Protein AF-0000000076148374 (afdb_homodimer)

Nearest PDB structures (foldseek):
  3es7-assembly1_A  TM=5.591E-01  e=8.588E+00  Oceanobacillus iheyensis
  2oaj-assembly1_A  TM=4.782E-01  e=7.875E+00  Saccharomyces cerevisiae
  6umm-assembly1_G  TM=1.646E-01  e=6.916E+00  Mycolicibacterium smegmatis MC2 155
  3es7-assembly1_A  TM=5.589E-01  e=8.366E+00  Oceanobacillus iheyensis
  6umm-assembly1_G  TM=1.365E-01  e=4.576E+00  Mycolicibacterium smegmatis MC2 155

pLDDT: mean 77.7, std 22.9, range [15.54, 98.31]

Radius of gyration: 41.44 Å; Cα contacts (8 Å, |Δi|>4): 1701; chains: 2; bounding box: 109×128×122 Å

Secondary structure (DSSP, 8-state):
--GGGS-----------------------HHHHHHHHHHHT------THHHHHS-S--GGGTSSSTTTS--TT--HHHHHHHHTSHHHHHHHHHHHHHTT-----TT--SSSHHHHHHHHHHHHHHHHHHHHHHHHHHHHHHHHTT--TTHHHHHHHHHHHTT----SSS-SHHHHHHHHHHHHHHHHHHHHHHHHT-SEEEEEEEEEE-TTS-EEEEEEEEEE-TTS-EEEEEEEEE--S-SSHHHHHHHHHHHHHTTT--TTTTSTTSSSPEEEEEEE-S-HHHH-SSSSHHHHHHHH-SS-EEEE-HHHHHHHHHHHHHTT-TTHHHHHHHHHHHHHHHHH-HHHHHHHHHHHHHHT--PPPP----STTHHHHHHHHHHHHHHHHHHHHHHHHHHHHTT-HHHHHHHHHHTSHHHHHHHHHHHHHHHHHHHHHHHHT-TT--HHHHHHHHHHHHHHHHHHHHS--HHHHHHHHHEEGGGTEETTEEPPS------GGG-GGGHHHHGGG---SGGGGGGG-GGGS-SSHHHHHHTTHHHHHHHHHH-TTTS--HHHHHHHHHHHHHHHHHHHHH--S-HHHHHHHHHHH--GGGHHHHHHHHHHHH--S--HHHHHHHHHHHHHS-GGGTT--HHHHHHHHHHHHHSPPTTT--HHHHHHHHHHSTT---------------------------/--TT-------------------------HHHHHHHHHHHT------THHHHHS-S--GGGTSSSHHHH--TT--HHHHHHHHHSHHHHHHHHHHHHHTT-----TT--SSSHHHHHHHHHHHHHHHHHHHHHHHHHHHHHHHHTT--TTHHHHHHHHHHHTT----SSS-SHHHHHHHHHHHHHHHHHHHHHHHHT-SEEEEEEEEEE-TTS-EEEEEEEEEE-TTS-EEEEEEEEE--S-SSHHHHHHHHHHHHHTTT--TTTTSTTSSSPEEEEEEE-S-HHHH-SSSSHHHHHHHH-SS-EEEE-HHHHHHHHHHHHHTT-TTHHHHHHHHHHHHHHHHH-HHHHHHHHHHHHHHT--PPPP----STTHHHHHHHHHHHHHHHHHHHHHHHHHHHHTT-HHHHHHHHHHTSHHHHHHHHHHHHHHHHHHHHHHHTT-TT--HHHHHHHHHHHHHHHHHHHHS--HHHHHHHHHEETTTTEETTEEPPS------GGG-GGGGGGSGGG---SGGGGGGG-GGGS-SSHHHHHHTTHHHHHHHHHH-TTTS--HHHHHHHHHHHHHHHHHHHHH--S-HHHHHHHHHHH--GGGHHHHHHHHHHHH--S--HHHHHHHHHHHHHS-GGGTT--HHHHHHHHHHHHHSPPTTT--HHHHHHHHHHSTT---------------------------

Structure (mmCIF, N/CA/C/O backbone):
data_AF-0000000076148374-model_v1
#
loop_
_entity.id
_entity.type
_entity.pdbx_description
1 polymer 'HAT C-terminal dimerisation domain-containing protein'
#
loop_
_atom_site.group_PDB
_atom_site.id
_atom_site.type_symbol
_atom_site.label_atom_id
_atom_site.label_alt_id
_atom_site.label_comp_id
_atom_site.label_asym_id
_atom_site.label_entity_id
_atom_site.label_seq_id
_atom_site.pdbx_PDB_ins_code
_atom_site.Cartn_x
_atom_site.Cartn_y
_atom_site.Cartn_z
_atom_site.occupancy
_atom_site.B_iso_or_equiv
_atom_site.auth_seq_id
_atom_site.auth_comp_id
_atom_site.auth_asym_id
_atom_site.auth_atom_id
_atom_site.pdbx_PDB_model_num
ATOM 1 N N . MET A 1 1 ? -14.773 38.406 44.562 1 18.31 1 MET A N 1
ATOM 2 C CA . MET A 1 1 ? -14.57 37.906 45.906 1 18.31 1 MET A CA 1
ATOM 3 C C . MET A 1 1 ? -14.695 36.375 45.938 1 18.31 1 MET A C 1
ATOM 5 O O . MET A 1 1 ? -15.641 35.812 45.375 1 18.31 1 MET A O 1
ATOM 9 N N . SER A 1 2 ? -13.43 35.469 46.156 1 19.53 2 SER A N 1
ATOM 10 C CA . SER A 1 2 ? -12.734 34.219 45.938 1 19.53 2 SER A CA 1
ATOM 11 C C . SER A 1 2 ? -13.18 33.156 46.906 1 19.53 2 SER A C 1
ATOM 13 O O . SER A 1 2 ? -13.172 33.375 48.125 1 19.53 2 SER A O 1
ATOM 15 N N . LEU A 1 3 ? -14.188 32.406 46.938 1 18.11 3 LEU A N 1
ATOM 16 C CA . LEU A 1 3 ? -14.781 31.688 48.031 1 18.11 3 LEU A CA 1
ATOM 17 C C . LEU A 1 3 ? -13.758 30.75 48.688 1 18.11 3 LEU A C 1
ATOM 19 O O . LEU A 1 3 ? -14.102 29.969 49.594 1 18.11 3 LEU A O 1
ATOM 23 N N . HIS A 1 4 ? -12.414 30.438 48.219 1 20.47 4 HIS A N 1
ATOM 24 C CA . HIS A 1 4 ? -11.461 29.734 49.094 1 20.47 4 HIS A CA 1
ATOM 25 C C . HIS A 1 4 ? -11.172 30.531 50.344 1 20.47 4 HIS A C 1
ATOM 27 O O . HIS A 1 4 ? -10.242 30.203 51.094 1 20.47 4 HIS A O 1
ATOM 33 N N . LYS A 1 5 ? -11.664 31.516 50.688 1 21.86 5 LYS A N 1
ATOM 34 C CA . LYS A 1 5 ? -11.281 32.094 51.969 1 21.86 5 LYS A CA 1
ATOM 35 C C . LYS A 1 5 ? -11.492 31.109 53.125 1 21.86 5 LYS A C 1
ATOM 37 O O . LYS A 1 5 ? -10.922 31.281 54.188 1 21.86 5 LYS A O 1
ATOM 42 N N . PHE A 1 6 ? -12.625 30.328 53.125 1 22.28 6 PHE A N 1
ATOM 43 C CA . PHE A 1 6 ? -13.016 29.938 54.469 1 22.28 6 PHE A CA 1
ATOM 44 C C . PHE A 1 6 ? -12.195 28.734 54.938 1 22.28 6 PHE A C 1
ATOM 46 O O . PHE A 1 6 ? -11.664 27.984 54.125 1 22.28 6 PHE A O 1
ATOM 53 N N . GLY A 1 7 ? -11.633 28.25 56.031 1 20.98 7 GLY A N 1
ATOM 54 C CA . GLY A 1 7 ? -10.805 27.547 57 1 20.98 7 GLY A CA 1
ATOM 55 C C . GLY A 1 7 ? -10.719 26.062 56.75 1 20.98 7 GLY A C 1
ATOM 56 O O . GLY A 1 7 ? -10.125 25.328 57.531 1 20.98 7 GLY A O 1
ATOM 57 N N . PHE A 1 8 ? -11.656 25.312 56.031 1 19.25 8 PHE A N 1
ATOM 58 C CA . PHE A 1 8 ? -11.812 23.922 56.469 1 19.25 8 PHE A CA 1
ATOM 59 C C . PHE A 1 8 ? -10.602 23.094 56.062 1 19.25 8 PHE A C 1
ATOM 61 O O . PHE A 1 8 ? -10.18 23.109 54.906 1 19.25 8 PHE A O 1
ATOM 68 N N . THR A 1 9 ? -9.547 22.531 56.906 1 20.7 9 THR A N 1
ATOM 69 C CA . THR A 1 9 ? -8.211 21.969 57.094 1 20.7 9 THR A CA 1
ATOM 70 C C . THR A 1 9 ? -8.203 20.469 56.812 1 20.7 9 THR A C 1
ATOM 72 O O . THR A 1 9 ? -7.141 19.844 56.812 1 20.7 9 THR A O 1
ATOM 75 N N . SER A 1 10 ? -8.898 19.688 56 1 19.55 10 SER A N 1
ATOM 76 C CA . SER A 1 10 ? -8.961 18.266 56.344 1 19.55 10 SER A CA 1
ATOM 77 C C . SER A 1 10 ? -7.586 17.625 56.219 1 19.55 10 SER A C 1
ATOM 79 O O . SER A 1 10 ? -6.812 17.938 55.312 1 19.55 10 SER A O 1
ATOM 81 N N . LYS A 1 11 ? -7.102 16.688 57.188 1 22.02 11 LYS A N 1
ATOM 82 C CA . LYS A 1 11 ? -5.961 15.977 57.75 1 22.02 11 LYS A CA 1
ATOM 83 C C . LYS A 1 11 ? -5.625 14.742 56.906 1 22.02 11 LYS A C 1
ATOM 85 O O . LYS A 1 11 ? -6.48 13.891 56.656 1 22.02 11 LYS A O 1
ATOM 90 N N . ARG A 1 12 ? -4.82 14.656 55.969 1 21.95 12 ARG A N 1
ATOM 91 C CA . ARG A 1 12 ? -4.324 13.547 55.188 1 21.95 12 ARG A CA 1
ATOM 92 C C . ARG A 1 12 ? -3.668 12.484 56.062 1 21.95 12 ARG A C 1
ATOM 94 O O . ARG A 1 12 ? -2.668 12.758 56.719 1 21.95 12 ARG A O 1
ATOM 101 N N . LEU A 1 13 ? -4.453 11.289 56.625 1 20.08 13 LEU A N 1
ATOM 102 C CA . LEU A 1 13 ? -4.082 10.203 57.531 1 20.08 13 LEU A CA 1
ATOM 103 C C . LEU A 1 13 ? -2.984 9.344 56.906 1 20.08 13 LEU A C 1
ATOM 105 O O . LEU A 1 13 ? -3.221 8.625 55.938 1 20.08 13 LEU A O 1
ATOM 109 N N . ASN A 1 14 ? -1.784 9.531 56.781 1 20.45 14 ASN A N 1
ATOM 110 C CA . ASN A 1 14 ? -0.616 8.695 56.5 1 20.45 14 ASN A CA 1
ATOM 111 C C . ASN A 1 14 ? -0.503 7.551 57.5 1 20.45 14 ASN A C 1
ATOM 113 O O . ASN A 1 14 ? 0.309 6.641 57.344 1 20.45 14 ASN A O 1
ATOM 117 N N . ASP A 1 15 ? -0.644 7.625 58.812 1 21.64 15 ASP A N 1
ATOM 118 C CA . ASP A 1 15 ? 0.155 6.902 59.812 1 21.64 15 ASP A CA 1
ATOM 119 C C . ASP A 1 15 ? -0.4 5.5 60.062 1 21.64 15 ASP A C 1
ATOM 121 O O . ASP A 1 15 ? 0.083 4.773 60.906 1 21.64 15 ASP A O 1
ATOM 125 N N . ILE A 1 16 ? -1.74 5.207 60.062 1 22.12 16 ILE A N 1
ATOM 126 C CA . ILE A 1 16 ? -1.985 4.086 60.969 1 22.12 16 ILE A CA 1
ATOM 127 C C . ILE A 1 16 ? -1.298 2.834 60.438 1 22.12 16 ILE A C 1
ATOM 129 O O . ILE A 1 16 ? -1.079 2.707 59.219 1 22.12 16 ILE A O 1
ATOM 133 N N . ASN A 1 17 ? -1.14 1.537 61.312 1 22.91 17 ASN A N 1
ATOM 134 C CA . ASN A 1 17 ? -0.578 0.278 61.781 1 22.91 17 ASN A CA 1
ATOM 135 C C . ASN A 1 17 ? -0.842 -0.861 60.781 1 22.91 17 ASN A C 1
ATOM 137 O O . ASN A 1 17 ? -1.737 -0.767 59.969 1 22.91 17 ASN A O 1
ATOM 141 N N . GLN A 1 18 ? -0.321 -2.156 61.125 1 24.27 18 GLN A N 1
ATOM 142 C CA . GLN A 1 18 ? 0.206 -3.373 60.5 1 24.27 18 GLN A CA 1
ATOM 143 C C . GLN A 1 18 ? -0.908 -4.188 59.844 1 24.27 18 GLN A C 1
ATOM 145 O O . GLN A 1 18 ? -0.655 -5.258 59.281 1 24.27 18 GLN A O 1
ATOM 150 N N . ALA A 1 19 ? -2.17 -4.098 60.344 1 25.92 19 ALA A N 1
ATOM 151 C CA . ALA A 1 19 ? -3.037 -5.273 60.375 1 25.92 19 ALA A CA 1
ATOM 152 C C . ALA A 1 19 ? -3.348 -5.777 58.969 1 25.92 19 ALA A C 1
ATOM 154 O O . ALA A 1 19 ? -3.295 -5.012 58 1 25.92 19 ALA A O 1
ATOM 155 N N . SER A 1 20 ? -3.818 -7.02 58.781 1 28.55 20 SER A N 1
ATOM 156 C CA . SER A 1 20 ? -3.961 -8.102 57.812 1 28.55 20 SER A CA 1
ATOM 157 C C . SER A 1 20 ? -4.941 -7.723 56.719 1 28.55 20 SER A C 1
ATOM 159 O O . SER A 1 20 ? -5.973 -7.102 56.969 1 28.55 20 SER A O 1
ATOM 161 N N . PRO A 1 21 ? -4.621 -7.586 55.5 1 29.28 21 PRO A N 1
ATOM 162 C CA . PRO A 1 21 ? -5.453 -7.082 54.406 1 29.28 21 PRO A CA 1
ATOM 163 C C . PRO A 1 21 ? -6.777 -7.828 54.281 1 29.28 21 PRO A C 1
ATOM 165 O O . PRO A 1 21 ? -6.824 -9.047 54.5 1 29.28 21 PRO A O 1
ATOM 168 N N . PRO A 1 22 ? -7.953 -7.336 54.812 1 32.22 22 PRO A N 1
ATOM 169 C CA . PRO A 1 22 ? -9.07 -8.258 55.031 1 32.22 22 PRO A CA 1
ATOM 170 C C . PRO A 1 22 ? -9.32 -9.18 53.844 1 32.22 22 PRO A C 1
ATOM 172 O O . PRO A 1 22 ? -8.969 -8.852 52.719 1 32.22 22 PRO A O 1
ATOM 175 N N . PRO A 1 23 ? -9.766 -10.391 54 1 28.14 23 PRO A N 1
ATOM 176 C CA . PRO A 1 23 ? -9.789 -11.5 53.031 1 28.14 23 PRO A CA 1
ATOM 177 C C . PRO A 1 23 ? -10.516 -11.141 51.719 1 28.14 23 PRO A C 1
ATOM 179 O O . PRO A 1 23 ? -11.305 -10.188 51.719 1 28.14 23 PRO A O 1
ATOM 182 N N . LYS A 1 24 ? -10.117 -11.758 50.562 1 33.84 24 LYS A N 1
ATOM 183 C CA . LYS A 1 24 ? -10.461 -11.906 49.156 1 33.84 24 LYS A CA 1
ATOM 184 C C . LYS A 1 24 ? -11.969 -12.039 48.969 1 33.84 24 LYS A C 1
ATOM 186 O O . LYS A 1 24 ? -12.586 -12.977 49.5 1 33.84 24 LYS A O 1
ATOM 191 N N . LYS A 1 25 ? -12.859 -11.086 49.125 1 38.38 25 LYS A N 1
ATOM 192 C CA . LYS A 1 25 ? -14.242 -11.562 49.062 1 38.38 25 LYS A CA 1
ATOM 193 C C . LYS A 1 25 ? -14.406 -12.648 48 1 38.38 25 LYS A C 1
ATOM 195 O O . LYS A 1 25 ? -13.812 -12.57 46.938 1 38.38 25 LYS A O 1
ATOM 200 N N . PRO A 1 26 ? -14.758 -13.852 48.125 1 35.78 26 PRO A N 1
ATOM 201 C CA . PRO A 1 26 ? -14.703 -14.875 47.094 1 35.78 26 PRO A CA 1
ATOM 202 C C . PRO A 1 26 ? -15.312 -14.414 45.781 1 35.78 26 PRO A C 1
ATOM 204 O O . PRO A 1 26 ? -16.234 -13.594 45.781 1 35.78 26 PRO A O 1
ATOM 207 N N . LYS A 1 27 ? -14.555 -14.141 44.719 1 38.34 27 LYS A N 1
ATOM 208 C CA . LYS A 1 27 ? -14.875 -13.922 43.312 1 38.34 27 LYS A CA 1
ATOM 209 C C . LYS A 1 27 ? -16.156 -14.641 42.938 1 38.34 27 LYS A C 1
ATOM 211 O O . LYS A 1 27 ? -16.172 -15.867 42.781 1 38.34 27 LYS A O 1
ATOM 216 N N . LEU A 1 28 ? -17.281 -14.062 43.375 1 39.47 28 LEU A N 1
ATOM 217 C CA . LEU A 1 28 ? -18.516 -14.781 43.062 1 39.47 28 LEU A CA 1
ATOM 218 C C . LEU A 1 28 ? -18.594 -15.094 41.562 1 39.47 28 LEU A C 1
ATOM 220 O O . LEU A 1 28 ? -18.125 -14.32 40.719 1 39.47 28 LEU A O 1
ATOM 224 N N . ASP A 1 29 ? -18.578 -16.328 41 1 38.47 29 ASP A N 1
ATOM 225 C CA . ASP A 1 29 ? -18.578 -16.891 39.656 1 38.47 29 ASP A CA 1
ATOM 226 C C . ASP A 1 29 ? -19.609 -16.188 38.75 1 38.47 29 ASP A C 1
ATOM 228 O O . ASP A 1 29 ? -20.547 -15.57 39.281 1 38.47 29 ASP A O 1
ATOM 232 N N . LYS A 1 30 ? -19.453 -16.047 37.531 1 43.59 30 LYS A N 1
ATOM 233 C CA . LYS A 1 30 ? -20.25 -15.406 36.5 1 43.59 30 LYS A CA 1
ATOM 234 C C . LYS A 1 30 ? -21.75 -15.602 36.75 1 43.59 30 LYS A C 1
ATOM 236 O O . LYS A 1 30 ? -22.562 -14.734 36.438 1 43.59 30 LYS A O 1
ATOM 241 N N . LYS A 1 31 ? -21.938 -16.703 37.469 1 45.03 31 LYS A N 1
ATOM 242 C CA . LYS A 1 31 ? -23.297 -17.141 37.781 1 45.03 31 LYS A CA 1
ATOM 243 C C . LYS A 1 31 ? -23.969 -16.203 38.781 1 45.03 31 LYS A C 1
ATOM 245 O O . LYS A 1 31 ? -25.156 -15.898 38.656 1 45.03 31 LYS A O 1
ATOM 250 N N . GLN A 1 32 ? -23.062 -15.797 39.656 1 48.47 32 GLN A N 1
ATOM 251 C CA . GLN A 1 32 ? -23.672 -15.062 40.75 1 48.47 32 GLN A CA 1
ATOM 252 C C . GLN A 1 32 ? -23.969 -13.617 40.375 1 48.47 32 GLN A C 1
ATOM 254 O O . GLN A 1 32 ? -24.984 -13.055 40.781 1 48.47 32 GLN A O 1
ATOM 259 N N . ARG A 1 33 ? -23.047 -13.086 39.469 1 47.88 33 ARG A N 1
ATOM 260 C CA . ARG A 1 33 ? -23.234 -11.695 39.062 1 47.88 33 ARG A CA 1
ATOM 261 C C . ARG A 1 33 ? -24.453 -11.562 38.156 1 47.88 33 ARG A C 1
ATOM 263 O O . ARG A 1 33 ? -25.219 -10.602 38.281 1 47.88 33 ARG A O 1
ATOM 270 N N . ASP A 1 34 ? -24.594 -12.539 37.188 1 43.84 34 ASP A N 1
ATOM 271 C CA . ASP A 1 34 ? -25.781 -12.578 36.312 1 43.84 34 ASP A CA 1
ATOM 272 C C . ASP A 1 34 ? -27.062 -12.688 37.156 1 43.84 34 ASP A C 1
ATOM 274 O O . ASP A 1 34 ? -28.078 -12.07 36.812 1 43.84 34 ASP A O 1
ATOM 278 N N . LYS A 1 35 ? -26.969 -13.227 38.312 1 46.34 35 LYS A N 1
ATOM 279 C CA . LYS A 1 35 ? -28.109 -13.414 39.219 1 46.34 35 LYS A CA 1
ATOM 280 C C . LYS A 1 35 ? -28.531 -12.094 39.875 1 46.34 35 LYS A C 1
ATOM 282 O O . LYS A 1 35 ? -29.719 -11.82 40 1 46.34 35 LYS A O 1
ATOM 287 N N . LEU A 1 36 ? -27.438 -11.328 40.219 1 46.56 36 LEU A N 1
ATOM 288 C CA . LEU A 1 36 ? -27.812 -10.117 40.938 1 46.56 36 LEU A CA 1
ATOM 289 C C . LEU A 1 36 ? -28.438 -9.094 40 1 46.56 36 LEU A C 1
ATOM 291 O O . LEU A 1 36 ? -29.422 -8.438 40.344 1 46.56 36 LEU A O 1
ATOM 295 N N . TYR A 1 37 ? -27.828 -8.82 38.688 1 39.47 37 TYR A N 1
ATOM 296 C CA . TYR A 1 37 ? -28.391 -7.891 37.719 1 39.47 37 TYR A CA 1
ATOM 297 C C . TYR A 1 37 ? -29.828 -8.281 37.375 1 39.47 37 TYR A C 1
ATOM 299 O O . TYR A 1 37 ? -30.703 -7.422 37.281 1 39.47 37 TYR A O 1
ATOM 307 N N . ASP A 1 38 ? -30 -9.578 37.219 1 40.06 38 ASP A N 1
ATOM 308 C CA . ASP A 1 38 ? -31.344 -10.078 36.969 1 40.06 38 ASP A CA 1
ATOM 309 C C . ASP A 1 38 ? -32.312 -9.672 38.062 1 40.06 38 ASP A C 1
ATOM 311 O O . ASP A 1 38 ? -33.5 -9.453 37.781 1 40.06 38 ASP A O 1
ATOM 315 N N . VAL A 1 39 ? -31.844 -9.703 39.281 1 40.34 39 VAL A N 1
ATOM 316 C CA . VAL A 1 39 ? -32.781 -9.453 40.375 1 40.34 39 VAL A CA 1
ATOM 317 C C . VAL A 1 39 ? -33.188 -7.984 40.344 1 40.34 39 VAL A C 1
ATOM 319 O O . VAL A 1 39 ? -34.375 -7.676 40.594 1 40.34 39 VAL A O 1
ATOM 322 N N . GLU A 1 40 ? -32.219 -7.035 40.406 1 37.56 40 GLU A N 1
ATOM 323 C CA . GLU A 1 40 ? -32.656 -5.684 40.75 1 37.56 40 GLU A CA 1
ATOM 324 C C . GLU A 1 40 ? -33.375 -5.027 39.594 1 37.56 40 GLU A C 1
ATOM 326 O O . GLU A 1 40 ? -34.406 -4.355 39.812 1 37.56 40 GLU A O 1
ATOM 331 N N . LYS A 1 41 ? -32.719 -4.656 38.5 1 38.94 41 LYS A N 1
ATOM 332 C CA . LYS A 1 41 ? -33.25 -3.643 37.594 1 38.94 41 LYS A CA 1
ATOM 333 C C . LYS A 1 41 ? -34.188 -4.27 36.562 1 38.94 41 LYS A C 1
ATOM 335 O O . LYS A 1 41 ? -34.938 -3.564 35.906 1 38.94 41 LYS A O 1
ATOM 340 N N . ARG A 1 42 ? -33.812 -5.418 36.094 1 34.22 42 ARG A N 1
ATOM 341 C CA . ARG A 1 42 ? -34.562 -5.691 34.844 1 34.22 42 ARG A CA 1
ATOM 342 C C . ARG A 1 42 ? -36 -6.047 35.125 1 34.22 42 ARG A C 1
ATOM 344 O O . ARG A 1 42 ? -36.312 -7.188 35.5 1 34.22 42 ARG A O 1
ATOM 351 N N . THR A 1 43 ? -36.656 -5.129 35.812 1 33.81 43 THR A N 1
ATOM 352 C CA . THR A 1 43 ? -38.094 -5.383 35.844 1 33.81 43 THR A CA 1
ATOM 353 C C . THR A 1 43 ? -38.688 -5.344 34.438 1 33.81 43 THR A C 1
ATOM 355 O O . THR A 1 43 ? -38.625 -4.312 33.781 1 33.81 43 THR A O 1
ATOM 358 N N . ARG A 1 44 ? -38.375 -6.27 33.625 1 33.19 44 ARG A N 1
ATOM 359 C CA . ARG A 1 44 ? -38.844 -6.418 32.219 1 33.19 44 ARG A CA 1
ATOM 360 C C . ARG A 1 44 ? -40.344 -6.352 32.156 1 33.19 44 ARG A C 1
ATOM 362 O O . ARG A 1 44 ? -41.031 -7.195 32.719 1 33.19 44 ARG A O 1
ATOM 369 N N . GLY A 1 45 ? -41.031 -5.156 32.344 1 35.03 45 GLY A N 1
ATOM 370 C CA . GLY A 1 45 ? -42.469 -5.023 32.344 1 35.03 45 GLY A CA 1
ATOM 371 C C . GLY A 1 45 ? -43.062 -5.117 30.953 1 35.03 45 GLY A C 1
ATOM 372 O O . GLY A 1 45 ? -42.344 -5.074 29.953 1 35.03 45 GLY A O 1
ATOM 373 N N . MET A 1 46 ? -44.219 -5.621 30.75 1 37.25 46 MET A N 1
ATOM 374 C CA . MET A 1 46 ? -45.094 -5.809 29.578 1 37.25 46 MET A CA 1
ATOM 375 C C . MET A 1 46 ? -45.469 -4.465 28.953 1 37.25 46 MET A C 1
ATOM 377 O O . MET A 1 46 ? -45.75 -3.502 29.672 1 37.25 46 MET A O 1
ATOM 381 N N . CYS A 1 47 ? -45 -4.168 27.781 1 33.19 47 CYS A N 1
ATOM 382 C CA . CYS A 1 47 ? -45.5 -2.982 27.094 1 33.19 47 CYS A CA 1
ATOM 383 C C . CYS A 1 47 ? -47 -3.021 26.969 1 33.19 47 CYS A C 1
ATOM 385 O O . CYS A 1 47 ? -47.562 -3.955 26.391 1 33.19 47 CYS A O 1
ATOM 387 N N . LEU A 1 48 ? -47.75 -2.375 27.641 1 40.25 48 LEU A N 1
ATOM 388 C CA . LEU A 1 48 ? -49.188 -2.217 27.781 1 40.25 48 LEU A CA 1
ATOM 389 C C . LEU A 1 48 ? -49.844 -1.975 26.422 1 40.25 48 LEU A C 1
ATOM 391 O O . LEU A 1 48 ? -51 -2.379 26.188 1 40.25 48 LEU A O 1
ATOM 395 N N . SER A 1 49 ? -49.062 -1.397 25.453 1 41.25 49 SER A N 1
ATOM 396 C CA . SER A 1 49 ? -49.75 -1.054 24.203 1 41.25 49 SER A CA 1
ATOM 397 C C . SER A 1 49 ? -50.156 -2.305 23.422 1 41.25 49 SER A C 1
ATOM 399 O O . SER A 1 49 ? -51.031 -2.254 22.562 1 41.25 49 SER A O 1
ATOM 401 N N . TRP A 1 50 ? -49.438 -3.443 23.75 1 38.03 50 TRP A N 1
ATOM 402 C CA . TRP A 1 50 ? -49.781 -4.699 23.094 1 38.03 50 TRP A CA 1
ATOM 403 C C . TRP A 1 50 ? -51.156 -5.164 23.531 1 38.03 50 TRP A C 1
ATOM 405 O O . TRP A 1 50 ? -51.812 -5.949 22.812 1 38.03 50 TRP A O 1
ATOM 415 N N . LYS A 1 51 ? -51.562 -4.746 24.672 1 42.53 51 LYS A N 1
ATOM 416 C CA . LYS A 1 51 ? -52.875 -5.098 25.125 1 42.53 51 LYS A CA 1
ATOM 417 C C . LYS A 1 51 ? -53.969 -4.613 24.156 1 42.53 51 LYS A C 1
ATOM 419 O O . LYS A 1 51 ? -54.938 -5.32 23.891 1 42.53 51 LYS A O 1
ATOM 424 N N . ASP A 1 52 ? -53.625 -3.375 23.859 1 43.91 52 ASP A N 1
ATOM 425 C CA . ASP A 1 52 ? -54.656 -2.775 23.016 1 43.91 52 ASP A CA 1
ATOM 426 C C . ASP A 1 52 ? -54.594 -3.35 21.609 1 43.91 52 ASP A C 1
ATOM 428 O O . ASP A 1 52 ? -55.625 -3.551 20.969 1 43.91 52 ASP A O 1
ATOM 432 N N . GLU A 1 53 ? -53.281 -3.578 21.125 1 38.44 53 GLU A N 1
ATOM 433 C CA . GLU A 1 53 ? -53.156 -4.031 19.75 1 38.44 53 GLU A CA 1
ATOM 434 C C . GLU A 1 53 ? -53.562 -5.492 19.594 1 38.44 53 GLU A C 1
ATOM 436 O O . GLU A 1 53 ? -54.094 -5.891 18.562 1 38.44 53 GLU A O 1
ATOM 441 N N . PHE A 1 54 ? -53.219 -6.406 20.734 1 38.22 54 PHE A N 1
ATOM 442 C CA . PHE A 1 54 ? -53.594 -7.816 20.703 1 38.22 54 PHE A CA 1
ATOM 443 C C . PHE A 1 54 ? -54.875 -8.062 21.484 1 38.22 54 PHE A C 1
ATOM 445 O O . PHE A 1 54 ? -54.969 -7.656 22.641 1 38.22 54 PHE A O 1
ATOM 452 N N . ASN A 1 55 ? -55.969 -7.965 20.891 1 36.75 55 ASN A N 1
ATOM 453 C CA . ASN A 1 55 ? -57.344 -8.078 21.344 1 36.75 55 ASN A CA 1
ATOM 454 C C . ASN A 1 55 ? -57.531 -9.281 22.281 1 36.75 55 ASN A C 1
ATOM 456 O O . ASN A 1 55 ? -57.312 -10.422 21.875 1 36.75 55 ASN A O 1
ATOM 460 N N . GLY A 1 56 ? -57.312 -9.297 23.594 1 36.16 56 GLY A N 1
ATOM 461 C CA . GLY A 1 56 ? -57.656 -9.953 24.844 1 36.16 56 GLY A CA 1
ATOM 462 C C . GLY A 1 56 ? -57.5 -11.461 24.781 1 36.16 56 GLY A C 1
ATOM 463 O O . GLY A 1 56 ? -57.531 -12.141 25.812 1 36.16 56 GLY A O 1
ATOM 464 N N . ASP A 1 57 ? -57.938 -12.242 23.734 1 37.84 57 ASP A N 1
ATOM 465 C CA . ASP A 1 57 ? -58.281 -13.656 23.797 1 37.84 57 ASP A CA 1
ATOM 466 C C . ASP A 1 57 ? -57.031 -14.531 23.859 1 37.84 57 ASP A C 1
ATOM 468 O O . ASP A 1 57 ? -57.125 -15.742 23.672 1 37.84 57 ASP A O 1
ATOM 472 N N . TYR A 1 58 ? -55.812 -14.039 23.703 1 37.91 58 TYR A N 1
ATOM 473 C CA . TYR A 1 58 ? -54.75 -15.039 23.672 1 37.91 58 TYR A CA 1
ATOM 474 C C . TYR A 1 58 ? -54.375 -15.492 25.078 1 37.91 58 TYR A C 1
ATOM 476 O O . TYR A 1 58 ? -54 -14.68 25.938 1 37.91 58 TYR A O 1
ATOM 484 N N . PRO A 1 59 ? -54.906 -16.703 25.594 1 39.28 59 PRO A N 1
ATOM 485 C CA . PRO A 1 59 ? -54.594 -17.25 26.922 1 39.28 59 PRO A CA 1
ATOM 486 C C . PRO A 1 59 ? -53.094 -17.172 27.25 1 39.28 59 PRO A C 1
ATOM 488 O O . PRO A 1 59 ? -52.719 -17.375 28.406 1 39.28 59 PRO A O 1
ATOM 491 N N . PHE A 1 60 ? -52.344 -17.422 26.156 1 39.53 60 PHE A N 1
ATOM 492 C CA . PHE A 1 60 ? -50.906 -17.469 26.5 1 39.53 60 PHE A CA 1
ATOM 493 C C . PHE A 1 60 ? -50.531 -16.234 27.312 1 39.53 60 PHE A C 1
ATOM 495 O O . PHE A 1 60 ? -49.469 -16.219 27.953 1 39.53 60 PHE A O 1
ATOM 502 N N . LEU A 1 61 ? -51.312 -15.133 27.109 1 37.5 61 LEU A N 1
ATOM 503 C CA . LEU A 1 61 ? -51 -13.93 27.875 1 37.5 61 LEU A CA 1
ATOM 504 C C . LEU A 1 61 ? -51.312 -14.125 29.344 1 37.5 61 LEU A C 1
ATOM 506 O O . LEU A 1 61 ? -51.094 -13.219 30.156 1 37.5 61 LEU A O 1
ATOM 510 N N . ALA A 1 62 ? -52.219 -15.117 29.547 1 35.25 62 ALA A N 1
ATOM 511 C CA . ALA A 1 62 ? -52.656 -15.164 30.938 1 35.25 62 ALA A CA 1
ATOM 512 C C . ALA A 1 62 ? -51.5 -15.5 31.875 1 35.25 62 ALA A C 1
ATOM 514 O O . ALA A 1 62 ? -51.438 -15.039 33 1 35.25 62 ALA A O 1
ATOM 515 N N . GLY A 1 63 ? -50.969 -16.812 31.75 1 33.69 63 GLY A N 1
ATOM 516 C CA . GLY A 1 63 ? -50.188 -17.203 32.938 1 33.69 63 GLY A CA 1
ATOM 517 C C . GLY A 1 63 ? -48.906 -16.406 33.094 1 33.69 63 GLY A C 1
ATOM 518 O O . GLY A 1 63 ? -48.531 -15.617 32.219 1 33.69 63 GLY A O 1
ATOM 519 N N . LYS A 1 64 ? -48.156 -16.641 34.281 1 37.28 64 LYS A N 1
ATOM 520 C CA . LYS A 1 64 ? -46.969 -16.047 34.844 1 37.28 64 LYS A CA 1
ATOM 521 C C . LYS A 1 64 ? -45.781 -16.156 33.844 1 37.28 64 LYS A C 1
ATOM 523 O O . LYS A 1 64 ? -44.656 -15.883 34.219 1 37.28 64 LYS A O 1
ATOM 528 N N . ASN A 1 65 ? -45.938 -16.938 32.781 1 35.62 65 ASN A N 1
ATOM 529 C CA . ASN A 1 65 ? -44.719 -17.203 32.062 1 35.62 65 ASN A CA 1
ATOM 530 C C . ASN A 1 65 ? -44.156 -15.938 31.375 1 35.62 65 ASN A C 1
ATOM 532 O O . ASN A 1 65 ? -44.906 -14.992 31.141 1 35.62 65 ASN A O 1
ATOM 536 N N . GLN A 1 66 ? -42.75 -15.781 31.391 1 39.69 66 GLN A N 1
ATOM 537 C CA . GLN A 1 66 ? -41.938 -14.711 30.859 1 39.69 66 GLN A CA 1
ATOM 538 C C . GLN A 1 66 ? -42.438 -14.234 29.5 1 39.69 66 GLN A C 1
ATOM 540 O O . GLN A 1 66 ? -42.156 -13.109 29.094 1 39.69 66 GLN A O 1
ATOM 545 N N . PHE A 1 67 ? -43.094 -15.148 28.766 1 42.97 67 PHE A N 1
ATOM 546 C CA . PHE A 1 67 ? -43.656 -14.758 27.484 1 42.97 67 PHE A CA 1
ATOM 547 C C . PHE A 1 67 ? -44.781 -13.734 27.641 1 42.97 67 PHE A C 1
ATOM 549 O O . PHE A 1 67 ? -44.969 -12.891 26.781 1 42.97 67 PHE A O 1
ATOM 556 N N . VAL A 1 68 ? -45.562 -13.969 28.672 1 39.56 68 VAL A N 1
ATOM 557 C CA . VAL A 1 68 ? -46.625 -13.023 28.984 1 39.56 68 VAL A CA 1
ATOM 558 C C . VAL A 1 68 ? -46.031 -11.742 29.562 1 39.56 68 VAL A C 1
ATOM 560 O O . VAL A 1 68 ? -46.5 -10.641 29.25 1 39.56 68 VAL A O 1
ATOM 563 N N . LYS A 1 69 ? -45.125 -12.023 30.562 1 39.12 69 LYS A N 1
ATOM 564 C CA . LYS A 1 69 ? -44.625 -10.828 31.219 1 39.12 69 LYS A CA 1
ATOM 565 C C . LYS A 1 69 ? -43.719 -10.008 30.281 1 39.12 69 LYS A C 1
ATOM 567 O O . LYS A 1 69 ? -42.688 -10.492 29.828 1 39.12 69 LYS A O 1
ATOM 572 N N . GLY A 1 70 ? -43.781 -9.75 29.094 1 35.59 70 GLY A N 1
ATOM 573 C CA . GLY A 1 70 ? -43 -8.953 28.156 1 35.59 70 GLY A CA 1
ATOM 574 C C . GLY A 1 70 ? -41.531 -8.852 28.547 1 35.59 70 GLY A C 1
ATOM 575 O O . GLY A 1 70 ? -41.188 -8.453 29.656 1 35.59 70 GLY A O 1
ATOM 576 N N . SER A 1 71 ? -40.688 -9.852 28.547 1 36.53 71 SER A N 1
ATOM 577 C CA . SER A 1 71 ? -39.281 -9.594 28.812 1 36.53 71 SER A CA 1
ATOM 578 C C . SER A 1 71 ? -38.594 -9.016 27.578 1 36.53 71 SER A C 1
ATOM 580 O O . SER A 1 71 ? -38.969 -9.312 26.438 1 36.53 71 SER A O 1
ATOM 582 N N . ASP A 1 72 ? -38.094 -7.82 27.766 1 36.75 72 ASP A N 1
ATOM 583 C CA . ASP A 1 72 ? -37.25 -7.215 26.766 1 36.75 72 ASP A CA 1
ATOM 584 C C . ASP A 1 72 ? -36.188 -8.211 26.266 1 36.75 72 ASP A C 1
ATOM 586 O O . ASP A 1 72 ? -35.5 -7.945 25.281 1 36.75 72 ASP A O 1
ATOM 590 N N . SER A 1 73 ? -35.938 -9.172 27.156 1 37.12 73 SER A N 1
ATOM 591 C CA . SER A 1 73 ? -34.875 -10.086 26.797 1 37.12 73 SER A CA 1
ATOM 592 C C . SER A 1 73 ? -35.406 -11.273 26 1 37.12 73 SER A C 1
ATOM 594 O O . SER A 1 73 ? -34.75 -12.32 25.938 1 37.12 73 SER A O 1
ATOM 596 N N . LEU A 1 74 ? -36.656 -11.273 25.75 1 39.91 74 LEU A N 1
ATOM 597 C CA . LEU A 1 74 ? -37.094 -12.43 24.969 1 39.91 74 LEU A CA 1
ATOM 598 C C . LEU A 1 74 ? -36.344 -12.484 23.641 1 39.91 74 LEU A C 1
ATOM 600 O O . LEU A 1 74 ? -36.469 -11.57 22.812 1 39.91 74 LEU A O 1
ATOM 604 N N . HIS A 1 75 ? -35.188 -13.055 23.766 1 40.03 75 HIS A N 1
ATOM 605 C CA . HIS A 1 75 ? -34.469 -13.297 22.531 1 40.03 75 HIS A CA 1
ATOM 606 C C . HIS A 1 75 ? -35.281 -14.133 21.547 1 40.03 75 HIS A C 1
ATOM 608 O O . HIS A 1 75 ? -36.031 -15.008 21.953 1 40.03 75 HIS A O 1
ATOM 614 N N . HIS A 1 76 ? -35.562 -13.57 20.438 1 44.78 76 HIS A N 1
ATOM 615 C CA . HIS A 1 76 ? -36.281 -14.266 19.359 1 44.78 76 HIS A CA 1
ATOM 616 C C . HIS A 1 76 ? -36 -15.766 19.391 1 44.78 76 HIS A C 1
ATOM 618 O O . HIS A 1 76 ? -36.906 -16.578 19.188 1 44.78 76 HIS A O 1
ATOM 624 N N . ASN A 1 77 ? -34.906 -16.016 19.875 1 44.84 77 ASN A N 1
ATOM 625 C CA . ASN A 1 77 ? -34.531 -17.422 19.922 1 44.84 77 ASN A CA 1
ATOM 626 C C . ASN A 1 77 ? -35.281 -18.188 21 1 44.84 77 ASN A C 1
ATOM 628 O O . ASN A 1 77 ? -35.656 -19.344 20.812 1 44.84 77 ASN A O 1
ATOM 632 N N . SER A 1 78 ? -35.594 -17.484 22.094 1 47.75 78 SER A N 1
ATOM 633 C CA . SER A 1 78 ? -36.312 -18.141 23.188 1 47.75 78 SER A CA 1
ATOM 634 C C . SER A 1 78 ? -37.75 -18.438 22.797 1 47.75 78 SER A C 1
ATOM 636 O O . SER A 1 78 ? -38.281 -19.484 23.141 1 47.75 78 SER A O 1
ATOM 638 N N . LEU A 1 79 ? -38.219 -17.469 22.062 1 49.41 79 LEU A N 1
ATOM 639 C CA . LEU A 1 79 ? -39.594 -17.656 21.625 1 49.41 79 LEU A CA 1
ATOM 640 C C . LEU A 1 79 ? -39.688 -18.766 20.578 1 49.41 79 LEU A C 1
ATOM 642 O O . LEU A 1 79 ? -40.625 -19.594 20.625 1 49.41 79 LEU A O 1
ATOM 646 N N . LYS A 1 80 ? -38.719 -18.812 19.734 1 48 80 LYS A N 1
ATOM 647 C CA . LYS A 1 80 ? -38.656 -19.844 18.719 1 48 80 LYS A CA 1
ATOM 648 C C . LYS A 1 80 ? -38.469 -21.234 19.344 1 48 80 LYS A C 1
ATOM 650 O O . LYS A 1 80 ? -39.125 -22.203 18.953 1 48 80 LYS A O 1
ATOM 655 N N . SER A 1 81 ? -37.656 -21.266 20.328 1 53.25 81 SER A N 1
ATOM 656 C CA . SER A 1 81 ? -37.438 -22.516 21.047 1 53.25 81 SER A CA 1
ATOM 657 C C . SER A 1 81 ? -38.688 -22.953 21.781 1 53.25 81 SER A C 1
ATOM 659 O O . SER A 1 81 ? -39 -24.156 21.812 1 53.25 81 SER A O 1
ATOM 661 N N . HIS A 1 82 ? -39.406 -22.031 22.281 1 54.28 82 HIS A N 1
ATOM 662 C CA . HIS A 1 82 ? -40.625 -22.344 23 1 54.28 82 HIS A CA 1
ATOM 663 C C . HIS A 1 82 ? -41.688 -22.906 22.047 1 54.28 82 HIS A C 1
ATOM 665 O O . HIS A 1 82 ? -42.375 -23.875 22.391 1 54.28 82 HIS A O 1
ATOM 671 N N . ASN A 1 83 ? -41.656 -22.297 20.906 1 54.53 83 ASN A N 1
ATOM 672 C CA . ASN A 1 83 ? -42.625 -22.734 19.922 1 54.53 83 ASN A CA 1
ATOM 673 C C . ASN A 1 83 ? -42.375 -24.156 19.453 1 54.53 83 ASN A C 1
ATOM 675 O O . ASN A 1 83 ? -43.312 -24.891 19.125 1 54.53 83 ASN A O 1
ATOM 679 N N . ASP A 1 84 ? -41.094 -24.547 19.609 1 54.06 84 ASP A N 1
ATOM 680 C CA . ASP A 1 84 ? -40.719 -25.844 19.078 1 54.06 84 ASP A CA 1
ATOM 681 C C . ASP A 1 84 ? -40.688 -26.906 20.188 1 54.06 84 ASP A C 1
ATOM 683 O O . ASP A 1 84 ? -40.406 -28.078 19.938 1 54.06 84 ASP A O 1
ATOM 687 N N . THR A 1 85 ? -41 -26.5 21.344 1 54.72 85 THR A N 1
ATOM 688 C CA . THR A 1 85 ? -41.031 -27.469 22.438 1 54.72 85 THR A CA 1
ATOM 689 C C . THR A 1 85 ? -42.281 -28.344 22.328 1 54.72 85 THR A C 1
ATOM 691 O O . THR A 1 85 ? -43.312 -27.891 21.875 1 54.72 85 THR A O 1
ATOM 694 N N . GLU A 1 86 ? -42.062 -29.609 22.547 1 59.59 86 GLU A N 1
ATOM 695 C CA . GLU A 1 86 ? -43.156 -30.578 22.484 1 59.59 86 GLU A CA 1
ATOM 696 C C . GLU A 1 86 ? -44.281 -30.172 23.422 1 59.59 86 GLU A C 1
ATOM 698 O O . GLU A 1 86 ? -45.469 -30.391 23.094 1 59.59 86 GLU A O 1
ATOM 703 N N . ALA A 1 87 ? -43.875 -29.594 24.453 1 55.03 87 ALA A N 1
ATOM 704 C CA . ALA A 1 87 ? -44.906 -29.188 25.406 1 55.03 87 ALA A CA 1
ATOM 705 C C . ALA A 1 87 ? -45.812 -28.125 24.812 1 55.03 87 ALA A C 1
ATOM 707 O O . ALA A 1 87 ? -47.031 -28.172 24.953 1 55.03 87 ALA A O 1
ATOM 708 N N . HIS A 1 88 ? -45.25 -27.188 24.062 1 56.72 88 HIS A N 1
ATOM 709 C CA . HIS A 1 88 ? -46.031 -26.125 23.406 1 56.72 88 HIS A CA 1
ATOM 710 C C . HIS A 1 88 ? -46.906 -26.703 22.312 1 56.72 88 HIS A C 1
ATOM 712 O O . HIS A 1 88 ? -48.094 -26.359 22.219 1 56.72 88 HIS A O 1
ATOM 718 N N . LYS A 1 89 ? -46.281 -27.562 21.594 1 59.25 89 LYS A N 1
ATOM 719 C CA . LYS A 1 89 ? -47.031 -28.219 20.531 1 59.25 89 LYS A CA 1
ATOM 720 C C . LYS A 1 89 ? -48.188 -29.047 21.094 1 59.25 89 LYS A C 1
ATOM 722 O O . LYS A 1 89 ? -49.281 -29.031 20.547 1 59.25 89 LYS A O 1
ATOM 727 N N . SER A 1 90 ? -47.812 -29.766 22.109 1 60.53 90 SER A N 1
ATOM 728 C CA . SER A 1 90 ? -48.812 -30.594 22.766 1 60.53 90 SER A CA 1
ATOM 729 C C . SER A 1 90 ? -49.938 -29.734 23.328 1 60.53 90 SER A C 1
ATOM 731 O O . SER A 1 90 ? -51.125 -30.078 23.203 1 60.53 90 SER A O 1
ATOM 733 N N . CYS A 1 91 ? -49.562 -28.609 23.875 1 56.06 91 CYS A N 1
ATOM 734 C CA . CYS A 1 91 ? -50.562 -27.703 24.422 1 56.06 91 CYS A CA 1
ATOM 735 C C . CYS A 1 91 ? -51.438 -27.125 23.328 1 56.06 91 CYS A C 1
ATOM 737 O O . CYS A 1 91 ? -52.656 -27 23.484 1 56.06 91 CYS A O 1
ATOM 739 N N . ARG A 1 92 ? -50.812 -26.828 22.25 1 57.75 92 ARG A N 1
ATOM 740 C CA . ARG A 1 92 ? -51.5 -26.328 21.078 1 57.75 92 ARG A CA 1
ATOM 741 C C . ARG A 1 92 ? -52.5 -27.375 20.547 1 57.75 92 ARG A C 1
ATOM 743 O O . ARG A 1 92 ? -53.625 -27.047 20.219 1 57.75 92 ARG A O 1
ATOM 750 N N . ARG A 1 93 ? -51.938 -28.562 20.469 1 59.06 93 ARG A N 1
ATOM 751 C CA . ARG A 1 93 ? -52.812 -29.656 20.031 1 59.06 93 ARG A CA 1
ATOM 752 C C . ARG A 1 93 ? -54 -29.828 20.969 1 59.06 93 ARG A C 1
ATOM 754 O O . ARG A 1 93 ? -55.125 -30.016 20.516 1 59.06 93 ARG A O 1
ATOM 761 N N . ARG A 1 94 ? -53.625 -29.906 22.203 1 56.12 94 ARG A N 1
ATOM 762 C CA . ARG A 1 94 ? -54.688 -30.078 23.203 1 56.12 94 ARG A CA 1
ATOM 763 C C . ARG A 1 94 ? -55.688 -28.938 23.125 1 56.12 94 ARG A C 1
ATOM 765 O O . ARG A 1 94 ? -56.906 -29.156 23.266 1 56.12 94 ARG A O 1
ATOM 772 N N . TYR A 1 95 ? -55.156 -27.844 22.938 1 51.62 95 TYR A N 1
ATOM 773 C CA . TYR A 1 95 ? -56.062 -26.672 22.812 1 51.62 95 TYR A CA 1
ATOM 774 C C . TYR A 1 95 ? -57 -26.828 21.641 1 51.62 95 TYR A C 1
ATOM 776 O O . TYR A 1 95 ? -58.219 -26.594 21.781 1 51.62 95 TYR A O 1
ATOM 784 N N . TYR A 1 96 ? -56.469 -27.297 20.578 1 55.88 96 TYR A N 1
ATOM 785 C CA . TYR A 1 96 ? -57.312 -27.5 19.406 1 55.88 96 TYR A CA 1
ATOM 786 C C . TYR A 1 96 ? -58.281 -28.656 19.625 1 55.88 96 TYR A C 1
ATOM 788 O O . TYR A 1 96 ? -59.438 -28.594 19.203 1 55.88 96 TYR A O 1
ATOM 796 N N . THR A 1 97 ? -57.75 -29.656 20.25 1 57.47 97 THR A N 1
ATOM 797 C CA . THR A 1 97 ? -58.625 -30.781 20.547 1 57.47 97 THR A CA 1
ATOM 798 C C . THR A 1 97 ? -59.719 -30.375 21.516 1 57.47 97 THR A C 1
ATOM 800 O O . THR A 1 97 ? -60.875 -30.781 21.359 1 57.47 97 THR A O 1
ATOM 803 N N . ASP A 1 98 ? -59.312 -29.734 22.547 1 53.06 98 ASP A N 1
ATOM 804 C CA . ASP A 1 98 ? -60.25 -29.391 23.594 1 53.06 98 ASP A CA 1
ATOM 805 C C . ASP A 1 98 ? -61.281 -28.359 23.078 1 53.06 98 ASP A C 1
ATOM 807 O O . ASP A 1 98 ? -62.406 -28.328 23.547 1 53.06 98 ASP A O 1
ATOM 811 N N . HIS A 1 99 ? -60.781 -27.484 22.328 1 50.06 99 HIS A N 1
ATOM 812 C CA . HIS A 1 99 ? -61.719 -26.469 21.859 1 50.06 99 HIS A CA 1
ATOM 813 C C . HIS A 1 99 ? -62.281 -26.844 20.484 1 50.06 99 HIS A C 1
ATOM 815 O O . HIS A 1 99 ? -62.969 -26.031 19.859 1 50.06 99 HIS A O 1
ATOM 821 N N . ASP A 1 100 ? -62.375 -28.203 20.156 1 46.97 100 ASP A N 1
ATOM 822 C CA . ASP A 1 100 ? -62.938 -28.781 18.938 1 46.97 100 ASP A CA 1
ATOM 823 C C . ASP A 1 100 ? -62.562 -27.938 17.719 1 46.97 100 ASP A C 1
ATOM 825 O O . ASP A 1 100 ? -63.406 -27.703 16.844 1 46.97 100 ASP A O 1
ATOM 829 N N . LYS A 1 101 ? -61.625 -27.078 17.875 1 48.69 101 LYS A N 1
ATOM 830 C CA . LYS A 1 101 ? -61.219 -26.266 16.734 1 48.69 101 LYS A CA 1
ATOM 831 C C . LYS A 1 101 ? -60.188 -27 15.883 1 48.69 101 LYS A C 1
ATOM 833 O O . LYS A 1 101 ? -59.406 -27.797 16.406 1 48.69 101 LYS A O 1
ATOM 838 N N . GLN A 1 102 ? -60.562 -27.359 14.617 1 43.88 102 GLN A N 1
ATOM 839 C CA . GLN A 1 102 ? -59.688 -28.031 13.648 1 43.88 102 GLN A CA 1
ATOM 840 C C . GLN A 1 102 ? -58.312 -27.344 13.555 1 43.88 102 GLN A C 1
ATOM 842 O O . GLN A 1 102 ? -58.25 -26.109 13.641 1 43.88 102 GLN A O 1
ATOM 847 N N . PRO A 1 103 ? -57.219 -27.969 13.93 1 45.81 103 PRO A N 1
ATOM 848 C CA . PRO A 1 103 ? -55.938 -27.312 13.695 1 45.81 103 PRO A CA 1
ATOM 849 C C . PRO A 1 103 ? -55.906 -26.547 12.375 1 45.81 103 PRO A C 1
ATOM 851 O O . PRO A 1 103 ? -56.469 -26.984 11.383 1 45.81 103 PRO A O 1
ATOM 854 N N . PRO A 1 104 ? -55.906 -25.203 12.359 1 39.59 104 PRO A N 1
ATOM 855 C CA . PRO A 1 104 ? -55.969 -24.531 11.055 1 39.59 104 PRO A CA 1
ATOM 856 C C . PRO A 1 104 ? -55.125 -25.25 10 1 39.59 104 PRO A C 1
ATOM 858 O O . PRO A 1 104 ? -54.031 -25.75 10.305 1 39.59 104 PRO A O 1
ATOM 861 N N . SER A 1 105 ? -55.719 -26 9.117 1 35.72 105 SER A N 1
ATOM 862 C CA . SER A 1 105 ? -55.031 -26.484 7.926 1 35.72 105 SER A CA 1
ATOM 863 C C . SER A 1 105 ? -54 -25.484 7.434 1 35.72 105 SER A C 1
ATOM 865 O O . SER A 1 105 ? -54.125 -24.281 7.676 1 35.72 105 SER A O 1
ATOM 867 N N . THR A 1 106 ? -52.719 -25.891 7.199 1 38.09 106 THR A N 1
ATOM 868 C CA . THR A 1 106 ? -51.625 -25.094 6.656 1 38.09 106 THR A CA 1
ATOM 869 C C . THR A 1 106 ? -52.156 -24 5.738 1 38.09 106 THR A C 1
ATOM 871 O O . THR A 1 106 ? -51.469 -23 5.492 1 38.09 106 THR A O 1
ATOM 874 N N . SER A 1 107 ? -53.125 -24.312 4.812 1 35.44 107 SER A N 1
ATOM 875 C CA . SER A 1 107 ? -53.625 -23.391 3.789 1 35.44 107 SER A CA 1
ATOM 876 C C . SER A 1 107 ? -54.469 -22.281 4.402 1 35.44 107 SER A C 1
ATOM 878 O O . SER A 1 107 ? -54.812 -21.328 3.715 1 35.44 107 SER A O 1
ATOM 880 N N . ASP A 1 108 ? -55.281 -22.547 5.398 1 35.94 108 ASP A N 1
ATOM 881 C CA . ASP A 1 108 ? -56.25 -21.547 5.84 1 35.94 108 ASP A CA 1
ATOM 882 C C . ASP A 1 108 ? -55.562 -20.484 6.695 1 35.94 108 ASP A C 1
ATOM 884 O O . ASP A 1 108 ? -55.531 -20.594 7.922 1 35.94 108 ASP A O 1
ATOM 888 N N . SER A 1 109 ? -54.375 -19.984 6.43 1 38.53 109 SER A N 1
ATOM 889 C CA . SER A 1 109 ? -53.5 -18.922 6.887 1 38.53 109 SER A CA 1
ATOM 890 C C . SER A 1 109 ? -54.312 -17.75 7.449 1 38.53 109 SER A C 1
ATOM 892 O O . SER A 1 109 ? -53.719 -16.828 8.031 1 38.53 109 SER A O 1
ATOM 894 N N . SER A 1 110 ? -55.5 -17.422 6.84 1 38.03 110 SER A N 1
ATOM 895 C CA . SER A 1 110 ? -56.156 -16.125 7.031 1 38.03 110 SER A CA 1
ATOM 896 C C . SER A 1 110 ? -56.812 -16.016 8.406 1 38.03 110 SER A C 1
ATOM 898 O O . SER A 1 110 ? -56.875 -14.938 9 1 38.03 110 SER A O 1
ATOM 900 N N . GLY A 1 111 ? -57.844 -16.922 8.797 1 37.94 111 GLY A N 1
ATOM 901 C CA . GLY A 1 111 ? -58.875 -16.531 9.75 1 37.94 111 GLY A CA 1
ATOM 902 C C . GLY A 1 111 ? -58.438 -16.688 11.195 1 37.94 111 GLY A C 1
ATOM 903 O O . GLY A 1 111 ? -59.062 -16.125 12.102 1 37.94 111 GLY A O 1
ATOM 904 N N . THR A 1 112 ? -57.781 -17.781 11.594 1 39 112 THR A N 1
ATOM 905 C CA . THR A 1 112 ? -57.656 -17.953 13.031 1 39 112 THR A CA 1
ATOM 906 C C . THR A 1 112 ? -56.375 -17.25 13.547 1 39 112 THR A C 1
ATOM 908 O O . THR A 1 112 ? -55.438 -17 12.789 1 39 112 THR A O 1
ATOM 911 N N . CYS A 1 113 ? -56.406 -16.641 14.836 1 38.66 113 CYS A N 1
ATOM 912 C CA . CYS A 1 113 ? -55.375 -15.93 15.562 1 38.66 113 CYS A CA 1
ATOM 913 C C . CYS A 1 113 ? -54.031 -16.656 15.453 1 38.66 113 CYS A C 1
ATOM 915 O O . CYS A 1 113 ? -52.969 -16.016 15.258 1 38.66 113 CYS A O 1
ATOM 917 N N . ILE A 1 114 ? -54.156 -17.938 15.539 1 45.44 114 ILE A N 1
ATOM 918 C CA . ILE A 1 114 ? -52.938 -18.719 15.508 1 45.44 114 ILE A CA 1
ATOM 919 C C . ILE A 1 114 ? -52.312 -18.656 14.109 1 45.44 114 ILE A C 1
ATOM 921 O O . ILE A 1 114 ? -51.094 -18.547 13.969 1 45.44 114 ILE A O 1
ATOM 925 N N . GLY A 1 115 ? -53.125 -18.703 13.164 1 46.22 115 GLY A N 1
ATOM 926 C CA . GLY A 1 115 ? -52.656 -18.609 11.797 1 46.22 115 GLY A CA 1
ATOM 927 C C . GLY A 1 115 ? -51.969 -17.281 11.492 1 46.22 115 GLY A C 1
ATOM 928 O O . GLY A 1 115 ? -50.938 -17.25 10.836 1 46.22 115 GLY A O 1
ATOM 929 N N . LYS A 1 116 ? -52.562 -16.25 12.031 1 50.31 116 LYS A N 1
ATOM 930 C CA . LYS A 1 116 ? -51.969 -14.922 11.852 1 50.31 116 LYS A CA 1
ATOM 931 C C . LYS A 1 116 ? -50.625 -14.805 12.586 1 50.31 116 LYS A C 1
ATOM 933 O O . LYS A 1 116 ? -49.688 -14.18 12.086 1 50.31 116 LYS A O 1
ATOM 938 N N . LEU A 1 117 ? -50.688 -15.422 13.805 1 50.75 117 LEU A N 1
ATOM 939 C CA . LEU A 1 117 ? -49.438 -15.398 14.57 1 50.75 117 LEU A CA 1
ATOM 940 C C . LEU A 1 117 ? -48.344 -16.188 13.852 1 50.75 117 LEU A C 1
ATOM 942 O O . LEU A 1 117 ? -47.188 -15.766 13.812 1 50.75 117 LEU A O 1
ATOM 946 N N . ASP A 1 118 ? -48.688 -17.359 13.367 1 55.19 118 A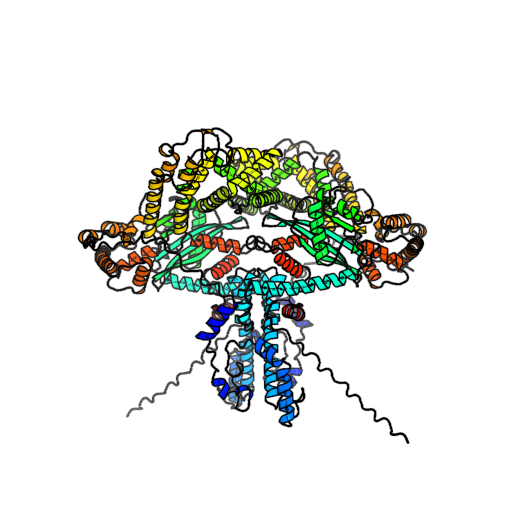SP A N 1
ATOM 947 C CA . ASP A 1 118 ? -47.75 -18.172 12.617 1 55.19 118 ASP A CA 1
ATOM 948 C C . ASP A 1 118 ? -47.25 -17.422 11.375 1 55.19 118 ASP A C 1
ATOM 950 O O . ASP A 1 118 ? -46.062 -17.484 11.047 1 55.19 118 ASP A O 1
ATOM 954 N N . GLN A 1 119 ? -48.125 -16.75 10.742 1 61.31 119 GLN A N 1
ATOM 955 C CA . GLN A 1 119 ? -47.75 -15.984 9.57 1 61.31 119 GLN A CA 1
ATOM 956 C C . GLN A 1 119 ? -46.812 -14.828 9.953 1 61.31 119 GLN A C 1
ATOM 958 O O . GLN A 1 119 ? -45.875 -14.508 9.234 1 61.31 119 GLN A O 1
ATOM 963 N N . ALA A 1 120 ? -47.125 -14.258 11.039 1 56.47 120 ALA A N 1
ATOM 964 C CA . ALA A 1 120 ? -46.281 -13.164 11.523 1 56.47 120 ALA A CA 1
ATOM 965 C C . ALA A 1 120 ? -44.844 -13.664 11.836 1 56.47 120 ALA A C 1
ATOM 967 O O . ALA A 1 120 ? -43.875 -12.992 11.516 1 56.47 120 ALA A O 1
ATOM 968 N N . PHE A 1 121 ? -44.812 -14.82 12.523 1 56.34 121 PHE A N 1
ATOM 969 C CA . PHE A 1 121 ? -43.531 -15.391 12.836 1 56.34 121 PHE A CA 1
ATOM 970 C C . PHE A 1 121 ? -42.75 -15.75 11.562 1 56.34 121 PHE A C 1
ATOM 972 O O . PHE A 1 121 ? -41.531 -15.578 11.492 1 56.34 121 PHE A O 1
ATOM 979 N N . LYS A 1 122 ? -43.5 -16.219 10.648 1 63.62 122 LYS A N 1
ATOM 980 C CA . LYS A 1 122 ? -42.875 -16.547 9.375 1 63.62 122 LYS A CA 1
ATOM 981 C C . LYS A 1 122 ? -42.375 -15.289 8.68 1 63.62 122 LYS A C 1
ATOM 983 O O . LYS A 1 122 ? -41.281 -15.297 8.102 1 63.62 122 LYS A O 1
ATOM 988 N N . ASN A 1 123 ? -43.125 -14.289 8.805 1 65.12 123 ASN A N 1
ATOM 989 C CA . ASN A 1 123 ? -42.719 -13.031 8.188 1 65.12 123 ASN A CA 1
ATOM 990 C C . ASN A 1 123 ? -41.469 -12.461 8.867 1 65.12 123 ASN A C 1
ATOM 992 O O . ASN A 1 123 ? -40.594 -11.922 8.203 1 65.12 123 ASN A O 1
ATOM 996 N N . ILE A 1 124 ? -41.469 -12.578 10.125 1 59.03 124 ILE A N 1
ATOM 997 C CA . ILE A 1 124 ? -40.312 -12.094 10.867 1 59.03 124 ILE A CA 1
ATOM 998 C C . ILE A 1 124 ? -39.094 -12.922 10.508 1 59.03 124 ILE A C 1
ATOM 1000 O O . ILE A 1 124 ? -38 -12.375 10.312 1 59.03 124 ILE A O 1
ATOM 1004 N N . ALA A 1 125 ? -39.375 -14.18 10.445 1 67.81 125 ALA A N 1
ATOM 1005 C CA . ALA A 1 125 ? -38.281 -15.062 10.086 1 67.81 125 ALA A CA 1
ATOM 1006 C C . ALA A 1 125 ? -37.75 -14.758 8.68 1 67.81 125 ALA A C 1
ATOM 1008 O O . ALA A 1 125 ? -36.531 -14.773 8.438 1 67.81 125 ALA A O 1
ATOM 1009 N N . GLU A 1 126 ? -38.688 -14.422 7.883 1 78.5 126 GLU A N 1
ATOM 1010 C CA . GLU A 1 126 ? -38.312 -14.117 6.512 1 78.5 126 GLU A CA 1
ATOM 1011 C C . GLU A 1 126 ? -37.562 -12.781 6.438 1 78.5 126 GLU A C 1
ATOM 1013 O O . GLU A 1 126 ? -36.625 -12.633 5.664 1 78.5 126 GLU A O 1
ATOM 1018 N N . SER A 1 127 ? -38.031 -11.922 7.219 1 79.75 127 SER A N 1
ATOM 1019 C CA . SER A 1 127 ? -37.375 -10.625 7.25 1 79.75 127 SER A CA 1
ATOM 1020 C C . SER A 1 127 ? -35.969 -10.742 7.832 1 79.75 127 SER A C 1
ATOM 1022 O O . SER A 1 127 ? -35.031 -10.086 7.359 1 79.75 127 SER A O 1
ATOM 1024 N N . ASP A 1 128 ? -35.875 -11.531 8.797 1 81.44 128 ASP A N 1
ATOM 1025 C CA . ASP A 1 128 ? -34.562 -11.758 9.391 1 81.44 128 ASP A CA 1
ATOM 1026 C C . ASP A 1 128 ? -33.625 -12.461 8.422 1 81.44 128 ASP A C 1
ATOM 1028 O O . ASP A 1 128 ? -32.438 -12.164 8.367 1 81.44 128 ASP A O 1
ATOM 1032 N N . ARG A 1 129 ? -34.219 -13.359 7.777 1 86.38 129 ARG A N 1
ATOM 1033 C CA . ARG A 1 129 ? -33.438 -14.062 6.785 1 86.38 129 ARG A CA 1
ATOM 1034 C C . ARG A 1 129 ? -32.969 -13.117 5.684 1 86.38 129 ARG A C 1
ATOM 1036 O O . ARG A 1 129 ? -31.828 -13.211 5.219 1 86.38 129 ARG A O 1
ATOM 1043 N N . ARG A 1 130 ? -33.844 -12.281 5.336 1 88.5 130 ARG A N 1
ATOM 1044 C CA . ARG A 1 130 ? -33.469 -11.312 4.309 1 88.5 130 ARG A CA 1
ATOM 1045 C C . ARG A 1 130 ? -32.344 -10.383 4.801 1 88.5 130 ARG A C 1
ATOM 1047 O O . ARG A 1 130 ? -31.453 -10.031 4.043 1 88.5 130 ARG A O 1
ATOM 1054 N N . ARG A 1 131 ? -32.469 -10.023 6.012 1 91 131 ARG A N 1
ATOM 1055 C CA . ARG A 1 131 ? -31.453 -9.172 6.621 1 91 131 ARG A CA 1
ATOM 1056 C C . ARG A 1 131 ? -30.109 -9.883 6.656 1 91 131 ARG A C 1
ATOM 1058 O O . ARG A 1 131 ? -29.078 -9.289 6.328 1 91 131 ARG A O 1
ATOM 1065 N N . MET A 1 132 ? -30.188 -11.094 7.059 1 91.94 132 MET A N 1
ATOM 1066 C CA . MET A 1 132 ? -28.953 -11.859 7.145 1 91.94 132 MET A CA 1
ATOM 1067 C C . MET A 1 132 ? -28.359 -12.086 5.758 1 91.94 132 MET A C 1
ATOM 1069 O O . MET A 1 132 ? -27.141 -12.07 5.594 1 91.94 132 MET A O 1
ATOM 1073 N N . CYS A 1 133 ? -29.203 -12.289 4.793 1 94.38 133 CYS A N 1
ATOM 1074 C CA . CYS A 1 133 ? -28.719 -12.461 3.428 1 94.38 133 CYS A CA 1
ATOM 1075 C C . CYS A 1 133 ? -28.016 -11.203 2.939 1 94.38 133 CYS A C 1
ATOM 1077 O O . CYS A 1 133 ? -26.984 -11.297 2.254 1 94.38 133 CYS A O 1
ATOM 1079 N N . SER A 1 134 ? -28.562 -10.078 3.346 1 95.44 134 SER A N 1
ATOM 1080 C CA . SER A 1 134 ? -27.922 -8.82 2.977 1 95.44 134 SER A CA 1
ATOM 1081 C C . SER A 1 134 ? -26.547 -8.688 3.631 1 95.44 134 SER A C 1
ATOM 1083 O O . SER A 1 134 ? -25.594 -8.234 2.998 1 95.44 134 SER A O 1
ATOM 1085 N N . LEU A 1 135 ? -26.469 -9.109 4.875 1 96.44 135 LEU A N 1
ATOM 1086 C CA . LEU A 1 135 ? -25.203 -9.039 5.598 1 96.44 135 LEU A CA 1
ATOM 1087 C C . LEU A 1 135 ? -24.172 -9.992 4.988 1 96.44 135 LEU A C 1
ATOM 1089 O O . LEU A 1 135 ? -23 -9.641 4.863 1 96.44 135 LEU A O 1
ATOM 1093 N N . PHE A 1 136 ? -24.594 -11.148 4.559 1 97.38 136 PHE A N 1
ATOM 1094 C CA . PHE A 1 136 ? -23.703 -12.117 3.928 1 97.38 136 PHE A CA 1
ATOM 1095 C C . PHE A 1 136 ? -23.203 -11.594 2.588 1 97.38 136 PHE A C 1
ATOM 1097 O O . PHE A 1 136 ? -22.047 -11.805 2.225 1 97.38 136 PHE A O 1
ATOM 1104 N N . ASN A 1 137 ? -24.094 -10.961 1.919 1 97.38 137 ASN A N 1
ATOM 1105 C CA . ASN A 1 137 ? -23.688 -10.383 0.639 1 97.38 137 ASN A CA 1
ATOM 1106 C C . ASN A 1 137 ? -22.641 -9.297 0.819 1 97.38 137 ASN A C 1
ATOM 1108 O O . ASN A 1 137 ? -21.703 -9.195 0.029 1 97.38 137 ASN A O 1
ATOM 1112 N N . ILE A 1 138 ? -22.828 -8.484 1.824 1 97.81 138 ILE A N 1
ATOM 1113 C CA . ILE A 1 138 ? -21.875 -7.414 2.104 1 97.81 138 ILE A CA 1
ATOM 1114 C C . ILE A 1 138 ? -20.531 -8.008 2.516 1 97.81 138 ILE A C 1
ATOM 1116 O O . ILE A 1 138 ? -19.484 -7.598 2.012 1 97.81 138 ILE A O 1
ATOM 1120 N N . ALA A 1 139 ? -20.594 -8.977 3.416 1 97.88 139 ALA A N 1
ATOM 1121 C CA . ALA A 1 139 ? -19.359 -9.625 3.861 1 97.88 139 ALA A CA 1
ATOM 1122 C C . ALA A 1 139 ? -18.656 -10.312 2.699 1 97.88 139 ALA A C 1
ATOM 1124 O O . ALA A 1 139 ? -17.422 -10.242 2.586 1 97.88 139 ALA A O 1
ATOM 1125 N N . TYR A 1 140 ? -19.391 -11 1.851 1 98.25 140 TYR A N 1
ATOM 1126 C CA . TYR A 1 140 ? -18.828 -11.695 0.702 1 98.25 140 TYR A CA 1
ATOM 1127 C C . TYR A 1 140 ? -18.156 -10.711 -0.256 1 98.25 140 TYR A C 1
ATOM 1129 O O . TYR A 1 140 ? -17.094 -10.992 -0.806 1 98.25 140 TYR A O 1
ATOM 1137 N N . TYR A 1 141 ? -18.844 -9.562 -0.443 1 97.62 141 TYR A N 1
ATOM 1138 C CA . TYR A 1 141 ? -18.281 -8.516 -1.29 1 97.62 141 TYR A CA 1
ATOM 1139 C C . TYR A 1 141 ? -16.922 -8.07 -0.762 1 97.62 141 TYR A C 1
ATOM 1141 O O . TYR A 1 141 ? -15.969 -7.91 -1.532 1 97.62 141 TYR A O 1
ATOM 1149 N N . LEU A 1 142 ? -16.828 -7.828 0.524 1 97.56 142 LEU A N 1
ATOM 1150 C CA . LEU A 1 142 ? -15.586 -7.391 1.139 1 97.56 142 LEU A CA 1
ATOM 1151 C C . LEU A 1 142 ? -14.484 -8.43 0.947 1 97.56 142 LEU A C 1
ATOM 1153 O O . LEU A 1 142 ? -13.352 -8.086 0.607 1 97.56 142 LEU A O 1
ATOM 1157 N N . GLY A 1 143 ? -14.789 -9.672 1.143 1 97.12 143 GLY A N 1
ATOM 1158 C CA . GLY A 1 143 ? -13.82 -10.742 0.965 1 97.12 143 GLY A CA 1
ATOM 1159 C C . GLY A 1 143 ? -13.391 -10.922 -0.479 1 97.12 143 GLY A C 1
ATOM 1160 O O . GLY A 1 143 ? -12.195 -11.039 -0.769 1 97.12 143 GLY A O 1
ATOM 1161 N N . LYS A 1 144 ? -14.352 -10.906 -1.389 1 97.44 144 LYS A N 1
ATOM 1162 C CA . LYS A 1 144 ? -14.094 -11.156 -2.805 1 97.44 144 LYS A CA 1
ATOM 1163 C C . LYS A 1 144 ? -13.258 -10.039 -3.416 1 97.44 144 LYS A C 1
ATOM 1165 O O . LYS A 1 144 ? -12.406 -10.289 -4.27 1 97.44 144 LYS A O 1
ATOM 1170 N N . GLU A 1 145 ? -13.492 -8.828 -2.957 1 95.44 145 GLU A N 1
ATOM 1171 C CA . GLU A 1 145 ? -12.789 -7.676 -3.512 1 95.44 145 GLU A CA 1
ATOM 1172 C C . GLU A 1 145 ? -11.555 -7.324 -2.676 1 95.44 145 GLU A C 1
ATOM 1174 O O . GLU A 1 145 ? -10.914 -6.301 -2.91 1 95.44 145 GLU A O 1
ATOM 1179 N N . ARG A 1 146 ? -11.203 -8.109 -1.743 1 94.12 146 ARG A N 1
ATOM 1180 C CA . ARG A 1 146 ? -9.992 -8 -0.933 1 94.12 146 ARG A CA 1
ATOM 1181 C C . ARG A 1 146 ? -9.992 -6.711 -0.118 1 94.12 146 ARG A C 1
ATOM 1183 O O . ARG A 1 146 ? -8.969 -6.035 -0.019 1 94.12 146 ARG A O 1
ATOM 1190 N N . LYS A 1 147 ? -11.18 -6.305 0.338 1 95.06 147 LYS A N 1
ATOM 1191 C CA . LYS A 1 147 ? -11.289 -5.125 1.192 1 95.06 147 LYS A CA 1
ATOM 1192 C C . LYS A 1 147 ? -11.148 -5.5 2.666 1 95.06 147 LYS A C 1
ATOM 1194 O O . LYS A 1 147 ? -11.406 -6.641 3.049 1 95.06 147 LYS A O 1
ATOM 1199 N N . PRO A 1 148 ? -10.633 -4.559 3.51 1 93.94 148 PRO A N 1
ATOM 1200 C CA . PRO A 1 148 ? -10.531 -4.855 4.941 1 93.94 148 PRO A CA 1
ATOM 1201 C C . PRO A 1 148 ? -11.891 -5.168 5.57 1 93.94 148 PRO A C 1
ATOM 1203 O O . PRO A 1 148 ? -12.898 -4.539 5.223 1 93.94 148 PRO A O 1
ATOM 1206 N N . LEU A 1 149 ? -11.883 -6.094 6.496 1 95.75 149 LEU A N 1
ATOM 1207 C CA . LEU A 1 149 ? -13.125 -6.512 7.129 1 95.75 149 LEU A CA 1
ATOM 1208 C C . LEU A 1 149 ? -13.633 -5.441 8.094 1 95.75 149 LEU A C 1
ATOM 1210 O O . LEU A 1 149 ? -14.797 -5.461 8.492 1 95.75 149 LEU A O 1
ATOM 1214 N N . THR A 1 150 ? -12.758 -4.531 8.445 1 93.19 150 THR A N 1
ATOM 1215 C CA . THR A 1 150 ? -13.18 -3.41 9.273 1 93.19 150 THR A CA 1
ATOM 1216 C C . THR A 1 150 ? -14.164 -2.518 8.516 1 93.19 150 THR A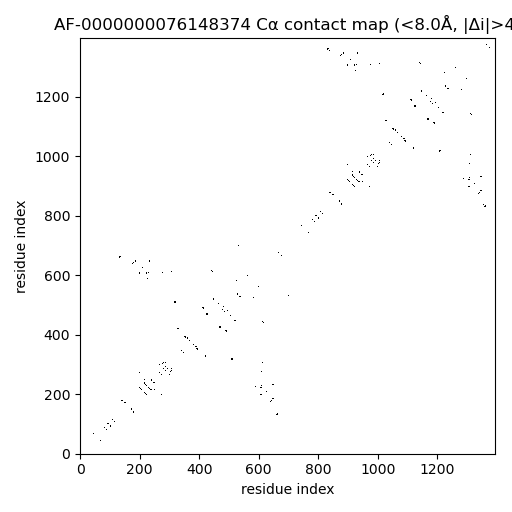 C 1
ATOM 1218 O O . THR A 1 150 ? -14.867 -1.708 9.125 1 93.19 150 THR A O 1
ATOM 1221 N N . ASP A 1 151 ? -14.211 -2.672 7.223 1 95 151 ASP A N 1
ATOM 1222 C CA . ASP A 1 151 ? -15.117 -1.888 6.391 1 95 151 ASP A CA 1
ATOM 1223 C C . ASP A 1 151 ? -16.547 -2.393 6.516 1 95 151 ASP A C 1
ATOM 1225 O O . ASP A 1 151 ? -17.484 -1.769 6 1 95 151 ASP A O 1
ATOM 1229 N N . MET A 1 152 ? -16.75 -3.531 7.199 1 96.94 152 MET A N 1
ATOM 1230 C CA . MET A 1 152 ? -18.094 -4.074 7.363 1 96.94 152 MET A CA 1
ATOM 1231 C C . MET A 1 152 ? -19.047 -3.035 7.965 1 96.94 152 MET A C 1
ATOM 1233 O O . MET A 1 152 ? -20.156 -2.852 7.484 1 96.94 152 MET A O 1
ATOM 1237 N N . LYS A 1 153 ? -18.562 -2.348 8.961 1 95.5 153 LYS A N 1
ATOM 1238 C CA . LYS A 1 153 ? -19.375 -1.324 9.617 1 95.5 153 LYS A CA 1
ATOM 1239 C C . LYS A 1 153 ? -19.719 -0.193 8.648 1 95.5 153 LYS A C 1
ATOM 1241 O O . LYS A 1 153 ? -20.875 0.245 8.578 1 95.5 153 LYS A O 1
ATOM 1246 N N . LYS A 1 154 ? -18.797 0.268 7.906 1 95.12 154 LYS A N 1
ATOM 1247 C CA . LYS A 1 154 ? -18.984 1.365 6.961 1 95.12 154 LYS A CA 1
ATOM 1248 C C . LYS A 1 154 ? -19.906 0.957 5.816 1 95.12 154 LYS A C 1
ATOM 1250 O O . LYS A 1 154 ? -20.719 1.756 5.359 1 95.12 154 LYS A O 1
ATOM 1255 N N . GLN A 1 155 ? -19.688 -0.256 5.355 1 96.19 155 GLN A N 1
ATOM 1256 C CA . GLN A 1 155 ? -20.531 -0.745 4.27 1 96.19 155 GLN A CA 1
ATOM 1257 C C . GLN A 1 155 ? -21.984 -0.888 4.723 1 96.19 155 GLN A C 1
ATOM 1259 O O . GLN A 1 155 ? -22.906 -0.629 3.947 1 96.19 155 GLN A O 1
ATOM 1264 N N . CYS A 1 156 ? -22.172 -1.354 5.922 1 95.88 156 CYS A N 1
ATOM 1265 C CA . CYS A 1 156 ? -23.516 -1.466 6.461 1 95.88 156 CYS A CA 1
ATOM 1266 C C . CYS A 1 156 ? -24.156 -0.091 6.621 1 95.88 156 CYS A C 1
ATOM 1268 O O . CYS A 1 156 ? -25.359 0.078 6.355 1 95.88 156 CYS A O 1
ATOM 1270 N N . MET A 1 157 ? -23.359 0.866 7.066 1 94.88 157 MET A N 1
ATOM 1271 C CA . MET A 1 157 ? -23.859 2.232 7.199 1 94.88 157 MET A CA 1
ATOM 1272 C C . MET A 1 157 ? -24.297 2.783 5.844 1 94.88 157 MET A C 1
ATOM 1274 O O . MET A 1 157 ? -25.328 3.451 5.75 1 94.88 157 MET A O 1
ATOM 1278 N N . LEU A 1 158 ? -23.516 2.543 4.805 1 95.88 158 LEU A N 1
ATOM 1279 C CA . LEU A 1 158 ? -23.875 2.979 3.463 1 95.88 158 LEU A CA 1
ATOM 1280 C C . LEU A 1 158 ? -25.141 2.287 2.994 1 95.88 158 LEU A C 1
ATOM 1282 O O . LEU A 1 158 ? -26.031 2.924 2.408 1 95.88 158 LEU A O 1
ATOM 1286 N N . ALA A 1 159 ? -25.219 0.963 3.244 1 95.94 159 ALA A N 1
ATOM 1287 C CA . ALA A 1 159 ? -26.406 0.211 2.854 1 95.94 159 ALA A CA 1
ATOM 1288 C C . ALA A 1 159 ? -27.656 0.767 3.533 1 95.94 159 ALA A C 1
ATOM 1290 O O . ALA A 1 159 ? -28.703 0.902 2.9 1 95.94 159 ALA A O 1
ATOM 1291 N N . LYS A 1 160 ? -27.5 1.076 4.812 1 93.94 160 LYS A N 1
ATOM 1292 C CA . LYS A 1 160 ? -28.625 1.674 5.543 1 93.94 160 LYS A CA 1
ATOM 1293 C C . LYS A 1 160 ? -29.016 3.016 4.934 1 93.94 160 LYS A C 1
ATOM 1295 O O . LYS A 1 160 ? -30.203 3.316 4.809 1 93.94 160 LYS A O 1
ATOM 1300 N N . LYS A 1 161 ? -28.031 3.762 4.609 1 93.75 161 LYS A N 1
ATOM 1301 C CA . LYS A 1 161 ? -28.281 5.066 4.008 1 93.75 161 LYS A CA 1
ATOM 1302 C C . LYS A 1 161 ? -29 4.926 2.666 1 93.75 161 LYS A C 1
ATOM 1304 O O . LYS A 1 161 ? -29.797 5.785 2.291 1 93.75 161 LYS A O 1
ATOM 1309 N N . LEU A 1 162 ? -28.734 3.844 1.951 1 94.44 162 LEU A N 1
ATOM 1310 C CA . LEU A 1 162 ? -29.344 3.598 0.647 1 94.44 162 LEU A CA 1
ATOM 1311 C C . LEU A 1 162 ? -30.719 2.953 0.8 1 94.44 162 LEU A C 1
ATOM 1313 O O . LEU A 1 162 ? -31.375 2.652 -0.195 1 94.44 162 LEU A O 1
ATOM 1317 N N . GLY A 1 163 ? -31.156 2.639 2 1 91.5 163 GLY A N 1
ATOM 1318 C CA . GLY A 1 163 ? -32.5 2.143 2.25 1 91.5 163 GLY A CA 1
ATOM 1319 C C . GLY A 1 163 ? -32.562 0.64 2.453 1 91.5 163 GLY A C 1
ATOM 1320 O O . GLY A 1 163 ? -33.625 0.048 2.473 1 91.5 163 GLY A O 1
ATOM 1321 N N . VAL A 1 164 ? -31.391 0.018 2.543 1 94.44 164 VAL A N 1
ATOM 1322 C CA . VAL A 1 164 ? -31.344 -1.425 2.758 1 94.44 164 VAL A CA 1
ATOM 1323 C C . VAL A 1 164 ? -31.453 -1.729 4.25 1 94.44 164 VAL A C 1
ATOM 1325 O O . VAL A 1 164 ? -30.859 -1.035 5.078 1 94.44 164 VAL A O 1
ATOM 1328 N N . ASP A 1 165 ? -32.219 -2.666 4.543 1 91.25 165 ASP A N 1
ATOM 1329 C CA . ASP A 1 165 ? -32.375 -3.061 5.941 1 91.25 165 ASP A CA 1
ATOM 1330 C C . ASP A 1 165 ? -31.297 -4.059 6.348 1 91.25 165 ASP A C 1
ATOM 1332 O O . ASP A 1 165 ? -31.391 -5.246 6.031 1 91.25 165 ASP A O 1
ATOM 1336 N N . VAL A 1 166 ? -30.375 -3.631 7.062 1 91.81 166 VAL A N 1
ATOM 1337 C CA . VAL A 1 166 ? -29.281 -4.496 7.504 1 91.81 166 VAL A CA 1
ATOM 1338 C C . VAL A 1 166 ? -29.344 -4.676 9.016 1 91.81 166 VAL A C 1
ATOM 1340 O O . VAL A 1 166 ? -28.516 -5.371 9.602 1 91.81 166 VAL A O 1
ATOM 1343 N N . GLY A 1 167 ? -30.234 -4.176 9.641 1 88.5 167 GLY A N 1
ATOM 1344 C CA . GLY A 1 167 ? -30.375 -4.309 11.086 1 88.5 167 GLY A CA 1
ATOM 1345 C C . GLY A 1 167 ? -29.328 -3.527 11.852 1 88.5 167 GLY A C 1
ATOM 1346 O O . GLY A 1 167 ? -28.703 -2.611 11.312 1 88.5 167 GLY A O 1
ATOM 1347 N N . SER A 1 168 ? -29.156 -3.803 13.094 1 86.5 168 SER A N 1
ATOM 1348 C CA . SER A 1 168 ? -28.203 -3.062 13.922 1 86.5 168 SER A CA 1
ATOM 1349 C C . SER A 1 168 ? -27.125 -3.982 14.477 1 86.5 168 SER A C 1
ATOM 1351 O O . SER A 1 168 ? -26.125 -3.514 15.031 1 86.5 168 SER A O 1
ATOM 1353 N N . ASN A 1 169 ? -27.281 -5.25 14.148 1 87.44 169 ASN A N 1
ATOM 1354 C CA . ASN A 1 169 ? -26.328 -6.203 14.711 1 87.44 169 ASN A CA 1
ATOM 1355 C C . ASN A 1 169 ? -25.391 -6.75 13.641 1 87.44 169 ASN A C 1
ATOM 1357 O O . ASN A 1 169 ? -25.656 -6.605 12.445 1 87.44 169 ASN A O 1
ATOM 1361 N N . TYR A 1 170 ? -24.312 -7.297 14.008 1 91.81 170 TYR A N 1
ATOM 1362 C CA . TYR A 1 170 ? -23.375 -8.016 13.164 1 91.81 170 TYR A CA 1
ATOM 1363 C C . TYR A 1 170 ? -22.719 -7.082 12.156 1 91.81 170 TYR A C 1
ATOM 1365 O O . TYR A 1 170 ? -22.547 -7.438 10.984 1 91.81 170 TYR A O 1
ATOM 1373 N N . HIS A 1 171 ? -22.484 -5.879 12.539 1 93.12 171 HIS A N 1
ATOM 1374 C CA . HIS A 1 171 ? -21.859 -4.902 11.648 1 93.12 171 HIS A CA 1
ATOM 1375 C C . HIS A 1 171 ? -20.359 -4.805 11.883 1 93.12 171 HIS A C 1
ATOM 1377 O O . HIS A 1 171 ? -19.688 -3.949 11.305 1 93.12 171 HIS A O 1
ATOM 1383 N N . ASN A 1 172 ? -19.859 -5.688 12.656 1 92.12 172 ASN A N 1
ATOM 1384 C CA . ASN A 1 172 ? -18.453 -5.566 13.039 1 92.12 172 ASN A CA 1
ATOM 1385 C C . ASN A 1 172 ? -17.578 -6.547 12.258 1 92.12 172 ASN A C 1
ATOM 1387 O O . ASN A 1 172 ? -18.078 -7.359 11.484 1 92.12 172 ASN A O 1
ATOM 1391 N N . ASP A 1 173 ? -16.312 -6.43 12.398 1 92.88 173 ASP A N 1
ATOM 1392 C CA . ASP A 1 173 ? -15.352 -7.238 11.656 1 92.88 173 ASP A CA 1
ATOM 1393 C C . ASP A 1 173 ? -15.406 -8.695 12.094 1 92.88 173 ASP A C 1
ATOM 1395 O O . ASP A 1 173 ? -15.203 -9.602 11.281 1 92.88 173 ASP A O 1
ATOM 1399 N N . LEU A 1 174 ? -15.695 -8.906 13.352 1 92.69 174 LEU A N 1
ATOM 1400 C CA . LEU A 1 174 ? -15.773 -10.273 13.859 1 92.69 174 LEU A CA 1
ATOM 1401 C C . LEU A 1 174 ? -16.922 -11.031 13.195 1 92.69 174 LEU A C 1
ATOM 1403 O O . LEU A 1 174 ? -16.781 -12.211 12.867 1 92.69 174 LEU A O 1
ATOM 1407 N N . SER A 1 175 ? -18.062 -10.367 13.078 1 93.69 175 SER A N 1
ATOM 1408 C CA . SER A 1 175 ? -19.188 -10.992 12.391 1 93.69 175 SER A CA 1
ATOM 1409 C C . SER A 1 175 ? -18.844 -11.305 10.938 1 93.69 175 SER A C 1
ATOM 1411 O O . SER A 1 175 ? -19.188 -12.383 10.438 1 93.69 175 SER A O 1
ATOM 1413 N N . ALA A 1 176 ? -18.25 -10.352 10.289 1 96 176 ALA A N 1
ATOM 1414 C CA . ALA A 1 176 ? -17.844 -10.578 8.906 1 96 176 ALA A CA 1
ATOM 1415 C C . ALA A 1 176 ? -16.938 -11.797 8.789 1 96 176 ALA A C 1
ATOM 1417 O O . ALA A 1 176 ? -17.047 -12.578 7.848 1 96 176 ALA A O 1
ATOM 1418 N N . LYS A 1 177 ? -15.992 -11.93 9.758 1 95.75 177 LYS A N 1
ATOM 1419 C CA . LYS A 1 177 ? -15.086 -13.078 9.781 1 95.75 177 LYS A CA 1
ATOM 1420 C C . LYS A 1 177 ? -15.859 -14.391 9.898 1 95.75 177 LYS A C 1
ATOM 1422 O O . LYS A 1 177 ? -15.523 -15.375 9.242 1 95.75 177 LYS A O 1
ATOM 1427 N N . GLN A 1 178 ? -16.828 -14.375 10.703 1 94.69 178 GLN A N 1
ATOM 1428 C CA . GLN A 1 178 ? -17.641 -15.57 10.898 1 94.69 178 GLN A CA 1
ATOM 1429 C C . GLN A 1 178 ? -18.422 -15.922 9.633 1 94.69 178 GLN A C 1
ATOM 1431 O O . GLN A 1 178 ? -18.547 -17.094 9.273 1 94.69 178 GLN A O 1
ATOM 1436 N N . PHE A 1 179 ? -19 -14.922 9.039 1 96.69 179 PHE A N 1
ATOM 1437 C CA . PHE A 1 179 ? -19.734 -15.148 7.793 1 96.69 179 PHE A CA 1
ATOM 1438 C C . PHE A 1 179 ? -18.812 -15.75 6.73 1 96.69 179 PHE A C 1
ATOM 1440 O O . PHE A 1 179 ? -19.188 -16.703 6.047 1 96.69 179 PHE A O 1
ATOM 1447 N N . LEU A 1 180 ? -17.656 -15.219 6.625 1 97.06 180 LEU A N 1
ATOM 1448 C CA . LEU A 1 180 ? -16.719 -15.664 5.605 1 97.06 180 LEU A CA 1
ATOM 1449 C C . LEU A 1 180 ? -16.172 -17.062 5.934 1 97.06 180 LEU A C 1
ATOM 1451 O O . LEU A 1 180 ? -15.828 -17.828 5.031 1 97.06 180 LEU A O 1
ATOM 1455 N N . ASN A 1 181 ? -16.031 -17.297 7.258 1 95.75 181 ASN A N 1
ATOM 1456 C CA . ASN A 1 181 ? -15.656 -18.656 7.648 1 95.75 181 ASN A CA 1
ATOM 1457 C C . ASN A 1 181 ? -16.656 -19.688 7.129 1 95.75 181 ASN A C 1
ATOM 1459 O O . ASN A 1 181 ? -16.25 -20.781 6.707 1 95.75 181 ASN A O 1
ATOM 1463 N N . ALA A 1 182 ? -17.922 -19.344 7.211 1 96.19 182 ALA A N 1
ATOM 1464 C CA . ALA A 1 182 ? -18.953 -20.234 6.684 1 96.19 182 ALA A CA 1
ATOM 1465 C C . ALA A 1 182 ? -18.797 -20.422 5.18 1 96.19 182 ALA A C 1
ATOM 1467 O O . ALA A 1 182 ? -18.938 -21.547 4.668 1 96.19 182 ALA A O 1
ATOM 1468 N N . THR A 1 183 ? -18.578 -19.344 4.5 1 96.81 183 THR A N 1
ATOM 1469 C CA . THR A 1 183 ? -18.375 -19.406 3.057 1 96.81 183 THR A CA 1
ATOM 1470 C C . THR A 1 183 ? -17.156 -20.266 2.721 1 96.81 183 THR A C 1
ATOM 1472 O O . THR A 1 183 ? -17.203 -21.078 1.8 1 96.81 183 THR A O 1
ATOM 1475 N N . TYR A 1 184 ? -16.094 -20.062 3.453 1 95.94 184 TYR A N 1
ATOM 1476 C CA . TYR A 1 184 ? -14.859 -20.828 3.264 1 95.94 184 TYR A CA 1
ATOM 1477 C C . TYR A 1 184 ? -15.109 -22.328 3.465 1 95.94 184 TYR A C 1
ATOM 1479 O O . TYR A 1 184 ? -14.641 -23.141 2.68 1 95.94 184 TYR A O 1
ATOM 1487 N N . THR A 1 185 ? -15.82 -22.641 4.516 1 94.62 185 THR A N 1
ATOM 1488 C CA . THR A 1 185 ? -16.109 -24.031 4.84 1 94.62 185 THR A CA 1
ATOM 1489 C C . THR A 1 185 ? -16.844 -24.719 3.691 1 94.62 185 THR A C 1
ATOM 1491 O O . THR A 1 185 ? -16.531 -25.859 3.344 1 94.62 185 THR A O 1
ATOM 1494 N N . ASN A 1 186 ? -17.75 -24.016 3.113 1 95.31 186 ASN A N 1
ATOM 1495 C CA . ASN A 1 186 ? -18.484 -24.594 1.996 1 95.31 186 ASN A CA 1
ATOM 1496 C C . ASN A 1 186 ? -17.625 -24.719 0.747 1 95.31 186 ASN A C 1
ATOM 1498 O O . ASN A 1 186 ? -17.75 -25.672 -0.016 1 95.31 186 ASN A O 1
ATOM 1502 N N . LEU A 1 187 ? -16.797 -23.75 0.518 1 94.88 187 LEU A N 1
ATOM 1503 C CA . LEU A 1 187 ? -15.898 -23.797 -0.634 1 94.88 187 LEU A CA 1
ATOM 1504 C C . LEU A 1 187 ? -14.945 -24.984 -0.532 1 94.88 187 LEU A C 1
ATOM 1506 O O . LEU A 1 187 ? -14.688 -25.672 -1.526 1 94.88 187 LEU A O 1
ATOM 1510 N N . ILE A 1 188 ? -14.422 -25.188 0.643 1 94.44 188 ILE A N 1
ATOM 1511 C CA . ILE A 1 188 ? -13.477 -26.281 0.861 1 94.44 188 ILE A CA 1
ATOM 1512 C C . ILE A 1 188 ? -14.195 -27.609 0.685 1 94.44 188 ILE A C 1
ATOM 1514 O O . ILE A 1 188 ? -13.625 -28.562 0.131 1 94.44 188 ILE A O 1
ATOM 1518 N N . LYS A 1 189 ? -15.391 -27.672 1.162 1 93.75 189 LYS A N 1
ATOM 1519 C CA . LYS A 1 189 ? -16.172 -28.891 0.985 1 93.75 189 LYS A CA 1
ATOM 1520 C C . LYS A 1 189 ? -16.391 -29.188 -0.495 1 93.75 189 LYS A C 1
ATOM 1522 O O . LYS A 1 189 ? -16.328 -30.359 -0.913 1 93.75 189 LYS A O 1
ATOM 1527 N N . ASP A 1 190 ? -16.672 -28.188 -1.228 1 92.56 190 ASP A N 1
ATOM 1528 C CA . ASP A 1 190 ? -16.844 -28.359 -2.666 1 92.56 190 ASP A CA 1
ATOM 1529 C C . ASP A 1 190 ? -15.562 -28.891 -3.311 1 92.56 190 ASP A C 1
ATOM 1531 O O . ASP A 1 190 ? -15.617 -29.75 -4.191 1 92.56 190 ASP A O 1
ATOM 1535 N N . VAL A 1 191 ? -14.453 -28.406 -2.922 1 92.38 191 VAL A N 1
ATOM 1536 C CA . VAL A 1 191 ? -13.164 -28.828 -3.455 1 92.38 191 VAL A CA 1
ATOM 1537 C C . VAL A 1 191 ? -12.891 -30.281 -3.062 1 92.38 191 VAL A C 1
ATOM 1539 O O . VAL A 1 191 ? -12.43 -31.078 -3.885 1 92.38 191 VAL A O 1
ATOM 1542 N N . GLN A 1 192 ? -13.188 -30.562 -1.844 1 93.19 192 GLN A N 1
ATOM 1543 C CA . GLN A 1 192 ? -13 -31.938 -1.352 1 93.19 192 GLN A CA 1
ATOM 1544 C C . GLN A 1 192 ? -13.828 -32.938 -2.156 1 93.19 192 GLN A C 1
ATOM 1546 O O . GLN A 1 192 ? -13.328 -34 -2.547 1 93.19 192 GLN A O 1
ATOM 1551 N N . ASP A 1 193 ? -15.023 -32.562 -2.41 1 92.19 193 ASP A N 1
ATOM 1552 C CA . ASP A 1 193 ? -15.922 -33.438 -3.158 1 92.19 193 ASP A CA 1
ATOM 1553 C C . ASP A 1 193 ? -15.438 -33.625 -4.59 1 92.19 193 ASP A C 1
ATOM 1555 O O . ASP A 1 193 ? -15.508 -34.75 -5.133 1 92.19 193 ASP A O 1
ATOM 1559 N N . THR A 1 194 ? -14.945 -32.656 -5.133 1 92.31 194 THR A N 1
ATOM 1560 C CA . THR A 1 194 ? -14.461 -32.75 -6.508 1 92.31 194 THR A CA 1
ATOM 1561 C C . THR A 1 194 ? -13.195 -33.594 -6.594 1 92.31 194 THR A C 1
ATOM 1563 O O . THR A 1 194 ? -13.07 -34.438 -7.473 1 92.31 194 THR A O 1
ATOM 1566 N N . ILE A 1 195 ? -12.305 -33.406 -5.703 1 92.81 195 ILE A N 1
ATOM 1567 C CA . ILE A 1 195 ? -11 -34.062 -5.727 1 92.81 195 ILE A CA 1
ATOM 1568 C C . ILE A 1 195 ? -11.172 -35.562 -5.414 1 92.81 195 ILE A C 1
ATOM 1570 O O . ILE A 1 195 ? -10.477 -36.406 -5.984 1 92.81 195 ILE A O 1
ATOM 1574 N N . SER A 1 196 ? -12.117 -35.875 -4.555 1 89.56 196 SER A N 1
ATOM 1575 C CA . SER A 1 196 ? -12.352 -37.25 -4.168 1 89.56 196 SER A CA 1
ATOM 1576 C C . SER A 1 196 ? -12.797 -38.094 -5.363 1 89.56 196 SER A C 1
ATOM 1578 O O . SER A 1 196 ? -12.57 -39.312 -5.395 1 89.56 196 SER A O 1
ATOM 1580 N N . GLY A 1 197 ? -13.344 -37.469 -6.383 1 87.88 197 GLY A N 1
ATOM 1581 C CA . GLY A 1 197 ? -13.812 -38.188 -7.559 1 87.88 197 GLY A CA 1
ATOM 1582 C C . GLY A 1 197 ? -12.797 -38.219 -8.688 1 87.88 197 GLY A C 1
ATOM 1583 O O . GLY A 1 197 ? -13.031 -38.844 -9.727 1 87.88 197 GLY A O 1
ATOM 1584 N N . CYS A 1 198 ? -11.633 -37.719 -8.445 1 92.31 198 CYS A N 1
ATOM 1585 C CA . CYS A 1 198 ? -10.617 -37.656 -9.492 1 92.31 198 CYS A CA 1
ATOM 1586 C C . CYS A 1 198 ? -9.648 -38.812 -9.391 1 92.31 198 CYS A C 1
ATOM 1588 O O . CYS A 1 198 ? -9.484 -39.406 -8.32 1 92.31 198 CYS A O 1
ATOM 1590 N N . ASN A 1 199 ? -9.023 -39.156 -10.492 1 92.81 199 ASN A N 1
ATOM 1591 C CA . ASN A 1 199 ? -8.086 -40.281 -10.508 1 92.81 199 ASN A CA 1
ATOM 1592 C C . ASN A 1 199 ? -6.676 -39.844 -10.125 1 92.81 199 ASN A C 1
ATOM 1594 O O . ASN A 1 199 ? -5.938 -40.594 -9.492 1 92.81 199 ASN A O 1
ATOM 1598 N N . PHE A 1 200 ? -6.352 -38.719 -10.656 1 96.06 200 PHE A N 1
ATOM 1599 C CA . PHE A 1 200 ? -4.984 -38.281 -10.477 1 96.06 200 PHE A CA 1
ATOM 1600 C C . PHE A 1 200 ? -4.961 -36.844 -9.945 1 96.06 200 PHE A C 1
ATOM 1602 O O . PHE A 1 200 ? -5.883 -36.062 -10.203 1 96.06 200 PHE A O 1
ATOM 1609 N N . ILE A 1 201 ? -3.938 -36.5 -9.156 1 96.44 201 ILE A N 1
ATOM 1610 C CA . ILE A 1 201 ? -3.756 -35.125 -8.68 1 96.44 201 ILE A CA 1
ATOM 1611 C C . ILE A 1 201 ? -2.275 -34.75 -8.719 1 96.44 201 ILE A C 1
ATOM 1613 O O . ILE A 1 201 ? -1.409 -35.625 -8.727 1 96.44 201 ILE A O 1
ATOM 1617 N N . SER A 1 202 ? -2 -33.562 -8.852 1 96.44 202 SER A N 1
ATOM 1618 C CA . SER A 1 202 ? -0.654 -33 -8.766 1 96.44 202 SER A CA 1
ATOM 1619 C C . SER A 1 202 ? -0.585 -31.891 -7.738 1 96.44 202 SER A C 1
ATOM 1621 O O . SER A 1 202 ? -1.57 -31.172 -7.516 1 96.44 202 SER A O 1
ATOM 1623 N N . ILE A 1 203 ? 0.574 -31.781 -7.102 1 96.81 203 ILE A N 1
ATOM 1624 C CA . ILE A 1 203 ? 0.755 -30.781 -6.062 1 96.81 203 ILE A CA 1
ATOM 1625 C C . ILE A 1 203 ? 1.709 -29.688 -6.555 1 96.81 203 ILE A C 1
ATOM 1627 O O . ILE A 1 203 ? 2.742 -29.984 -7.156 1 96.81 203 ILE A O 1
ATOM 1631 N N . LEU A 1 204 ? 1.304 -28.469 -6.398 1 96.75 204 LEU A N 1
ATOM 1632 C CA . LEU A 1 204 ? 2.152 -27.312 -6.648 1 96.75 204 LEU A CA 1
ATOM 1633 C C . LEU A 1 204 ? 2.35 -26.5 -5.371 1 96.75 204 LEU A C 1
ATOM 1635 O O . LEU A 1 204 ? 1.402 -26.297 -4.609 1 96.75 204 LEU A O 1
ATOM 1639 N N . SER A 1 205 ? 3.516 -26.109 -5.078 1 96.25 205 SER A N 1
ATOM 1640 C CA . SER A 1 205 ? 3.777 -25.297 -3.895 1 96.25 205 SER A CA 1
ATOM 1641 C C . SER A 1 205 ? 4.918 -24.312 -4.141 1 96.25 205 SER A C 1
ATOM 1643 O O . SER A 1 205 ? 5.809 -24.578 -4.949 1 96.25 205 SER A O 1
ATOM 1645 N N . ASP A 1 206 ? 4.793 -23.188 -3.59 1 93.69 206 ASP A N 1
ATOM 1646 C CA . ASP A 1 206 ? 5.812 -22.156 -3.648 1 93.69 206 ASP A CA 1
ATOM 1647 C C . ASP A 1 206 ? 5.801 -21.297 -2.379 1 93.69 206 ASP A C 1
ATOM 1649 O O . ASP A 1 206 ? 4.789 -21.234 -1.676 1 93.69 206 ASP A O 1
ATOM 1653 N N . GLY A 1 207 ? 6.992 -20.797 -2.084 1 91.81 207 GLY A N 1
ATOM 1654 C CA . GLY A 1 207 ? 7.113 -20 -0.866 1 91.81 207 GLY A CA 1
ATOM 1655 C C . GLY A 1 207 ? 7.391 -18.531 -1.126 1 91.81 207 GLY A C 1
ATOM 1656 O O . GLY A 1 207 ? 8.016 -18.188 -2.127 1 91.81 207 GLY A O 1
ATOM 1657 N N . SER A 1 208 ? 6.844 -17.688 -0.245 1 90.38 208 SER A N 1
ATOM 1658 C CA . SER A 1 208 ? 7.105 -16.25 -0.28 1 90.38 208 SER A CA 1
ATOM 1659 C C . SER A 1 208 ? 7.016 -15.633 1.114 1 90.38 208 SER A C 1
ATOM 1661 O O . SER A 1 208 ? 6.43 -16.219 2.021 1 90.38 208 SER A O 1
ATOM 1663 N N . THR A 1 209 ? 7.668 -14.531 1.281 1 90.19 209 THR A N 1
ATOM 1664 C CA . THR A 1 209 ? 7.629 -13.82 2.557 1 90.19 209 THR A CA 1
ATOM 1665 C C . THR A 1 209 ? 6.551 -12.742 2.543 1 90.19 209 THR A C 1
ATOM 1667 O O . THR A 1 209 ? 6.457 -11.969 1.593 1 90.19 209 THR A O 1
ATOM 1670 N N . ASP A 1 210 ? 5.785 -12.727 3.51 1 89.31 210 ASP A N 1
ATOM 1671 C CA . ASP A 1 210 ? 4.73 -11.719 3.562 1 89.31 210 ASP A CA 1
ATOM 1672 C C . ASP A 1 210 ? 5.25 -10.414 4.164 1 89.31 210 ASP A C 1
ATOM 1674 O O . ASP A 1 210 ? 6.438 -10.297 4.473 1 89.31 210 ASP A O 1
ATOM 1678 N N . ILE A 1 211 ? 4.402 -9.406 4.305 1 87.75 211 ILE A N 1
ATOM 1679 C CA . ILE A 1 211 ? 4.781 -8.062 4.719 1 87.75 211 ILE A CA 1
ATOM 1680 C C . ILE A 1 211 ? 5.219 -8.078 6.184 1 87.75 211 ILE A C 1
ATOM 1682 O O . ILE A 1 211 ? 5.988 -7.219 6.617 1 87.75 211 ILE A O 1
ATOM 1686 N N . SER A 1 212 ? 4.758 -9.039 6.984 1 85.62 212 SER A N 1
ATOM 1687 C CA . SER A 1 212 ? 5.129 -9.164 8.391 1 85.62 212 SER A CA 1
ATOM 1688 C C . SER A 1 212 ? 6.41 -9.984 8.547 1 85.62 212 SER A C 1
ATOM 1690 O O . SER A 1 212 ? 6.758 -10.391 9.656 1 85.62 212 SER A O 1
ATOM 1692 N N . VAL A 1 213 ? 7.055 -10.328 7.449 1 87.12 213 VAL A N 1
ATOM 1693 C CA . VAL A 1 213 ? 8.328 -11.047 7.418 1 87.12 213 VAL A CA 1
ATOM 1694 C C . VAL A 1 213 ? 8.125 -12.477 7.91 1 87.12 213 VAL A C 1
ATOM 1696 O O . VAL A 1 213 ? 8.883 -12.961 8.75 1 87.12 213 VAL A O 1
ATOM 1699 N N . VAL A 1 214 ? 7.031 -12.992 7.531 1 88.69 214 VAL A N 1
ATOM 1700 C CA . VAL A 1 214 ? 6.723 -14.391 7.805 1 88.69 214 VAL A CA 1
ATOM 1701 C C . VAL A 1 214 ? 6.777 -15.195 6.508 1 88.69 214 VAL A C 1
ATOM 1703 O O . VAL A 1 214 ? 6.219 -14.781 5.492 1 88.69 214 VAL A O 1
ATOM 1706 N N . GLU A 1 215 ? 7.469 -16.281 6.594 1 91.44 215 GLU A N 1
ATOM 1707 C CA . GLU A 1 215 ? 7.5 -17.172 5.438 1 91.44 215 GLU A CA 1
ATOM 1708 C C . GLU A 1 215 ? 6.156 -17.875 5.246 1 91.44 215 GLU A C 1
ATOM 1710 O O . GLU A 1 215 ? 5.602 -18.438 6.195 1 91.44 215 GLU A O 1
ATOM 1715 N N . GLN A 1 216 ? 5.637 -17.719 4.062 1 94.31 216 GLN A N 1
ATOM 1716 C CA . GLN A 1 216 ? 4.363 -18.344 3.717 1 94.31 216 GLN A CA 1
ATOM 1717 C C . GLN A 1 216 ? 4.535 -19.344 2.574 1 94.31 216 GLN A C 1
ATOM 1719 O O . GLN A 1 216 ? 5.293 -19.094 1.635 1 94.31 216 GLN A O 1
ATOM 1724 N N . GLU A 1 217 ? 3.947 -20.484 2.725 1 95.62 217 GLU A N 1
ATOM 1725 C CA . GLU A 1 217 ? 3.93 -21.5 1.677 1 95.62 217 GLU A CA 1
ATOM 1726 C C . GLU A 1 217 ? 2.52 -21.703 1.135 1 95.62 217 GLU A C 1
ATOM 1728 O O . GLU A 1 217 ? 1.606 -22.062 1.885 1 95.62 217 GLU A O 1
ATOM 1733 N N . VAL A 1 218 ? 2.359 -21.438 -0.148 1 96.81 218 VAL A N 1
ATOM 1734 C CA . VAL A 1 218 ? 1.066 -21.688 -0.774 1 96.81 218 VAL A CA 1
ATOM 1735 C C . VAL A 1 218 ? 1.065 -23.078 -1.417 1 96.81 218 VAL A C 1
ATOM 1737 O O . VAL A 1 218 ? 2.035 -23.469 -2.072 1 96.81 218 VAL A O 1
ATOM 1740 N N . VAL A 1 219 ? 0.061 -23.781 -1.212 1 97.38 219 VAL A N 1
ATOM 1741 C CA . VAL A 1 219 ? -0.063 -25.141 -1.75 1 97.38 219 VAL A CA 1
ATOM 1742 C C . VAL A 1 219 ? -1.293 -25.219 -2.652 1 97.38 219 VAL A C 1
ATOM 1744 O O . VAL A 1 219 ? -2.398 -24.859 -2.24 1 97.38 219 VAL A O 1
ATOM 1747 N N . TYR A 1 220 ? -1.113 -25.641 -3.871 1 97.38 220 TYR A N 1
ATOM 1748 C CA . TYR A 1 220 ? -2.172 -25.844 -4.855 1 97.38 220 TYR A CA 1
ATOM 1749 C C . TYR A 1 220 ? -2.275 -27.312 -5.25 1 97.38 220 TYR A C 1
ATOM 1751 O O . TYR A 1 220 ? -1.302 -28.062 -5.141 1 97.38 220 TYR A O 1
ATOM 1759 N N . VAL A 1 221 ? -3.396 -27.703 -5.68 1 96.69 221 VAL A N 1
ATOM 1760 C CA . VAL A 1 221 ? -3.631 -29.031 -6.219 1 96.69 221 VAL A CA 1
ATOM 1761 C C . VAL A 1 221 ? -4.266 -28.922 -7.605 1 96.69 221 VAL A C 1
ATOM 1763 O O . VAL A 1 221 ? -5.176 -28.125 -7.816 1 96.69 221 VAL A O 1
ATOM 1766 N N . ARG A 1 222 ? -3.705 -29.625 -8.516 1 96.25 222 ARG A N 1
ATOM 1767 C CA . ARG A 1 222 ? -4.223 -29.688 -9.875 1 96.25 222 ARG A CA 1
ATOM 1768 C C . ARG A 1 222 ? -4.926 -31.016 -10.133 1 96.25 222 ARG A C 1
ATOM 1770 O O . ARG A 1 222 ? -4.449 -32.062 -9.703 1 96.25 222 ARG A O 1
ATOM 1777 N N . TYR A 1 223 ? -6.113 -30.984 -10.734 1 95.69 223 TYR A N 1
ATOM 1778 C CA . TYR A 1 223 ? -6.906 -32.156 -11.062 1 95.69 223 TYR A CA 1
ATOM 1779 C C . TYR A 1 223 ? -7.723 -31.922 -12.328 1 95.69 223 TYR A C 1
ATOM 1781 O O . TYR A 1 223 ? -7.758 -30.812 -12.859 1 95.69 223 TYR A O 1
ATOM 1789 N N . ILE A 1 224 ? -8.258 -32.969 -12.828 1 95.19 224 ILE A N 1
ATOM 1790 C CA . ILE A 1 224 ? -9.086 -32.875 -14.023 1 95.19 224 ILE A CA 1
ATOM 1791 C C . ILE A 1 224 ? -10.562 -32.938 -13.625 1 95.19 224 ILE A C 1
ATOM 1793 O O . ILE A 1 224 ? -11 -33.875 -12.969 1 95.19 224 ILE A O 1
ATOM 1797 N N . LYS A 1 225 ? -11.297 -31.953 -14.008 1 91.69 225 LYS A N 1
ATOM 1798 C CA . LYS A 1 225 ? -12.719 -31.875 -13.703 1 91.69 225 LYS A CA 1
ATOM 1799 C C . LYS A 1 225 ? -13.516 -32.875 -14.555 1 91.69 225 LYS A C 1
ATOM 1801 O O . LYS A 1 225 ? -12.969 -33.469 -15.484 1 91.69 225 LYS A O 1
ATOM 1806 N N . SER A 1 226 ? -14.773 -32.938 -14.242 1 89.06 226 SER A N 1
ATOM 1807 C CA . SER A 1 226 ? -15.648 -33.875 -14.945 1 89.06 226 SER A CA 1
ATOM 1808 C C . SER A 1 226 ? -15.844 -33.469 -16.406 1 89.06 226 SER A C 1
ATOM 1810 O O . SER A 1 226 ? -16.078 -34.312 -17.266 1 89.06 226 SER A O 1
ATOM 1812 N N . ASN A 1 227 ? -15.609 -32.219 -16.688 1 90.06 227 ASN A N 1
ATOM 1813 C CA . ASN A 1 227 ? -15.758 -31.734 -18.062 1 90.06 227 ASN A CA 1
ATOM 1814 C C . ASN A 1 227 ? -14.469 -31.922 -18.859 1 90.06 227 ASN A C 1
ATOM 1816 O O . ASN A 1 227 ? -14.406 -31.531 -20.031 1 90.06 227 ASN A O 1
ATOM 1820 N N . GLY A 1 228 ? -13.469 -32.469 -18.234 1 91.31 228 GLY A N 1
ATOM 1821 C CA . GLY A 1 228 ? -12.227 -32.781 -18.922 1 91.31 228 GLY A CA 1
ATOM 1822 C C . GLY A 1 228 ? -11.195 -31.656 -18.812 1 91.31 228 GLY A C 1
ATOM 1823 O O . GLY A 1 228 ? -10.055 -31.828 -19.25 1 91.31 228 GLY A O 1
ATOM 1824 N N . ARG A 1 229 ? -11.609 -30.609 -18.234 1 91.75 229 ARG A N 1
ATOM 1825 C CA . ARG A 1 229 ? -10.688 -29.484 -18.109 1 91.75 229 ARG A CA 1
ATOM 1826 C C . ARG A 1 229 ? -9.852 -29.594 -16.844 1 91.75 229 ARG A C 1
ATOM 1828 O O . ARG A 1 229 ? -10.352 -30.016 -15.797 1 91.75 229 ARG A O 1
ATOM 1835 N N . ALA A 1 230 ? -8.641 -29.203 -17 1 93.06 230 ALA A N 1
ATOM 1836 C CA . ALA A 1 230 ? -7.762 -29.188 -15.844 1 93.06 230 ALA A CA 1
ATOM 1837 C C . ALA A 1 230 ? -7.996 -27.938 -15 1 93.06 230 ALA A C 1
ATOM 1839 O O . ALA A 1 230 ? -8.258 -26.859 -15.539 1 93.06 230 ALA A O 1
ATOM 1840 N N . ASP A 1 231 ? -8.016 -28.062 -13.719 1 92.75 231 ASP A N 1
ATOM 1841 C CA . ASP A 1 231 ? -8.172 -26.953 -12.797 1 92.75 231 ASP A CA 1
ATOM 1842 C C . ASP A 1 231 ? -7.137 -27 -11.68 1 92.75 231 ASP A C 1
ATOM 1844 O O . ASP A 1 231 ? -6.699 -28.078 -11.281 1 92.75 231 ASP A O 1
ATOM 1848 N N . THR A 1 232 ? -6.625 -25.938 -11.359 1 95.31 232 THR A N 1
ATOM 1849 C CA . THR A 1 232 ? -5.68 -25.797 -10.258 1 95.31 232 THR A CA 1
ATOM 1850 C C . THR A 1 232 ? -6.254 -24.922 -9.156 1 95.31 232 THR A C 1
ATOM 1852 O O . THR A 1 232 ? -6.543 -23.75 -9.391 1 95.31 232 THR A O 1
ATOM 1855 N N . VAL A 1 233 ? -6.402 -25.469 -7.98 1 95.12 233 VAL A N 1
ATOM 1856 C CA . VAL A 1 233 ? -7.098 -24.734 -6.922 1 95.12 233 VAL A CA 1
ATOM 1857 C C . VAL A 1 233 ? -6.18 -24.578 -5.711 1 95.12 233 VAL A C 1
ATOM 1859 O O . VAL A 1 233 ? -5.352 -25.453 -5.438 1 95.12 233 VAL A O 1
ATOM 1862 N N . LEU A 1 234 ? -6.352 -23.5 -5.055 1 96.69 234 LEU A N 1
ATOM 1863 C CA . LEU A 1 234 ? -5.637 -23.266 -3.807 1 96.69 234 LEU A CA 1
ATOM 1864 C C . LEU A 1 234 ? -6.18 -24.156 -2.693 1 96.69 234 LEU A C 1
ATOM 1866 O O . LEU A 1 234 ? -7.391 -24.219 -2.482 1 96.69 234 LEU A O 1
ATOM 1870 N N . VAL A 1 235 ? -5.293 -24.797 -2.041 1 95.56 235 VAL A N 1
ATOM 1871 C CA . VAL A 1 235 ? -5.691 -25.672 -0.947 1 95.56 235 VAL A CA 1
ATOM 1872 C C . VAL A 1 235 ? -5.512 -24.953 0.387 1 95.56 235 VAL A C 1
ATOM 1874 O O . VAL A 1 235 ? -6.398 -24.984 1.242 1 95.56 235 VAL A O 1
ATOM 1877 N N . ASN A 1 236 ? -4.344 -24.391 0.523 1 95.44 236 ASN A N 1
ATOM 1878 C CA . ASN A 1 236 ? -4.043 -23.719 1.789 1 95.44 236 ASN A CA 1
ATOM 1879 C C . ASN A 1 236 ? -2.809 -22.828 1.676 1 95.44 236 ASN A C 1
ATOM 1881 O O . ASN A 1 236 ? -2.041 -22.953 0.718 1 95.44 236 ASN A O 1
ATOM 1885 N N . ILE A 1 237 ? -2.715 -21.875 2.496 1 96.44 237 ILE A N 1
ATOM 1886 C CA . ILE A 1 237 ? -1.51 -21.094 2.734 1 96.44 237 ILE A CA 1
ATOM 1887 C C . ILE A 1 237 ? -1.027 -21.312 4.168 1 96.44 237 ILE A C 1
ATOM 1889 O O . ILE A 1 237 ? -1.758 -21.031 5.125 1 96.44 237 ILE A O 1
ATOM 1893 N N . VAL A 1 238 ? 0.185 -21.812 4.312 1 95.81 238 VAL A N 1
ATOM 1894 C CA . VAL A 1 238 ? 0.667 -22.234 5.621 1 95.81 238 VAL A CA 1
ATOM 1895 C C . VAL A 1 238 ? 1.989 -21.531 5.938 1 95.81 238 VAL A C 1
ATOM 1897 O O . VAL A 1 238 ? 2.832 -21.359 5.055 1 95.81 238 VAL A O 1
ATOM 1900 N N . ALA A 1 239 ? 2.08 -21.047 7.145 1 92.88 239 ALA A N 1
ATOM 1901 C CA . ALA A 1 239 ? 3.367 -20.578 7.641 1 92.88 239 ALA A CA 1
ATOM 1902 C C . ALA A 1 239 ? 4.199 -21.719 8.203 1 92.88 239 ALA A C 1
ATOM 1904 O O . ALA A 1 239 ? 3.887 -22.266 9.266 1 92.88 239 ALA A O 1
ATOM 1905 N N . PRO A 1 240 ? 5.246 -22.078 7.434 1 92.62 240 PRO A N 1
ATOM 1906 C CA . PRO A 1 240 ? 6.047 -23.203 7.914 1 92.62 240 PRO A CA 1
ATOM 1907 C C . PRO A 1 240 ? 6.742 -22.906 9.242 1 92.62 240 PRO A C 1
ATOM 1909 O O . PRO A 1 240 ? 7.129 -21.766 9.5 1 92.62 240 PRO A O 1
ATOM 1912 N N . GLU A 1 241 ? 6.867 -23.906 10.047 1 86.19 241 GLU A N 1
ATOM 1913 C CA . GLU A 1 241 ? 7.551 -23.766 11.328 1 86.19 241 GLU A CA 1
ATOM 1914 C C . GLU A 1 241 ? 9.047 -23.547 11.133 1 86.19 241 GLU A C 1
ATOM 1916 O O . GLU A 1 241 ? 9.68 -22.812 11.898 1 86.19 241 GLU A O 1
ATOM 1921 N N . HIS A 1 242 ? 9.531 -24.312 10.102 1 85.81 242 HIS A N 1
ATOM 1922 C CA . HIS A 1 242 ? 10.945 -24.203 9.766 1 85.81 242 HIS A CA 1
ATOM 1923 C C . HIS A 1 242 ? 11.148 -24.047 8.258 1 85.81 242 HIS A C 1
ATOM 1925 O O . HIS A 1 242 ? 10.32 -24.516 7.469 1 85.81 242 HIS A O 1
ATOM 1931 N N . GLY A 1 243 ? 12.242 -23.484 7.887 1 85 243 GLY A N 1
ATOM 1932 C CA . GLY A 1 243 ? 12.492 -23.203 6.48 1 85 243 GLY A CA 1
ATOM 1933 C C . GLY A 1 243 ? 13.281 -24.297 5.781 1 85 243 GLY A C 1
ATOM 1934 O O . GLY A 1 243 ? 13.547 -24.203 4.582 1 85 243 GLY A O 1
ATOM 1935 N N . HIS A 1 244 ? 13.609 -25.359 6.531 1 88.88 244 HIS A N 1
ATOM 1936 C CA . HIS A 1 244 ? 14.352 -26.438 5.883 1 88.88 244 HIS A CA 1
ATOM 1937 C C . HIS A 1 244 ? 13.414 -27.438 5.227 1 88.88 244 HIS A C 1
ATOM 1939 O O . HIS A 1 244 ? 12.195 -27.312 5.332 1 88.88 244 HIS A O 1
ATOM 1945 N N . GLY A 1 245 ? 13.922 -28.453 4.5 1 92.69 245 GLY A N 1
ATOM 1946 C CA . GLY A 1 245 ? 13.156 -29.391 3.693 1 92.69 245 GLY A CA 1
ATOM 1947 C C . GLY A 1 245 ? 12.07 -30.094 4.473 1 92.69 245 GLY A C 1
ATOM 1948 O O . GLY A 1 245 ? 10.93 -30.203 4.008 1 92.69 245 GLY A O 1
ATOM 1949 N N . LEU A 1 246 ? 12.375 -30.531 5.648 1 93.25 246 LEU A N 1
ATOM 1950 C CA . LEU A 1 246 ? 11.406 -31.25 6.477 1 93.25 246 LEU A CA 1
ATOM 1951 C C . LEU A 1 246 ? 10.281 -30.328 6.93 1 93.25 246 LEU A C 1
ATOM 1953 O O . LEU A 1 246 ? 9.117 -30.734 6.957 1 93.25 246 LEU A O 1
ATOM 1957 N N . GLY A 1 247 ? 10.641 -29.156 7.34 1 92.81 247 GLY A N 1
ATOM 1958 C CA . GLY A 1 247 ? 9.633 -28.188 7.754 1 92.81 247 GLY A CA 1
ATOM 1959 C C . GLY A 1 247 ? 8.648 -27.844 6.648 1 92.81 247 GLY A C 1
ATOM 1960 O O . GLY A 1 247 ? 7.445 -27.75 6.887 1 92.81 247 GLY A O 1
ATOM 1961 N N . LEU A 1 248 ? 9.195 -27.656 5.5 1 95.31 248 LEU A N 1
ATOM 1962 C CA . LEU A 1 248 ? 8.352 -27.344 4.352 1 95.31 248 LEU A CA 1
ATOM 1963 C C . LEU A 1 248 ? 7.484 -28.547 3.971 1 95.31 248 LEU A C 1
ATOM 1965 O O . LEU A 1 248 ? 6.332 -28.375 3.572 1 95.31 248 LEU A O 1
ATOM 1969 N N . PHE A 1 249 ? 8.062 -29.75 4.035 1 96.69 249 PHE A N 1
ATOM 1970 C CA . PHE A 1 249 ? 7.305 -30.969 3.77 1 96.69 249 PHE A CA 1
ATOM 1971 C C . PHE A 1 249 ? 6.129 -31.109 4.73 1 96.69 249 PHE A C 1
ATOM 1973 O O . PHE A 1 249 ? 5.016 -31.422 4.316 1 96.69 249 PHE A O 1
ATOM 1980 N N . GLU A 1 250 ? 6.344 -30.766 6.004 1 96 250 GLU A N 1
ATOM 1981 C CA . GLU A 1 250 ? 5.281 -30.812 7.004 1 96 250 GLU A CA 1
ATOM 1982 C C . GLU A 1 250 ? 4.211 -29.75 6.73 1 96 250 GLU A C 1
ATOM 1984 O O . GLU A 1 250 ? 3.027 -29.984 6.98 1 96 250 GLU A O 1
ATOM 1989 N N . ALA A 1 251 ? 4.668 -28.641 6.309 1 95.88 251 ALA A N 1
ATOM 1990 C CA . ALA A 1 251 ? 3.721 -27.578 5.961 1 95.88 251 ALA A CA 1
ATOM 1991 C C . ALA A 1 251 ? 2.812 -28.016 4.812 1 95.88 251 ALA A C 1
ATOM 1993 O O . ALA A 1 251 ? 1.605 -27.75 4.84 1 95.88 251 ALA A O 1
ATOM 1994 N N . ILE A 1 252 ? 3.383 -28.656 3.785 1 96.94 252 ILE A N 1
ATOM 1995 C CA . ILE A 1 252 ? 2.619 -29.141 2.643 1 96.94 252 ILE A CA 1
ATOM 1996 C C . ILE A 1 252 ? 1.664 -30.25 3.094 1 96.94 252 ILE A C 1
ATOM 1998 O O . ILE A 1 252 ? 0.505 -30.281 2.674 1 96.94 252 ILE A O 1
ATOM 2002 N N . LYS A 1 253 ? 2.182 -31.062 3.982 1 96.38 253 LYS A N 1
ATOM 2003 C CA . LYS A 1 253 ? 1.354 -32.125 4.527 1 96.38 253 LYS A CA 1
ATOM 2004 C C . LYS A 1 253 ? 0.145 -31.578 5.27 1 96.38 253 LYS A C 1
ATOM 2006 O O . LYS A 1 253 ? -0.976 -32.062 5.102 1 96.38 253 LYS A O 1
ATOM 2011 N N . THR A 1 254 ? 0.392 -30.562 6.031 1 95.19 254 THR A N 1
ATOM 2012 C CA . THR A 1 254 ? -0.675 -29.906 6.785 1 95.19 254 THR A CA 1
ATOM 2013 C C . THR A 1 254 ? -1.705 -29.297 5.844 1 95.19 254 THR A C 1
ATOM 2015 O O . THR A 1 254 ? -2.91 -29.375 6.098 1 95.19 254 THR A O 1
ATOM 2018 N N . ALA A 1 255 ? -1.236 -28.719 4.812 1 96.31 255 ALA A N 1
ATOM 2019 C CA . ALA A 1 255 ? -2.123 -28.109 3.826 1 96.31 255 ALA A CA 1
ATOM 2020 C C . ALA A 1 255 ? -3.01 -29.156 3.162 1 96.31 255 ALA A C 1
ATOM 2022 O O . ALA A 1 255 ? -4.215 -28.953 3.004 1 96.31 255 ALA A O 1
ATOM 2023 N N . LEU A 1 256 ? -2.459 -30.266 2.768 1 96.44 256 LEU A N 1
ATOM 2024 C CA . LEU A 1 256 ? -3.195 -31.312 2.09 1 96.44 256 LEU A CA 1
ATOM 2025 C C . LEU A 1 256 ? -4.203 -31.969 3.035 1 96.44 256 LEU A C 1
ATOM 2027 O O . LEU A 1 256 ? -5.309 -32.312 2.621 1 96.44 256 LEU A O 1
ATOM 2031 N N . LEU A 1 257 ? -3.877 -32.031 4.301 1 94.31 257 LEU A N 1
ATOM 2032 C CA . LEU A 1 257 ? -4.766 -32.625 5.297 1 94.31 257 LEU A CA 1
ATOM 2033 C C . LEU A 1 257 ? -6.027 -31.766 5.461 1 94.31 257 LEU A C 1
ATOM 2035 O O . LEU A 1 257 ? -7.098 -32.312 5.773 1 94.31 257 LEU A O 1
ATOM 2039 N N . SER A 1 258 ? -5.906 -30.531 5.23 1 91.25 258 SER A N 1
ATOM 2040 C CA . SER A 1 258 ? -7.039 -29.625 5.387 1 91.25 258 SER A CA 1
ATOM 2041 C C . SER A 1 258 ? -8.156 -29.969 4.406 1 91.25 258 SER A C 1
ATOM 2043 O O . SER A 1 258 ? -9.32 -29.641 4.652 1 91.25 258 SER A O 1
ATOM 2045 N N . ILE A 1 259 ? -7.859 -30.641 3.295 1 92.38 259 ILE A N 1
ATOM 2046 C CA . ILE A 1 259 ? -8.883 -31 2.326 1 92.38 259 ILE A CA 1
ATOM 2047 C C . ILE A 1 259 ? -9.086 -32.531 2.334 1 92.38 259 ILE A C 1
ATOM 2049 O O . ILE A 1 259 ? -9.633 -33.094 1.383 1 92.38 259 ILE A O 1
ATOM 2053 N N . GLY A 1 260 ? -8.516 -33.156 3.258 1 89.25 260 GLY A N 1
ATOM 2054 C CA . GLY A 1 260 ? -8.727 -34.594 3.43 1 89.25 260 GLY A CA 1
ATOM 2055 C C . GLY A 1 260 ? -7.738 -35.438 2.648 1 89.25 260 GLY A C 1
ATOM 2056 O O . GLY A 1 260 ? -7.98 -36.625 2.414 1 89.25 260 GLY A O 1
ATOM 2057 N N . LEU A 1 261 ? -6.699 -34.844 2.168 1 94.06 261 LEU A N 1
ATOM 2058 C CA . LEU A 1 261 ? -5.68 -35.594 1.438 1 94.06 261 LEU A CA 1
ATOM 2059 C C . LEU A 1 261 ? -4.48 -35.906 2.328 1 94.06 261 LEU A C 1
ATOM 2061 O O . LEU A 1 261 ? -4.07 -35.062 3.125 1 94.06 261 LEU A O 1
ATOM 2065 N N . ASP A 1 262 ? -4.047 -37.062 2.25 1 93.25 262 ASP A N 1
ATOM 2066 C CA . ASP A 1 262 ? -2.854 -37.531 2.953 1 93.25 262 ASP A CA 1
ATOM 2067 C C . ASP A 1 262 ? -1.956 -38.344 2.029 1 93.25 262 ASP A C 1
ATOM 2069 O O . ASP A 1 262 ? -2.43 -38.938 1.055 1 93.25 262 ASP A O 1
ATOM 2073 N N . PHE A 1 263 ? -0.73 -38.438 2.291 1 94 263 PHE A N 1
ATOM 2074 C CA . PHE A 1 263 ? 0.201 -39.125 1.418 1 94 263 PHE A CA 1
ATOM 2075 C C . PHE A 1 263 ? -0.079 -40.625 1.422 1 94 263 PHE A C 1
ATOM 2077 O O . PHE A 1 263 ? 0.176 -41.312 0.43 1 94 263 PHE A O 1
ATOM 2084 N N . GLU A 1 264 ? -0.683 -41.062 2.406 1 91.19 264 GLU A N 1
ATOM 2085 C CA . GLU A 1 264 ? -1.062 -42.469 2.469 1 91.19 264 GLU A CA 1
ATOM 2086 C C . GLU A 1 264 ? -2.242 -42.75 1.547 1 91.19 264 GLU A C 1
ATOM 2088 O O . GLU A 1 264 ? -2.262 -43.781 0.867 1 91.19 264 GLU A O 1
ATOM 2093 N N . ASN A 1 265 ? -3.121 -41.875 1.527 1 91.06 265 ASN A N 1
ATOM 2094 C CA . ASN A 1 265 ? -4.32 -42.062 0.72 1 91.06 265 ASN A CA 1
ATOM 2095 C C . ASN A 1 265 ? -4.086 -41.688 -0.739 1 91.06 265 ASN A C 1
ATOM 2097 O O . ASN A 1 265 ? -4.867 -42.062 -1.615 1 91.06 265 ASN A O 1
ATOM 2101 N N . MET A 1 266 ? -2.996 -41.031 -1.032 1 93.88 266 MET A N 1
ATOM 2102 C CA . MET A 1 266 ? -2.717 -40.594 -2.396 1 93.88 266 MET A CA 1
ATOM 2103 C C . MET A 1 266 ? -1.812 -41.594 -3.113 1 93.88 266 MET A C 1
ATOM 2105 O O . MET A 1 266 ? -1.41 -41.375 -4.258 1 93.88 266 MET A O 1
ATOM 2109 N N . ARG A 1 267 ? -1.56 -42.656 -2.455 1 91.69 267 ARG A N 1
ATOM 2110 C CA . ARG A 1 267 ? -0.758 -43.688 -3.074 1 91.69 267 ARG A CA 1
ATOM 2111 C C . ARG A 1 267 ? -1.513 -44.344 -4.223 1 91.69 267 ARG A C 1
ATOM 2113 O O . ARG A 1 267 ? -2.744 -44.344 -4.258 1 91.69 267 ARG A O 1
ATOM 2120 N N . HIS A 1 268 ? -0.773 -45.062 -5.105 1 89.5 268 HIS A N 1
ATOM 2121 C CA . HIS A 1 268 ? -1.359 -45.594 -6.324 1 89.5 268 HIS A CA 1
ATOM 2122 C C . HIS A 1 268 ? -2.174 -46.844 -6.027 1 89.5 268 HIS A C 1
ATOM 2124 O O . HIS A 1 268 ? -3.059 -47.219 -6.805 1 89.5 268 HIS A O 1
ATOM 2130 N N . ASP A 1 269 ? -1.902 -47.406 -4.902 1 85.94 269 ASP A N 1
ATOM 2131 C CA . ASP A 1 269 ? -2.572 -48.656 -4.543 1 85.94 269 ASP A CA 1
ATOM 2132 C C . ASP A 1 269 ? -3.814 -48.406 -3.697 1 85.94 269 ASP A C 1
ATOM 2134 O O . ASP A 1 269 ? -4.551 -49.312 -3.357 1 85.94 269 ASP A O 1
ATOM 2138 N N . GLN A 1 270 ? -4.09 -47.188 -3.416 1 86.88 270 GLN A N 1
ATOM 2139 C CA . GLN A 1 270 ? -5.227 -46.812 -2.578 1 86.88 270 GLN A CA 1
ATOM 2140 C C . GLN A 1 270 ? -6.379 -46.281 -3.422 1 86.88 270 GLN A C 1
ATOM 2142 O O . GLN A 1 270 ? -6.176 -45.844 -4.559 1 86.88 270 GLN A O 1
ATOM 2147 N N . PRO A 1 271 ? -7.57 -46.312 -2.916 1 86.19 271 PRO A N 1
ATOM 2148 C CA . PRO A 1 271 ? -8.75 -45.906 -3.684 1 86.19 271 PRO A CA 1
ATOM 2149 C C . PRO A 1 271 ? -8.836 -44.406 -3.887 1 86.19 271 PRO A C 1
ATOM 2151 O O . PRO A 1 271 ? -9.562 -43.938 -4.77 1 86.19 271 PRO A O 1
ATOM 2154 N N . GLY A 1 272 ? -8.219 -43.656 -3.232 1 86.81 272 GLY A N 1
ATOM 2155 C CA . GLY A 1 272 ? -8.242 -42.219 -3.432 1 86.81 272 GLY A CA 1
ATOM 2156 C C . GLY A 1 272 ? -7.457 -41.75 -4.648 1 86.81 272 GLY A C 1
ATOM 2157 O O . GLY A 1 272 ? -6.996 -42.594 -5.438 1 86.81 272 GLY A O 1
ATOM 2158 N N . PRO A 1 273 ? -7.469 -40.438 -4.91 1 93.75 273 PRO A N 1
ATOM 2159 C CA . PRO A 1 273 ? -6.707 -39.938 -6.059 1 93.75 273 PRO A CA 1
ATOM 2160 C C . PRO A 1 273 ? -5.207 -40.219 -5.926 1 93.75 273 PRO A C 1
ATOM 2162 O O . PRO A 1 273 ? -4.648 -40.094 -4.832 1 93.75 273 PRO A O 1
ATOM 2165 N N . SER A 1 274 ? -4.582 -40.531 -7.008 1 94.88 274 SER A N 1
ATOM 2166 C CA . SER A 1 274 ? -3.158 -40.844 -7.004 1 94.88 274 SER A CA 1
ATOM 2167 C C . SER A 1 274 ? -2.318 -39.625 -7.32 1 94.88 274 SER A C 1
ATOM 2169 O O . SER A 1 274 ? -2.604 -38.906 -8.281 1 94.88 274 SER A O 1
ATOM 2171 N N . LEU A 1 275 ? -1.37 -39.375 -6.473 1 95.94 275 LEU A N 1
ATOM 2172 C CA . LEU A 1 275 ? -0.44 -38.281 -6.734 1 95.94 275 LEU A CA 1
ATOM 2173 C C . LEU A 1 275 ? 0.528 -38.656 -7.855 1 95.94 275 LEU A C 1
ATOM 2175 O O . LEU A 1 275 ? 1.2 -39.688 -7.785 1 95.94 275 LEU A O 1
ATOM 2179 N N . VAL A 1 276 ? 0.621 -37.844 -8.867 1 94.62 276 VAL A N 1
ATOM 2180 C CA . VAL A 1 276 ? 1.419 -38.219 -10.023 1 94.62 276 VAL A CA 1
ATOM 2181 C C . VAL A 1 276 ? 2.586 -37.25 -10.203 1 94.62 276 VAL A C 1
ATOM 2183 O O . VAL A 1 276 ? 3.6 -37.594 -10.812 1 94.62 276 VAL A O 1
ATOM 2186 N N . CYS A 1 277 ? 2.377 -36.062 -9.68 1 94.75 277 CYS A N 1
ATOM 2187 C CA . CYS A 1 277 ? 3.41 -35.062 -9.945 1 94.75 277 CYS A CA 1
ATOM 2188 C C . CYS A 1 277 ? 3.488 -34.031 -8.812 1 94.75 277 CYS A C 1
ATOM 2190 O O . CYS A 1 277 ? 2.492 -33.781 -8.141 1 94.75 277 CYS A O 1
ATOM 2192 N N . ALA A 1 278 ? 4.695 -33.531 -8.539 1 94.62 278 ALA A N 1
ATOM 2193 C CA . ALA A 1 278 ? 4.965 -32.438 -7.613 1 94.62 278 ALA A CA 1
ATOM 2194 C C . ALA A 1 278 ? 5.824 -31.359 -8.273 1 94.62 278 ALA A C 1
ATOM 2196 O O . ALA A 1 278 ? 6.926 -31.641 -8.75 1 94.62 278 ALA A O 1
ATOM 2197 N N . ASN A 1 279 ? 5.27 -30.188 -8.344 1 93.94 279 ASN A N 1
ATOM 2198 C CA . ASN A 1 279 ? 5.953 -29.078 -9.008 1 93.94 279 ASN A CA 1
ATOM 2199 C C . ASN A 1 279 ? 6.379 -28 -8.016 1 93.94 279 ASN A C 1
ATOM 2201 O O . ASN A 1 279 ? 5.531 -27.375 -7.379 1 93.94 279 ASN A O 1
ATOM 2205 N N . PHE A 1 280 ? 7.695 -27.75 -7.902 1 93.75 280 PHE A N 1
ATOM 2206 C CA . PHE A 1 280 ? 8.258 -26.781 -6.965 1 93.75 280 PHE A CA 1
ATOM 2207 C C . PHE A 1 280 ? 9.312 -25.922 -7.645 1 93.75 280 PHE A C 1
ATOM 2209 O O . PHE A 1 280 ? 9.633 -26.125 -8.812 1 93.75 280 PHE A O 1
ATOM 2216 N N . ASP A 1 281 ? 9.719 -24.922 -6.938 1 87.81 281 ASP A N 1
ATOM 2217 C CA . ASP A 1 281 ? 10.797 -24.094 -7.477 1 87.81 281 ASP A CA 1
ATOM 2218 C C . ASP A 1 281 ? 12.133 -24.844 -7.414 1 87.81 281 ASP A C 1
ATOM 2220 O O . ASP A 1 281 ? 12.195 -25.984 -6.969 1 87.81 281 ASP A O 1
ATOM 2224 N N . GLY A 1 282 ? 13.203 -24.281 -7.871 1 83 282 GLY A N 1
ATOM 2225 C CA . GLY A 1 282 ? 14.477 -24.953 -8.055 1 83 282 GLY A CA 1
ATOM 2226 C C . GLY A 1 282 ? 15.359 -24.906 -6.816 1 83 282 GLY A C 1
ATOM 2227 O O . GLY A 1 282 ? 16.484 -25.422 -6.828 1 83 282 GLY A O 1
ATOM 2228 N N . ALA A 1 283 ? 14.883 -24.344 -5.75 1 85.62 283 ALA A N 1
ATOM 2229 C CA . ALA A 1 283 ? 15.695 -24.266 -4.535 1 85.62 283 ALA A CA 1
ATOM 2230 C C . ALA A 1 283 ? 16.047 -25.656 -4.016 1 85.62 283 ALA A C 1
ATOM 2232 O O . ALA A 1 283 ? 15.25 -26.578 -4.125 1 85.62 283 ALA A O 1
ATOM 2233 N N . SER A 1 284 ? 17.234 -25.812 -3.498 1 86.94 284 SER A N 1
ATOM 2234 C CA . SER A 1 284 ? 17.703 -27.094 -3.004 1 86.94 284 SER A CA 1
ATOM 2235 C C . SER A 1 284 ? 16.812 -27.625 -1.892 1 86.94 284 SER A C 1
ATOM 2237 O O . SER A 1 284 ? 16.641 -28.844 -1.751 1 86.94 284 SER A O 1
ATOM 2239 N N . VAL A 1 285 ? 16.25 -26.719 -1.202 1 90.56 285 VAL A N 1
ATOM 2240 C CA . VAL A 1 285 ? 15.391 -27.125 -0.097 1 90.56 285 VAL A CA 1
ATOM 2241 C C . VAL A 1 285 ? 14.148 -27.828 -0.641 1 90.56 285 VAL A C 1
ATOM 2243 O O . VAL A 1 285 ? 13.578 -28.688 0.022 1 90.56 285 VAL A O 1
ATOM 2246 N N . MET A 1 286 ? 13.75 -27.469 -1.843 1 92.69 286 MET A N 1
ATOM 2247 C CA . MET A 1 286 ? 12.555 -28.047 -2.449 1 92.69 286 MET A CA 1
ATOM 2248 C C . MET A 1 286 ? 12.914 -29.266 -3.295 1 92.69 286 MET A C 1
ATOM 2250 O O . MET A 1 286 ? 12.344 -30.344 -3.113 1 92.69 286 MET A O 1
ATOM 2254 N N . GLN A 1 287 ? 13.992 -29.188 -4.133 1 90.56 287 GLN A N 1
ATOM 2255 C CA . GLN A 1 287 ? 14.289 -30.172 -5.152 1 90.56 287 GLN A CA 1
ATOM 2256 C C . GLN A 1 287 ? 15.281 -31.219 -4.637 1 90.56 287 GLN A C 1
ATOM 2258 O O . GLN A 1 287 ? 15.445 -32.281 -5.238 1 90.56 287 GLN A O 1
ATOM 2263 N N . GLY A 1 288 ? 15.859 -30.984 -3.484 1 88.31 288 GLY A N 1
ATOM 2264 C CA . GLY A 1 288 ? 16.859 -31.922 -2.986 1 88.31 288 GLY A CA 1
ATOM 2265 C C . GLY A 1 288 ? 16.328 -33.312 -2.783 1 88.31 288 GLY A C 1
ATOM 2266 O O . GLY A 1 288 ? 15.25 -33.5 -2.207 1 88.31 288 GLY A O 1
ATOM 2267 N N . ARG A 1 289 ? 17.062 -34.375 -3.211 1 88.06 289 ARG A N 1
ATOM 2268 C CA . ARG A 1 289 ? 16.594 -35.75 -3.18 1 88.06 289 ARG A CA 1
ATOM 2269 C C . ARG A 1 289 ? 16.828 -36.375 -1.809 1 88.06 289 ARG A C 1
ATOM 2271 O O . ARG A 1 289 ? 16.172 -37.344 -1.445 1 88.06 289 ARG A O 1
ATOM 2278 N N . LYS A 1 290 ? 17.656 -35.781 -1.086 1 88.06 290 LYS A N 1
ATOM 2279 C CA . LYS A 1 290 ? 17.969 -36.375 0.214 1 88.06 290 LYS A CA 1
ATOM 2280 C C . LYS A 1 290 ? 17.188 -35.688 1.329 1 88.06 290 LYS A C 1
ATOM 2282 O O . LYS A 1 290 ? 16.375 -36.344 1.995 1 88.06 290 LYS A O 1
ATOM 2287 N N . SER A 1 291 ? 17.391 -34.375 1.402 1 90.19 291 SER A N 1
ATOM 2288 C CA . SER A 1 291 ? 16.781 -33.688 2.533 1 90.19 291 SER A CA 1
ATOM 2289 C C . SER A 1 291 ? 15.781 -32.625 2.064 1 90.19 291 SER A C 1
ATOM 2291 O O . SER A 1 291 ? 15.219 -31.906 2.877 1 90.19 291 SER A O 1
ATOM 2293 N N . GLY A 1 292 ? 15.547 -32.688 0.751 1 92.69 292 GLY A N 1
ATOM 2294 C CA . GLY A 1 292 ? 14.586 -31.719 0.227 1 92.69 292 GLY A CA 1
ATOM 2295 C C . GLY A 1 292 ? 13.148 -32.219 0.291 1 92.69 292 GLY A C 1
ATOM 2296 O O . GLY A 1 292 ? 12.898 -33.344 0.658 1 92.69 292 GLY A O 1
ATOM 2297 N N . VAL A 1 293 ? 12.242 -31.375 0.034 1 95.88 293 VAL A N 1
ATOM 2298 C CA . VAL A 1 293 ? 10.828 -31.703 0.054 1 95.88 293 VAL A CA 1
ATOM 2299 C C . VAL A 1 293 ? 10.555 -32.875 -0.895 1 95.88 293 VAL A C 1
ATOM 2301 O O . VAL A 1 293 ? 9.836 -33.812 -0.546 1 95.88 293 VAL A O 1
ATOM 2304 N N . VAL A 1 294 ? 11.109 -32.844 -2.123 1 95.19 294 VAL A N 1
ATOM 2305 C CA . VAL A 1 294 ? 10.938 -33.906 -3.119 1 95.19 294 VAL A CA 1
ATOM 2306 C C . VAL A 1 294 ? 11.438 -35.219 -2.555 1 95.19 294 VAL A C 1
ATOM 2308 O O . VAL A 1 294 ? 10.805 -36.25 -2.752 1 95.19 294 VAL A O 1
ATOM 2311 N N . GLY A 1 295 ? 12.594 -35.156 -1.893 1 94.88 295 GLY A N 1
ATOM 2312 C CA . GLY A 1 295 ? 13.109 -36.375 -1.271 1 94.88 295 GLY A CA 1
ATOM 2313 C C . GLY A 1 295 ? 12.141 -37 -0.286 1 94.88 295 GLY A C 1
ATOM 2314 O O . GLY A 1 295 ? 11.938 -38.219 -0.292 1 94.88 295 GLY A O 1
ATOM 2315 N N . HIS A 1 296 ? 11.555 -36.188 0.526 1 95.75 296 HIS A N 1
ATOM 2316 C CA . HIS A 1 296 ? 10.594 -36.688 1.516 1 95.75 296 HIS A CA 1
ATOM 2317 C C . HIS A 1 296 ? 9.344 -37.219 0.845 1 95.75 296 HIS A C 1
ATOM 2319 O O . HIS A 1 296 ? 8.773 -38.219 1.307 1 95.75 296 HIS A O 1
ATOM 2325 N N . ILE A 1 297 ? 8.867 -36.625 -0.249 1 95.31 297 ILE A N 1
ATOM 2326 C CA . ILE A 1 297 ? 7.684 -37.062 -0.965 1 95.31 297 ILE A CA 1
ATOM 2327 C C . ILE A 1 297 ? 7.965 -38.438 -1.626 1 95.31 297 ILE A C 1
ATOM 2329 O O . ILE A 1 297 ? 7.129 -39.344 -1.575 1 95.31 297 ILE A O 1
ATOM 2333 N N . LEU A 1 298 ? 9.141 -38.562 -2.234 1 93.88 298 LEU A N 1
ATOM 2334 C CA . LEU A 1 298 ? 9.523 -39.781 -2.926 1 93.88 298 LEU A CA 1
ATOM 2335 C C . LEU A 1 298 ? 9.672 -40.938 -1.942 1 93.88 298 LEU A C 1
ATOM 2337 O O . LEU A 1 298 ? 9.469 -42.094 -2.309 1 93.88 298 LEU A O 1
ATOM 2341 N N . ASN A 1 299 ? 10.016 -40.594 -0.71 1 93.44 299 ASN A N 1
ATOM 2342 C CA . ASN A 1 299 ? 10.062 -41.625 0.32 1 93.44 299 ASN A CA 1
ATOM 2343 C C . ASN A 1 299 ? 8.672 -42.156 0.636 1 93.44 299 ASN A C 1
ATOM 2345 O O . ASN A 1 299 ? 8.516 -43.344 0.986 1 93.44 299 ASN A O 1
ATOM 2349 N N . GLU A 1 300 ? 7.668 -41.312 0.482 1 92.75 300 GLU A N 1
ATOM 2350 C CA . GLU A 1 300 ? 6.285 -41.719 0.734 1 92.75 300 GLU A CA 1
ATOM 2351 C C . GLU A 1 300 ? 5.672 -42.375 -0.497 1 92.75 300 GLU A C 1
ATOM 2353 O O . GLU A 1 300 ? 4.969 -43.375 -0.383 1 92.75 300 GLU A O 1
ATOM 2358 N N . ILE A 1 301 ? 5.867 -41.719 -1.624 1 93.69 301 ILE A N 1
ATOM 2359 C CA . ILE A 1 301 ? 5.355 -42.219 -2.9 1 93.69 301 ILE A CA 1
ATOM 2360 C C . ILE A 1 301 ? 6.473 -42.219 -3.943 1 93.69 301 ILE A C 1
ATOM 2362 O O . ILE A 1 301 ? 6.672 -41.219 -4.637 1 93.69 301 ILE A O 1
ATOM 2366 N N . PRO A 1 302 ? 7.059 -43.25 -4.27 1 89.06 302 PRO A N 1
ATOM 2367 C CA . PRO A 1 302 ? 8.258 -43.281 -5.109 1 89.06 302 PRO A CA 1
ATOM 2368 C C . PRO A 1 302 ? 7.949 -43.031 -6.586 1 89.06 302 PRO A C 1
ATOM 2370 O O . PRO A 1 302 ? 8.812 -42.562 -7.332 1 89.06 302 PRO A O 1
ATOM 2373 N N . ASP A 1 303 ? 6.734 -43.375 -7.043 1 88 303 ASP A N 1
ATOM 2374 C CA . ASP A 1 303 ? 6.426 -43.312 -8.469 1 88 303 ASP A CA 1
ATOM 2375 C C . ASP A 1 303 ? 5.816 -41.969 -8.836 1 88 303 ASP A C 1
ATOM 2377 O O . ASP A 1 303 ? 4.715 -41.906 -9.383 1 88 303 ASP A O 1
ATOM 2381 N N . ILE A 1 304 ? 6.422 -40.844 -8.414 1 90.12 304 ILE A N 1
ATOM 2382 C CA . ILE A 1 304 ? 5.918 -39.531 -8.805 1 90.12 304 ILE A CA 1
ATOM 2383 C C . ILE A 1 304 ? 6.98 -38.812 -9.609 1 90.12 304 ILE A C 1
ATOM 2385 O O . ILE A 1 304 ? 8.164 -39.125 -9.539 1 90.12 304 ILE A O 1
ATOM 2389 N N . ILE A 1 305 ? 6.57 -37.875 -10.406 1 90.31 305 ILE A N 1
ATOM 2390 C CA . ILE A 1 305 ? 7.496 -37.094 -11.203 1 90.31 305 ILE A CA 1
ATOM 2391 C C . ILE A 1 305 ? 7.695 -35.719 -10.547 1 90.31 305 ILE A C 1
ATOM 2393 O O . ILE A 1 305 ? 6.777 -34.906 -10.539 1 90.31 305 ILE A O 1
ATOM 2397 N N . PRO A 1 306 ? 8.82 -35.5 -9.961 1 91 306 PRO A N 1
ATOM 2398 C CA . PRO A 1 306 ? 9.117 -34.156 -9.5 1 91 306 PRO A CA 1
ATOM 2399 C C . PRO A 1 306 ? 9.484 -33.188 -10.641 1 91 306 PRO A C 1
ATOM 2401 O O . PRO A 1 306 ? 10.273 -33.562 -11.523 1 91 306 PRO A O 1
ATOM 2404 N N . ILE A 1 307 ? 8.898 -32.094 -10.68 1 90.69 307 ILE A N 1
ATOM 2405 C CA . ILE A 1 307 ? 9.164 -31.141 -11.75 1 90.69 307 ILE A CA 1
ATOM 2406 C C . ILE A 1 307 ? 9.688 -29.828 -11.156 1 90.69 307 ILE A C 1
ATOM 2408 O O . ILE A 1 307 ? 9.133 -29.328 -10.18 1 90.69 307 ILE A O 1
ATOM 2412 N N . HIS A 1 308 ? 10.773 -29.406 -11.633 1 90 308 HIS A N 1
ATOM 2413 C CA . HIS A 1 308 ? 11.242 -28.047 -11.398 1 90 308 HIS A CA 1
ATOM 2414 C C . HIS A 1 308 ? 10.508 -27.062 -12.289 1 90 308 HIS A C 1
ATOM 2416 O O . HIS A 1 308 ? 10.562 -27.172 -13.523 1 90 308 HIS A O 1
ATOM 2422 N N . CYS A 1 309 ? 9.836 -26.141 -11.672 1 89.69 309 CYS A N 1
ATOM 2423 C CA . CYS A 1 309 ? 9.055 -25.172 -12.43 1 89.69 309 CYS A CA 1
ATOM 2424 C C . CYS A 1 309 ? 9.852 -24.641 -13.617 1 89.69 309 CYS A C 1
ATOM 2426 O O . CYS A 1 309 ? 10.945 -24.094 -13.445 1 89.69 309 CYS A O 1
ATOM 2428 N N . ILE A 1 310 ? 9.312 -24.734 -14.742 1 86.94 310 ILE A N 1
ATOM 2429 C CA . ILE A 1 310 ? 10.023 -24.469 -15.977 1 86.94 310 ILE A CA 1
ATOM 2430 C C . ILE A 1 310 ? 10.312 -22.969 -16.094 1 86.94 310 ILE A C 1
ATOM 2432 O O . ILE A 1 310 ? 11.328 -22.562 -16.656 1 86.94 310 ILE A O 1
ATOM 2436 N N . ALA A 1 311 ? 9.367 -22.172 -15.602 1 85 311 ALA A N 1
ATOM 2437 C CA . ALA A 1 311 ? 9.586 -20.719 -15.633 1 85 311 ALA A CA 1
ATOM 2438 C C . ALA A 1 311 ? 10.82 -20.344 -14.812 1 85 311 ALA A C 1
ATOM 2440 O O . ALA A 1 311 ? 11.633 -19.516 -15.25 1 85 311 ALA A O 1
ATOM 2441 N N . HIS A 1 312 ? 10.984 -20.938 -13.68 1 84.19 312 HIS A N 1
ATOM 2442 C CA . HIS A 1 312 ? 12.148 -20.688 -12.828 1 84.19 312 HIS A CA 1
ATOM 2443 C C . HIS A 1 312 ? 13.414 -21.266 -13.453 1 84.19 312 HIS A C 1
ATOM 2445 O O . HIS A 1 312 ? 14.484 -20.656 -13.352 1 84.19 312 HIS A O 1
ATOM 2451 N N . LYS A 1 313 ? 13.266 -22.375 -14 1 83.88 313 LYS A N 1
ATOM 2452 C CA . LYS A 1 313 ? 14.406 -23.047 -14.609 1 83.88 313 LYS A CA 1
ATOM 2453 C C . LYS A 1 313 ? 14.977 -22.219 -15.758 1 83.88 313 LYS A C 1
ATOM 2455 O O . LYS A 1 313 ? 16.203 -22.125 -15.914 1 83.88 313 LYS A O 1
ATOM 2460 N N . LEU A 1 314 ? 14.07 -21.734 -16.547 1 81.62 314 LEU A N 1
ATOM 2461 C CA . LEU A 1 314 ? 14.492 -20.891 -17.656 1 81.62 314 LEU A CA 1
ATOM 2462 C C . LEU A 1 314 ? 15.258 -19.672 -17.141 1 81.62 314 LEU A C 1
ATOM 2464 O O . LEU A 1 314 ? 16.312 -19.328 -17.688 1 81.62 314 LEU A O 1
ATOM 2468 N N . GLU A 1 315 ? 14.789 -19.062 -16.172 1 81.12 315 GLU A N 1
ATOM 2469 C CA . GLU A 1 315 ? 15.414 -17.859 -15.625 1 81.12 315 GLU A CA 1
ATOM 2470 C C . GLU A 1 315 ? 16.797 -18.172 -15.062 1 81.12 315 GLU A C 1
ATOM 2472 O O . GLU A 1 315 ? 17.75 -17.422 -15.273 1 81.12 315 GLU A O 1
ATOM 2477 N N . LEU A 1 316 ? 16.922 -19.234 -14.344 1 79.19 316 LEU A N 1
ATOM 2478 C CA . LEU A 1 316 ? 18.203 -19.641 -13.773 1 79.19 316 LEU A CA 1
ATOM 2479 C C . LEU A 1 316 ? 19.203 -19.984 -14.867 1 79.19 316 LEU A C 1
ATOM 2481 O O . LEU A 1 316 ? 20.391 -19.688 -14.742 1 79.19 316 LEU A O 1
ATOM 2485 N N . ALA A 1 317 ? 18.672 -20.641 -15.898 1 78.94 317 ALA A N 1
ATOM 2486 C CA . ALA A 1 317 ? 19.547 -21 -17.016 1 78.94 317 ALA A CA 1
ATOM 2487 C C . ALA A 1 317 ? 20.094 -19.766 -17.719 1 78.94 317 ALA A C 1
ATOM 2489 O O . ALA A 1 317 ? 21.266 -19.734 -18.109 1 78.94 317 ALA A O 1
ATOM 2490 N N . VAL A 1 318 ? 19.25 -18.828 -17.859 1 77.56 318 VAL A N 1
ATOM 2491 C CA . VAL A 1 318 ? 19.672 -17.594 -18.5 1 77.56 318 VAL A CA 1
ATOM 2492 C C . VAL A 1 318 ? 20.688 -16.859 -17.625 1 77.56 318 VAL A C 1
ATOM 2494 O O . VAL A 1 318 ? 21.703 -16.375 -18.125 1 77.56 318 VAL A O 1
ATOM 2497 N N . LEU A 1 319 ? 20.438 -16.781 -16.344 1 77.06 319 LEU A N 1
ATOM 2498 C CA . LEU A 1 319 ? 21.359 -16.109 -15.406 1 77.06 319 LEU A CA 1
ATOM 2499 C C . LEU A 1 319 ? 22.719 -16.797 -15.391 1 77.06 319 LEU A C 1
ATOM 2501 O O . LEU A 1 319 ? 23.75 -16.141 -15.305 1 77.06 319 LEU A O 1
ATOM 2505 N N . ASP A 1 320 ? 22.719 -18.094 -15.539 1 75.62 320 ASP A N 1
ATOM 2506 C CA . ASP A 1 320 ? 23.953 -18.859 -15.539 1 75.62 320 ASP A CA 1
ATOM 2507 C C . ASP A 1 320 ? 24.734 -18.625 -16.828 1 75.62 320 ASP A C 1
ATOM 2509 O O . ASP A 1 320 ? 25.969 -18.625 -16.828 1 75.62 320 ASP A O 1
ATOM 2513 N N . SER A 1 321 ? 24.047 -18.438 -17.844 1 72.38 321 SER A N 1
ATOM 2514 C CA . SER A 1 321 ? 24.688 -18.266 -19.156 1 72.38 321 SER A CA 1
ATOM 2515 C C . SER A 1 321 ? 25.344 -16.891 -19.266 1 72.38 321 SER A C 1
ATOM 2517 O O . SER A 1 321 ? 26.328 -16.734 -19.969 1 72.38 321 SER A O 1
ATOM 2519 N N . ILE A 1 322 ? 24.781 -15.945 -18.5 1 70.75 322 ILE A N 1
ATOM 2520 C CA . ILE A 1 322 ? 25.266 -14.586 -18.672 1 70.75 322 ILE A CA 1
ATOM 2521 C C . ILE A 1 322 ? 26.297 -14.258 -17.594 1 70.75 322 ILE A C 1
ATOM 2523 O O . ILE A 1 322 ? 26.984 -13.242 -17.656 1 70.75 322 ILE A O 1
ATOM 2527 N N . LYS A 1 323 ? 26.422 -15.102 -16.594 1 71.12 323 LYS A N 1
ATOM 2528 C CA . LYS A 1 323 ? 27.297 -14.859 -15.453 1 71.12 323 LYS A CA 1
ATOM 2529 C C . LYS A 1 323 ? 28.734 -14.641 -15.891 1 71.12 323 LYS A C 1
ATOM 2531 O O . LYS A 1 323 ? 29.484 -13.883 -15.258 1 71.12 323 LYS A O 1
ATOM 2536 N N . ASN A 1 324 ? 29.062 -15.164 -17.062 1 71.75 324 ASN A N 1
ATOM 2537 C CA . ASN A 1 324 ? 30.469 -15.125 -17.438 1 71.75 324 ASN A CA 1
ATOM 2538 C C . ASN A 1 324 ? 30.734 -14.016 -18.453 1 71.75 324 ASN A C 1
ATOM 2540 O O . ASN A 1 324 ? 31.875 -13.867 -18.938 1 71.75 324 ASN A O 1
ATOM 2544 N N . ILE A 1 325 ? 29.719 -13.305 -18.844 1 72.94 325 ILE A N 1
ATOM 2545 C CA . ILE A 1 325 ? 29.938 -12.195 -19.766 1 72.94 325 ILE A CA 1
ATOM 2546 C C . ILE A 1 325 ? 30.594 -11.031 -19.031 1 72.94 325 ILE A C 1
ATOM 2548 O O . ILE A 1 325 ? 30.031 -10.492 -18.078 1 72.94 325 ILE A O 1
ATOM 2552 N N . PRO A 1 326 ? 31.703 -10.789 -19.672 1 76 326 PRO A N 1
ATOM 2553 C CA . PRO A 1 326 ? 32.406 -9.688 -19.031 1 76 326 PRO A CA 1
ATOM 2554 C C . PRO A 1 326 ? 31.656 -8.367 -19.109 1 76 326 PRO A C 1
ATOM 2556 O O . PRO A 1 326 ? 30.812 -8.188 -19.984 1 76 326 PRO A O 1
ATOM 2559 N N . PHE A 1 327 ? 31.547 -7.477 -18.25 1 82.06 327 PHE A N 1
ATOM 2560 C CA . PHE A 1 327 ? 31.047 -6.105 -18.219 1 82.06 327 PHE A CA 1
ATOM 2561 C C . PHE A 1 327 ? 29.562 -6.078 -17.906 1 82.06 327 PHE A C 1
ATOM 2563 O O . PHE A 1 327 ? 28.984 -5.016 -17.641 1 82.06 327 PHE A O 1
ATOM 2570 N N . LEU A 1 328 ? 28.922 -7.293 -18.109 1 83.38 328 LEU A N 1
ATOM 2571 C CA . LEU A 1 328 ? 27.484 -7.312 -17.875 1 83.38 328 LEU A CA 1
ATOM 2572 C C . LEU A 1 328 ? 27.156 -6.852 -16.453 1 83.38 328 LEU A C 1
ATOM 2574 O O . LEU A 1 328 ? 26.156 -6.184 -16.219 1 83.38 328 LEU A O 1
ATOM 2578 N N . LYS A 1 329 ? 27.969 -7.227 -15.562 1 83.81 329 LYS A N 1
ATOM 2579 C CA . LYS A 1 329 ? 27.766 -6.801 -14.188 1 83.81 329 LYS A CA 1
ATOM 2580 C C . LYS A 1 329 ? 27.859 -5.281 -14.062 1 83.81 329 LYS A C 1
ATOM 2582 O O . LYS A 1 329 ? 27.047 -4.66 -13.375 1 83.81 329 LYS A O 1
ATOM 2587 N N . ARG A 1 330 ? 28.844 -4.789 -14.742 1 88.38 330 ARG A N 1
ATOM 2588 C CA . ARG A 1 330 ? 29 -3.338 -14.727 1 88.38 330 ARG A CA 1
ATOM 2589 C C . ARG A 1 330 ? 27.828 -2.652 -15.414 1 88.38 330 ARG A C 1
ATOM 2591 O O . ARG A 1 330 ? 27.375 -1.587 -14.977 1 88.38 330 ARG A O 1
ATOM 2598 N N . TYR A 1 331 ? 27.406 -3.242 -16.5 1 90.38 331 TYR A N 1
ATOM 2599 C CA . TYR A 1 331 ? 26.25 -2.73 -17.203 1 90.38 331 TYR A CA 1
ATOM 2600 C C . TYR A 1 331 ? 25.031 -2.676 -16.297 1 90.38 331 TYR A C 1
ATOM 2602 O O . TYR A 1 331 ? 24.344 -1.649 -16.203 1 90.38 331 TYR A O 1
ATOM 2610 N N . GLU A 1 332 ? 24.766 -3.748 -15.508 1 87.56 332 GLU A N 1
ATOM 2611 C CA . GLU A 1 332 ? 23.609 -3.848 -14.625 1 87.56 332 GLU A CA 1
ATOM 2612 C C . GLU A 1 332 ? 23.719 -2.881 -13.445 1 87.56 332 GLU A C 1
ATOM 2614 O O . GLU A 1 332 ? 22.734 -2.293 -13.023 1 87.56 332 GLU A O 1
ATOM 2619 N N . ASP A 1 333 ? 24.891 -2.756 -12.984 1 89.31 333 ASP A N 1
ATOM 2620 C CA . ASP A 1 333 ? 25.109 -1.846 -11.859 1 89.31 333 ASP A CA 1
ATOM 2621 C C . ASP A 1 333 ? 24.859 -0.398 -12.273 1 89.31 333 ASP A C 1
ATOM 2623 O O . ASP A 1 333 ? 24.312 0.389 -11.492 1 89.31 333 ASP A O 1
ATOM 2627 N N . THR A 1 334 ? 25.297 -0.087 -13.438 1 92.44 334 THR A N 1
ATOM 2628 C CA . THR A 1 334 ? 25.078 1.264 -13.945 1 92.44 334 THR A CA 1
ATOM 2629 C C . THR A 1 334 ? 23.594 1.532 -14.164 1 92.44 334 THR A C 1
ATOM 2631 O O . THR A 1 334 ? 23.109 2.609 -13.828 1 92.44 334 THR A O 1
ATOM 2634 N N . MET A 1 335 ? 22.953 0.539 -14.688 1 91.19 335 MET A N 1
ATOM 2635 C CA . MET A 1 335 ? 21.516 0.673 -14.906 1 91.19 335 MET A CA 1
ATOM 2636 C C . MET A 1 335 ? 20.781 0.863 -13.586 1 91.19 335 MET A C 1
ATOM 2638 O O . MET A 1 335 ? 19.891 1.707 -13.484 1 91.19 335 MET A O 1
ATOM 2642 N N . LYS A 1 336 ? 21.094 0.07 -12.578 1 89.81 336 LYS A N 1
ATOM 2643 C CA . LYS A 1 336 ? 20.5 0.187 -11.25 1 89.81 336 LYS A CA 1
ATOM 2644 C C . LYS A 1 336 ? 20.797 1.549 -10.633 1 89.81 336 LYS A C 1
ATOM 2646 O O . LYS A 1 336 ? 19.938 2.143 -9.977 1 89.81 336 LYS A O 1
ATOM 2651 N N . GLY A 1 337 ? 22.016 1.96 -10.812 1 91.62 337 GLY A N 1
ATOM 2652 C CA . GLY A 1 337 ? 22.422 3.258 -10.289 1 91.62 337 GLY A CA 1
ATOM 2653 C C . GLY A 1 337 ? 21.625 4.406 -10.883 1 91.62 337 GLY A C 1
ATOM 2654 O O . GLY A 1 337 ? 21.203 5.312 -10.164 1 91.62 337 GLY A O 1
ATOM 2655 N N . ILE A 1 338 ? 21.453 4.316 -12.164 1 90.88 338 ILE A N 1
ATOM 2656 C CA . ILE A 1 338 ? 20.703 5.355 -12.859 1 90.88 338 ILE A CA 1
ATOM 2657 C C . ILE A 1 338 ? 19.25 5.352 -12.375 1 90.88 338 ILE A C 1
ATOM 2659 O O . ILE A 1 338 ? 18.656 6.41 -12.164 1 90.88 338 ILE A O 1
ATOM 2663 N N . PHE A 1 339 ? 18.703 4.234 -12.109 1 90.56 339 PHE A N 1
ATOM 2664 C CA . PHE A 1 339 ? 17.328 4.109 -11.625 1 90.56 339 PHE A CA 1
ATOM 2665 C C . PHE A 1 339 ? 17.188 4.734 -10.242 1 90.56 339 PHE A C 1
ATOM 2667 O O . PHE A 1 339 ? 16.266 5.52 -10.008 1 90.56 339 PHE A O 1
ATOM 2674 N N . ILE A 1 340 ? 18.062 4.402 -9.445 1 89.81 340 ILE A N 1
ATOM 2675 C CA . ILE A 1 340 ? 18.016 4.895 -8.078 1 89.81 340 ILE A CA 1
ATOM 2676 C C . ILE A 1 340 ? 18.188 6.41 -8.062 1 89.81 340 ILE A C 1
ATOM 2678 O O . ILE A 1 340 ? 17.531 7.109 -7.289 1 89.81 340 ILE A O 1
ATOM 2682 N N . MET A 1 341 ? 19.062 6.891 -8.914 1 91.5 341 MET A N 1
ATOM 2683 C CA . MET A 1 341 ? 19.359 8.32 -8.969 1 91.5 341 MET A CA 1
ATOM 2684 C C . MET A 1 341 ? 18.094 9.125 -9.281 1 91.5 341 MET A C 1
ATOM 2686 O O . MET A 1 341 ? 17.812 10.125 -8.617 1 91.5 341 MET A O 1
ATOM 2690 N N . TYR A 1 342 ? 17.312 8.68 -10.18 1 88.81 342 TYR A N 1
ATOM 2691 C CA . TYR A 1 342 ? 16.125 9.438 -10.594 1 88.81 342 TYR A CA 1
ATOM 2692 C C . TYR A 1 342 ? 14.93 9.102 -9.711 1 88.81 342 TYR A C 1
ATOM 2694 O O . TYR A 1 342 ? 14.055 9.945 -9.492 1 88.81 342 TYR A O 1
ATOM 2702 N N . HIS A 1 343 ? 14.922 7.883 -9.148 1 87.56 343 HIS A N 1
ATOM 2703 C CA . HIS A 1 343 ? 13.797 7.465 -8.312 1 87.56 343 HIS A CA 1
ATOM 2704 C C . HIS A 1 343 ? 13.891 8.086 -6.918 1 87.56 343 HIS A C 1
ATOM 2706 O O . HIS A 1 343 ? 12.875 8.234 -6.234 1 87.56 343 HIS A O 1
ATOM 2712 N N . ALA A 1 344 ? 15.039 8.453 -6.523 1 85.38 344 ALA A N 1
ATOM 2713 C CA . ALA A 1 344 ? 15.258 8.961 -5.172 1 85.38 344 ALA A CA 1
ATOM 2714 C C . ALA A 1 344 ? 15.125 10.484 -5.129 1 85.38 344 ALA A C 1
ATOM 2716 O O . ALA A 1 344 ? 14.977 11.07 -4.051 1 85.38 344 ALA A O 1
ATOM 2717 N N . SER A 1 345 ? 15.141 11.102 -6.312 1 86.19 345 SER A N 1
ATOM 2718 C CA . SER A 1 345 ? 15.164 12.555 -6.301 1 86.19 345 SER A CA 1
ATOM 2719 C C . SER A 1 345 ? 14.141 13.133 -7.273 1 86.19 345 SER A C 1
ATOM 2721 O O . SER A 1 345 ? 14.359 13.117 -8.484 1 86.19 345 SER A O 1
ATOM 2723 N N . PRO A 1 346 ? 13.117 13.703 -6.68 1 85.88 346 PRO A N 1
ATOM 2724 C CA . PRO A 1 346 ? 12.148 14.359 -7.562 1 85.88 346 PRO A CA 1
ATOM 2725 C C . PRO A 1 346 ? 12.758 15.508 -8.367 1 85.88 346 PRO A C 1
ATOM 2727 O O . PRO A 1 346 ? 12.336 15.773 -9.492 1 85.88 346 PRO A O 1
ATOM 2730 N N . LYS A 1 347 ? 13.734 16.172 -7.828 1 85.31 347 LYS A N 1
ATOM 2731 C CA . LYS A 1 347 ? 14.414 17.266 -8.516 1 85.31 347 LYS A CA 1
ATOM 2732 C C . LYS A 1 347 ? 15.109 16.766 -9.781 1 85.31 347 LYS A C 1
ATOM 2734 O O . LYS A 1 347 ? 14.977 17.375 -10.844 1 85.31 347 LYS A O 1
ATOM 2739 N N . LYS A 1 348 ? 15.828 15.695 -9.648 1 88.38 348 LYS A N 1
ATOM 2740 C CA . LYS A 1 348 ? 16.547 15.141 -10.797 1 88.38 348 LYS A CA 1
ATOM 2741 C C . LYS A 1 348 ? 15.562 14.641 -11.859 1 88.38 348 LYS A C 1
ATOM 2743 O O . LYS A 1 348 ? 15.82 14.789 -13.055 1 88.38 348 LYS A O 1
ATOM 2748 N N . LEU A 1 349 ? 14.508 14.07 -11.422 1 88.94 349 LEU A N 1
ATOM 2749 C CA . LEU A 1 349 ? 13.508 13.57 -12.359 1 88.94 349 LEU A CA 1
ATOM 2750 C C . LEU A 1 349 ? 12.852 14.727 -13.117 1 88.94 349 LEU A C 1
ATOM 2752 O O . LEU A 1 349 ? 12.578 14.602 -14.312 1 88.94 349 LEU A O 1
ATOM 2756 N N . ARG A 1 350 ? 12.57 15.781 -12.414 1 86.62 350 ARG A N 1
ATOM 2757 C CA . ARG A 1 350 ? 12.023 16.953 -13.07 1 86.62 350 ARG A CA 1
ATOM 2758 C C . ARG A 1 350 ? 12.992 17.5 -14.117 1 86.62 350 ARG A C 1
ATOM 2760 O O . ARG A 1 350 ? 12.578 17.906 -15.203 1 86.62 350 ARG A O 1
ATOM 2767 N N . GLY A 1 351 ? 14.227 17.562 -13.742 1 87.25 351 GLY A N 1
ATOM 2768 C CA . GLY A 1 351 ? 15.234 18 -14.688 1 87.25 351 GLY A CA 1
ATOM 2769 C C . GLY A 1 351 ? 15.297 17.141 -15.938 1 87.25 351 GLY A C 1
ATOM 2770 O O . GLY A 1 351 ? 15.445 17.656 -17.047 1 87.25 351 GLY A O 1
ATOM 2771 N N . LEU A 1 352 ? 15.195 15.906 -15.695 1 91.12 352 LEU A N 1
ATOM 2772 C CA . LEU A 1 352 ? 15.203 14.969 -16.812 1 91.12 352 LEU A CA 1
ATOM 2773 C C . LEU A 1 352 ? 14 15.188 -17.719 1 91.12 352 LEU A C 1
ATOM 2775 O O . LEU A 1 352 ? 14.125 15.188 -18.938 1 91.12 352 LEU A O 1
ATOM 2779 N N . ASN A 1 353 ? 12.852 15.383 -17.156 1 87.56 353 ASN A N 1
ATOM 2780 C CA . ASN A 1 353 ? 11.625 15.586 -17.922 1 87.56 353 ASN A CA 1
ATOM 2781 C C . ASN A 1 353 ? 11.656 16.906 -18.688 1 87.56 353 ASN A C 1
ATOM 2783 O O . ASN A 1 353 ? 11.141 16.984 -19.812 1 87.56 353 ASN A O 1
ATOM 2787 N N . GLU A 1 354 ? 12.141 17.891 -18.031 1 88.19 354 GLU A N 1
ATOM 2788 C CA . GLU A 1 354 ? 12.273 19.172 -18.719 1 88.19 354 GLU A CA 1
ATOM 2789 C C . GLU A 1 354 ? 13.164 19.047 -19.938 1 88.19 354 GLU A C 1
ATOM 2791 O O . GLU A 1 354 ? 12.867 19.625 -20.984 1 88.19 354 GLU A O 1
ATOM 2796 N N . LEU A 1 355 ? 14.266 18.359 -19.781 1 90.62 355 LEU A N 1
ATOM 2797 C CA . LEU A 1 355 ? 15.172 18.156 -20.906 1 90.62 355 LEU A CA 1
ATOM 2798 C C . LEU A 1 355 ? 14.516 17.312 -21.984 1 90.62 355 LEU A C 1
ATOM 2800 O O . LEU A 1 355 ? 14.773 17.516 -23.188 1 90.62 355 LEU A O 1
ATOM 2804 N N . ALA A 1 356 ? 13.742 16.359 -21.594 1 91.25 356 ALA A N 1
ATOM 2805 C CA . ALA A 1 356 ? 13.023 15.523 -22.547 1 91.25 356 ALA A CA 1
ATOM 2806 C C . ALA A 1 356 ? 12.062 16.344 -23.391 1 91.25 356 ALA A C 1
ATOM 2808 O O . ALA A 1 356 ? 11.938 16.125 -24.594 1 91.25 356 ALA A O 1
ATOM 2809 N N . VAL A 1 357 ? 11.406 17.281 -22.766 1 88.69 357 VAL A N 1
ATOM 2810 C CA . VAL A 1 357 ? 10.5 18.172 -23.484 1 88.69 357 VAL A CA 1
ATOM 2811 C C . VAL A 1 357 ? 11.289 19.031 -24.453 1 88.69 357 VAL A C 1
ATOM 2813 O O . VAL A 1 357 ? 10.867 19.25 -25.594 1 88.69 357 VAL A O 1
ATOM 2816 N N . ALA A 1 358 ? 12.43 19.516 -24.031 1 88.81 358 ALA A N 1
ATOM 2817 C CA . ALA A 1 358 ? 13.281 20.359 -24.875 1 88.81 358 ALA A CA 1
ATOM 2818 C C . ALA A 1 358 ? 13.797 19.578 -26.078 1 88.81 358 ALA A C 1
ATOM 2820 O O . ALA A 1 358 ? 13.922 20.141 -27.172 1 88.81 358 ALA A O 1
ATOM 2821 N N . LEU A 1 359 ? 14.094 18.297 -25.891 1 89 359 LEU A N 1
ATOM 2822 C CA . LEU A 1 359 ? 14.648 17.469 -26.953 1 89 359 LEU A CA 1
ATOM 2823 C C . LEU A 1 359 ? 13.531 16.766 -27.719 1 89 359 LEU A C 1
ATOM 2825 O O . LEU A 1 359 ? 13.805 16.016 -28.672 1 89 359 LEU A O 1
ATOM 2829 N N . GLU A 1 360 ? 12.234 16.953 -27.203 1 86.56 360 GLU A N 1
ATOM 2830 C CA . GLU A 1 360 ? 11.047 16.391 -27.844 1 86.56 360 GLU A CA 1
ATOM 2831 C C . GLU A 1 360 ? 11.078 14.859 -27.828 1 86.56 360 GLU A C 1
ATOM 2833 O O . GLU A 1 360 ? 10.875 14.227 -28.875 1 86.56 360 GLU A O 1
ATOM 2838 N N . VAL A 1 361 ? 11.578 14.328 -26.781 1 85.44 361 VAL A N 1
ATOM 2839 C CA . VAL A 1 361 ? 11.586 12.883 -26.578 1 85.44 361 VAL A CA 1
ATOM 2840 C C . VAL A 1 361 ? 10.555 12.508 -25.516 1 85.44 361 VAL A C 1
ATOM 2842 O O . VAL A 1 361 ? 10.469 13.164 -24.469 1 85.44 361 VAL A O 1
ATOM 2845 N N . ASP A 1 362 ? 9.766 11.586 -25.812 1 85.12 362 ASP A N 1
ATOM 2846 C CA . ASP A 1 362 ? 8.852 11.055 -24.812 1 85.12 362 ASP A CA 1
ATOM 2847 C C . ASP A 1 362 ? 9.547 10.039 -23.906 1 85.12 362 ASP A C 1
ATOM 2849 O O . ASP A 1 362 ? 9.852 8.922 -24.344 1 85.12 362 ASP A O 1
ATOM 2853 N N . ILE A 1 363 ? 9.727 10.414 -22.719 1 86.94 363 ILE A N 1
ATOM 2854 C CA . ILE A 1 363 ? 10.5 9.586 -21.797 1 86.94 363 ILE A CA 1
ATOM 2855 C C . ILE A 1 363 ? 9.648 8.414 -21.312 1 86.94 363 ILE A C 1
ATOM 2857 O O . ILE A 1 363 ? 8.453 8.57 -21.047 1 86.94 363 ILE A O 1
ATOM 2861 N N . LEU A 1 364 ? 10.305 7.312 -21.328 1 84.62 364 LEU A N 1
ATOM 2862 C CA . LEU A 1 364 ? 9.695 6.129 -20.734 1 84.62 364 LEU A CA 1
ATOM 2863 C C . LEU A 1 364 ? 10.125 5.969 -19.281 1 84.62 364 LEU A C 1
ATOM 2865 O O . LEU A 1 364 ? 11.258 6.297 -18.922 1 84.62 364 LEU A O 1
ATOM 2869 N N . GLN A 1 365 ? 9.242 5.465 -18.469 1 80.31 365 GLN A N 1
ATOM 2870 C CA . GLN A 1 365 ? 9.531 5.281 -17.047 1 80.31 365 GLN A CA 1
ATOM 2871 C C . GLN A 1 365 ? 10.578 4.195 -16.828 1 80.31 365 GLN A C 1
ATOM 2873 O O . GLN A 1 365 ? 10.547 3.15 -17.484 1 80.31 365 GLN A O 1
ATOM 2878 N N . PHE A 1 366 ? 11.516 4.562 -15.922 1 79.69 366 PHE A N 1
ATOM 2879 C CA . PHE A 1 366 ? 12.547 3.594 -15.578 1 79.69 366 PHE A CA 1
ATOM 2880 C C . PHE A 1 366 ? 11.977 2.484 -14.703 1 79.69 366 PHE A C 1
ATOM 2882 O O . PHE A 1 366 ? 11.109 2.734 -13.859 1 79.69 366 PHE A O 1
ATOM 2889 N N . SER A 1 367 ? 12.305 1.326 -15.008 1 77.88 367 SER A N 1
ATOM 2890 C CA . SER A 1 367 ? 11.875 0.195 -14.188 1 77.88 367 SER A CA 1
ATOM 2891 C C . SER A 1 367 ? 13.039 -0.392 -13.398 1 77.88 367 SER A C 1
ATOM 2893 O O . SER A 1 367 ? 14.188 -0.326 -13.844 1 77.88 367 SER A O 1
ATOM 2895 N N . ASP A 1 368 ? 12.68 -0.796 -12.172 1 75.94 368 ASP A N 1
ATOM 2896 C CA . ASP A 1 368 ? 13.68 -1.443 -11.328 1 75.94 368 ASP A CA 1
ATOM 2897 C C . ASP A 1 368 ? 14.031 -2.832 -11.859 1 75.94 368 ASP A C 1
ATOM 2899 O O . ASP A 1 368 ? 13.258 -3.432 -12.602 1 75.94 368 ASP A O 1
ATOM 2903 N N . LEU A 1 369 ? 15.289 -3.209 -11.688 1 72.06 369 LEU A N 1
ATOM 2904 C CA . LEU A 1 369 ? 15.727 -4.555 -12.039 1 72.06 369 LEU A CA 1
ATOM 2905 C C . LEU A 1 369 ? 15.375 -5.547 -10.938 1 72.06 369 LEU A C 1
ATOM 2907 O O . LEU A 1 369 ? 16.047 -5.598 -9.906 1 72.06 369 LEU A O 1
ATOM 2911 N N . LYS A 1 370 ? 14.273 -6.191 -11.141 1 67.12 370 LYS A N 1
ATOM 2912 C CA . LYS A 1 370 ? 13.82 -7.137 -10.125 1 67.12 370 LYS A CA 1
ATOM 2913 C C . LYS A 1 370 ? 14.617 -8.438 -10.195 1 67.12 370 LYS A C 1
ATOM 2915 O O . LYS A 1 370 ? 15.062 -8.844 -11.266 1 67.12 370 LYS A O 1
ATOM 2920 N N . LYS A 1 371 ? 14.727 -9.039 -9.078 1 62.44 371 LYS A N 1
ATOM 2921 C CA . LYS A 1 371 ? 15.477 -10.289 -8.984 1 62.44 371 LYS A CA 1
ATOM 2922 C C . LYS A 1 371 ? 14.625 -11.469 -9.438 1 62.44 371 LYS A C 1
ATOM 2924 O O . LYS A 1 371 ? 15.117 -12.375 -10.117 1 62.44 371 LYS A O 1
ATOM 2929 N N . THR A 1 372 ? 13.352 -11.562 -9.102 1 59.62 372 THR A N 1
ATOM 2930 C CA . THR A 1 372 ? 12.523 -12.734 -9.375 1 59.62 372 THR A CA 1
ATOM 2931 C C . THR A 1 372 ? 12.07 -12.75 -10.828 1 59.62 372 THR A C 1
ATOM 2933 O O . THR A 1 372 ? 11.875 -13.82 -11.414 1 59.62 372 THR A O 1
ATOM 2936 N N . ARG A 1 373 ? 11.867 -11.664 -11.445 1 65.19 373 ARG A N 1
ATOM 2937 C CA . ARG A 1 373 ? 11.5 -11.578 -12.859 1 65.19 373 ARG A CA 1
ATOM 2938 C C . ARG A 1 373 ? 12.5 -10.727 -13.633 1 65.19 373 ARG A C 1
ATOM 2940 O O . ARG A 1 373 ? 12.117 -9.758 -14.289 1 65.19 373 ARG A O 1
ATOM 2947 N N . TRP A 1 374 ? 13.602 -11.414 -13.578 1 71.81 374 TRP A N 1
ATOM 2948 C CA . TRP A 1 374 ? 14.781 -10.695 -14.062 1 71.81 374 TRP A CA 1
ATOM 2949 C C . TRP A 1 374 ? 14.656 -10.398 -15.555 1 71.81 374 TRP A C 1
ATOM 2951 O O . TRP A 1 374 ? 14.93 -9.281 -16 1 71.81 374 TRP A O 1
ATOM 2961 N N . VAL A 1 375 ? 14.102 -11.383 -16.312 1 77.06 375 VAL A N 1
ATOM 2962 C CA . VAL A 1 375 ? 14.125 -11.258 -17.766 1 77.06 375 VAL A CA 1
ATOM 2963 C C . VAL A 1 375 ? 13.156 -10.156 -18.203 1 77.06 375 VAL A C 1
ATOM 2965 O O . VAL A 1 375 ? 13.523 -9.281 -19 1 77.06 375 VAL A O 1
ATOM 2968 N N . SER A 1 376 ? 11.984 -10.297 -17.703 1 77.44 376 SER A N 1
ATOM 2969 C CA . SER A 1 376 ? 10.984 -9.32 -18.109 1 77.44 376 SER A CA 1
ATOM 2970 C C . SER A 1 376 ? 11.328 -7.93 -17.594 1 77.44 376 SER A C 1
ATOM 2972 O O . SER A 1 376 ? 11.156 -6.938 -18.312 1 77.44 376 SER A O 1
ATOM 2974 N N . SER A 1 377 ? 11.766 -7.891 -16.438 1 83 377 SER A N 1
ATOM 2975 C CA . SER A 1 377 ? 12.125 -6.602 -15.859 1 83 377 SER A CA 1
ATOM 2976 C C . SER A 1 377 ? 13.32 -5.984 -16.578 1 83 377 SER A C 1
ATOM 2978 O O . SER A 1 377 ? 13.352 -4.773 -16.812 1 83 377 SER A O 1
ATOM 2980 N N . LYS A 1 378 ? 14.227 -6.836 -16.906 1 84 378 LYS A N 1
ATOM 2981 C CA . LYS A 1 378 ? 15.414 -6.352 -17.609 1 84 378 LYS A CA 1
ATOM 2982 C C . LYS A 1 378 ? 15.062 -5.867 -19.016 1 84 378 LYS A C 1
ATOM 2984 O O . LYS A 1 378 ? 15.602 -4.859 -19.484 1 84 378 LYS A O 1
ATOM 2989 N N . SER A 1 379 ? 14.203 -6.605 -19.609 1 85.56 379 SER A N 1
ATOM 2990 C CA . SER A 1 379 ? 13.789 -6.219 -20.938 1 85.56 379 SER A CA 1
ATOM 2991 C C . SER A 1 379 ? 13.141 -4.836 -20.938 1 85.56 379 SER A C 1
ATOM 2993 O O . SER A 1 379 ? 13.477 -3.99 -21.781 1 85.56 379 SER A O 1
ATOM 2995 N N . ARG A 1 380 ? 12.32 -4.621 -19.984 1 86.06 380 ARG A N 1
ATOM 2996 C CA . ARG A 1 380 ? 11.656 -3.324 -19.875 1 86.06 380 ARG A CA 1
ATOM 2997 C C . ARG A 1 380 ? 12.656 -2.217 -19.578 1 86.06 380 ARG A C 1
ATOM 2999 O O . ARG A 1 380 ? 12.555 -1.114 -20.125 1 86.06 380 ARG A O 1
ATOM 3006 N N . ALA A 1 381 ? 13.508 -2.527 -18.734 1 88.75 381 ALA A N 1
ATOM 3007 C CA . ALA A 1 381 ? 14.508 -1.541 -18.312 1 88.75 381 ALA A CA 1
ATOM 3008 C C . ALA A 1 381 ? 15.414 -1.156 -19.484 1 88.75 381 ALA A C 1
ATOM 3010 O O . ALA A 1 381 ? 15.734 0.021 -19.672 1 88.75 381 ALA A O 1
ATOM 3011 N N . VAL A 1 382 ? 15.867 -2.105 -20.297 1 90.88 382 VAL A N 1
ATOM 3012 C CA . VAL A 1 382 ? 16.781 -1.857 -21.406 1 90.88 382 VAL A CA 1
ATOM 3013 C C . VAL A 1 382 ? 16.047 -1.082 -22.5 1 90.88 382 VAL A C 1
ATOM 3015 O O . VAL A 1 382 ? 16.625 -0.185 -23.125 1 90.88 382 VAL A O 1
ATOM 3018 N N . ILE A 1 383 ? 14.844 -1.398 -22.734 1 90.44 383 ILE A N 1
ATOM 3019 C CA . ILE A 1 383 ? 14.047 -0.7 -23.734 1 90.44 383 ILE A CA 1
ATOM 3020 C C . ILE A 1 383 ? 13.867 0.759 -23.328 1 90.44 383 ILE A C 1
ATOM 3022 O O . ILE A 1 383 ? 14 1.664 -24.156 1 90.44 383 ILE A O 1
ATOM 3026 N N . ALA A 1 384 ? 13.555 0.886 -22.062 1 90.56 384 ALA A N 1
ATOM 3027 C CA . ALA A 1 384 ? 13.383 2.242 -21.547 1 90.56 384 ALA A CA 1
ATOM 3028 C C . ALA A 1 384 ? 14.672 3.047 -21.672 1 90.56 384 ALA A C 1
ATOM 3030 O O . ALA A 1 384 ? 14.648 4.227 -22.031 1 90.56 384 ALA A O 1
ATOM 3031 N N . LEU A 1 385 ? 15.766 2.447 -21.391 1 91.25 385 LEU A N 1
ATOM 3032 C CA . LEU A 1 385 ? 17.047 3.146 -21.438 1 91.25 385 LEU A CA 1
ATOM 3033 C C . LEU A 1 385 ? 17.406 3.527 -22.875 1 91.25 385 LEU A C 1
ATOM 3035 O O . LEU A 1 385 ? 17.922 4.617 -23.109 1 91.25 385 LEU A O 1
ATOM 3039 N N . LYS A 1 386 ? 17.219 2.609 -23.734 1 91.75 386 LYS A N 1
ATOM 3040 C CA . LYS A 1 386 ? 17.5 2.916 -25.141 1 91.75 386 LYS A CA 1
ATOM 3041 C C . LYS A 1 386 ? 16.688 4.121 -25.609 1 91.75 386 LYS A C 1
ATOM 3043 O O . LYS A 1 386 ? 17.219 5.02 -26.25 1 91.75 386 LYS A O 1
ATOM 3048 N N . ASN A 1 387 ? 15.43 4.113 -25.234 1 90.62 387 ASN A N 1
ATOM 3049 C CA . ASN A 1 387 ? 14.555 5.215 -25.625 1 90.62 387 ASN A CA 1
ATOM 3050 C C . ASN A 1 387 ? 15 6.535 -25 1 90.62 387 ASN A C 1
ATOM 3052 O O . ASN A 1 387 ? 14.883 7.59 -25.625 1 90.62 387 ASN A O 1
ATOM 3056 N N . ASN A 1 388 ? 15.461 6.438 -23.781 1 91.75 388 ASN A N 1
ATOM 3057 C CA . ASN A 1 388 ? 15.812 7.633 -23.016 1 91.75 388 ASN A CA 1
ATOM 3058 C C . ASN A 1 388 ? 17.297 7.961 -23.141 1 91.75 388 ASN A C 1
ATOM 3060 O O . ASN A 1 388 ? 17.797 8.875 -22.484 1 91.75 388 ASN A O 1
ATOM 3064 N N . LEU A 1 389 ? 18.031 7.25 -23.891 1 91.75 389 LEU A N 1
ATOM 3065 C CA . LEU A 1 389 ? 19.5 7.281 -23.891 1 91.75 389 LEU A CA 1
ATOM 3066 C C . LEU A 1 389 ? 20 8.703 -24.125 1 91.75 389 LEU A C 1
ATOM 3068 O O . LEU A 1 389 ? 20.859 9.188 -23.375 1 91.75 389 LEU A O 1
ATOM 3072 N N . SER A 1 390 ? 19.5 9.375 -25.094 1 90.38 390 SER A N 1
ATOM 3073 C CA . SER A 1 390 ? 19.984 10.703 -25.453 1 90.38 390 SER A CA 1
ATOM 3074 C C . SER A 1 390 ? 19.719 11.711 -24.344 1 90.38 390 SER A C 1
ATOM 3076 O O . SER A 1 390 ? 20.578 12.516 -23.984 1 90.38 390 SER A O 1
ATOM 3078 N N . VAL A 1 391 ? 18.516 11.617 -23.766 1 92.38 391 VAL A N 1
ATOM 3079 C CA . VAL A 1 391 ? 18.109 12.547 -22.719 1 92.38 391 VAL A CA 1
ATOM 3080 C C . VAL A 1 391 ? 18.906 12.273 -21.438 1 92.38 391 VAL A C 1
ATOM 3082 O O . VAL A 1 391 ? 19.359 13.203 -20.781 1 92.38 391 VAL A O 1
ATOM 3085 N N . VAL A 1 392 ? 19.062 10.992 -21.109 1 94.19 392 VAL A N 1
ATOM 3086 C CA . VAL A 1 392 ? 19.766 10.594 -19.891 1 94.19 392 VAL A CA 1
ATOM 3087 C C . VAL A 1 392 ? 21.234 10.984 -20.016 1 94.19 392 VAL A C 1
ATOM 3089 O O . VAL A 1 392 ? 21.828 11.5 -19.062 1 94.19 392 VAL A O 1
ATOM 3092 N N . ALA A 1 393 ? 21.844 10.758 -21.141 1 92.94 393 ALA A N 1
ATOM 3093 C CA . ALA A 1 393 ? 23.234 11.109 -21.359 1 92.94 393 ALA A CA 1
ATOM 3094 C C . ALA A 1 393 ? 23.453 12.617 -21.219 1 92.94 393 ALA A C 1
ATOM 3096 O O . ALA A 1 393 ? 24.422 13.062 -20.594 1 92.94 393 ALA A O 1
ATOM 3097 N N . ALA A 1 394 ? 22.547 13.352 -21.797 1 92.5 394 ALA A N 1
ATOM 3098 C CA . ALA A 1 394 ? 22.656 14.812 -21.75 1 92.5 394 ALA A CA 1
ATOM 3099 C C . ALA A 1 394 ? 22.484 15.32 -20.312 1 92.5 394 ALA A C 1
ATOM 3101 O O . ALA A 1 394 ? 23.203 16.219 -19.891 1 92.5 394 ALA A O 1
ATOM 3102 N N . HIS A 1 395 ? 21.5 14.789 -19.656 1 94.38 395 HIS A N 1
ATOM 3103 C CA . HIS A 1 395 ? 21.25 15.227 -18.281 1 94.38 395 HIS A CA 1
ATOM 3104 C C . HIS A 1 395 ? 22.406 14.844 -17.375 1 94.38 395 HIS A C 1
ATOM 3106 O O . HIS A 1 395 ? 22.797 15.625 -16.5 1 94.38 395 HIS A O 1
ATOM 3112 N N . LEU A 1 396 ? 22.906 13.625 -17.531 1 94.81 396 LEU A N 1
ATOM 3113 C CA . LEU A 1 396 ? 24.047 13.18 -16.734 1 94.81 396 LEU A CA 1
ATOM 3114 C C . LEU A 1 396 ? 25.281 14.047 -17 1 94.81 396 LEU A C 1
ATOM 3116 O O . LEU A 1 396 ? 26.047 14.328 -16.094 1 94.81 396 LEU A O 1
ATOM 3120 N N . GLU A 1 397 ? 25.422 14.43 -18.188 1 92.94 397 GLU A N 1
ATOM 3121 C CA . GLU A 1 397 ? 26.531 15.312 -18.547 1 92.94 397 GLU A CA 1
ATOM 3122 C C . GLU A 1 397 ? 26.406 16.672 -17.859 1 92.94 397 GLU A C 1
ATOM 3124 O O . GLU A 1 397 ? 27.391 17.219 -17.359 1 92.94 397 GLU A O 1
ATOM 3129 N N . SER A 1 398 ? 25.188 17.172 -17.891 1 92.5 398 SER A N 1
ATOM 3130 C CA . SER A 1 398 ? 24.922 18.438 -17.234 1 92.5 398 SER A CA 1
ATOM 3131 C C . SER A 1 398 ? 25.188 18.328 -15.727 1 92.5 398 SER A C 1
ATOM 3133 O O . SER A 1 398 ? 25.781 19.234 -15.133 1 92.5 398 SER A O 1
ATOM 3135 N N . MET A 1 399 ? 24.797 17.281 -15.148 1 93.69 399 MET A N 1
ATOM 3136 C CA . MET A 1 399 ? 25.016 17.078 -13.719 1 93.69 399 MET A CA 1
ATOM 3137 C C . MET A 1 399 ? 26.484 16.844 -13.414 1 93.69 399 MET A C 1
ATOM 3139 O O . MET A 1 399 ? 26.969 17.234 -12.352 1 93.69 399 MET A O 1
ATOM 3143 N N . ALA A 1 400 ? 27.094 16.188 -14.32 1 91.56 400 ALA A N 1
ATOM 3144 C CA . ALA A 1 400 ? 28.547 15.984 -14.172 1 91.56 400 ALA A CA 1
ATOM 3145 C C . ALA A 1 400 ? 29.281 17.328 -14.195 1 91.56 400 ALA A C 1
ATOM 3147 O O . ALA A 1 400 ? 30.266 17.516 -13.477 1 91.56 400 ALA A O 1
ATOM 3148 N N . ALA A 1 401 ? 28.797 18.203 -14.984 1 90.06 401 ALA A N 1
ATOM 3149 C CA . ALA A 1 401 ? 29.375 19.547 -15.055 1 90.06 401 ALA A CA 1
ATOM 3150 C C . ALA A 1 401 ? 29.172 20.297 -13.75 1 90.06 401 ALA A C 1
ATOM 3152 O O . ALA A 1 401 ? 30 21.141 -13.375 1 90.06 401 ALA A O 1
ATOM 3153 N N . ASP A 1 402 ? 28.109 19.984 -13.078 1 90 402 ASP A N 1
ATOM 3154 C CA . ASP A 1 402 ? 27.828 20.594 -11.781 1 90 402 ASP A CA 1
ATOM 3155 C C . ASP A 1 402 ? 28.609 19.891 -10.664 1 90 402 ASP A C 1
ATOM 3157 O O . ASP A 1 402 ? 28.281 20.062 -9.484 1 90 402 ASP A O 1
ATOM 3161 N N . ASN A 1 403 ? 29.484 18.922 -11.016 1 89.12 403 ASN A N 1
ATOM 3162 C CA . ASN A 1 403 ? 30.438 18.25 -10.133 1 89.12 403 ASN A CA 1
ATOM 3163 C C . ASN A 1 403 ? 29.734 17.219 -9.25 1 89.12 403 ASN A C 1
ATOM 3165 O O . ASN A 1 403 ? 30.047 17.109 -8.062 1 89.12 403 ASN A O 1
ATOM 3169 N N . ILE A 1 404 ? 28.797 16.562 -9.719 1 90.38 404 ILE A N 1
ATOM 3170 C CA . ILE A 1 404 ? 28.234 15.398 -9.055 1 90.38 404 ILE A CA 1
ATOM 3171 C C . ILE A 1 404 ? 28.984 14.141 -9.484 1 90.38 404 ILE A C 1
ATOM 3173 O O . ILE A 1 404 ? 28.859 13.695 -10.625 1 90.38 404 ILE A O 1
ATOM 3177 N N . PRO A 1 405 ? 29.734 13.57 -8.633 1 91.5 405 PRO A N 1
ATOM 3178 C CA . PRO A 1 405 ? 30.625 12.469 -9.016 1 91.5 405 PRO A CA 1
ATOM 3179 C C . PRO A 1 405 ? 29.875 11.25 -9.539 1 91.5 405 PRO A C 1
ATOM 3181 O O . PRO A 1 405 ? 30.328 10.594 -10.477 1 91.5 405 PRO A O 1
ATOM 3184 N N . GLU A 1 406 ? 28.797 10.922 -8.906 1 92.69 406 GLU A N 1
ATOM 3185 C CA . GLU A 1 406 ? 28.031 9.758 -9.344 1 92.69 406 GLU A CA 1
ATOM 3186 C C . GLU A 1 406 ? 27.531 9.93 -10.773 1 92.69 406 GLU A C 1
ATOM 3188 O O . GLU A 1 406 ? 27.547 8.984 -11.562 1 92.69 406 GLU A O 1
ATOM 3193 N N . ALA A 1 407 ? 27.109 11.086 -11.102 1 94.06 407 ALA A N 1
ATOM 3194 C CA . ALA A 1 407 ? 26.609 11.375 -12.445 1 94.06 407 ALA A CA 1
ATOM 3195 C C . ALA A 1 407 ? 27.734 11.281 -13.477 1 94.06 407 ALA A C 1
ATOM 3197 O O . ALA A 1 407 ? 27.5 10.844 -14.602 1 94.06 407 ALA A O 1
ATOM 3198 N N . LYS A 1 408 ? 28.922 11.711 -13.102 1 94.06 408 LYS A N 1
ATOM 3199 C CA . LYS A 1 408 ? 30.078 11.625 -14 1 94.06 408 LYS A CA 1
ATOM 3200 C C . LYS A 1 408 ? 30.438 10.172 -14.305 1 94.06 408 LYS A C 1
ATOM 3202 O O . LYS A 1 408 ? 30.703 9.82 -15.453 1 94.06 408 LYS A O 1
ATOM 3207 N N . ALA A 1 409 ? 30.438 9.406 -13.242 1 94 409 ALA A N 1
ATOM 3208 C CA . ALA A 1 409 ? 30.75 7.988 -13.414 1 94 409 ALA A CA 1
ATOM 3209 C C . ALA A 1 409 ? 29.734 7.301 -14.32 1 94 409 ALA A C 1
ATOM 3211 O O . ALA A 1 409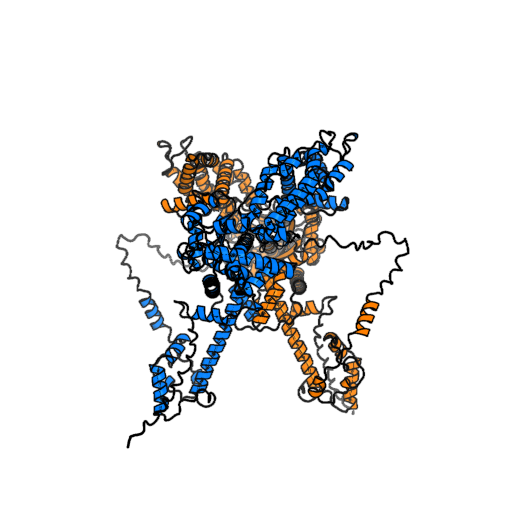 ? 30.094 6.531 -15.211 1 94 409 ALA A O 1
ATOM 3212 N N . TYR A 1 410 ? 28.484 7.52 -14.094 1 95.31 410 TYR A N 1
ATOM 3213 C CA . TYR A 1 410 ? 27.438 6.91 -14.891 1 95.31 410 TYR A CA 1
ATOM 3214 C C . TYR A 1 410 ? 27.484 7.402 -16.328 1 95.31 410 TYR A C 1
ATOM 3216 O O . TYR A 1 410 ? 27.234 6.637 -17.266 1 95.31 410 TYR A O 1
ATOM 3224 N N . HIS A 1 411 ? 27.781 8.688 -16.484 1 94.88 411 HIS A N 1
ATOM 3225 C CA . HIS A 1 411 ? 27.859 9.242 -17.828 1 94.88 411 HIS A CA 1
ATOM 3226 C C . HIS A 1 411 ? 29 8.609 -18.625 1 94.88 411 HIS A C 1
ATOM 3228 O O . HIS A 1 411 ? 28.812 8.219 -19.781 1 94.88 411 HIS A O 1
ATOM 3234 N N . THR A 1 412 ? 30.109 8.445 -17.984 1 93.62 412 THR A N 1
ATOM 3235 C CA . THR A 1 412 ? 31.281 7.875 -18.641 1 93.62 412 THR A CA 1
ATOM 3236 C C . THR A 1 412 ? 31 6.438 -19.078 1 93.62 412 THR A C 1
ATOM 3238 O O . THR A 1 412 ? 31.391 6.023 -20.172 1 93.62 412 THR A O 1
ATOM 3241 N N . THR A 1 413 ? 30.359 5.73 -18.266 1 94.38 413 THR A N 1
ATOM 3242 C CA . THR A 1 413 ? 30.047 4.336 -18.578 1 94.38 413 THR A CA 1
ATOM 3243 C C . THR A 1 413 ? 28.953 4.25 -19.641 1 94.38 413 THR A C 1
ATOM 3245 O O . THR A 1 413 ? 29.016 3.414 -20.547 1 94.38 413 THR A O 1
ATOM 3248 N N . LEU A 1 414 ? 27.984 5.066 -19.562 1 94.56 414 LEU A N 1
ATOM 3249 C CA . LEU A 1 414 ? 26.812 5.047 -20.438 1 94.56 414 LEU A CA 1
ATOM 3250 C C . LEU A 1 414 ? 27.219 5.32 -21.891 1 94.56 414 LEU A C 1
ATOM 3252 O O . LEU A 1 414 ? 26.656 4.723 -22.812 1 94.56 414 LEU A O 1
ATOM 3256 N N . VAL A 1 415 ? 28.188 6.219 -22.047 1 93.62 415 VAL A N 1
ATOM 3257 C CA . VAL A 1 415 ? 28.562 6.621 -23.406 1 93.62 415 VAL A CA 1
ATOM 3258 C C . VAL A 1 415 ? 29.781 5.824 -23.859 1 93.62 415 VAL A C 1
ATOM 3260 O O . VAL A 1 415 ? 30.422 6.172 -24.859 1 93.62 415 VAL A O 1
ATOM 3263 N N . SER A 1 416 ? 30.094 4.762 -23.172 1 93 416 SER A N 1
ATOM 3264 C CA . SER A 1 416 ? 31.188 3.881 -23.594 1 93 416 SER A CA 1
ATOM 3265 C C . SER A 1 416 ? 30.703 2.906 -24.672 1 93 416 SER A C 1
ATOM 3267 O O . SER A 1 416 ? 29.531 2.564 -24.734 1 93 416 SER A O 1
ATOM 3269 N N . VAL A 1 417 ? 31.625 2.473 -25.5 1 91.56 417 VAL A N 1
ATOM 3270 C CA . VAL A 1 417 ? 31.297 1.582 -26.609 1 91.56 417 VAL A CA 1
ATOM 3271 C C . VAL A 1 417 ? 30.828 0.235 -26.062 1 91.56 417 VAL A C 1
ATOM 3273 O O . VAL A 1 417 ? 29.891 -0.373 -26.609 1 91.56 417 VAL A O 1
ATOM 3276 N N . GLN A 1 418 ? 31.438 -0.187 -25.016 1 88.44 418 GLN A N 1
ATOM 3277 C CA . GLN A 1 418 ? 31.078 -1.476 -24.438 1 88.44 418 GLN A CA 1
ATOM 3278 C C . GLN A 1 418 ? 29.641 -1.459 -23.906 1 88.44 418 GLN A C 1
ATOM 3280 O O . GLN A 1 418 ? 28.906 -2.426 -24.094 1 88.44 418 GLN A O 1
ATOM 3285 N N . PHE A 1 419 ? 29.312 -0.395 -23.281 1 92.69 419 PHE A N 1
ATOM 3286 C CA . PHE A 1 419 ? 27.969 -0.272 -22.734 1 92.69 419 PHE A CA 1
ATOM 3287 C C . PHE A 1 419 ? 26.922 -0.239 -23.844 1 92.69 419 PHE A C 1
ATOM 3289 O O . PHE A 1 419 ? 25.906 -0.937 -23.781 1 92.69 419 PHE A O 1
ATOM 3296 N N . LEU A 1 420 ? 27.203 0.482 -24.828 1 92.5 420 LEU A N 1
ATOM 3297 C CA . LEU A 1 420 ? 26.281 0.632 -25.953 1 92.5 420 LEU A CA 1
ATOM 3298 C C . LEU A 1 420 ? 26.156 -0.673 -26.734 1 92.5 420 LEU A C 1
ATOM 3300 O O . LEU A 1 420 ? 25.047 -1.035 -27.172 1 92.5 420 LEU A O 1
ATOM 3304 N N . LYS A 1 421 ? 27.203 -1.312 -26.844 1 88.81 421 LYS A N 1
ATOM 3305 C CA . LYS A 1 421 ? 27.203 -2.598 -27.531 1 88.81 421 LYS A CA 1
ATOM 3306 C C . LYS A 1 421 ? 26.344 -3.615 -26.797 1 88.81 421 LYS A C 1
ATOM 3308 O O . LYS A 1 421 ? 25.5 -4.281 -27.391 1 88.81 421 LYS A O 1
ATOM 3313 N N . ILE A 1 422 ? 26.562 -3.729 -25.516 1 87.44 422 ILE A N 1
ATOM 3314 C CA . ILE A 1 422 ? 25.828 -4.691 -24.703 1 87.44 422 ILE A CA 1
ATOM 3315 C C . ILE A 1 422 ? 24.344 -4.336 -24.688 1 87.44 422 ILE A C 1
ATOM 3317 O O . ILE A 1 422 ? 23.484 -5.219 -24.688 1 87.44 422 ILE A O 1
ATOM 3321 N N . MET A 1 423 ? 24.062 -3.111 -24.609 1 91.19 423 MET A N 1
ATOM 3322 C CA . MET A 1 423 ? 22.672 -2.666 -24.625 1 91.19 423 MET A CA 1
ATOM 3323 C C . MET A 1 423 ? 21.969 -3.15 -25.891 1 91.19 423 MET A C 1
ATOM 3325 O O . MET A 1 423 ? 20.875 -3.713 -25.812 1 91.19 423 MET A O 1
ATOM 3329 N N . HIS A 1 424 ? 22.594 -2.98 -27.047 1 90.5 424 HIS A N 1
ATOM 3330 C CA . HIS A 1 424 ? 21.969 -3.361 -28.312 1 90.5 424 HIS A CA 1
ATOM 3331 C C . HIS A 1 424 ? 21.922 -4.879 -28.469 1 90.5 424 HIS A C 1
ATOM 3333 O O . HIS A 1 424 ? 21 -5.414 -29.078 1 90.5 424 HIS A O 1
ATOM 3339 N N . LEU A 1 425 ? 22.875 -5.477 -27.906 1 86.25 425 LEU A N 1
ATOM 3340 C CA . LEU A 1 425 ? 22.859 -6.938 -27.906 1 86.25 425 LEU A CA 1
ATOM 3341 C C . LEU A 1 425 ? 21.688 -7.457 -27.062 1 86.25 425 LEU A C 1
ATOM 3343 O O . LEU A 1 425 ? 21 -8.398 -27.469 1 86.25 425 LEU A O 1
ATOM 3347 N N . LEU A 1 426 ? 21.547 -6.871 -25.938 1 86.12 426 LEU A N 1
ATOM 3348 C CA . LEU A 1 426 ? 20.469 -7.289 -25.031 1 86.12 426 LEU A CA 1
ATOM 3349 C C . LEU A 1 426 ? 19.109 -6.996 -25.641 1 86.12 426 LEU A C 1
ATOM 3351 O O . LEU A 1 426 ? 18.156 -7.746 -25.438 1 86.12 426 LEU A O 1
ATOM 3355 N N . LEU A 1 427 ? 18.984 -5.992 -26.391 1 91.06 427 LEU A N 1
ATOM 3356 C CA . LEU A 1 427 ? 17.719 -5.625 -27.016 1 91.06 427 LEU A CA 1
ATOM 3357 C C . LEU A 1 427 ? 17.297 -6.676 -28.047 1 91.06 427 LEU A C 1
ATOM 3359 O O . LEU A 1 427 ? 16.109 -6.828 -28.312 1 91.06 427 LEU A O 1
ATOM 3363 N N . ASP A 1 428 ? 18.25 -7.344 -28.547 1 88.06 428 ASP A N 1
ATOM 3364 C CA . ASP A 1 428 ? 17.938 -8.414 -29.484 1 88.06 428 ASP A CA 1
ATOM 3365 C C . ASP A 1 428 ? 17.719 -9.742 -28.766 1 88.06 428 ASP A C 1
ATOM 3367 O O . ASP A 1 428 ? 16.875 -10.539 -29.172 1 88.06 428 ASP A O 1
ATOM 3371 N N . PHE A 1 429 ? 18.406 -9.922 -27.812 1 84.12 429 PHE A N 1
ATOM 3372 C CA . PHE A 1 429 ? 18.438 -11.195 -27.109 1 84.12 429 PHE A CA 1
ATOM 3373 C C . PHE A 1 429 ? 17.234 -11.328 -26.188 1 84.12 429 PHE A C 1
ATOM 3375 O O . PHE A 1 429 ? 16.562 -12.367 -26.188 1 84.12 429 PHE A O 1
ATOM 3382 N N . LEU A 1 430 ? 16.891 -10.312 -25.422 1 85.5 430 LEU A N 1
ATOM 3383 C CA . LEU A 1 430 ? 15.922 -10.383 -24.328 1 85.5 430 LEU A CA 1
ATOM 3384 C C . LEU A 1 430 ? 14.516 -10.633 -24.875 1 85.5 430 LEU A C 1
ATOM 3386 O O . LEU A 1 430 ? 13.742 -11.391 -24.281 1 85.5 430 LEU A O 1
ATOM 3390 N N . PRO A 1 431 ? 14.18 -10.062 -25.953 1 87.06 431 PRO A N 1
ATOM 3391 C CA . PRO A 1 431 ? 12.82 -10.312 -26.438 1 87.06 431 PRO A CA 1
ATOM 3392 C C . PRO A 1 431 ? 12.578 -11.789 -26.766 1 87.06 431 PRO A C 1
ATOM 3394 O O . PRO A 1 431 ? 11.461 -12.281 -26.609 1 87.06 431 PRO A O 1
ATOM 3397 N N . ILE A 1 432 ? 13.586 -12.445 -27.234 1 86.44 432 ILE A N 1
ATOM 3398 C CA . ILE A 1 432 ? 13.469 -13.867 -27.547 1 86.44 432 ILE A CA 1
ATOM 3399 C C . ILE A 1 432 ? 13.188 -14.664 -26.281 1 86.44 432 ILE A C 1
ATOM 3401 O O . ILE A 1 432 ? 12.273 -15.5 -26.266 1 86.44 432 ILE A O 1
ATOM 3405 N N . ILE A 1 433 ? 13.898 -14.406 -25.312 1 84.69 433 ILE A N 1
ATOM 3406 C CA . ILE A 1 433 ? 13.75 -15.141 -24.062 1 84.69 433 ILE A CA 1
ATOM 3407 C C . ILE A 1 433 ? 12.461 -14.719 -23.359 1 84.69 433 ILE A C 1
ATOM 3409 O O . ILE A 1 433 ? 11.789 -15.539 -22.734 1 84.69 433 ILE A O 1
ATOM 3413 N N . THR A 1 434 ? 12.148 -13.438 -23.453 1 87.12 434 THR A N 1
ATOM 3414 C CA . THR A 1 434 ? 10.953 -12.914 -22.797 1 87.12 434 THR A CA 1
ATOM 3415 C C . THR A 1 434 ? 9.695 -13.547 -23.375 1 87.12 434 THR A C 1
ATOM 3417 O O . THR A 1 434 ? 8.727 -13.797 -22.641 1 87.12 434 THR A O 1
ATOM 3420 N N . ARG A 1 435 ? 9.672 -13.766 -24.578 1 88.06 435 ARG A N 1
ATOM 3421 C CA . ARG A 1 435 ? 8.523 -14.398 -25.219 1 88.06 435 ARG A CA 1
ATOM 3422 C C . ARG A 1 435 ? 8.258 -15.773 -24.625 1 88.06 435 ARG A C 1
ATOM 3424 O O . ARG A 1 435 ? 7.121 -16.094 -24.266 1 88.06 435 ARG A O 1
ATOM 3431 N N . VAL A 1 436 ? 9.266 -16.531 -24.484 1 85.5 436 VAL A N 1
ATOM 3432 C CA . VAL A 1 436 ? 9.117 -17.891 -23.953 1 85.5 436 VAL A CA 1
ATOM 3433 C C . VAL A 1 436 ? 8.836 -17.828 -22.453 1 85.5 436 VAL A C 1
ATOM 3435 O O . VAL A 1 436 ? 8.07 -18.641 -21.938 1 85.5 436 VAL A O 1
ATOM 3438 N N . SER A 1 437 ? 9.5 -16.922 -21.812 1 86.44 437 SER A N 1
ATOM 3439 C CA . SER A 1 437 ? 9.25 -16.75 -20.391 1 86.44 437 SER A CA 1
ATOM 3440 C C . SER A 1 437 ? 7.777 -16.469 -20.125 1 86.44 437 SER A C 1
ATOM 3442 O O . SER A 1 437 ? 7.211 -16.984 -19.156 1 86.44 437 SER A O 1
ATOM 3444 N N . LYS A 1 438 ? 7.148 -15.711 -20.953 1 87.62 438 LYS A N 1
ATOM 3445 C CA . LYS A 1 438 ? 5.73 -15.391 -20.797 1 87.62 438 LYS A CA 1
ATOM 3446 C C . LYS A 1 438 ? 4.863 -16.625 -21.047 1 87.62 438 LYS A C 1
ATOM 3448 O O . LYS A 1 438 ? 3.867 -16.828 -20.344 1 87.62 438 LYS A O 1
ATOM 3453 N N . VAL A 1 439 ? 5.266 -17.422 -22 1 88.12 439 VAL A N 1
ATOM 3454 C CA . VAL A 1 439 ? 4.527 -18.641 -22.297 1 88.12 439 VAL A CA 1
ATOM 3455 C C . VAL A 1 439 ? 4.609 -19.594 -21.125 1 88.12 439 VAL A C 1
ATOM 3457 O O . VAL A 1 439 ? 3.619 -20.25 -20.766 1 88.12 439 VAL A O 1
ATOM 3460 N N . PHE A 1 440 ? 5.766 -19.703 -20.547 1 87.88 440 PHE A N 1
ATOM 3461 C CA . PHE A 1 440 ? 5.996 -20.625 -19.438 1 87.88 440 PHE A CA 1
ATOM 3462 C C . PHE A 1 440 ? 5.266 -20.156 -18.188 1 87.88 440 PHE A C 1
ATOM 3464 O O . PHE A 1 440 ? 5.152 -20.922 -17.219 1 87.88 440 PHE A O 1
ATOM 3471 N N . GLN A 1 441 ? 4.734 -19.016 -18.188 1 86.69 441 GLN A N 1
ATOM 3472 C CA . GLN A 1 441 ? 3.988 -18.5 -17.047 1 86.69 441 GLN A CA 1
ATOM 3473 C C . GLN A 1 441 ? 2.484 -18.609 -17.266 1 86.69 441 GLN A C 1
ATOM 3475 O O . GLN A 1 441 ? 1.689 -18.234 -16.406 1 86.69 441 GLN A O 1
ATOM 3480 N N . TYR A 1 442 ? 2.232 -19.141 -18.391 1 86.31 442 TYR A N 1
ATOM 3481 C CA . TYR A 1 442 ? 0.816 -19.359 -18.672 1 86.31 442 TYR A CA 1
ATOM 3482 C C . TYR A 1 442 ? 0.271 -20.531 -17.875 1 86.31 442 TYR A C 1
ATOM 3484 O O . TYR A 1 442 ? 0.897 -21.594 -17.812 1 86.31 442 TYR A O 1
ATOM 3492 N N . LYS A 1 443 ? -0.89 -20.422 -17.281 1 81 443 LYS A N 1
ATOM 3493 C CA . LYS A 1 443 ? -1.428 -21.422 -16.359 1 81 443 LYS A CA 1
ATOM 3494 C C . LYS A 1 443 ? -1.821 -22.688 -17.094 1 81 443 LYS A C 1
ATOM 3496 O O . LYS A 1 443 ? -1.78 -23.781 -16.516 1 81 443 LYS A O 1
ATOM 3501 N N . ASP A 1 444 ? -2.211 -22.547 -18.359 1 82.75 444 ASP A N 1
ATOM 3502 C CA . ASP A 1 444 ? -2.752 -23.719 -19.047 1 82.75 444 ASP A CA 1
ATOM 3503 C C . ASP A 1 444 ? -1.733 -24.297 -20.031 1 82.75 444 ASP A C 1
ATOM 3505 O O . ASP A 1 444 ? -2.104 -24.969 -21 1 82.75 444 ASP A O 1
ATOM 3509 N N . ILE A 1 445 ? -0.541 -24.078 -19.719 1 88.25 445 ILE A N 1
ATOM 3510 C CA . ILE A 1 445 ? 0.481 -24.656 -20.578 1 88.25 445 ILE A CA 1
ATOM 3511 C C . ILE A 1 445 ? 0.549 -26.156 -20.359 1 88.25 445 ILE A C 1
ATOM 3513 O O . ILE A 1 445 ? 0.432 -26.641 -19.219 1 88.25 445 ILE A O 1
ATOM 3517 N N . MET A 1 446 ? 0.586 -26.859 -21.5 1 89.69 446 MET A N 1
ATOM 3518 C CA . MET A 1 446 ? 0.669 -28.312 -21.438 1 89.69 446 MET A CA 1
ATOM 3519 C C . MET A 1 446 ? 2.121 -28.781 -21.5 1 89.69 446 MET A C 1
ATOM 3521 O O . MET A 1 446 ? 2.961 -28.125 -22.109 1 89.69 446 MET A O 1
ATOM 3525 N N . ILE A 1 447 ? 2.395 -29.875 -20.969 1 88.25 447 ILE A N 1
ATOM 3526 C CA . ILE A 1 447 ? 3.756 -30.375 -20.797 1 88.25 447 ILE A CA 1
ATOM 3527 C C . ILE A 1 447 ? 4.375 -30.656 -22.172 1 88.25 447 ILE A C 1
ATOM 3529 O O . ILE A 1 447 ? 5.582 -30.5 -22.359 1 88.25 447 ILE A O 1
ATOM 3533 N N . TYR A 1 448 ? 3.592 -31.094 -23.125 1 87.56 448 TYR A N 1
ATOM 3534 C CA . TYR A 1 448 ? 4.145 -31.469 -24.422 1 87.56 448 TYR A CA 1
ATOM 3535 C C . TYR A 1 448 ? 4.562 -30.219 -25.219 1 87.56 448 TYR A C 1
ATOM 3537 O O . TYR A 1 448 ? 5.316 -30.328 -26.188 1 87.56 448 TYR A O 1
ATOM 3545 N N . GLU A 1 449 ? 4.117 -29.047 -24.797 1 86.12 449 GLU A N 1
ATOM 3546 C CA . GLU A 1 449 ? 4.422 -27.812 -25.5 1 86.12 449 GLU A CA 1
ATOM 3547 C C . GLU A 1 449 ? 5.781 -27.25 -25.078 1 86.12 449 GLU A C 1
ATOM 3549 O O . GLU A 1 449 ? 6.348 -26.406 -25.781 1 86.12 449 GLU A O 1
ATOM 3554 N N . VAL A 1 450 ? 6.289 -27.688 -24 1 85.19 450 VAL A N 1
ATOM 3555 C CA . VAL A 1 450 ? 7.473 -27.094 -23.391 1 85.19 450 VAL A CA 1
ATOM 3556 C C . VAL A 1 450 ? 8.68 -27.281 -24.297 1 85.19 450 VAL A C 1
ATOM 3558 O O . VAL A 1 450 ? 9.43 -26.328 -24.547 1 85.19 450 VAL A O 1
ATOM 3561 N N . GLU A 1 451 ? 8.828 -28.391 -24.828 1 80.62 451 GLU A N 1
ATOM 3562 C CA . GLU A 1 451 ? 9.992 -28.672 -25.656 1 80.62 451 GLU A CA 1
ATOM 3563 C C . GLU A 1 451 ? 9.961 -27.891 -26.953 1 80.62 451 GLU A C 1
ATOM 3565 O O . GLU A 1 451 ? 11 -27.453 -27.453 1 80.62 451 GLU A O 1
ATOM 3570 N N . GLU A 1 452 ? 8.828 -27.844 -27.438 1 81.06 452 GLU A N 1
ATOM 3571 C CA . GLU A 1 452 ? 8.688 -27.078 -28.672 1 81.06 452 GLU A CA 1
ATOM 3572 C C . GLU A 1 452 ? 9.102 -25.625 -28.469 1 81.06 452 GLU A C 1
ATOM 3574 O O . GLU A 1 452 ? 9.766 -25.031 -29.328 1 81.06 452 GLU A O 1
ATOM 3579 N N . GLN A 1 453 ? 8.688 -25.078 -27.422 1 83.44 453 GLN A N 1
ATOM 3580 C CA . GLN A 1 453 ? 9.023 -23.688 -27.125 1 83.44 453 GLN A CA 1
ATOM 3581 C C . GLN A 1 453 ? 10.523 -23.516 -26.922 1 83.44 453 GLN A C 1
ATOM 3583 O O . GLN A 1 453 ? 11.109 -22.531 -27.391 1 83.44 453 GLN A O 1
ATOM 3588 N N . LEU A 1 454 ? 11.125 -24.438 -26.297 1 80.69 454 LEU A N 1
ATOM 3589 C CA . LEU A 1 454 ? 12.562 -24.375 -26.047 1 80.69 454 LEU A CA 1
ATOM 3590 C C . LEU A 1 454 ? 13.344 -24.516 -27.344 1 80.69 454 LEU A C 1
ATOM 3592 O O . LEU A 1 454 ? 14.359 -23.844 -27.531 1 80.69 454 LEU A O 1
ATOM 3596 N N . GLU A 1 455 ? 12.875 -25.344 -28.156 1 79.94 455 GLU A N 1
ATOM 3597 C CA . GLU A 1 455 ? 13.531 -25.516 -29.438 1 79.94 455 GLU A CA 1
ATOM 3598 C C . GLU A 1 455 ? 13.414 -24.25 -30.281 1 79.94 455 GLU A C 1
ATOM 3600 O O . GLU A 1 455 ? 14.336 -23.891 -31.016 1 79.94 455 GLU A O 1
ATOM 3605 N N . GLY A 1 456 ? 12.289 -23.703 -30.219 1 80.56 456 GLY A N 1
ATOM 3606 C CA . GLY A 1 456 ? 12.109 -22.438 -30.922 1 80.56 456 GLY A CA 1
ATOM 3607 C C . GLY A 1 456 ? 13.102 -21.375 -30.484 1 80.56 456 GLY A C 1
ATOM 3608 O O . GLY A 1 456 ? 13.656 -20.656 -31.328 1 80.56 456 GLY A O 1
ATOM 3609 N N . ILE A 1 457 ? 13.367 -21.297 -29.266 1 82.69 457 ILE A N 1
ATOM 3610 C CA . ILE A 1 457 ? 14.32 -20.328 -28.734 1 82.69 457 ILE A CA 1
ATOM 3611 C C . ILE A 1 457 ? 15.719 -20.656 -29.234 1 82.69 457 ILE A C 1
ATOM 3613 O O . ILE A 1 457 ? 16.484 -19.766 -29.594 1 82.69 457 ILE A O 1
ATOM 3617 N N . MET A 1 458 ? 16.016 -21.938 -29.219 1 79.12 458 MET A N 1
ATOM 3618 C CA . MET A 1 458 ? 17.344 -22.359 -29.625 1 79.12 458 MET A CA 1
ATOM 3619 C C . MET A 1 458 ? 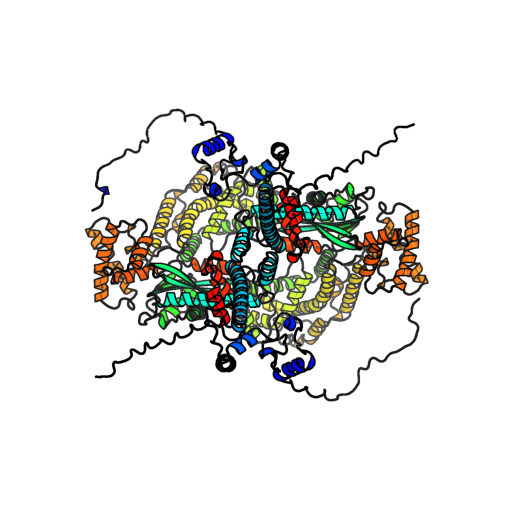17.609 -22 -31.078 1 79.12 458 MET A C 1
ATOM 3621 O O . MET A 1 458 ? 18.703 -21.562 -31.438 1 79.12 458 MET A O 1
ATOM 3625 N N . LEU A 1 459 ? 16.609 -22.141 -31.828 1 82.56 459 LEU A N 1
ATOM 3626 C CA . LEU A 1 459 ? 16.75 -21.812 -33.25 1 82.56 459 LEU A CA 1
ATOM 3627 C C . LEU A 1 459 ? 16.906 -20.312 -33.438 1 82.56 459 LEU A C 1
ATOM 3629 O O . LEU A 1 459 ? 17.703 -19.875 -34.281 1 82.56 459 LEU A O 1
ATOM 3633 N N . ASP A 1 460 ? 16.141 -19.609 -32.688 1 84.38 460 ASP A N 1
ATOM 3634 C CA . ASP A 1 460 ? 16.234 -18.156 -32.781 1 84.38 460 ASP A CA 1
ATOM 3635 C C . ASP A 1 460 ? 17.609 -17.672 -32.344 1 84.38 460 ASP A C 1
ATOM 3637 O O . ASP A 1 460 ? 18.188 -16.766 -32.969 1 84.38 460 ASP A O 1
ATOM 3641 N N . LEU A 1 461 ? 18.125 -18.219 -31.312 1 80.12 461 LEU A N 1
ATOM 3642 C CA . LEU A 1 461 ? 19.422 -17.812 -30.797 1 80.12 461 LEU A CA 1
ATOM 3643 C C . LEU A 1 461 ? 20.547 -18.234 -31.734 1 80.12 461 LEU A C 1
ATOM 3645 O O . LEU A 1 461 ? 21.531 -17.5 -31.906 1 80.12 461 LEU A O 1
ATOM 3649 N N . LEU A 1 462 ? 20.406 -19.406 -32.312 1 79.31 462 LEU A N 1
ATOM 3650 C CA . LEU A 1 462 ? 21.391 -19.859 -33.281 1 79.31 462 LEU A CA 1
ATOM 3651 C C . LEU A 1 462 ? 21.391 -18.953 -34.5 1 79.31 462 LEU A C 1
ATOM 3653 O O . LEU A 1 462 ? 22.469 -18.641 -35.031 1 79.31 462 LEU A O 1
ATOM 3657 N N . ASN A 1 463 ? 20.25 -18.547 -34.875 1 83.06 463 ASN A N 1
ATOM 3658 C CA . ASN A 1 463 ? 20.172 -17.594 -35.969 1 83.06 463 ASN A CA 1
ATOM 3659 C C . ASN A 1 463 ? 20.828 -16.266 -35.625 1 83.06 463 ASN A C 1
ATOM 3661 O O . ASN A 1 463 ? 21.484 -15.656 -36.469 1 83.06 463 ASN A O 1
ATOM 3665 N N . MET A 1 464 ? 20.641 -15.82 -34.469 1 81.88 464 MET A N 1
ATOM 3666 C CA . MET A 1 464 ? 21.203 -14.555 -34.031 1 81.88 464 MET A CA 1
ATOM 3667 C C . MET A 1 464 ? 22.719 -14.625 -33.969 1 81.88 464 MET A C 1
ATOM 3669 O O . MET A 1 464 ? 23.406 -13.617 -34.094 1 81.88 464 MET A O 1
ATOM 3673 N N . SER A 1 465 ? 23.234 -15.781 -33.625 1 77.62 465 SER A N 1
ATOM 3674 C CA . SER A 1 465 ? 24.688 -15.961 -33.531 1 77.62 465 SER A CA 1
ATOM 3675 C C . SER A 1 465 ? 25.344 -15.82 -34.906 1 77.62 465 SER A C 1
ATOM 3677 O O . SER A 1 465 ? 26.5 -15.406 -35.031 1 77.62 465 SER A O 1
ATOM 3679 N N . GLN A 1 466 ? 24.578 -16.156 -35.875 1 79.06 466 GLN A N 1
ATOM 3680 C CA . GLN A 1 466 ? 25.125 -16.078 -37.25 1 79.06 466 GLN A CA 1
ATOM 3681 C C . GLN A 1 466 ? 24.828 -14.734 -37.875 1 79.06 466 GLN A C 1
ATOM 3683 O O . GLN A 1 466 ? 25.656 -14.203 -38.625 1 79.06 466 GLN A O 1
ATOM 3688 N N . ASN A 1 467 ? 23.688 -14.242 -37.531 1 82.94 467 ASN A N 1
ATOM 3689 C CA . ASN A 1 467 ? 23.25 -12.961 -38.062 1 82.94 467 ASN A CA 1
ATOM 3690 C C . ASN A 1 467 ? 22.906 -11.969 -36.969 1 82.94 467 ASN A C 1
ATOM 3692 O O . ASN A 1 467 ? 22.125 -12.281 -36.062 1 82.94 467 ASN A O 1
ATOM 3696 N N . PRO A 1 468 ? 23.594 -10.836 -37.062 1 84 468 PRO A N 1
ATOM 3697 C CA . PRO A 1 468 ? 23.25 -9.852 -36.031 1 84 468 PRO A CA 1
ATOM 3698 C C . PRO A 1 468 ? 21.781 -9.438 -36.062 1 84 468 PRO A C 1
ATOM 3700 O O . PRO A 1 468 ? 21.188 -9.344 -37.156 1 84 468 PRO A O 1
ATOM 3703 N N . GLY A 1 469 ? 21.203 -9.25 -34.938 1 87.69 469 GLY A N 1
ATOM 3704 C CA . GLY A 1 469 ? 19.812 -8.797 -34.844 1 87.69 469 GLY A CA 1
ATOM 3705 C C . GLY A 1 469 ? 19.609 -7.395 -35.375 1 87.69 469 GLY A C 1
ATOM 3706 O O . GLY A 1 469 ? 20.562 -6.75 -35.812 1 87.69 469 GLY A O 1
ATOM 3707 N N . THR A 1 470 ? 18.422 -6.926 -35.281 1 90.81 470 THR A N 1
ATOM 3708 C CA . THR A 1 470 ? 18.062 -5.617 -35.844 1 90.81 470 THR A CA 1
ATOM 3709 C C . THR A 1 470 ? 18.766 -4.508 -35.062 1 90.81 470 THR A C 1
ATOM 3711 O O . THR A 1 470 ? 19.25 -3.541 -35.625 1 90.81 470 THR A O 1
ATOM 3714 N N . ASN A 1 471 ? 18.844 -4.645 -33.75 1 91.38 471 ASN A N 1
ATOM 3715 C CA . ASN A 1 471 ? 19.438 -3.611 -32.906 1 91.38 471 ASN A CA 1
ATOM 3716 C C . ASN A 1 471 ? 20.969 -3.619 -33.031 1 91.38 471 ASN A C 1
ATOM 3718 O O . ASN A 1 471 ? 21.609 -2.564 -33 1 91.38 471 ASN A O 1
ATOM 3722 N N . MET A 1 472 ? 21.531 -4.742 -33.125 1 88.69 472 MET A N 1
ATOM 3723 C CA . MET A 1 472 ? 22.969 -4.824 -33.281 1 88.69 472 MET A CA 1
ATOM 3724 C C . MET A 1 472 ? 23.391 -4.273 -34.656 1 88.69 472 MET A C 1
ATOM 3726 O O . MET A 1 472 ? 24.469 -3.68 -34.781 1 88.69 472 MET A O 1
ATOM 3730 N N . LYS A 1 473 ? 22.594 -4.465 -35.594 1 90.19 473 LYS A N 1
ATOM 3731 C CA . LYS A 1 473 ? 22.844 -3.859 -36.906 1 90.19 473 LYS A CA 1
ATOM 3732 C C . LYS A 1 473 ? 22.828 -2.336 -36.812 1 90.19 473 LYS A C 1
ATOM 3734 O O . LYS A 1 473 ? 23.625 -1.656 -37.469 1 90.19 473 LYS A O 1
ATOM 3739 N N . GLU A 1 474 ? 21.859 -1.977 -36.062 1 92.12 474 GLU A N 1
ATOM 3740 C CA . GLU A 1 474 ? 21.781 -0.537 -35.844 1 92.12 474 GLU A CA 1
ATOM 3741 C C . GLU A 1 474 ? 23.031 -0.02 -35.125 1 92.12 474 GLU A C 1
ATOM 3743 O O . GLU A 1 474 ? 23.547 1.04 -35.5 1 92.12 474 GLU A O 1
ATOM 3748 N N . PHE A 1 475 ? 23.516 -0.748 -34.219 1 92.56 475 PHE A N 1
ATOM 3749 C CA . PHE A 1 475 ? 24.734 -0.373 -33.5 1 92.56 475 PHE A CA 1
ATOM 3750 C C . PHE A 1 475 ? 25.922 -0.293 -34.438 1 92.56 475 PHE A C 1
ATOM 3752 O O . PHE A 1 475 ? 26.688 0.671 -34.406 1 92.56 475 PHE A O 1
ATOM 3759 N N . LEU A 1 476 ? 26.016 -1.238 -35.312 1 88.94 476 LEU A N 1
ATOM 3760 C CA . LEU A 1 476 ? 27.141 -1.299 -36.219 1 88.94 476 LEU A CA 1
ATOM 3761 C C . LEU A 1 476 ? 27.062 -0.169 -37.25 1 88.94 476 LEU A C 1
ATOM 3763 O O . LEU A 1 476 ? 28.094 0.335 -37.688 1 88.94 476 LEU A O 1
ATOM 3767 N N . ARG A 1 477 ? 25.906 0.235 -37.469 1 90.94 477 ARG A N 1
ATOM 3768 C CA . ARG A 1 477 ? 25.719 1.323 -38.438 1 90.94 477 ARG A CA 1
ATOM 3769 C C . ARG A 1 477 ? 26.047 2.67 -37.781 1 90.94 477 ARG A C 1
ATOM 3771 O O . ARG A 1 477 ? 26.641 3.543 -38.438 1 90.94 477 ARG A O 1
ATOM 3778 N N . LEU A 1 478 ? 25.656 2.801 -36.562 1 92 478 LEU A N 1
ATOM 3779 C CA . LEU A 1 478 ? 25.75 4.098 -35.906 1 92 478 LEU A CA 1
ATOM 3780 C C . LEU A 1 478 ? 27.125 4.285 -35.25 1 92 478 LEU A C 1
ATOM 3782 O O . LEU A 1 478 ? 27.547 5.414 -35.031 1 92 478 LEU A O 1
ATOM 3786 N N . TYR A 1 479 ? 27.781 3.199 -34.969 1 92.19 479 TYR A N 1
ATOM 3787 C CA . TYR A 1 479 ? 29.078 3.262 -34.312 1 92.19 479 TYR A CA 1
ATOM 3788 C C . TYR A 1 479 ? 30.172 3.594 -35.312 1 92.19 479 TYR A C 1
ATOM 3790 O O . TYR A 1 479 ? 30.391 2.85 -36.281 1 92.19 479 TYR A O 1
ATOM 3798 N N . LYS A 1 480 ? 30.781 4.746 -35.125 1 91.94 480 LYS A N 1
ATOM 3799 C CA . LYS A 1 480 ? 31.906 5.199 -35.938 1 91.94 480 LYS A CA 1
ATOM 3800 C C . LYS A 1 480 ? 33.188 5.34 -35.094 1 91.94 480 LYS A C 1
ATOM 3802 O O . LYS A 1 480 ? 33.469 6.414 -34.562 1 91.94 480 LYS A O 1
ATOM 3807 N N . PRO A 1 481 ? 33.969 4.289 -35.125 1 89.81 481 PRO A N 1
ATOM 3808 C CA . PRO A 1 481 ? 35.156 4.293 -34.281 1 89.81 481 PRO A CA 1
ATOM 3809 C C . PRO A 1 481 ? 36.125 5.398 -34.625 1 89.81 481 PRO A C 1
ATOM 3811 O O . PRO A 1 481 ? 36.781 5.961 -33.75 1 89.81 481 PRO A O 1
ATOM 3814 N N . ALA A 1 482 ? 36.281 5.762 -35.875 1 87.62 482 ALA A N 1
ATOM 3815 C CA . ALA A 1 482 ? 37.25 6.773 -36.312 1 87.62 482 ALA A CA 1
ATOM 3816 C C . ALA A 1 482 ? 36.906 8.148 -35.75 1 87.62 482 ALA A C 1
ATOM 3818 O O . ALA A 1 482 ? 37.781 8.914 -35.375 1 87.62 482 ALA A O 1
ATOM 3819 N N . ASP A 1 483 ? 35.625 8.406 -35.656 1 89.5 483 ASP A N 1
ATOM 3820 C CA . ASP A 1 483 ? 35.188 9.703 -35.188 1 89.5 483 ASP A CA 1
ATOM 3821 C C . ASP A 1 483 ? 34.906 9.672 -33.688 1 89.5 483 ASP A C 1
ATOM 3823 O O . ASP A 1 483 ? 34.594 10.695 -33.094 1 89.5 483 ASP A O 1
ATOM 3827 N N . LYS A 1 484 ? 35 8.523 -33.062 1 89.5 484 LYS A N 1
ATOM 3828 C CA . LYS A 1 484 ? 34.688 8.328 -31.641 1 89.5 484 LYS A CA 1
ATOM 3829 C C . LYS A 1 484 ? 33.25 8.781 -31.312 1 89.5 484 LYS A C 1
ATOM 3831 O O . LYS A 1 484 ? 33.031 9.516 -30.344 1 89.5 484 LYS A O 1
ATOM 3836 N N . LYS A 1 485 ? 32.438 8.43 -32.219 1 90.56 485 LYS A N 1
ATOM 3837 C CA . LYS A 1 485 ? 31.062 8.859 -32.094 1 90.56 485 LYS A CA 1
ATOM 3838 C C . LYS A 1 485 ? 30.094 7.684 -32.25 1 90.56 485 LYS A C 1
ATOM 3840 O O . LYS A 1 485 ? 30.406 6.723 -32.969 1 90.56 485 LYS A O 1
ATOM 3845 N N . PHE A 1 486 ? 29.078 7.723 -31.516 1 91.19 486 PHE A N 1
ATOM 3846 C CA . PHE A 1 486 ? 27.906 6.883 -31.703 1 91.19 486 PHE A CA 1
ATOM 3847 C C . PHE A 1 486 ? 26.672 7.727 -32 1 91.19 486 PHE A C 1
ATOM 3849 O O . PHE A 1 486 ? 26.125 8.383 -31.125 1 91.19 486 PHE A O 1
ATOM 3856 N N . ALA A 1 487 ? 26.219 7.777 -33.25 1 86.81 487 ALA A N 1
ATOM 3857 C CA . ALA A 1 487 ? 25.172 8.688 -33.688 1 86.81 487 ALA A CA 1
ATOM 3858 C C . ALA A 1 487 ? 25.547 10.141 -33.406 1 86.81 487 ALA A C 1
ATOM 3860 O O . ALA A 1 487 ? 26.578 10.625 -33.875 1 86.81 487 ALA A O 1
ATOM 3861 N N . ASP A 1 488 ? 24.859 10.75 -32.406 1 81.38 488 ASP A N 1
ATOM 3862 C CA . ASP A 1 488 ? 25.156 12.148 -32.094 1 81.38 488 ASP A CA 1
ATOM 3863 C C . ASP A 1 488 ? 25.844 12.266 -30.734 1 81.38 488 ASP A C 1
ATOM 3865 O O . ASP A 1 488 ? 26.156 13.367 -30.281 1 81.38 488 ASP A O 1
ATOM 3869 N N . THR A 1 489 ? 26.219 11.094 -30.234 1 85.12 489 THR A N 1
ATOM 3870 C CA . THR A 1 489 ? 26.812 11.102 -28.906 1 85.12 489 THR A CA 1
ATOM 3871 C C . THR A 1 489 ? 28.312 10.852 -28.984 1 85.12 489 THR A C 1
ATOM 3873 O O . THR A 1 489 ? 28.766 10.008 -29.75 1 85.12 489 THR A O 1
ATOM 3876 N N . VAL A 1 490 ? 29.031 11.641 -28.297 1 87.88 490 VAL A N 1
ATOM 3877 C CA . VAL A 1 490 ? 30.484 11.484 -28.234 1 87.88 490 VAL A CA 1
ATOM 3878 C C . VAL A 1 490 ? 30.844 10.359 -27.266 1 87.88 490 VAL A C 1
ATOM 3880 O O . VAL A 1 490 ? 30.359 10.328 -26.125 1 87.88 490 VAL A O 1
ATOM 3883 N N . ILE A 1 491 ? 31.625 9.43 -27.703 1 91.06 491 ILE A N 1
ATOM 3884 C CA . ILE A 1 491 ? 31.984 8.266 -26.906 1 91.06 491 ILE A CA 1
ATOM 3885 C C . ILE A 1 491 ? 33.156 8.602 -26.016 1 91.06 491 ILE A C 1
ATOM 3887 O O . ILE A 1 491 ? 34.094 9.289 -26.438 1 91.06 491 ILE A O 1
ATOM 3891 N N . LYS A 1 492 ? 33 8.188 -24.812 1 88.88 492 LYS A N 1
ATOM 3892 C CA . LYS A 1 492 ? 34.094 8.328 -23.859 1 88.88 492 LYS A CA 1
ATOM 3893 C C . LYS A 1 492 ? 34.844 6.996 -23.656 1 88.88 492 LYS A C 1
ATOM 3895 O O . LYS A 1 492 ? 34.188 5.957 -23.5 1 88.88 492 LYS A O 1
ATOM 3900 N N . GLY A 1 493 ? 36.156 6.945 -23.75 1 85.06 493 GLY A N 1
ATOM 3901 C CA . GLY A 1 493 ? 36.938 5.73 -23.562 1 85.06 493 GLY A CA 1
ATOM 3902 C C . GLY A 1 493 ? 37.5 5.18 -24.859 1 85.06 493 GLY A C 1
ATOM 3903 O O . GLY A 1 493 ? 37.5 5.875 -25.891 1 85.06 493 GLY A O 1
ATOM 3904 N N . PRO A 1 494 ? 37.906 3.938 -24.844 1 87.31 494 PRO A N 1
ATOM 3905 C CA . PRO A 1 494 ? 38.469 3.311 -26.016 1 87.31 494 PRO A CA 1
ATOM 3906 C C . PRO A 1 494 ? 37.438 2.957 -27.078 1 87.31 494 PRO A C 1
ATOM 3908 O O . PRO A 1 494 ? 36.312 2.551 -26.734 1 87.31 494 PRO A O 1
ATOM 3911 N N . THR A 1 495 ? 37.781 3.16 -28.359 1 89.5 495 THR A N 1
ATOM 3912 C CA . THR A 1 495 ? 36.875 2.898 -29.469 1 89.5 495 THR A CA 1
ATOM 3913 C C . THR A 1 495 ? 37.438 1.827 -30.391 1 89.5 495 THR A C 1
ATOM 3915 O O . THR A 1 495 ? 37.875 2.129 -31.516 1 89.5 495 THR A O 1
ATOM 3918 N N . PRO A 1 496 ? 37.438 0.598 -29.891 1 85.38 496 PRO A N 1
ATOM 3919 C CA . PRO A 1 496 ? 37.938 -0.483 -30.75 1 85.38 496 PRO A CA 1
ATOM 3920 C C . PRO A 1 496 ? 37.031 -0.769 -31.938 1 85.38 496 PRO A C 1
ATOM 3922 O O . PRO A 1 496 ? 35.844 -0.409 -31.906 1 85.38 496 PRO A O 1
ATOM 3925 N N . ASN A 1 497 ? 37.625 -1.335 -32.969 1 84.62 497 ASN A N 1
ATOM 3926 C CA . ASN A 1 497 ? 36.812 -1.826 -34.094 1 84.62 497 ASN A CA 1
ATOM 3927 C C . ASN A 1 497 ? 36.031 -3.09 -33.688 1 84.62 497 ASN A C 1
ATOM 3929 O O . ASN A 1 497 ? 36.594 -3.967 -33.031 1 84.62 497 ASN A O 1
ATOM 3933 N N . ILE A 1 498 ? 34.781 -3.08 -33.844 1 82 498 ILE A N 1
ATOM 3934 C CA . ILE A 1 498 ? 33.938 -4.199 -33.469 1 82 498 ILE A CA 1
ATOM 3935 C C . ILE A 1 498 ? 33.438 -4.934 -34.719 1 82 498 ILE A C 1
ATOM 3937 O O . ILE A 1 498 ? 32.875 -4.32 -35.625 1 82 498 ILE A O 1
ATOM 3941 N N . ASP A 1 499 ? 33.875 -6.258 -34.781 1 74.06 499 ASP A N 1
ATOM 3942 C CA . ASP A 1 499 ? 33.344 -7.133 -35.812 1 74.06 499 ASP A CA 1
ATOM 3943 C C . ASP A 1 499 ? 32.438 -8.203 -35.219 1 74.06 499 ASP A C 1
ATOM 3945 O O . ASP A 1 499 ? 32.812 -8.914 -34.281 1 74.06 499 ASP A O 1
ATOM 3949 N N . TRP A 1 500 ? 31.172 -8.219 -35.594 1 73.5 500 TRP A N 1
ATOM 3950 C CA . TRP A 1 500 ? 30.156 -9.133 -35.094 1 73.5 500 TRP A CA 1
ATOM 3951 C C . TRP A 1 500 ? 30.641 -10.578 -35.156 1 73.5 500 TRP A C 1
ATOM 3953 O O . TRP A 1 500 ? 30.359 -11.375 -34.25 1 73.5 500 TRP A O 1
ATOM 3963 N N . LYS A 1 501 ? 31.25 -10.992 -36.156 1 63.56 501 LYS A N 1
ATOM 3964 C CA . LYS A 1 501 ? 31.641 -12.391 -36.344 1 63.56 501 LYS A CA 1
ATOM 3965 C C . LYS A 1 501 ? 32.625 -12.836 -35.25 1 63.56 501 LYS A C 1
ATOM 3967 O O . LYS A 1 501 ? 32.625 -14 -34.875 1 63.56 501 LYS A O 1
ATOM 3972 N N . ASP A 1 502 ? 33.344 -12.031 -34.688 1 57.69 502 ASP A N 1
ATOM 3973 C CA . ASP A 1 502 ? 34.375 -12.367 -33.719 1 57.69 502 ASP A CA 1
ATOM 3974 C C . ASP A 1 502 ? 33.812 -12.297 -32.281 1 57.69 502 ASP A C 1
ATOM 3976 O O . ASP A 1 502 ? 34.469 -12.719 -31.344 1 57.69 502 ASP A O 1
ATOM 3980 N N . ASP A 1 503 ? 32.594 -11.914 -32.156 1 57.53 503 ASP A N 1
ATOM 3981 C CA . ASP A 1 503 ? 32.125 -11.625 -30.781 1 57.53 503 ASP A CA 1
ATOM 3982 C C . ASP A 1 503 ? 31.484 -12.852 -30.141 1 57.53 503 ASP A C 1
ATOM 3984 O O . ASP A 1 503 ? 30.391 -13.25 -30.531 1 57.53 503 ASP A O 1
ATOM 3988 N N . ASN A 1 504 ? 32.281 -13.703 -29.25 1 56.56 504 ASN A N 1
ATOM 3989 C CA . ASN A 1 504 ? 32.094 -14.93 -28.484 1 56.56 504 ASN A CA 1
ATOM 3990 C C . ASN A 1 504 ? 30.984 -14.773 -27.438 1 56.56 504 ASN A C 1
ATOM 3992 O O . ASN A 1 504 ? 30.438 -15.766 -26.953 1 56.56 504 ASN A O 1
ATOM 3996 N N . GLN A 1 505 ? 30.516 -13.625 -27.172 1 58.28 505 GLN A N 1
ATOM 3997 C CA . GLN A 1 505 ? 29.641 -13.469 -26.016 1 58.28 505 GLN A CA 1
ATOM 3998 C C . GLN A 1 505 ? 28.266 -14.062 -26.281 1 58.28 505 GLN A C 1
ATOM 4000 O O . GLN A 1 505 ? 27.625 -14.602 -25.375 1 58.28 505 GLN A O 1
ATOM 4005 N N . LEU A 1 506 ? 27.828 -14.188 -27.453 1 56.12 506 LEU A N 1
ATOM 4006 C CA . LEU A 1 506 ? 26.484 -14.656 -27.797 1 56.12 506 LEU A CA 1
ATOM 4007 C C . LEU A 1 506 ? 26.422 -16.172 -27.781 1 56.12 506 LEU A C 1
ATOM 4009 O O . LEU A 1 506 ? 25.391 -16.75 -27.469 1 56.12 506 LEU A O 1
ATOM 4013 N N . ARG A 1 507 ? 27.5 -16.906 -28.078 1 55.09 507 ARG A N 1
ATOM 4014 C CA . ARG A 1 507 ? 27.516 -18.359 -28.125 1 55.09 507 ARG A CA 1
ATOM 4015 C C . ARG A 1 507 ? 27.219 -18.953 -26.75 1 55.09 507 ARG A C 1
ATOM 4017 O O . ARG A 1 507 ? 26.562 -20 -26.656 1 55.09 507 ARG A O 1
ATOM 4024 N N . LEU A 1 508 ? 27.516 -18.297 -25.719 1 53.16 508 LEU A N 1
ATOM 4025 C CA . LEU A 1 508 ? 27.359 -18.797 -24.359 1 53.16 508 LEU A CA 1
ATOM 4026 C C . LEU A 1 508 ? 25.891 -18.812 -23.953 1 53.16 508 LEU A C 1
ATOM 4028 O O . LEU A 1 508 ? 25.453 -19.703 -23.203 1 53.16 508 LEU A O 1
ATOM 4032 N N . LEU A 1 509 ? 24.984 -18.125 -24.531 1 53.03 509 LEU A N 1
ATOM 4033 C CA . LEU A 1 509 ? 23.594 -18.047 -24.078 1 53.03 509 LEU A CA 1
ATOM 4034 C C . LEU A 1 509 ? 22.781 -19.234 -24.594 1 53.03 509 LEU A C 1
ATOM 4036 O O . LEU A 1 509 ? 21.828 -19.656 -23.938 1 53.03 509 LEU A O 1
ATOM 4040 N N . VAL A 1 510 ? 23.078 -20.109 -25.609 1 49.69 510 VAL A N 1
ATOM 4041 C CA . VAL A 1 510 ? 22.297 -21.109 -26.328 1 49.69 510 VAL A CA 1
ATOM 4042 C C . VAL A 1 510 ? 22.359 -22.453 -25.594 1 49.69 510 VAL A C 1
ATOM 4044 O O . VAL A 1 510 ? 21.375 -23.188 -25.562 1 49.69 510 VAL A O 1
ATOM 4047 N N . CYS A 1 511 ? 23.328 -22.969 -24.859 1 45.72 511 CYS A N 1
ATOM 4048 C CA . CYS A 1 511 ? 23.547 -24.359 -24.531 1 45.72 511 CYS A CA 1
ATOM 4049 C C . CYS A 1 511 ? 22.641 -24.812 -23.391 1 45.72 511 CYS A C 1
ATOM 4051 O O . CYS A 1 511 ? 22.547 -26 -23.094 1 45.72 511 CYS A O 1
ATOM 4053 N N . MET A 1 512 ? 21.781 -24.156 -22.734 1 45.84 512 MET A N 1
ATOM 4054 C CA . MET A 1 512 ? 21.438 -24.594 -21.391 1 45.84 512 MET A CA 1
ATOM 4055 C C . MET A 1 512 ? 20.172 -25.438 -21.391 1 45.84 512 MET A C 1
ATOM 4057 O O . MET A 1 512 ? 19.797 -26.016 -20.375 1 45.84 512 MET A O 1
ATOM 4061 N N . LEU A 1 513 ? 19.344 -25.734 -22.391 1 47.81 513 LEU A N 1
ATOM 4062 C CA . LEU A 1 513 ? 18.016 -26.25 -22.031 1 47.81 513 LEU A CA 1
ATOM 4063 C C . LEU A 1 513 ? 17.859 -27.703 -22.469 1 47.81 513 LEU A C 1
ATOM 4065 O O . LEU A 1 513 ? 16.766 -28.141 -22.797 1 47.81 513 LEU A O 1
ATOM 4069 N N . GLN A 1 514 ? 18.938 -28.594 -22.516 1 48.31 514 GLN A N 1
ATOM 4070 C CA . GLN A 1 514 ? 18.734 -29.953 -23.031 1 48.31 514 GLN A CA 1
ATOM 4071 C C . GLN A 1 514 ? 18.516 -30.938 -21.891 1 48.31 514 GLN A C 1
ATOM 4073 O O . GLN A 1 514 ? 19.031 -30.75 -20.797 1 48.31 514 GLN A O 1
ATOM 4078 N N . GLY A 1 515 ? 17.344 -31.859 -21.719 1 53.69 515 GLY A N 1
ATOM 4079 C CA . GLY A 1 515 ? 17.344 -33.188 -21.109 1 53.69 515 GLY A CA 1
ATOM 4080 C C . GLY A 1 515 ? 15.953 -33.656 -20.719 1 53.69 515 GLY A C 1
ATOM 4081 O O . GLY A 1 515 ? 15 -32.875 -20.734 1 53.69 515 GLY A O 1
ATOM 4082 N N . GLY A 1 516 ? 15.648 -35.156 -20.734 1 57.66 516 GLY A N 1
ATOM 4083 C CA . GLY A 1 516 ? 14.516 -35.969 -20.281 1 57.66 516 GLY A CA 1
ATOM 4084 C C . GLY A 1 516 ? 14.188 -35.75 -18.828 1 57.66 516 GLY A C 1
ATOM 4085 O O . GLY A 1 516 ? 14.805 -34.938 -18.156 1 57.66 516 GLY A O 1
ATOM 4086 N N . PRO A 1 517 ? 12.906 -36.469 -18.391 1 64.62 517 PRO A N 1
ATOM 4087 C CA . PRO A 1 517 ? 11.828 -37.375 -18.781 1 64.62 517 PRO A CA 1
ATOM 4088 C C . PRO A 1 517 ? 10.609 -36.656 -19.344 1 64.62 517 PRO A C 1
ATOM 4090 O O . PRO A 1 517 ? 9.781 -37.281 -20.031 1 64.62 517 PRO A O 1
ATOM 4093 N N . LEU A 1 518 ? 10.398 -35.5 -19.125 1 75.5 518 LEU A N 1
ATOM 4094 C CA . LEU A 1 518 ? 9.211 -34.781 -19.531 1 75.5 518 LEU A CA 1
ATOM 4095 C C . LEU A 1 518 ? 9.117 -34.688 -21.047 1 75.5 518 LEU A C 1
ATOM 4097 O O . LEU A 1 518 ? 8.023 -34.531 -21.594 1 75.5 518 LEU A O 1
ATOM 4101 N N . SER A 1 519 ? 10.109 -35.156 -21.578 1 79.44 519 SER A N 1
ATOM 4102 C CA . SER A 1 519 ? 10.156 -35.031 -23.031 1 79.44 519 SER A CA 1
ATOM 4103 C C . SER A 1 519 ? 9.352 -36.156 -23.703 1 79.44 519 SER A C 1
ATOM 4105 O O . SER A 1 519 ? 8.977 -36.031 -24.875 1 79.44 519 SER A O 1
ATOM 4107 N N . TYR A 1 520 ? 9.086 -37.219 -22.953 1 86.12 520 TYR A N 1
ATOM 4108 C CA . TYR A 1 520 ? 8.367 -38.344 -23.531 1 86.12 520 TYR A CA 1
ATOM 4109 C C . TYR A 1 520 ? 6.93 -37.969 -23.875 1 86.12 520 TYR A C 1
ATOM 4111 O O . TYR A 1 520 ? 6.293 -38.594 -24.719 1 86.12 520 TYR A O 1
ATOM 4119 N N . PHE A 1 521 ? 6.473 -37 -23.312 1 89.44 521 PHE A N 1
ATOM 4120 C CA . PHE A 1 521 ? 5.09 -36.594 -23.531 1 89.44 521 PHE A CA 1
ATOM 4121 C C . PHE A 1 521 ? 4.945 -35.906 -24.891 1 89.44 521 PHE A C 1
ATOM 4123 O O . PHE A 1 521 ? 3.828 -35.656 -25.344 1 89.44 521 PHE A O 1
ATOM 4130 N N . ARG A 1 522 ? 5.957 -35.719 -25.578 1 88.31 522 ARG A N 1
ATOM 4131 C CA . ARG A 1 522 ? 5.945 -35.062 -26.891 1 88.31 522 ARG A CA 1
ATOM 4132 C C . ARG A 1 522 ? 5.156 -35.875 -27.906 1 88.31 522 ARG A C 1
ATOM 4134 O O . ARG A 1 522 ? 4.691 -35.344 -28.906 1 88.31 522 ARG A O 1
ATOM 4141 N N . ILE A 1 523 ? 5.035 -37.125 -27.609 1 90.81 523 ILE A N 1
ATOM 4142 C CA . ILE A 1 523 ? 4.359 -38.031 -28.547 1 90.81 523 ILE A CA 1
ATOM 4143 C C . ILE A 1 523 ? 2.885 -37.656 -28.656 1 90.81 523 ILE A C 1
ATOM 4145 O O . ILE A 1 523 ? 2.203 -38.031 -29.609 1 90.81 523 ILE A O 1
ATOM 4149 N N . PHE A 1 524 ? 2.406 -36.906 -27.734 1 91.75 524 PHE A N 1
ATOM 4150 C CA . PHE A 1 524 ? 0.993 -36.562 -27.734 1 91.75 524 PHE A CA 1
ATOM 4151 C C . PHE A 1 524 ? 0.774 -35.219 -28.453 1 91.75 524 PHE A C 1
ATOM 4153 O O . PHE A 1 524 ? -0.364 -34.781 -28.609 1 91.75 524 PHE A O 1
ATOM 4160 N N . ASP A 1 525 ? 1.8 -34.656 -28.875 1 89.31 525 ASP A N 1
ATOM 4161 C CA . ASP A 1 525 ? 1.706 -33.469 -29.703 1 89.31 525 ASP A CA 1
ATOM 4162 C C . ASP A 1 525 ? 1.515 -33.812 -31.172 1 89.31 525 ASP A C 1
ATOM 4164 O O . ASP A 1 525 ? 2.453 -34.25 -31.844 1 89.31 525 ASP A O 1
ATOM 4168 N N . TYR A 1 526 ? 0.382 -33.438 -31.641 1 88 526 TYR A N 1
ATOM 4169 C CA . TYR A 1 526 ? 0.012 -33.75 -33.031 1 88 526 TYR A CA 1
ATOM 4170 C C . TYR A 1 526 ? 0.924 -33.062 -34 1 88 526 TYR A C 1
ATOM 4172 O O . TYR A 1 526 ? 1.225 -33.594 -35.094 1 88 526 TYR A O 1
ATOM 4180 N N . ALA A 1 527 ? 1.418 -31.969 -33.719 1 82.81 527 ALA A N 1
ATOM 4181 C CA . ALA A 1 527 ? 2.24 -31.156 -34.594 1 82.81 527 ALA A CA 1
ATOM 4182 C C . ALA A 1 527 ? 3.57 -31.844 -34.906 1 82.81 527 ALA A C 1
ATOM 4184 O O . ALA A 1 527 ? 4.203 -31.562 -35.906 1 82.81 527 ALA A O 1
ATOM 4185 N N . ARG A 1 528 ? 3.922 -32.844 -34.125 1 85.12 528 ARG A N 1
ATOM 4186 C CA . ARG A 1 528 ? 5.215 -33.5 -34.281 1 85.12 528 ARG A CA 1
ATOM 4187 C C . ARG A 1 528 ? 5.07 -34.812 -35 1 85.12 528 ARG A C 1
ATOM 4189 O O . ARG A 1 528 ? 6.066 -35.469 -35.344 1 85.12 528 ARG A O 1
ATOM 4196 N N . TRP A 1 529 ? 3.895 -35.156 -35.25 1 89.69 529 TRP A N 1
ATOM 4197 C CA . TRP A 1 529 ? 3.668 -36.469 -35.875 1 89.69 529 TRP A CA 1
ATOM 4198 C C . TRP A 1 529 ? 4.102 -36.469 -37.312 1 89.69 529 TRP A C 1
ATOM 4200 O O . TRP A 1 529 ? 3.893 -35.5 -38.031 1 89.69 529 TRP A O 1
ATOM 4210 N N . PRO A 1 530 ? 4.73 -37.531 -37.688 1 91.12 530 PRO A N 1
ATOM 4211 C CA . PRO A 1 530 ? 5.125 -37.625 -39.094 1 91.12 530 PRO A CA 1
ATOM 4212 C C . PRO A 1 530 ? 3.926 -37.719 -40.031 1 91.12 530 PRO A C 1
ATOM 4214 O O . PRO A 1 530 ? 2.891 -38.281 -39.656 1 91.12 530 PRO A O 1
ATOM 4217 N N . ARG A 1 531 ? 4.066 -37.281 -41.281 1 88 531 ARG A N 1
ATOM 4218 C CA . ARG A 1 531 ? 2.994 -37.312 -42.281 1 88 531 ARG A CA 1
ATOM 4219 C C . ARG A 1 531 ? 2.896 -38.656 -42.969 1 88 531 ARG A C 1
ATOM 4221 O O . ARG A 1 531 ? 1.807 -39.094 -43.344 1 88 531 ARG A O 1
ATOM 4228 N N . ASP A 1 532 ? 4.102 -39.375 -42.938 1 90.62 532 ASP A N 1
ATOM 4229 C CA . ASP A 1 532 ? 4.148 -40.688 -43.562 1 90.62 532 ASP A CA 1
ATOM 4230 C C . ASP A 1 532 ? 3.441 -41.719 -42.688 1 90.62 532 ASP A C 1
ATOM 4232 O O . ASP A 1 532 ? 3.67 -41.781 -41.469 1 90.62 532 ASP A O 1
ATOM 4236 N N . ARG A 1 533 ? 2.639 -42.594 -43.312 1 88.5 533 ARG A N 1
ATOM 4237 C CA . ARG A 1 533 ? 1.789 -43.531 -42.594 1 88.5 533 ARG A CA 1
ATOM 4238 C C . ARG A 1 533 ? 2.625 -44.594 -41.906 1 88.5 533 ARG A C 1
ATOM 4240 O O . ARG A 1 533 ? 2.309 -45.031 -40.812 1 88.5 533 ARG A O 1
ATOM 4247 N N . LEU A 1 534 ? 3.58 -45.062 -42.594 1 89.75 534 LEU A N 1
ATOM 4248 C CA . LEU A 1 534 ? 4.426 -46.094 -42.031 1 89.75 534 LEU A CA 1
ATOM 4249 C C . LEU A 1 534 ? 5.23 -45.562 -40.844 1 89.75 534 LEU A C 1
ATOM 4251 O O . LEU A 1 534 ? 5.387 -46.219 -39.812 1 89.75 534 LEU A O 1
ATOM 4255 N N . GLU A 1 535 ? 5.656 -44.375 -41.062 1 90.94 535 GLU A N 1
ATOM 4256 C CA . GLU A 1 535 ? 6.406 -43.75 -40 1 90.94 535 GLU A CA 1
ATOM 4257 C C . GLU A 1 535 ? 5.5 -43.406 -38.812 1 90.94 535 GLU A C 1
ATOM 4259 O O . GLU A 1 535 ? 5.918 -43.5 -37.656 1 90.94 535 GLU A O 1
ATOM 4264 N N . LEU A 1 536 ? 4.309 -43.094 -39.031 1 92.19 536 LEU A N 1
ATOM 4265 C CA . LEU A 1 536 ? 3.344 -42.75 -38 1 92.19 536 LEU A CA 1
ATOM 4266 C C . LEU A 1 536 ? 2.979 -43.969 -37.188 1 92.19 536 LEU A C 1
ATOM 4268 O O . LEU A 1 536 ? 2.764 -43.875 -35.969 1 92.19 536 LEU A O 1
ATOM 4272 N N . ALA A 1 537 ? 2.893 -45.094 -37.812 1 90.62 537 ALA A N 1
ATOM 4273 C CA . ALA A 1 537 ? 2.537 -46.312 -37.125 1 90.62 537 ALA A CA 1
ATOM 4274 C C . ALA A 1 537 ? 3.576 -46.688 -36.062 1 90.62 537 ALA A C 1
ATOM 4276 O O . ALA A 1 537 ? 3.234 -47.219 -35 1 90.62 537 ALA A O 1
ATOM 4277 N N . ARG A 1 538 ? 4.801 -46.281 -36.312 1 90.06 538 ARG A N 1
ATOM 4278 C CA . ARG A 1 538 ? 5.883 -46.625 -35.406 1 90.06 538 ARG A CA 1
ATOM 4279 C C . ARG A 1 538 ? 6.199 -45.469 -34.469 1 90.06 538 ARG A C 1
ATOM 4281 O O . ARG A 1 538 ? 6.828 -45.656 -33.406 1 90.06 538 ARG A O 1
ATOM 4288 N N . PHE A 1 539 ? 5.68 -44.469 -34.812 1 93 539 PHE A N 1
ATOM 4289 C CA . PHE A 1 539 ? 6.039 -43.25 -34.094 1 93 539 PHE A CA 1
ATOM 4290 C C . PHE A 1 539 ? 5.551 -43.281 -32.656 1 93 539 PHE A C 1
ATOM 4292 O O . PHE A 1 539 ? 4.387 -43.594 -32.406 1 93 539 PHE A O 1
ATOM 4299 N N . GLY A 1 540 ? 6.484 -43.094 -31.672 1 92.69 540 GLY A N 1
ATOM 4300 C CA . GLY A 1 540 ? 6.145 -42.781 -30.281 1 92.69 540 GLY A CA 1
ATOM 4301 C C . GLY A 1 540 ? 5.895 -44.031 -29.438 1 92.69 540 GLY A C 1
ATOM 4302 O O . GLY A 1 540 ? 5.699 -43.938 -28.234 1 92.69 540 GLY A O 1
ATOM 4303 N N . THR A 1 541 ? 5.801 -45.188 -30.031 1 92.31 541 THR A N 1
ATOM 4304 C CA . THR A 1 541 ? 5.469 -46.406 -29.297 1 92.31 541 THR A CA 1
ATOM 4305 C C . THR A 1 541 ? 6.508 -46.688 -28.219 1 92.31 541 THR A C 1
ATOM 4307 O O . THR A 1 541 ? 6.16 -47.062 -27.094 1 92.31 541 THR A O 1
ATOM 4310 N N . GLU A 1 542 ? 7.719 -46.438 -28.578 1 91.06 542 GLU A N 1
ATOM 4311 C CA . GLU A 1 542 ? 8.781 -46.656 -27.594 1 91.06 542 GLU A CA 1
ATOM 4312 C C . GLU A 1 542 ? 8.695 -45.656 -26.453 1 91.06 542 GLU A C 1
ATOM 4314 O O . GLU A 1 542 ? 8.859 -46 -25.281 1 91.06 542 GLU A O 1
ATOM 4319 N N . ASP A 1 543 ? 8.484 -44.438 -26.828 1 91.19 543 ASP A N 1
ATOM 4320 C CA . ASP A 1 543 ? 8.344 -43.406 -25.828 1 91.19 543 ASP A CA 1
ATOM 4321 C C . ASP A 1 543 ? 7.133 -43.656 -24.938 1 91.19 543 ASP A C 1
ATOM 4323 O O . ASP A 1 543 ? 7.168 -43.344 -23.734 1 91.19 543 ASP A O 1
ATOM 4327 N N . LEU A 1 544 ? 6.062 -44.156 -25.5 1 93.88 544 LEU A N 1
ATOM 4328 C CA . LEU A 1 544 ? 4.859 -44.469 -24.734 1 93.88 544 LEU A CA 1
ATOM 4329 C C . LEU A 1 544 ? 5.152 -45.531 -23.672 1 93.88 544 LEU A C 1
ATOM 4331 O O . LEU A 1 544 ? 4.746 -45.375 -22.516 1 93.88 544 LEU A O 1
ATOM 4335 N N . LEU A 1 545 ? 5.887 -46.5 -24.047 1 92.12 545 LEU A N 1
ATOM 4336 C CA . LEU A 1 545 ? 6.203 -47.562 -23.109 1 92.12 545 LEU A CA 1
ATOM 4337 C C . LEU A 1 545 ? 7.121 -47.062 -22 1 92.12 545 LEU A C 1
ATOM 4339 O O . LEU A 1 545 ? 6.973 -47.469 -20.844 1 92.12 545 LEU A O 1
ATOM 4343 N N . LYS A 1 546 ? 8.016 -46.25 -22.391 1 90.44 546 LYS A N 1
ATOM 4344 C CA . LYS A 1 546 ? 8.898 -45.656 -21.375 1 90.44 546 LYS A CA 1
ATOM 4345 C C . LYS A 1 546 ? 8.109 -44.812 -20.391 1 90.44 546 LYS A C 1
ATOM 4347 O O . LYS A 1 546 ? 8.422 -44.781 -19.203 1 90.44 546 LYS A O 1
ATOM 4352 N N . LEU A 1 547 ? 7.145 -44.125 -20.938 1 90.62 547 LEU A N 1
ATOM 4353 C CA . LEU A 1 547 ? 6.289 -43.312 -20.094 1 90.62 547 LEU A CA 1
ATOM 4354 C C . LEU A 1 547 ? 5.516 -44.156 -19.094 1 90.62 547 LEU A C 1
ATOM 4356 O O . LEU A 1 547 ? 5.395 -43.781 -17.922 1 90.62 547 LEU A O 1
ATOM 4360 N N . LEU A 1 548 ? 4.996 -45.281 -19.562 1 92.62 548 LEU A N 1
ATOM 4361 C CA . LEU A 1 548 ? 4.234 -46.156 -18.688 1 92.62 548 LEU A CA 1
ATOM 4362 C C . LEU A 1 548 ? 5.137 -46.781 -17.625 1 92.62 548 LEU A C 1
ATOM 4364 O O . LEU A 1 548 ? 4.688 -47.031 -16.5 1 92.62 548 LEU A O 1
ATOM 4368 N N . ASP A 1 549 ? 6.414 -46.844 -17.953 1 89.94 549 ASP A N 1
ATOM 4369 C CA . ASP A 1 549 ? 7.367 -47.469 -17.031 1 89.94 549 ASP A CA 1
ATOM 4370 C C . ASP A 1 549 ? 7.734 -46.5 -15.898 1 89.94 549 ASP A C 1
ATOM 4372 O O . ASP A 1 549 ? 8.25 -46.906 -14.859 1 89.94 549 ASP A O 1
ATOM 4376 N N . ILE A 1 550 ? 7.484 -45.312 -16.109 1 87.88 550 ILE A N 1
ATOM 4377 C CA . ILE A 1 550 ? 7.758 -44.312 -15.086 1 87.88 550 ILE A CA 1
ATOM 4378 C C . ILE A 1 550 ? 6.777 -44.5 -13.922 1 87.88 550 ILE A C 1
ATOM 4380 O O . ILE A 1 550 ? 7.113 -44.188 -12.773 1 87.88 550 ILE A O 1
ATOM 4384 N N . PHE A 1 551 ? 5.551 -45 -14.297 1 90.12 551 PHE A N 1
ATOM 4385 C CA . PHE A 1 551 ? 4.512 -45.156 -13.281 1 90.12 551 PHE A CA 1
ATOM 4386 C C . PHE A 1 551 ? 4.137 -46.594 -13.117 1 90.12 551 PHE A C 1
ATOM 4388 O O . PHE A 1 551 ? 2.982 -47 -13.32 1 90.12 551 PHE A O 1
ATOM 4395 N N . PRO A 1 552 ? 5.004 -47.312 -12.555 1 86.88 552 PRO A N 1
ATOM 4396 C CA . PRO A 1 552 ? 4.703 -48.719 -12.43 1 86.88 552 PRO A CA 1
ATOM 4397 C C . PRO A 1 552 ? 3.551 -49 -11.469 1 86.88 552 PRO A C 1
ATOM 4399 O O . PRO A 1 552 ? 2.859 -50.031 -11.602 1 86.88 552 PRO A O 1
ATOM 4402 N N . GLY A 1 553 ? 3.373 -48.156 -10.523 1 87.25 553 GLY A N 1
ATOM 4403 C CA . GLY A 1 553 ? 2.281 -48.344 -9.578 1 87.25 553 GLY A CA 1
ATOM 4404 C C . GLY A 1 553 ? 0.915 -48.125 -10.195 1 87.25 553 GLY A C 1
ATOM 4405 O O . GLY A 1 553 ? -0.085 -48.656 -9.719 1 87.25 553 GLY A O 1
ATOM 4406 N N . ILE A 1 554 ? 0.831 -47.344 -11.266 1 90.62 554 ILE A N 1
ATOM 4407 C CA . ILE A 1 554 ? -0.425 -47.031 -11.938 1 90.62 554 ILE A CA 1
ATOM 4408 C C . ILE A 1 554 ? -0.672 -48.031 -13.07 1 90.62 554 ILE A C 1
ATOM 4410 O O . ILE A 1 554 ? -1.785 -48.531 -13.227 1 90.62 554 ILE A O 1
ATOM 4414 N N . PHE A 1 555 ? 0.401 -48.25 -13.82 1 91.75 555 PHE A N 1
ATOM 4415 C CA . PHE A 1 555 ? 0.326 -49.156 -14.953 1 91.75 555 PHE A CA 1
ATOM 4416 C C . PHE A 1 555 ? 1.087 -50.469 -14.672 1 91.75 555 PHE A C 1
ATOM 4418 O O . PHE A 1 555 ? 2.152 -50.688 -15.242 1 91.75 555 PHE A O 1
ATOM 4425 N N . ASN A 1 556 ? 0.541 -51.344 -13.883 1 85.88 556 ASN A N 1
ATOM 4426 C CA . ASN A 1 556 ? 1.231 -52.531 -13.438 1 85.88 556 ASN A CA 1
ATOM 4427 C C . ASN A 1 556 ? 0.845 -53.75 -14.273 1 85.88 556 ASN A C 1
ATOM 4429 O O . ASN A 1 556 ? 1.547 -54.75 -14.273 1 85.88 556 ASN A O 1
ATOM 4433 N N . ASP A 1 557 ? -0.185 -53.688 -15.07 1 90.12 557 ASP A N 1
ATOM 4434 C CA . ASP A 1 557 ? -0.709 -54.812 -15.836 1 90.12 557 ASP A CA 1
ATOM 4435 C C . ASP A 1 557 ? -0.184 -54.781 -17.266 1 90.12 557 ASP A C 1
ATOM 4437 O O . ASP A 1 557 ? -0.443 -53.844 -18.016 1 90.12 557 ASP A O 1
ATOM 4441 N N . GLU A 1 558 ? 0.507 -55.844 -17.609 1 91.38 558 GLU A N 1
ATOM 4442 C CA . GLU A 1 558 ? 1.082 -55.938 -18.953 1 91.38 558 GLU A CA 1
ATOM 4443 C C . GLU A 1 558 ? -0.007 -55.969 -20.016 1 91.38 558 GLU A C 1
ATOM 4445 O O . GLU A 1 558 ? 0.183 -55.469 -21.125 1 91.38 558 GLU A O 1
ATOM 4450 N N . GLU A 1 559 ? -1.088 -56.531 -19.688 1 92.94 559 GLU A N 1
ATOM 4451 C CA . GLU A 1 559 ? -2.205 -56.562 -20.625 1 92.94 559 GLU A CA 1
ATOM 4452 C C . GLU A 1 559 ? -2.742 -55.156 -20.875 1 92.94 559 GLU A C 1
ATOM 4454 O O . GLU A 1 559 ? -3.121 -54.812 -22 1 92.94 559 GLU A O 1
ATOM 4459 N N . GLU A 1 560 ? -2.764 -54.5 -19.797 1 93.06 560 GLU A N 1
ATOM 4460 C CA . GLU A 1 560 ? -3.217 -53.094 -19.922 1 93.06 560 GLU A CA 1
ATOM 4461 C C . GLU A 1 560 ? -2.273 -52.281 -20.797 1 93.06 560 GLU A C 1
ATOM 4463 O O . GLU A 1 560 ? -2.719 -51.469 -21.609 1 93.06 560 GLU A O 1
ATOM 4468 N N . LYS A 1 561 ? -1.03 -52.5 -20.672 1 94.12 561 LYS A N 1
ATOM 4469 C CA . LYS A 1 561 ? -0.036 -51.812 -21.484 1 94.12 561 LYS A CA 1
ATOM 4470 C C . LYS A 1 561 ? -0.217 -52.094 -22.969 1 94.12 561 LYS A C 1
ATOM 4472 O O . LYS A 1 561 ? -0.081 -51.219 -23.812 1 94.12 561 LYS A O 1
ATOM 4477 N N . GLU A 1 562 ? -0.49 -53.375 -23.219 1 93.5 562 GLU A N 1
ATOM 4478 C CA . GLU A 1 562 ? -0.708 -53.75 -24.625 1 93.5 562 GLU A CA 1
ATOM 4479 C C . GLU A 1 562 ? -1.973 -53.094 -25.172 1 93.5 562 GLU A C 1
ATOM 4481 O O . GLU A 1 562 ? -2.02 -52.719 -26.359 1 93.5 562 GLU A O 1
ATOM 4486 N N . ARG A 1 563 ? -2.912 -53.062 -24.375 1 94.44 563 ARG A N 1
ATOM 4487 C CA . ARG A 1 563 ? -4.141 -52.406 -24.797 1 94.44 563 ARG A CA 1
ATOM 4488 C C . ARG A 1 563 ? -3.896 -50.906 -25.047 1 94.44 563 ARG A C 1
ATOM 4490 O O . ARG A 1 563 ? -4.426 -50.344 -26.016 1 94.44 563 ARG A O 1
ATOM 4497 N N . ILE A 1 564 ? -3.143 -50.312 -24.172 1 96.25 564 ILE A N 1
ATOM 4498 C CA . ILE A 1 564 ? -2.82 -48.906 -24.312 1 96.25 564 ILE A CA 1
ATOM 4499 C C . ILE A 1 564 ? -2.084 -48.688 -25.641 1 96.25 564 ILE A C 1
ATOM 4501 O O . ILE A 1 564 ? -2.35 -47.688 -26.344 1 96.25 564 ILE A O 1
ATOM 4505 N N . LYS A 1 565 ? -1.221 -49.562 -25.984 1 94.5 565 LYS A N 1
ATOM 4506 C CA . LYS A 1 565 ? -0.471 -49.5 -27.234 1 94.5 565 LYS A CA 1
ATOM 4507 C C . LYS A 1 565 ? -1.403 -49.562 -28.438 1 94.5 565 LYS A C 1
ATOM 4509 O O . LYS A 1 565 ? -1.267 -48.75 -29.375 1 94.5 565 LYS A O 1
ATOM 4514 N N . SER A 1 566 ? -2.266 -50.469 -28.344 1 93.88 566 SER A N 1
ATOM 4515 C CA . SER A 1 566 ? -3.232 -50.625 -29.438 1 93.88 566 SER A CA 1
ATOM 4516 C C . SER A 1 566 ? -4.125 -49.406 -29.547 1 93.88 566 SER A C 1
ATOM 4518 O O . SER A 1 566 ? -4.402 -48.938 -30.656 1 93.88 566 SER A O 1
ATOM 4520 N N . GLN A 1 567 ? -4.457 -48.969 -28.438 1 94.81 567 GLN A N 1
ATOM 4521 C CA . GLN A 1 567 ? -5.34 -47.812 -28.422 1 94.81 567 GLN A CA 1
ATOM 4522 C C . GLN A 1 567 ? -4.598 -46.531 -28.875 1 94.81 567 GLN A C 1
ATOM 4524 O O . GLN A 1 567 ? -5.211 -45.594 -29.375 1 94.81 567 GLN A O 1
ATOM 4529 N N . PHE A 1 568 ? -3.332 -46.531 -28.609 1 95.75 568 PHE A N 1
ATOM 4530 C CA . PHE A 1 568 ? -2.525 -45.406 -29.094 1 95.75 568 PHE A CA 1
ATOM 4531 C C . PHE A 1 568 ? -2.592 -45.312 -30.609 1 95.75 568 PHE A C 1
ATOM 4533 O O . PHE A 1 568 ? -2.66 -44.219 -31.156 1 95.75 568 PHE A O 1
ATOM 4540 N N . SER A 1 569 ? -2.619 -46.375 -31.25 1 93.75 569 SER A N 1
ATOM 4541 C CA . SER A 1 569 ? -2.762 -46.406 -32.719 1 93.75 569 SER A CA 1
ATOM 4542 C C . SER A 1 569 ? -4.125 -45.875 -33.125 1 93.75 569 SER A C 1
ATOM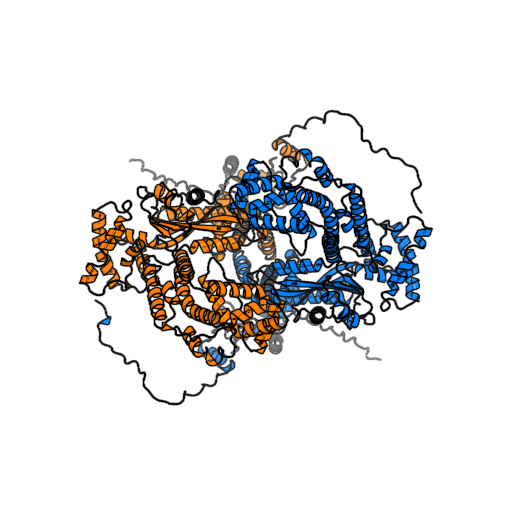 4544 O O . SER A 1 569 ? -4.234 -45.156 -34.125 1 93.75 569 SER A O 1
ATOM 4546 N N . LEU A 1 570 ? -5.051 -46.25 -32.375 1 93.12 570 LEU A N 1
ATOM 4547 C CA . LEU A 1 570 ? -6.398 -45.75 -32.656 1 93.12 570 LEU A CA 1
ATOM 4548 C C . LEU A 1 570 ? -6.473 -44.25 -32.438 1 93.12 570 LEU A C 1
ATOM 4550 O O . LEU A 1 570 ? -7.16 -43.562 -33.188 1 93.12 570 LEU A O 1
ATOM 4554 N N . LEU A 1 571 ? -5.879 -43.844 -31.406 1 94.12 571 LEU A N 1
ATOM 4555 C CA . LEU A 1 571 ? -5.84 -42.406 -31.125 1 94.12 571 LEU A CA 1
ATOM 4556 C C . LEU A 1 571 ? -5.168 -41.625 -32.25 1 94.12 571 LEU A C 1
ATOM 4558 O O . LEU A 1 571 ? -5.621 -40.562 -32.625 1 94.12 571 LEU A O 1
ATOM 4562 N N . LYS A 1 572 ? -4.098 -42.188 -32.75 1 93.31 572 LYS A N 1
ATOM 4563 C CA . LYS A 1 572 ? -3.418 -41.562 -33.906 1 93.31 572 LYS A CA 1
ATOM 4564 C C . LYS A 1 572 ? -4.359 -41.406 -35.094 1 93.31 572 LYS A C 1
ATOM 4566 O O . LYS A 1 572 ? -4.418 -40.344 -35.688 1 93.31 572 LYS A O 1
ATOM 4571 N N . ALA A 1 573 ? -5.031 -42.469 -35.281 1 91 573 ALA A N 1
ATOM 4572 C CA . ALA A 1 573 ? -5.977 -42.438 -36.406 1 91 573 ALA A CA 1
ATOM 4573 C C . ALA A 1 573 ? -7.074 -41.406 -36.156 1 91 573 ALA A C 1
ATOM 4575 O O . ALA A 1 573 ? -7.477 -40.688 -37.094 1 91 573 ALA A O 1
ATOM 4576 N N . PHE A 1 574 ? -7.473 -41.406 -35 1 91.62 574 PHE A N 1
ATOM 4577 C CA . PHE A 1 574 ? -8.531 -40.469 -34.625 1 91.62 574 PHE A CA 1
ATOM 4578 C C . PHE A 1 574 ? -8.07 -39.031 -34.812 1 91.62 574 PHE A C 1
ATOM 4580 O O . PHE A 1 574 ? -8.781 -38.219 -35.375 1 91.62 574 PHE A O 1
ATOM 4587 N N . LEU A 1 575 ? -6.898 -38.656 -34.312 1 91.88 575 LEU A N 1
ATOM 4588 C CA . LEU A 1 575 ? -6.383 -37.312 -34.344 1 91.88 575 LEU A CA 1
ATOM 4589 C C . LEU A 1 575 ? -6.059 -36.875 -35.781 1 91.88 575 LEU A C 1
ATOM 4591 O O . LEU A 1 575 ? -6.238 -35.719 -36.156 1 91.88 575 LEU A O 1
ATOM 4595 N N . VAL A 1 576 ? -5.562 -37.781 -36.531 1 89.44 576 VAL A N 1
ATOM 4596 C CA . VAL A 1 576 ? -5.27 -37.469 -37.938 1 89.44 576 VAL A CA 1
ATOM 4597 C C . VAL A 1 576 ? -6.562 -37.094 -38.656 1 89.44 576 VAL A C 1
ATOM 4599 O O . VAL A 1 576 ? -6.574 -36.188 -39.5 1 89.44 576 VAL A O 1
ATOM 4602 N N . ASN A 1 577 ? -7.547 -37.781 -38.312 1 87.56 577 ASN A N 1
ATOM 4603 C CA . ASN A 1 577 ? -8.836 -37.531 -38.938 1 87.56 577 ASN A CA 1
ATOM 4604 C C . ASN A 1 577 ? -9.43 -36.188 -38.5 1 87.56 577 ASN A C 1
ATOM 4606 O O . ASN A 1 577 ? -10.078 -35.5 -39.281 1 87.56 577 ASN A O 1
ATOM 4610 N N . GLN A 1 578 ? -9.297 -35.906 -37.281 1 86.56 578 GLN A N 1
ATOM 4611 C CA . GLN A 1 578 ? -9.859 -34.688 -36.719 1 86.56 578 GLN A CA 1
ATOM 4612 C C . GLN A 1 578 ? -9.031 -33.469 -37.094 1 86.56 578 GLN A C 1
ATOM 4614 O O . GLN A 1 578 ? -9.562 -32.344 -37.188 1 86.56 578 GLN A O 1
ATOM 4619 N N . ASN A 1 579 ? -7.812 -33.594 -37.344 1 80.88 579 ASN A N 1
ATOM 4620 C CA . ASN A 1 579 ? -6.887 -32.531 -37.688 1 80.88 579 ASN A CA 1
ATOM 4621 C C . ASN A 1 579 ? -7.09 -31.312 -36.781 1 80.88 579 ASN A C 1
ATOM 4623 O O . ASN A 1 579 ? -7.402 -30.219 -37.281 1 80.88 579 ASN A O 1
ATOM 4627 N N . PRO A 1 580 ? -6.855 -31.562 -35.531 1 81.12 580 PRO A N 1
ATOM 4628 C CA . PRO A 1 580 ? -7.172 -30.5 -34.594 1 81.12 580 PRO A CA 1
ATOM 4629 C C . PRO A 1 580 ? -6.207 -29.312 -34.688 1 81.12 580 PRO A C 1
ATOM 4631 O O . PRO A 1 580 ? -5.016 -29.5 -34.906 1 81.12 580 PRO A O 1
ATOM 4634 N N . ASN A 1 581 ? -6.816 -28.094 -34.531 1 80.12 581 ASN A N 1
ATOM 4635 C CA . ASN A 1 581 ? -6.012 -26.875 -34.469 1 80.12 581 ASN A CA 1
ATOM 4636 C C . ASN A 1 581 ? -5.496 -26.625 -33.062 1 80.12 581 ASN A C 1
ATOM 4638 O O . ASN A 1 581 ? -4.418 -26.062 -32.875 1 80.12 581 ASN A O 1
ATOM 4642 N N . ASP A 1 582 ? -6.297 -27.031 -32.125 1 85.38 582 ASP A N 1
ATOM 4643 C CA . ASP A 1 582 ? -5.934 -26.891 -30.703 1 85.38 582 ASP A CA 1
ATOM 4644 C C . ASP A 1 582 ? -5.969 -28.234 -29.984 1 85.38 582 ASP A C 1
ATOM 4646 O O . ASP A 1 582 ? -7.047 -28.781 -29.734 1 85.38 582 ASP A O 1
ATOM 4650 N N . MET A 1 583 ? -4.809 -28.734 -29.688 1 87.94 583 MET A N 1
ATOM 4651 C CA . MET A 1 583 ? -4.688 -30.062 -29.078 1 87.94 583 MET A CA 1
ATOM 4652 C C . MET A 1 583 ? -5.297 -30.078 -27.672 1 87.94 583 MET A C 1
ATOM 4654 O O . MET A 1 583 ? -5.844 -31.078 -27.234 1 87.94 583 MET A O 1
ATOM 4658 N N . LYS A 1 584 ? -5.203 -29.031 -26.984 1 88.38 584 LYS A N 1
ATOM 4659 C CA . LYS A 1 584 ? -5.754 -28.953 -25.641 1 88.38 584 LYS A CA 1
ATOM 4660 C C . LYS A 1 584 ? -7.27 -29.156 -25.656 1 88.38 584 LYS A C 1
ATOM 4662 O O . LYS A 1 584 ? -7.809 -29.891 -24.828 1 88.38 584 LYS A O 1
ATOM 4667 N N . GLU A 1 585 ? -7.855 -28.578 -26.547 1 89.62 585 GLU A N 1
ATOM 4668 C CA . GLU A 1 585 ? -9.305 -28.672 -26.656 1 89.62 585 GLU A CA 1
ATOM 4669 C C . GLU A 1 585 ? -9.734 -30.109 -27 1 89.62 585 GLU A C 1
ATOM 4671 O O . GLU A 1 585 ? -10.742 -30.594 -26.484 1 89.62 585 GLU A O 1
ATOM 4676 N N . ILE A 1 586 ? -9 -30.703 -27.859 1 91.81 586 ILE A N 1
ATOM 4677 C CA . ILE A 1 586 ? -9.352 -32.062 -28.281 1 91.81 586 ILE A CA 1
ATOM 4678 C C . ILE A 1 586 ? -9.195 -33 -27.094 1 91.81 586 ILE A C 1
ATOM 4680 O O . ILE A 1 586 ? -10 -33.906 -26.922 1 91.81 586 ILE A O 1
ATOM 4684 N N . TYR A 1 587 ? -8.133 -32.875 -26.406 1 93.44 587 TYR A N 1
ATOM 4685 C CA . TYR A 1 587 ? -7.934 -33.75 -25.25 1 93.44 587 TYR A CA 1
ATOM 4686 C C . TYR A 1 587 ? -9.008 -33.5 -24.203 1 93.44 587 TYR A C 1
ATOM 4688 O O . TYR A 1 587 ? -9.43 -34.438 -23.516 1 93.44 587 TYR A O 1
ATOM 4696 N N . GLU A 1 588 ? -9.453 -32.281 -24.047 1 92.69 588 GLU A N 1
ATOM 4697 C CA . GLU A 1 588 ? -10.547 -32 -23.125 1 92.69 588 GLU A CA 1
ATOM 4698 C C . GLU A 1 588 ? -11.828 -32.719 -23.547 1 92.69 588 GLU A C 1
ATOM 4700 O O . GLU A 1 588 ? -12.555 -33.25 -22.703 1 92.69 588 GLU A O 1
ATOM 4705 N N . VAL A 1 589 ? -12.031 -32.781 -24.812 1 91.94 589 VAL A N 1
ATOM 4706 C CA . VAL A 1 589 ? -13.211 -33.469 -25.344 1 91.94 589 VAL A CA 1
ATOM 4707 C C . VAL A 1 589 ? -13.102 -34.969 -25.125 1 91.94 589 VAL A C 1
ATOM 4709 O O . VAL A 1 589 ? -14.078 -35.625 -24.75 1 91.94 589 VAL A O 1
ATOM 4712 N N . ILE A 1 590 ? -11.922 -35.469 -25.359 1 93.06 590 ILE A N 1
ATOM 4713 C CA . ILE A 1 590 ? -11.688 -36.875 -25.188 1 93.06 590 ILE A CA 1
ATOM 4714 C C . ILE A 1 590 ? -11.891 -37.281 -23.734 1 93.06 590 ILE A C 1
ATOM 4716 O O . ILE A 1 590 ? -12.508 -38.312 -23.438 1 93.06 590 ILE A O 1
ATOM 4720 N N . LEU A 1 591 ? -11.469 -36.469 -22.859 1 94.12 591 LEU A N 1
ATOM 4721 C CA . LEU A 1 591 ? -11.562 -36.75 -21.438 1 94.12 591 LEU A CA 1
ATOM 4722 C C . LEU A 1 591 ? -13 -36.594 -20.953 1 94.12 591 LEU A C 1
ATOM 4724 O O . LEU A 1 591 ? -13.422 -37.281 -20.016 1 94.12 591 LEU A O 1
ATOM 4728 N N . ALA A 1 592 ? -13.719 -35.688 -21.578 1 93.12 592 ALA A N 1
ATOM 4729 C CA . ALA A 1 592 ? -15.117 -35.469 -21.203 1 93.12 592 ALA A CA 1
ATOM 4730 C C . ALA A 1 592 ? -15.992 -36.625 -21.719 1 93.12 592 ALA A C 1
ATOM 4732 O O . ALA A 1 592 ? -16.922 -37.062 -21.031 1 93.12 592 ALA A O 1
ATOM 4733 N N . ALA A 1 593 ? -15.719 -37.094 -22.875 1 91.38 593 ALA A N 1
ATOM 4734 C CA . ALA A 1 593 ? -16.547 -38.125 -23.531 1 91.38 593 ALA A CA 1
ATOM 4735 C C . ALA A 1 593 ? -16.25 -39.5 -22.969 1 91.38 593 ALA A C 1
ATOM 4737 O O . ALA A 1 593 ? -17.172 -40.312 -22.797 1 91.38 593 ALA A O 1
ATOM 4738 N N . LYS A 1 594 ? -15.102 -39.719 -22.641 1 90.62 594 LYS A N 1
ATOM 4739 C CA . LYS A 1 594 ? -14.656 -41.031 -22.109 1 90.62 594 LYS A CA 1
ATOM 4740 C C . LYS A 1 594 ? -15.188 -42.156 -22.969 1 90.62 594 LYS A C 1
ATOM 4742 O O . LYS A 1 594 ? -15.812 -43.094 -22.453 1 90.62 594 LYS A O 1
ATOM 4747 N N . GLN A 1 595 ? -14.836 -42.156 -24.125 1 88.06 595 GLN A N 1
ATOM 4748 C CA . GLN A 1 595 ? -15.266 -43.188 -25.047 1 88.06 595 GLN A CA 1
ATOM 4749 C C . GLN A 1 595 ? -14.641 -44.531 -24.688 1 88.06 595 GLN A C 1
ATOM 4751 O O . GLN A 1 595 ? -13.477 -44.594 -24.281 1 88.06 595 GLN A O 1
ATOM 4756 N N . GLU A 1 596 ? -15.336 -45.531 -24.891 1 90.94 596 GLU A N 1
ATOM 4757 C CA . GLU A 1 596 ? -14.898 -46.875 -24.516 1 90.94 596 GLU A CA 1
ATOM 4758 C C . GLU A 1 596 ? -13.727 -47.344 -25.359 1 90.94 596 GLU A C 1
ATOM 4760 O O . GLU A 1 596 ? -12.859 -48.094 -24.891 1 90.94 596 GLU A O 1
ATOM 4765 N N . ARG A 1 597 ? -13.68 -46.844 -26.562 1 91.19 597 ARG A N 1
ATOM 4766 C CA . ARG A 1 597 ? -12.609 -47.25 -27.469 1 91.19 597 ARG A CA 1
ATOM 4767 C C . ARG A 1 597 ? -11.258 -46.781 -26.984 1 91.19 597 ARG A C 1
ATOM 4769 O O . ARG A 1 597 ? -10.219 -47.312 -27.359 1 91.19 597 ARG A O 1
ATOM 4776 N N . PHE A 1 598 ? -11.273 -45.75 -26.203 1 92.5 598 PHE A N 1
ATOM 4777 C CA . PHE A 1 598 ? -10.047 -45.188 -25.672 1 92.5 598 PHE A CA 1
ATOM 4778 C C . PHE A 1 598 ? -9.953 -45.406 -24.156 1 92.5 598 PHE A C 1
ATOM 4780 O O . PHE A 1 598 ? -9.289 -44.625 -23.469 1 92.5 598 PHE A O 1
ATOM 4787 N N . ARG A 1 599 ? -10.484 -46.312 -23.609 1 91.75 599 ARG A N 1
ATOM 4788 C CA . ARG A 1 599 ? -10.664 -46.5 -22.172 1 91.75 599 ARG A CA 1
ATOM 4789 C C . ARG A 1 599 ? -9.32 -46.5 -21.453 1 91.75 599 ARG A C 1
ATOM 4791 O O . ARG A 1 599 ? -9.164 -45.812 -20.438 1 91.75 599 ARG A O 1
ATOM 4798 N N . ASP A 1 600 ? -8.344 -47.156 -21.969 1 94 600 ASP A N 1
ATOM 4799 C CA . ASP A 1 600 ? -7.07 -47.312 -21.281 1 94 600 ASP A CA 1
ATOM 4800 C C . ASP A 1 600 ? -6.137 -46.156 -21.594 1 94 600 ASP A C 1
ATOM 4802 O O . ASP A 1 600 ? -5.402 -45.688 -20.719 1 94 600 ASP A O 1
ATOM 4806 N N . ILE A 1 601 ? -6.191 -45.656 -22.766 1 95 601 ILE A N 1
ATOM 4807 C CA . ILE A 1 601 ? -5.273 -44.594 -23.141 1 95 601 ILE A CA 1
ATOM 4808 C C . ILE A 1 601 ? -5.719 -43.281 -22.5 1 95 601 ILE A C 1
ATOM 4810 O O . ILE A 1 601 ? -4.914 -42.344 -22.344 1 95 601 ILE A O 1
ATOM 4814 N N . ILE A 1 602 ? -6.969 -43.156 -22.156 1 94.75 602 ILE A N 1
ATOM 4815 C CA . ILE A 1 602 ? -7.508 -41.969 -21.5 1 94.75 602 ILE A CA 1
ATOM 4816 C C . ILE A 1 602 ? -6.801 -41.781 -20.156 1 94.75 602 ILE A C 1
ATOM 4818 O O . ILE A 1 602 ? -6.559 -40.625 -19.75 1 94.75 602 ILE A O 1
ATOM 4822 N N . LYS A 1 603 ? -6.434 -42.844 -19.547 1 93.5 603 LYS A N 1
ATOM 4823 C CA . LYS A 1 603 ? -5.711 -42.719 -18.281 1 93.5 603 LYS A CA 1
ATOM 4824 C C . LYS A 1 603 ? -4.375 -42.031 -18.469 1 93.5 603 LYS A C 1
ATOM 4826 O O . LYS A 1 603 ? -3.963 -41.219 -17.625 1 93.5 603 LYS A O 1
ATOM 4831 N N . VAL A 1 604 ? -3.75 -42.312 -19.562 1 94.69 604 VAL A N 1
ATOM 4832 C CA . VAL A 1 604 ? -2.459 -41.688 -19.859 1 94.69 604 VAL A CA 1
ATOM 4833 C C . VAL A 1 604 ? -2.654 -40.219 -20.188 1 94.69 604 VAL A C 1
ATOM 4835 O O . VAL A 1 604 ? -1.869 -39.375 -19.766 1 94.69 604 VAL A O 1
ATOM 4838 N N . ILE A 1 605 ? -3.693 -40 -20.922 1 94.31 605 ILE A N 1
ATOM 4839 C CA . ILE A 1 605 ? -3.996 -38.625 -21.312 1 94.31 605 ILE A CA 1
ATOM 4840 C C . ILE A 1 605 ? -4.363 -37.812 -20.078 1 94.31 605 ILE A C 1
ATOM 4842 O O . ILE A 1 605 ? -3.949 -36.656 -19.938 1 94.31 605 ILE A O 1
ATOM 4846 N N . GLU A 1 606 ? -5.141 -38.406 -19.234 1 94.94 606 GLU A N 1
ATOM 4847 C CA . GLU A 1 606 ? -5.516 -37.75 -17.984 1 94.94 606 GLU A CA 1
ATOM 4848 C C . GLU A 1 606 ? -4.293 -37.438 -17.141 1 94.94 606 GLU A C 1
ATOM 4850 O O . GLU A 1 606 ? -4.191 -36.344 -16.547 1 94.94 606 GLU A O 1
ATOM 4855 N N . LEU A 1 607 ? -3.451 -38.375 -17.062 1 94.31 607 LEU A N 1
ATOM 4856 C CA . LEU A 1 607 ? -2.203 -38.188 -16.344 1 94.31 607 LEU A CA 1
ATOM 4857 C C . LEU A 1 607 ? -1.389 -37.031 -16.922 1 94.31 607 LEU A C 1
ATOM 4859 O O . LEU A 1 607 ? -0.878 -36.188 -16.172 1 94.31 607 LEU A O 1
ATOM 4863 N N . MET A 1 608 ? -1.276 -37 -18.156 1 93.56 608 MET A N 1
ATOM 4864 C CA . MET A 1 608 ? -0.529 -35.938 -18.828 1 93.56 608 MET A CA 1
ATOM 4865 C C . MET A 1 608 ? -1.135 -34.562 -18.531 1 93.56 608 MET A C 1
ATOM 4867 O O . MET A 1 608 ? -0.411 -33.625 -18.234 1 93.56 608 MET A O 1
ATOM 4871 N N . CYS A 1 609 ? -2.451 -34.5 -18.609 1 93.56 609 CYS A N 1
ATOM 4872 C CA . CYS A 1 609 ? -3.145 -33.219 -18.406 1 93.56 609 CYS A CA 1
ATOM 4873 C C . CYS A 1 609 ? -3.074 -32.781 -16.953 1 93.56 609 CYS A C 1
ATOM 4875 O O . CYS A 1 609 ? -3.211 -31.594 -16.656 1 93.56 609 CYS A O 1
ATOM 4877 N N . CYS A 1 610 ? -2.826 -33.688 -16.094 1 94.06 610 CYS A N 1
ATOM 4878 C CA . CYS A 1 610 ? -2.758 -33.375 -14.664 1 94.06 610 CYS A CA 1
ATOM 4879 C C . CYS A 1 610 ? -1.383 -32.844 -14.289 1 94.06 610 CYS A C 1
ATOM 4881 O O . CYS A 1 610 ? -1.224 -32.219 -13.234 1 94.06 610 CYS A O 1
ATOM 4883 N N . ILE A 1 611 ? -0.444 -33.031 -15.102 1 92.38 611 ILE A N 1
ATOM 4884 C CA . ILE A 1 611 ? 0.915 -32.562 -14.844 1 92.38 611 ILE A CA 1
ATOM 4885 C C . ILE A 1 611 ? 1.038 -31.109 -15.227 1 92.38 611 ILE A C 1
ATOM 4887 O O . ILE A 1 611 ? 0.704 -30.719 -16.344 1 92.38 611 ILE A O 1
ATOM 4891 N N . SER A 1 612 ? 1.426 -30.281 -14.234 1 90 612 SER A N 1
ATOM 4892 C CA . SER A 1 612 ? 1.637 -28.859 -14.5 1 90 612 SER A CA 1
ATOM 4893 C C . SER A 1 612 ? 3.123 -28.531 -14.617 1 90 612 SER A C 1
ATOM 4895 O O . SER A 1 612 ? 3.895 -28.797 -13.695 1 90 612 SER A O 1
ATOM 4897 N N . PRO A 1 613 ? 3.492 -27.938 -15.703 1 88.69 613 PRO A N 1
ATOM 4898 C CA . PRO A 1 613 ? 4.914 -27.625 -15.867 1 88.69 613 PRO A CA 1
ATOM 4899 C C . PRO A 1 613 ? 5.324 -26.359 -15.125 1 88.69 613 PRO A C 1
ATOM 4901 O O . PRO A 1 613 ? 6.516 -26.109 -14.906 1 88.69 613 PRO A O 1
ATOM 4904 N N . CYS A 1 614 ? 4.352 -25.562 -14.805 1 89.62 614 CYS A N 1
ATOM 4905 C CA . CYS A 1 614 ? 4.742 -24.297 -14.188 1 89.62 614 CYS A CA 1
ATOM 4906 C C . CYS A 1 614 ? 3.941 -24.047 -12.914 1 89.62 614 CYS A C 1
ATOM 4908 O O . CYS A 1 614 ? 2.918 -24.688 -12.68 1 89.62 614 CYS A O 1
ATOM 4910 N N . THR A 1 615 ? 4.496 -23.141 -12.062 1 89.5 615 THR A N 1
ATOM 4911 C CA . THR A 1 615 ? 3.836 -22.766 -10.82 1 89.5 615 THR A CA 1
ATOM 4912 C C . THR A 1 615 ? 3.25 -21.359 -10.922 1 89.5 615 THR A C 1
ATOM 4914 O O . THR A 1 615 ? 3.377 -20.547 -9.992 1 89.5 615 THR A O 1
ATOM 4917 N N . ALA A 1 616 ? 2.693 -21 -12.039 1 87.5 616 ALA A N 1
ATOM 4918 C CA . ALA A 1 616 ? 2.119 -19.672 -12.273 1 87.5 616 ALA A CA 1
ATOM 4919 C C . ALA A 1 616 ? 0.98 -19.391 -11.297 1 87.5 616 ALA A C 1
ATOM 4921 O O . ALA A 1 616 ? 0.797 -18.25 -10.867 1 87.5 616 ALA A O 1
ATOM 4922 N N . GLU A 1 617 ? 0.25 -20.422 -10.953 1 92.25 617 GLU A N 1
ATOM 4923 C CA . GLU A 1 617 ? -0.868 -20.266 -10.031 1 92.25 617 GLU A CA 1
ATOM 4924 C C . GLU A 1 617 ? -0.382 -19.859 -8.641 1 92.25 617 GLU A C 1
ATOM 4926 O O . GLU A 1 617 ? -1.062 -19.125 -7.926 1 92.25 617 GLU A O 1
ATOM 4931 N N . CYS A 1 618 ? 0.748 -20.344 -8.266 1 93.31 618 CYS A N 1
ATOM 4932 C CA . CYS A 1 618 ? 1.318 -19.969 -6.977 1 93.31 618 CYS A CA 1
ATOM 4933 C C . CYS A 1 618 ? 1.687 -18.5 -6.949 1 93.31 618 CYS A C 1
ATOM 4935 O O . CYS A 1 618 ? 1.495 -17.828 -5.938 1 93.31 618 CYS A O 1
ATOM 4937 N N . GLU A 1 619 ? 2.166 -18.016 -8.031 1 88.56 619 GLU A N 1
ATOM 4938 C CA . GLU A 1 619 ? 2.494 -16.594 -8.125 1 88.56 619 GLU A CA 1
ATOM 4939 C C . GLU A 1 619 ? 1.245 -15.727 -7.988 1 88.56 619 GLU A C 1
ATOM 4941 O O . GLU A 1 619 ? 1.293 -14.648 -7.395 1 88.56 619 GLU A O 1
ATOM 4946 N N . ARG A 1 620 ? 0.232 -16.219 -8.578 1 90.19 620 ARG A N 1
ATOM 4947 C CA . ARG A 1 620 ? -1.04 -15.516 -8.438 1 90.19 620 ARG A CA 1
ATOM 4948 C C . ARG A 1 620 ? -1.514 -15.523 -6.984 1 90.19 620 ARG A C 1
ATOM 4950 O O . ARG A 1 620 ? -2.096 -14.547 -6.508 1 90.19 620 ARG A O 1
ATOM 4957 N N . GLY A 1 621 ? -1.32 -16.656 -6.414 1 93.94 621 GLY A N 1
ATOM 4958 C CA . GLY A 1 621 ? -1.636 -16.75 -4.996 1 93.94 621 GLY A CA 1
ATOM 4959 C C . GLY A 1 621 ? -0.882 -15.742 -4.148 1 93.94 621 GLY A C 1
ATOM 4960 O O . GLY A 1 621 ? -1.467 -15.094 -3.277 1 93.94 621 GLY A O 1
ATOM 4961 N N . PHE A 1 622 ? 0.317 -15.523 -4.406 1 92.56 622 PHE A N 1
ATOM 4962 C CA . PHE A 1 622 ? 1.122 -14.57 -3.643 1 92.56 622 PHE A CA 1
ATOM 4963 C C . PHE A 1 622 ? 0.711 -13.141 -3.955 1 92.56 622 PHE A C 1
ATOM 4965 O O . PHE A 1 622 ? 0.763 -12.273 -3.084 1 92.56 622 PHE A O 1
ATOM 4972 N N . SER A 1 623 ? 0.417 -12.992 -5.203 1 91.12 623 SER A N 1
ATOM 4973 C CA . SER A 1 623 ? -0.092 -11.664 -5.543 1 91.12 623 SER A CA 1
ATOM 4974 C C . SER A 1 623 ? -1.343 -11.328 -4.738 1 91.12 623 SER A C 1
ATOM 4976 O O . SER A 1 623 ? -1.499 -10.203 -4.27 1 91.12 623 SER A O 1
ATOM 4978 N N . THR A 1 624 ? -2.195 -12.289 -4.633 1 95.31 624 THR A N 1
ATOM 4979 C CA . THR A 1 624 ? -3.412 -12.117 -3.844 1 95.31 624 THR A CA 1
ATOM 4980 C C . THR A 1 624 ? -3.076 -11.898 -2.373 1 95.31 624 THR A C 1
ATOM 4982 O O . THR A 1 624 ? -3.67 -11.039 -1.717 1 95.31 624 THR A O 1
ATOM 4985 N N . MET A 1 625 ? -2.156 -12.641 -1.883 1 95.62 625 MET A N 1
ATOM 4986 C CA . MET A 1 625 ? -1.731 -12.492 -0.494 1 95.62 625 MET A CA 1
ATOM 4987 C C . MET A 1 625 ? -1.23 -11.078 -0.226 1 95.62 625 MET A C 1
ATOM 4989 O O . MET A 1 625 ? -1.589 -10.469 0.784 1 95.62 625 MET A O 1
ATOM 4993 N N . LYS A 1 626 ? -0.442 -10.586 -1.138 1 92.19 626 LYS A N 1
ATOM 4994 C CA . LYS A 1 626 ? 0.152 -9.258 -0.971 1 92.19 626 LYS A CA 1
ATOM 4995 C C . LYS A 1 626 ? -0.909 -8.164 -1.057 1 92.19 626 LYS A C 1
ATOM 4997 O O . LYS A 1 626 ? -0.781 -7.121 -0.418 1 92.19 626 LYS A O 1
ATOM 5002 N N . SER A 1 627 ? -1.908 -8.445 -1.802 1 92.81 627 SER A N 1
ATOM 5003 C CA . SER A 1 627 ? -3 -7.48 -1.925 1 92.81 627 SER A CA 1
ATOM 5004 C C . SER A 1 627 ? -3.877 -7.48 -0.678 1 92.81 627 SER A C 1
ATOM 5006 O O . SER A 1 627 ? -4.508 -6.469 -0.358 1 92.81 627 SER A O 1
ATOM 5008 N N . ILE A 1 628 ? -3.953 -8.562 -0.063 1 94.88 628 ILE A N 1
ATOM 5009 C CA . ILE A 1 628 ? -4.781 -8.688 1.132 1 94.88 628 ILE A CA 1
ATOM 5010 C C . ILE A 1 628 ? -4.004 -8.203 2.352 1 94.88 628 ILE A C 1
ATOM 5012 O O . ILE A 1 628 ? -4.516 -7.402 3.143 1 94.88 628 ILE A O 1
ATOM 5016 N N . LYS A 1 629 ? -2.83 -8.719 2.48 1 93.19 629 LYS A N 1
ATOM 5017 C CA . LYS A 1 629 ? -1.987 -8.344 3.611 1 93.19 629 LYS A CA 1
ATOM 5018 C C . LYS A 1 629 ? -1.168 -7.094 3.297 1 93.19 629 LYS A C 1
ATOM 5020 O O . LYS A 1 629 ? -0.003 -7.191 2.906 1 93.19 629 LYS A O 1
ATOM 5025 N N . THR A 1 630 ? -1.714 -6 3.588 1 89.31 630 THR A N 1
ATOM 5026 C CA . THR A 1 630 ? -1.078 -4.707 3.367 1 89.31 630 THR A CA 1
ATOM 5027 C C . THR A 1 630 ? -0.401 -4.211 4.641 1 89.31 630 THR A C 1
ATOM 5029 O O . THR A 1 630 ? -0.547 -4.816 5.703 1 89.31 630 THR A O 1
ATOM 5032 N N . PRO A 1 631 ? 0.36 -3.121 4.598 1 84.75 631 PRO A N 1
ATOM 5033 C CA . PRO A 1 631 ? 1 -2.594 5.805 1 84.75 631 PRO A CA 1
ATOM 5034 C C . PRO A 1 631 ? -0.007 -2.23 6.895 1 84.75 631 PRO A C 1
ATOM 5036 O O . PRO A 1 631 ? 0.306 -2.32 8.086 1 84.75 631 PRO A O 1
ATOM 5039 N N . LEU A 1 632 ? -1.198 -1.897 6.488 1 84.94 632 LEU A N 1
ATOM 5040 C CA . LEU A 1 632 ? -2.234 -1.551 7.453 1 84.94 632 LEU A CA 1
ATOM 5041 C C . LEU A 1 632 ? -2.896 -2.805 8.016 1 84.94 632 LEU A C 1
ATOM 5043 O O . LEU A 1 632 ? -3.568 -2.75 9.047 1 84.94 632 LEU A O 1
ATOM 5047 N N . ARG A 1 633 ? -2.697 -3.938 7.285 1 90 633 ARG A N 1
ATOM 5048 C CA . ARG A 1 633 ? -3.283 -5.207 7.703 1 90 633 ARG A CA 1
ATOM 5049 C C . ARG A 1 633 ? -2.205 -6.262 7.918 1 90 633 ARG A C 1
ATOM 5051 O O . ARG A 1 633 ? -2.336 -7.395 7.449 1 90 633 ARG A O 1
ATOM 5058 N N . ASN A 1 634 ? -1.17 -5.926 8.516 1 86.31 634 ASN A N 1
ATOM 5059 C CA . ASN A 1 634 ? -0.024 -6.816 8.648 1 86.31 634 ASN A CA 1
ATOM 5060 C C . ASN A 1 634 ? -0.19 -7.77 9.828 1 86.31 634 ASN A C 1
ATOM 5062 O O . ASN A 1 634 ? 0.592 -8.711 9.992 1 86.31 634 ASN A O 1
ATOM 5066 N N . ARG A 1 635 ? -1.329 -7.641 10.625 1 85 635 ARG A N 1
ATOM 5067 C CA . ARG A 1 635 ? -1.558 -8.5 11.781 1 85 635 ARG A CA 1
ATOM 5068 C C . ARG A 1 635 ? -2.678 -9.5 11.516 1 85 635 ARG A C 1
ATOM 5070 O O . ARG A 1 635 ? -3.207 -10.109 12.438 1 85 635 ARG A O 1
ATOM 5077 N N . LEU A 1 636 ? -2.955 -9.602 10.328 1 90.19 636 LEU A N 1
ATOM 5078 C CA . LEU A 1 636 ? -4.016 -10.516 9.938 1 90.19 636 LEU A CA 1
ATOM 5079 C C . LEU A 1 636 ? -3.674 -11.953 10.344 1 90.19 636 LEU A C 1
ATOM 5081 O O . LEU A 1 636 ? -2.553 -12.406 10.117 1 90.19 636 LEU A O 1
ATOM 5085 N N . GLU A 1 637 ? -4.641 -12.57 10.953 1 91.69 637 GLU A N 1
ATOM 5086 C CA . GLU A 1 637 ? -4.453 -13.961 11.359 1 91.69 637 GLU A CA 1
ATOM 5087 C C . GLU A 1 637 ? -4.395 -14.883 10.141 1 91.69 637 GLU A C 1
ATOM 5089 O O . GLU A 1 637 ? -4.992 -14.594 9.109 1 91.69 637 GLU A O 1
ATOM 5094 N N . GLN A 1 638 ? -3.752 -16.062 10.32 1 92.75 638 GLN A N 1
ATOM 5095 C CA . GLN A 1 638 ? -3.543 -17.016 9.242 1 92.75 638 GLN A CA 1
ATOM 5096 C C . GLN A 1 638 ? -4.871 -17.547 8.719 1 92.75 638 GLN A C 1
ATOM 5098 O O . GLN A 1 638 ? -5.051 -17.703 7.508 1 92.75 638 GLN A O 1
ATOM 5103 N N . ASP A 1 639 ? -5.809 -17.781 9.625 1 93.12 639 ASP A N 1
ATOM 5104 C CA . ASP A 1 639 ? -7.094 -18.344 9.211 1 93.12 639 ASP A CA 1
ATOM 5105 C C . ASP A 1 639 ? -7.871 -17.344 8.352 1 93.12 639 ASP A C 1
ATOM 5107 O O . ASP A 1 639 ? -8.469 -17.719 7.34 1 93.12 639 ASP A O 1
ATOM 5111 N N . THR A 1 640 ? -7.883 -16.156 8.82 1 94.94 640 THR A N 1
ATOM 5112 C CA . THR A 1 640 ? -8.594 -15.133 8.062 1 94.94 640 THR A CA 1
ATOM 5113 C C . THR A 1 640 ? -7.957 -14.945 6.688 1 94.94 640 THR A C 1
ATOM 5115 O O . THR A 1 640 ? -8.664 -14.75 5.695 1 94.94 640 THR A O 1
ATOM 5118 N N . LEU A 1 641 ? -6.625 -14.961 6.695 1 95.62 641 LEU A N 1
ATOM 5119 C CA . LEU A 1 641 ? -5.91 -14.844 5.43 1 95.62 641 LEU A CA 1
ATOM 5120 C C . LEU A 1 641 ? -6.312 -15.969 4.477 1 95.62 641 LEU A C 1
ATOM 5122 O O . LEU A 1 641 ? -6.566 -15.727 3.297 1 95.62 641 LEU A O 1
ATOM 5126 N N . GLN A 1 642 ? -6.402 -17.172 4.973 1 95.19 642 GLN A N 1
ATOM 5127 C CA . GLN A 1 642 ? -6.797 -18.344 4.191 1 95.19 642 GLN A CA 1
ATOM 5128 C C . GLN A 1 642 ? -8.211 -18.188 3.641 1 95.19 642 GLN A C 1
ATOM 5130 O O . GLN A 1 642 ? -8.469 -18.484 2.475 1 95.19 642 GLN A O 1
ATOM 5135 N N . HIS A 1 643 ? -9.125 -17.719 4.488 1 96.44 643 HIS A N 1
ATOM 5136 C CA . HIS A 1 643 ? -10.508 -17.531 4.07 1 96.44 643 HIS A CA 1
ATOM 5137 C C . HIS A 1 643 ? -10.602 -16.516 2.928 1 96.44 643 HIS A C 1
ATOM 5139 O O . HIS A 1 643 ? -11.266 -16.781 1.922 1 96.44 643 HIS A O 1
ATOM 5145 N N . LEU A 1 644 ? -9.945 -15.445 3.129 1 97.31 644 LEU A N 1
ATOM 5146 C CA . LEU A 1 644 ? -10.008 -14.367 2.152 1 97.31 644 LEU A CA 1
ATOM 5147 C C . LEU A 1 644 ? -9.383 -14.789 0.828 1 97.31 644 LEU A C 1
ATOM 5149 O O . LEU A 1 644 ? -9.906 -14.461 -0.241 1 97.31 644 LEU A O 1
ATOM 5153 N N . MET A 1 645 ? -8.297 -15.484 0.843 1 97.38 645 MET A N 1
ATOM 5154 C CA . MET A 1 645 ? -7.633 -15.93 -0.376 1 97.38 645 MET A CA 1
ATOM 5155 C C . MET A 1 645 ? -8.5 -16.922 -1.141 1 97.38 645 MET A C 1
ATOM 5157 O O . MET A 1 645 ? -8.633 -16.828 -2.361 1 97.38 645 MET A O 1
ATOM 5161 N N . HIS A 1 646 ? -9.094 -17.875 -0.392 1 96.88 646 HIS A N 1
ATOM 5162 C CA . HIS A 1 646 ? -9.969 -18.859 -1.034 1 96.88 646 HIS A CA 1
ATOM 5163 C C . HIS A 1 646 ? -11.164 -18.172 -1.693 1 96.88 646 HIS A C 1
ATOM 5165 O O . HIS A 1 646 ? -11.523 -18.5 -2.826 1 96.88 646 HIS A O 1
ATOM 5171 N N . ILE A 1 647 ? -11.766 -17.297 -0.976 1 97.31 647 ILE A N 1
ATOM 5172 C CA . ILE A 1 647 ? -12.945 -16.594 -1.479 1 97.31 647 ILE A CA 1
ATOM 5173 C C . ILE A 1 647 ? -12.578 -15.766 -2.707 1 97.31 647 ILE A C 1
ATOM 5175 O O . ILE A 1 647 ? -13.305 -15.758 -3.699 1 97.31 647 ILE A O 1
ATOM 5179 N N . ASN A 1 648 ? -11.484 -15.07 -2.674 1 97.38 648 ASN A N 1
ATOM 5180 C CA . ASN A 1 648 ? -11.055 -14.234 -3.793 1 97.38 648 ASN A CA 1
ATOM 5181 C C . ASN A 1 648 ? -10.719 -15.078 -5.02 1 97.38 648 ASN A C 1
ATOM 5183 O O . ASN A 1 648 ? -11.086 -14.727 -6.141 1 97.38 648 ASN A O 1
ATOM 5187 N N . LEU A 1 649 ? -10.055 -16.172 -4.871 1 95.75 649 LEU A N 1
ATOM 5188 C CA . LEU A 1 649 ? -9.508 -16.938 -5.988 1 95.75 649 LEU A CA 1
ATOM 5189 C C . LEU A 1 649 ? -10.523 -17.953 -6.508 1 95.75 649 LEU A C 1
ATOM 5191 O O . LEU A 1 649 ? -10.602 -18.188 -7.715 1 95.75 649 LEU A O 1
ATOM 5195 N N . SER A 1 650 ? -11.289 -18.562 -5.629 1 92.62 650 SER A N 1
ATOM 5196 C CA . SER A 1 650 ? -12.117 -19.672 -6.055 1 92.62 650 SER A CA 1
ATOM 5197 C C . SER A 1 650 ? -13.602 -19.359 -5.914 1 92.62 650 SER A C 1
ATOM 5199 O O . SER A 1 650 ? -14.453 -20.078 -6.434 1 92.62 650 SER A O 1
ATOM 5201 N N . GLY A 1 651 ? -13.961 -18.359 -5.191 1 93.94 651 GLY A N 1
ATOM 5202 C CA . GLY A 1 651 ? -15.359 -18.031 -4.988 1 93.94 651 GLY A CA 1
ATOM 5203 C C . GLY A 1 651 ? -16.031 -17.469 -6.23 1 93.94 651 GLY A C 1
ATOM 5204 O O . GLY A 1 651 ? -15.359 -16.922 -7.117 1 93.94 651 GLY A O 1
ATOM 5205 N N . PRO A 1 652 ? -17.328 -17.641 -6.254 1 94.75 652 PRO A N 1
ATOM 5206 C CA . PRO A 1 652 ? -18.078 -17.047 -7.367 1 94.75 652 PRO A CA 1
ATOM 5207 C C . PRO A 1 652 ? -18.047 -15.523 -7.34 1 94.75 652 PRO A C 1
ATOM 5209 O O . PRO A 1 652 ? -17.641 -14.922 -6.344 1 94.75 652 PRO A O 1
ATOM 5212 N N . SER A 1 653 ? -18.422 -14.945 -8.414 1 94.88 653 SER A N 1
ATOM 5213 C CA . SER A 1 653 ? -18.516 -13.484 -8.469 1 94.88 653 SER A CA 1
ATOM 5214 C C . SER A 1 653 ? -19.578 -12.961 -7.512 1 94.88 653 SER A C 1
ATOM 5216 O O . SER A 1 653 ? -20.453 -13.711 -7.082 1 94.88 653 SER A O 1
ATOM 5218 N N . VAL A 1 654 ? -19.516 -11.727 -7.188 1 94.81 654 VAL A N 1
ATOM 5219 C CA . VAL A 1 654 ? -20.453 -11.117 -6.25 1 94.81 654 VAL A CA 1
ATOM 5220 C C . VAL A 1 654 ? -21.875 -11.219 -6.797 1 94.81 654 VAL A C 1
ATOM 5222 O O . VAL A 1 654 ? -22.812 -11.461 -6.043 1 94.81 654 VAL A O 1
ATOM 5225 N N . GLU A 1 655 ? -22.047 -11.109 -8.086 1 92.5 655 GLU A N 1
ATOM 5226 C CA . GLU A 1 655 ? -23.359 -11.188 -8.727 1 92.5 655 GLU A CA 1
ATOM 5227 C C . GLU A 1 655 ? -23.938 -12.602 -8.617 1 92.5 655 GLU A C 1
ATOM 5229 O O . GLU A 1 655 ? -25.141 -12.766 -8.406 1 92.5 655 GLU A O 1
ATOM 5234 N N . ASP A 1 656 ? -23.047 -13.555 -8.672 1 93.94 656 ASP A N 1
ATOM 5235 C CA . ASP A 1 656 ? -23.484 -14.945 -8.727 1 93.94 656 ASP A CA 1
ATOM 5236 C C . ASP A 1 656 ? -23.516 -15.57 -7.332 1 93.94 656 ASP A C 1
ATOM 5238 O O . ASP A 1 656 ? -24 -16.688 -7.156 1 93.94 656 ASP A O 1
ATOM 5242 N N . TYR A 1 657 ? -23.031 -14.906 -6.391 1 96.81 657 TYR A N 1
ATOM 5243 C CA . TYR A 1 657 ? -22.969 -15.438 -5.031 1 96.81 657 TYR A CA 1
ATOM 5244 C C . TYR A 1 657 ? -24.359 -15.602 -4.438 1 96.81 657 TYR A C 1
ATOM 5246 O O . TYR A 1 657 ? -25.172 -14.68 -4.488 1 96.81 657 TYR A O 1
ATOM 5254 N N . ASN A 1 658 ? -24.609 -16.812 -3.98 1 93.88 658 ASN A N 1
ATOM 5255 C CA . ASN A 1 658 ? -25.859 -17.109 -3.273 1 93.88 658 ASN A CA 1
ATOM 5256 C C . ASN A 1 658 ? -25.609 -17.344 -1.784 1 93.88 658 ASN A C 1
ATOM 5258 O O . ASN A 1 658 ? -25.016 -18.344 -1.393 1 93.88 658 ASN A O 1
ATOM 5262 N N . PRO A 1 659 ? -26.109 -16.516 -0.934 1 95.44 659 PRO A N 1
ATOM 5263 C CA . PRO A 1 659 ? -25.797 -16.578 0.495 1 95.44 659 PRO A CA 1
ATOM 5264 C C . PRO A 1 659 ? -26.578 -17.672 1.225 1 95.44 659 PRO A C 1
ATOM 5266 O O . PRO A 1 659 ? -26.266 -17.984 2.377 1 95.44 659 PRO A O 1
ATOM 5269 N N . ASP A 1 660 ? -27.5 -18.312 0.625 1 93.06 660 ASP A N 1
ATOM 5270 C CA . ASP A 1 660 ? -28.422 -19.219 1.319 1 93.06 660 ASP A CA 1
ATOM 5271 C C . ASP A 1 660 ? -27.672 -20.406 1.934 1 93.06 660 ASP A C 1
ATOM 5273 O O . ASP A 1 660 ? -27.859 -20.719 3.105 1 93.06 660 ASP A O 1
ATOM 5277 N N . ARG A 1 661 ? -26.859 -20.969 1.151 1 93.75 661 ARG A N 1
ATOM 5278 C CA . ARG A 1 661 ? -26.109 -22.125 1.628 1 93.75 661 ARG A CA 1
ATOM 5279 C C . ARG A 1 661 ? -25.172 -21.734 2.768 1 93.75 661 ARG A C 1
ATOM 5281 O O . ARG A 1 661 ? -25.062 -22.469 3.758 1 93.75 661 ARG A O 1
ATOM 5288 N N . ASP A 1 662 ? -24.5 -20.656 2.619 1 95.88 662 ASP A N 1
ATOM 5289 C CA . ASP A 1 662 ? -23.547 -20.188 3.621 1 95.88 662 ASP A CA 1
ATOM 5290 C C . ASP A 1 662 ? -24.25 -19.766 4.906 1 95.88 662 ASP A C 1
ATOM 5292 O O . ASP A 1 662 ? -23.75 -20 6.004 1 95.88 662 ASP A O 1
ATOM 5296 N N . LEU A 1 663 ? -25.391 -19.141 4.742 1 93.62 663 LEU A N 1
ATOM 5297 C CA . LEU A 1 663 ? -26.188 -18.766 5.898 1 93.62 663 LEU A CA 1
ATOM 5298 C C . LEU A 1 663 ? -26.609 -19.984 6.699 1 93.62 663 LEU A C 1
ATOM 5300 O O . LEU A 1 663 ? -26.562 -19.984 7.93 1 93.62 663 LEU A O 1
ATOM 5304 N N . ASN A 1 664 ? -26.984 -21.031 5.996 1 90.56 664 ASN A N 1
ATOM 5305 C CA . ASN A 1 664 ? -27.391 -22.266 6.664 1 90.56 664 ASN A CA 1
ATOM 5306 C C . ASN A 1 664 ? -26.234 -22.891 7.434 1 90.56 664 ASN A C 1
ATOM 5308 O O . ASN A 1 664 ? -26.422 -23.391 8.547 1 90.56 664 ASN A O 1
ATOM 5312 N N . THR A 1 665 ? -25.078 -22.859 6.84 1 92.94 665 THR A N 1
ATOM 5313 C CA . THR A 1 665 ? -23.891 -23.391 7.504 1 92.94 665 THR A CA 1
ATOM 5314 C C . THR A 1 665 ? -23.562 -22.578 8.75 1 92.94 665 THR A C 1
ATOM 5316 O O . THR A 1 665 ? -23.203 -23.141 9.789 1 92.94 665 THR A O 1
ATOM 5319 N N . TRP A 1 666 ? -23.703 -21.281 8.625 1 91.81 666 TRP A N 1
ATOM 5320 C CA . TRP A 1 666 ? -23.422 -20.406 9.75 1 91.81 666 TRP A CA 1
ATOM 5321 C C . TRP A 1 666 ? -24.422 -20.625 10.875 1 91.81 666 TRP A C 1
ATOM 5323 O O . TRP A 1 666 ? -24.062 -20.609 12.055 1 91.81 666 TRP A O 1
ATOM 5333 N N . LEU A 1 667 ? -25.641 -20.875 10.523 1 83.69 667 LEU A N 1
ATOM 5334 C CA . LEU A 1 667 ? -26.703 -21.078 11.5 1 83.69 667 LEU A CA 1
ATOM 5335 C C . LEU A 1 667 ? -26.516 -22.391 12.25 1 83.69 667 LEU A C 1
ATOM 5337 O O . LEU A 1 667 ? -26.859 -22.5 13.422 1 83.69 667 LEU A O 1
ATOM 5341 N N . THR A 1 668 ? -25.859 -23.359 11.539 1 80.69 668 THR A N 1
ATOM 5342 C CA . THR A 1 668 ? -25.719 -24.688 12.109 1 80.69 668 THR A CA 1
ATOM 5343 C C . THR A 1 668 ? -24.391 -24.828 12.828 1 80.69 668 THR A C 1
ATOM 5345 O O . THR A 1 668 ? -24.141 -25.828 13.516 1 80.69 668 THR A O 1
ATOM 5348 N N . SER A 1 669 ? -23.469 -24.062 12.539 1 72.44 669 SER A N 1
ATOM 5349 C CA . SER A 1 669 ? -22.141 -24.172 13.148 1 72.44 669 SER A CA 1
ATOM 5350 C C . SER A 1 669 ? -22.234 -24.031 14.672 1 72.44 669 SER A C 1
ATOM 5352 O O . SER A 1 669 ? -23.109 -23.344 15.188 1 72.44 669 SER A O 1
ATOM 5354 N N . LYS A 1 670 ? -21.391 -24.984 15.391 1 57.44 670 LYS A N 1
ATOM 5355 C CA . LYS A 1 670 ? -21.344 -25.172 16.844 1 57.44 670 LYS A CA 1
ATOM 5356 C C . LYS A 1 670 ? -20.969 -23.875 17.547 1 57.44 670 LYS A C 1
ATOM 5358 O O . LYS A 1 670 ? -20.156 -23.094 17.062 1 57.44 670 LYS A O 1
ATOM 5363 N N . GLY A 1 671 ? -21.719 -23.281 18.516 1 49.19 671 GLY A N 1
ATOM 5364 C CA . GLY A 1 671 ? -21.516 -22.266 19.531 1 49.19 671 GLY A CA 1
ATOM 5365 C C . GLY A 1 671 ? -22.547 -21.156 19.469 1 49.19 671 GLY A C 1
ATOM 5366 O O . GLY A 1 671 ? -22.703 -20.391 20.438 1 49.19 671 GLY A O 1
ATOM 5367 N N . THR A 1 672 ? -22.688 -20.625 18.141 1 45.66 672 THR A N 1
ATOM 5368 C CA . THR A 1 672 ? -23.422 -19.359 18.172 1 45.66 672 THR A CA 1
ATOM 5369 C C . THR A 1 672 ? -24.922 -19.594 18.328 1 45.66 672 THR A C 1
ATOM 5371 O O . THR A 1 672 ? -25.469 -20.5 17.688 1 45.66 672 THR A O 1
ATOM 5374 N N . LYS A 1 673 ? -25.359 -19.359 19.344 1 42.34 673 LYS A N 1
ATOM 5375 C CA . LYS A 1 673 ? -26.781 -19.203 19.625 1 42.34 673 LYS A CA 1
ATOM 5376 C C . LYS A 1 673 ? -27.516 -18.594 18.438 1 42.34 673 LYS A C 1
ATOM 5378 O O . LYS A 1 673 ? -28.078 -17.5 18.531 1 42.34 673 LYS A O 1
ATOM 5383 N N . HIS A 1 674 ? -26.875 -18.859 17.062 1 43.62 674 HIS A N 1
ATOM 5384 C CA . HIS A 1 674 ? -27.547 -18.188 15.953 1 43.62 674 HIS A CA 1
ATOM 5385 C C . HIS A 1 674 ? -28.938 -18.766 15.727 1 43.62 674 HIS A C 1
ATOM 5387 O O . HIS A 1 674 ? -29.219 -19.875 16.156 1 43.62 674 HIS A O 1
ATOM 5393 N N . VAL A 1 675 ? -29.875 -18.156 15.117 1 37.88 675 VAL A N 1
ATOM 5394 C CA . VAL A 1 675 ? -31.266 -18.531 14.82 1 37.88 675 VAL A CA 1
ATOM 5395 C C . VAL A 1 675 ? -31.281 -19.797 13.969 1 37.88 675 VAL A C 1
ATOM 5397 O O . VAL A 1 675 ? -30.75 -19.812 12.852 1 37.88 675 VAL A O 1
ATOM 5400 N N . LYS A 1 676 ? -31 -21.016 14.422 1 34.69 676 LYS A N 1
ATOM 5401 C CA . LYS A 1 676 ? -31.219 -22.266 13.672 1 34.69 676 LYS A CA 1
ATOM 5402 C C . LYS A 1 676 ? -32.344 -22.109 12.664 1 34.69 676 LYS A C 1
ATOM 5404 O O . LYS A 1 676 ? -33.438 -21.641 13.016 1 34.69 676 LYS A O 1
ATOM 5409 N N . GLY A 1 677 ? -32.094 -21.844 11.367 1 32.22 677 GLY A N 1
ATOM 5410 C CA . GLY A 1 677 ? -33.094 -22.016 10.328 1 32.22 677 GLY A CA 1
ATOM 5411 C C . GLY A 1 677 ? -33.938 -23.266 10.516 1 32.22 677 GLY A C 1
ATOM 5412 O O . GLY A 1 677 ? -33.406 -24.375 10.484 1 32.22 677 GLY A O 1
ATOM 5413 N N . HIS A 1 678 ? -34.781 -23.391 11.344 1 31.09 678 HIS A N 1
ATOM 5414 C CA . HIS A 1 678 ? -35.75 -24.484 11.477 1 31.09 678 HIS A CA 1
ATOM 5415 C C . HIS A 1 678 ? -36.344 -24.859 10.117 1 31.09 678 HIS A C 1
ATOM 5417 O O . HIS A 1 678 ? -37.094 -24.094 9.523 1 31.09 678 HIS A O 1
ATOM 5423 N N . MET A 1 679 ? -35.469 -25.422 9.18 1 29.83 679 MET A N 1
ATOM 5424 C CA . MET A 1 679 ? -36.188 -26.094 8.094 1 29.83 679 MET A CA 1
ATOM 5425 C C . MET A 1 679 ? -37.375 -26.906 8.625 1 29.83 679 MET A C 1
ATOM 5427 O O . MET A 1 679 ? -37.219 -27.688 9.57 1 29.83 679 MET A O 1
ATOM 5431 N N . ILE A 1 680 ? -38.531 -26.344 8.625 1 28.02 680 ILE A N 1
ATOM 5432 C CA . ILE A 1 680 ? -39.781 -27.094 8.836 1 28.02 680 ILE A CA 1
ATOM 5433 C C . ILE A 1 680 ? -39.656 -28.469 8.172 1 28.02 680 ILE A C 1
ATOM 5435 O O . ILE A 1 680 ? -39.438 -28.562 6.961 1 28.02 680 ILE A O 1
ATOM 5439 N N . SER A 1 681 ? -39.062 -29.438 8.828 1 26.02 681 SER A N 1
ATOM 5440 C CA . SER A 1 681 ? -39.219 -30.797 8.305 1 26.02 681 SER A CA 1
ATOM 5441 C C . SER A 1 681 ? -40.594 -31.016 7.672 1 26.02 681 SER A C 1
ATOM 5443 O O . SER A 1 681 ? -41.594 -30.5 8.172 1 26.02 681 SER A O 1
ATOM 5445 N N . PRO A 1 682 ? -40.625 -31.219 6.32 1 25.95 682 PRO A N 1
ATOM 5446 C CA . PRO A 1 682 ? -41.938 -31.594 5.754 1 25.95 682 PRO A CA 1
ATOM 5447 C C . PRO A 1 682 ? -42.75 -32.469 6.699 1 25.95 682 PRO A C 1
ATOM 5449 O O . PRO A 1 682 ? -42.219 -33.219 7.492 1 25.95 682 PRO A O 1
ATOM 5452 N N . VAL A 1 683 ? -43.812 -32 7.207 1 25.52 683 VAL A N 1
ATOM 5453 C CA . VAL A 1 683 ? -44.812 -32.844 7.879 1 25.52 683 VAL A CA 1
ATOM 5454 C C . VAL A 1 683 ? -44.844 -34.219 7.246 1 25.52 683 VAL A C 1
ATOM 5456 O O . VAL A 1 683 ? -44.969 -34.344 6.023 1 25.52 683 VAL A O 1
ATOM 5459 N N . LEU A 1 684 ? -44.125 -35.25 7.762 1 24.48 684 LEU A N 1
ATOM 5460 C CA . LEU A 1 684 ? -44.312 -36.656 7.445 1 24.48 684 LEU A CA 1
ATOM 5461 C C . LEU A 1 684 ? -45.781 -36.969 7.16 1 24.48 684 LEU A C 1
ATOM 5463 O O . LEU A 1 684 ? -46.625 -36.75 8.016 1 24.48 684 LEU A O 1
ATOM 5467 N N . SER A 1 685 ? -46.281 -36.656 5.914 1 23.83 685 SER A N 1
ATOM 5468 C CA . SER A 1 685 ? -47.5 -37.281 5.477 1 23.83 685 SER A CA 1
ATOM 5469 C C . SER A 1 685 ? -47.562 -38.75 5.934 1 23.83 685 SER A C 1
ATOM 5471 O O . SER A 1 685 ? -46.688 -39.531 5.617 1 23.83 685 SER A O 1
ATOM 5473 N N . MET A 1 686 ? -47.938 -39 7.168 1 24.03 686 MET A N 1
ATOM 5474 C CA . MET A 1 686 ? -48.312 -40.344 7.547 1 24.03 686 MET A CA 1
ATOM 5475 C C . MET A 1 686 ? -49.062 -41.031 6.406 1 24.03 686 MET A C 1
ATOM 5477 O O . MET A 1 686 ? -50.031 -40.531 5.871 1 24.03 686 MET A O 1
ATOM 5481 N N . PRO A 1 687 ? -48.344 -41.844 5.59 1 23.47 687 PRO A N 1
ATOM 5482 C CA . PRO A 1 687 ? -49.125 -42.625 4.637 1 23.47 687 PRO A CA 1
ATOM 5483 C C . PRO A 1 687 ? -50.375 -43.25 5.273 1 23.47 687 PRO A C 1
ATOM 5485 O O . PRO A 1 687 ? -50.344 -43.625 6.441 1 23.47 687 PRO A O 1
ATOM 5488 N N . ARG A 1 688 ? -51.5 -42.812 4.98 1 22.64 688 ARG A N 1
ATOM 5489 C CA . ARG A 1 688 ? -52.688 -43.625 5.281 1 22.64 688 ARG A CA 1
ATOM 5490 C C . ARG A 1 688 ? -52.438 -45.094 4.965 1 22.64 688 ARG A C 1
ATOM 5492 O O . ARG A 1 688 ? -52.125 -45.469 3.822 1 22.64 688 ARG A O 1
ATOM 5499 N N . LYS A 1 689 ? -51.719 -45.812 5.879 1 27.11 689 LYS A N 1
ATOM 5500 C CA . LYS A 1 689 ? -51.906 -47.281 5.727 1 27.11 689 LYS A CA 1
ATOM 5501 C C . LYS A 1 689 ? -53.344 -47.625 5.363 1 27.11 689 LYS A C 1
ATOM 5503 O O . LYS A 1 689 ? -54.281 -47.281 6.094 1 27.11 689 LYS A O 1
ATOM 5508 N N . ASN A 1 690 ? -53.688 -47.656 4.125 1 21.89 690 ASN A N 1
ATOM 5509 C CA . ASN A 1 690 ? -54.844 -48.375 3.66 1 21.89 690 ASN A CA 1
ATOM 5510 C C . ASN A 1 690 ? -54.938 -49.75 4.352 1 21.89 690 ASN A C 1
ATOM 5512 O O . ASN A 1 690 ? -54.031 -50.562 4.25 1 21.89 690 ASN A O 1
ATOM 5516 N N . LYS A 1 691 ? -55.406 -49.812 5.625 1 26.72 691 LYS A N 1
ATOM 5517 C CA . LYS A 1 691 ? -55.969 -51.062 6.094 1 26.72 691 LYS A CA 1
ATOM 5518 C C . LYS A 1 691 ? -56.625 -51.844 4.945 1 26.72 691 LYS A C 1
ATOM 5520 O O . LYS A 1 691 ? -57.719 -51.5 4.512 1 26.72 691 LYS A O 1
ATOM 5525 N N . GLU A 1 692 ? -55.875 -52.094 3.852 1 23.06 692 GLU A N 1
ATOM 5526 C CA . GLU A 1 692 ? -56.406 -53.156 3.012 1 23.06 692 GLU A CA 1
ATOM 5527 C C . GLU A 1 692 ? -56.906 -54.312 3.855 1 23.06 692 GLU A C 1
ATOM 5529 O O . GLU A 1 692 ? -56.156 -54.812 4.711 1 23.06 692 GLU A O 1
ATOM 5534 N N . LEU A 1 693 ? -58.188 -54.5 4.109 1 25.55 693 LEU A N 1
ATOM 5535 C CA . LEU A 1 693 ? -59.219 -55.531 4.387 1 25.55 693 LEU A CA 1
ATOM 5536 C C . LEU A 1 693 ? -58.781 -56.875 3.84 1 25.55 693 LEU A C 1
ATOM 5538 O O . LEU A 1 693 ? -58.688 -57.062 2.623 1 25.55 693 LEU A O 1
ATOM 5542 N N . GLU A 1 694 ? -57.688 -57.562 4.445 1 25.25 694 GLU A N 1
ATOM 5543 C CA . GLU A 1 694 ? -57.656 -59.031 4.273 1 25.25 694 GLU A CA 1
ATOM 5544 C C . GLU A 1 694 ? -59.062 -59.625 4.391 1 25.25 694 GLU A C 1
ATOM 5546 O O . GLU A 1 694 ? -59.844 -59.219 5.246 1 25.25 694 GLU A O 1
ATOM 5551 N N . PRO A 1 695 ? -59.531 -60.312 3.387 1 28.73 695 PRO A N 1
ATOM 5552 C CA . PRO A 1 695 ? -60.75 -61.125 3.287 1 28.73 695 PRO A CA 1
ATOM 5553 C C . PRO A 1 695 ? -60.875 -62.094 4.445 1 28.73 695 PRO A C 1
ATOM 5555 O O . PRO A 1 695 ? -59.906 -62.719 4.875 1 28.73 695 PRO A O 1
ATOM 5558 N N . GLU A 1 696 ? -61.406 -61.656 5.566 1 21.64 696 GLU A N 1
ATOM 5559 C CA . GLU A 1 696 ? -62.031 -62.75 6.328 1 21.64 696 GLU A CA 1
ATOM 5560 C C . GLU A 1 696 ? -62.656 -63.781 5.406 1 21.64 696 GLU A C 1
ATOM 5562 O O . GLU A 1 696 ? -63.531 -63.438 4.59 1 21.64 696 GLU A O 1
ATOM 5567 N N . ASP A 1 697 ? -61.844 -64.812 5 1 20.7 697 ASP A N 1
ATOM 5568 C CA . ASP A 1 697 ? -62.219 -66.188 4.641 1 20.7 697 ASP A CA 1
ATOM 5569 C C . ASP A 1 697 ? -63.406 -66.625 5.457 1 20.7 697 ASP A C 1
ATOM 5571 O O . ASP A 1 697 ? -63.406 -66.562 6.688 1 20.7 697 ASP A O 1
ATOM 5575 N N . LYS A 1 698 ? -64.188 -66.875 4.43 1 16.22 698 LYS A N 1
ATOM 5576 C CA . LYS A 1 698 ? -64.812 -68.125 4.055 1 16.22 698 LYS A CA 1
ATOM 5577 C C . LYS A 1 698 ? -63.781 -69.062 3.342 1 16.22 698 LYS A C 1
ATOM 5579 O O . LYS A 1 698 ? -63.031 -68.562 2.482 1 16.22 698 LYS A O 1
ATOM 5584 N N . MET B 1 1 ? 0.185 -40.281 -44.781 1 18.02 1 MET B N 1
ATOM 5585 C CA . MET B 1 1 ? 0.667 -39.969 -46.125 1 18.02 1 MET B CA 1
ATOM 5586 C C . MET B 1 1 ? 0.789 -38.469 -46.312 1 18.02 1 MET B C 1
ATOM 5588 O O . MET B 1 1 ? 0.031 -37.688 -45.719 1 18.02 1 MET B O 1
ATOM 5592 N N . SER B 1 2 ? 2.062 -37.906 -46.812 1 19.47 2 SER B N 1
ATOM 5593 C CA . SER B 1 2 ? 2.803 -36.656 -47 1 19.47 2 SER B CA 1
ATOM 5594 C C . SER B 1 2 ? 2.129 -35.781 -48.031 1 19.47 2 SER B C 1
ATOM 5596 O O . SER B 1 2 ? 2.227 -36.031 -49.25 1 19.47 2 SER B O 1
ATOM 5598 N N . LEU B 1 3 ? 0.88 -35.312 -47.875 1 17.88 3 LEU B N 1
ATOM 5599 C CA . LEU B 1 3 ? 0.178 -34.594 -48.969 1 17.88 3 LEU B CA 1
ATOM 5600 C C . LEU B 1 3 ? 1.006 -33.438 -49.469 1 17.88 3 LEU B C 1
ATOM 5602 O O . LEU B 1 3 ? 0.964 -32.344 -48.938 1 17.88 3 LEU B O 1
ATOM 5606 N N . HIS B 1 4 ? 2.561 -33.5 -49.594 1 20.77 4 HIS B N 1
ATOM 5607 C CA . HIS B 1 4 ? 3.43 -32.719 -50.469 1 20.77 4 HIS B CA 1
ATOM 5608 C C . HIS B 1 4 ? 2.846 -32.594 -51.875 1 20.77 4 HIS B C 1
ATOM 5610 O O . HIS B 1 4 ? 3.371 -31.844 -52.719 1 20.77 4 HIS B O 1
ATOM 5616 N N . LYS B 1 5 ? 2.266 -33.688 -52.281 1 21.38 5 LYS B N 1
ATOM 5617 C CA . LYS B 1 5 ? 2.496 -34 -53.688 1 21.38 5 LYS B CA 1
ATOM 5618 C C . LYS B 1 5 ? 1.928 -32.938 -54.594 1 21.38 5 LYS B C 1
ATOM 5620 O O . LYS B 1 5 ? 2.479 -32.656 -55.688 1 21.38 5 LYS B O 1
ATOM 5625 N N . PHE B 1 6 ? 0.672 -32.688 -54.562 1 21.56 6 PHE B N 1
ATOM 5626 C CA . PHE B 1 6 ? 0.109 -32.188 -55.812 1 21.56 6 PHE B CA 1
ATOM 5627 C C . PHE B 1 6 ? 0.405 -30.719 -56 1 21.56 6 PHE B C 1
ATOM 5629 O O . PHE B 1 6 ? 0.56 -29.984 -55.031 1 21.56 6 PHE B O 1
ATOM 5636 N N . GLY B 1 7 ? 0.802 -30 -57 1 20.75 7 GLY B N 1
ATOM 5637 C CA . GLY B 1 7 ? 1.399 -28.969 -57.844 1 20.75 7 GLY B CA 1
ATOM 5638 C C . GLY B 1 7 ? 0.936 -27.562 -57.469 1 20.75 7 GLY B C 1
ATOM 5639 O O . GLY B 1 7 ? 1.319 -26.594 -58.125 1 20.75 7 GLY B O 1
ATOM 5640 N N . PHE B 1 8 ? -0.285 -27.297 -56.938 1 18.09 8 PHE B N 1
ATOM 5641 C CA . PHE B 1 8 ? -0.956 -26.078 -57.375 1 18.09 8 PHE B CA 1
ATOM 5642 C C . PHE B 1 8 ? -0.271 -24.859 -56.75 1 18.09 8 PHE B C 1
ATOM 5644 O O . PHE B 1 8 ? -0.013 -24.797 -55.562 1 18.09 8 PHE B O 1
ATOM 5651 N N . THR B 1 9 ? 0.515 -23.781 -57.406 1 19.94 9 THR B N 1
ATOM 5652 C CA . THR B 1 9 ? 1.526 -22.719 -57.406 1 19.94 9 THR B CA 1
ATOM 5653 C C . THR B 1 9 ? 0.908 -21.391 -57.031 1 19.94 9 THR B C 1
ATOM 5655 O O . THR B 1 9 ? 1.612 -20.375 -56.906 1 19.94 9 THR B O 1
ATOM 5658 N N . SER B 1 10 ? -0.102 -21.031 -56.281 1 18.08 10 SER B N 1
ATOM 5659 C CA . SER B 1 10 ? -0.833 -19.797 -56.5 1 18.08 10 SER B CA 1
ATOM 5660 C C . SER B 1 10 ? 0.029 -18.578 -56.188 1 18.08 10 SER B C 1
ATOM 5662 O O . SER B 1 10 ? 0.767 -18.578 -55.188 1 18.08 10 SER B O 1
ATOM 5664 N N . LYS B 1 11 ? 0.149 -17.391 -56.906 1 20.53 11 LYS B N 1
ATOM 5665 C CA . LYS B 1 11 ? 0.87 -16.188 -57.281 1 20.53 11 LYS B CA 1
ATOM 5666 C C . LYS B 1 11 ? 0.64 -15.07 -56.25 1 20.53 11 LYS B C 1
ATOM 5668 O O . LYS B 1 11 ? -0.497 -14.648 -56.031 1 20.53 11 LYS B O 1
ATOM 5673 N N . ARG B 1 12 ? 1.142 -14.773 -55.312 1 22.17 12 ARG B N 1
ATOM 5674 C CA . ARG B 1 12 ? 1.11 -13.727 -54.281 1 22.17 12 ARG B CA 1
ATOM 5675 C C . ARG B 1 12 ? 1.5 -12.375 -54.875 1 22.17 12 ARG B C 1
ATOM 5677 O O . ARG B 1 12 ? 2.652 -12.172 -55.281 1 22.17 12 ARG B O 1
ATOM 5684 N N . LEU B 1 13 ? 0.426 -11.383 -55.531 1 20.47 13 LEU B N 1
ATOM 5685 C CA . LEU B 1 13 ? 0.488 -10.172 -56.344 1 20.47 13 LEU B CA 1
ATOM 5686 C C . LEU B 1 13 ? 1.197 -9.047 -55.594 1 20.47 13 LEU B C 1
ATOM 5688 O O . LEU B 1 13 ? 0.686 -8.547 -54.594 1 20.47 13 LEU B O 1
ATOM 5692 N N . ASN B 1 14 ? 2.408 -8.812 -55.406 1 20.66 14 ASN B N 1
ATOM 5693 C CA . ASN B 1 14 ? 3.275 -7.695 -55.062 1 20.66 14 ASN B CA 1
ATOM 5694 C C . ASN B 1 14 ? 2.998 -6.465 -55.906 1 20.66 14 ASN B C 1
ATOM 5696 O O . ASN B 1 14 ? 3.221 -5.332 -55.469 1 20.66 14 ASN B O 1
ATOM 5700 N N . ASP B 1 15 ? 3.137 -6.418 -57.25 1 21.48 15 ASP B N 1
ATOM 5701 C CA . ASP B 1 15 ? 3.604 -5.355 -58.125 1 21.48 15 ASP B CA 1
ATOM 5702 C C . ASP B 1 15 ? 2.455 -4.434 -58.531 1 21.48 15 ASP B C 1
ATOM 5704 O O . ASP B 1 15 ? 2.549 -3.717 -59.531 1 21.48 15 ASP B O 1
ATOM 5708 N N . ILE B 1 16 ? 1.161 -4.68 -58.469 1 22.83 16 ILE B N 1
ATOM 5709 C CA . ILE B 1 16 ? 0.439 -3.705 -59.281 1 22.83 16 ILE B CA 1
ATOM 5710 C C . ILE B 1 16 ? 0.778 -2.291 -58.812 1 22.83 16 ILE B C 1
ATOM 5712 O O . ILE B 1 16 ? 1.029 -2.066 -57.625 1 22.83 16 ILE B O 1
ATOM 5716 N N . ASN B 1 17 ? 0.688 -1.131 -59.688 1 22.92 17 ASN B N 1
ATOM 5717 C CA . ASN B 1 17 ? 0.984 0.233 -60.125 1 22.92 17 ASN B CA 1
ATOM 5718 C C . ASN B 1 17 ? 0.467 1.259 -59.125 1 22.92 17 ASN B C 1
ATOM 5720 O O . ASN B 1 17 ? -0.416 0.957 -58.312 1 22.92 17 ASN B O 1
ATOM 5724 N N . GLN B 1 18 ? 0.863 2.602 -59.281 1 24.3 18 GLN B N 1
ATOM 5725 C CA . GLN B 1 18 ? 1.021 3.859 -58.562 1 24.3 18 GLN B CA 1
ATOM 5726 C C . GLN B 1 18 ? -0.333 4.422 -58.125 1 24.3 18 GLN B C 1
ATOM 5728 O O . GLN B 1 18 ? -0.412 5.543 -57.625 1 24.3 18 GLN B O 1
ATOM 5733 N N . ALA B 1 19 ? -1.437 4.02 -58.781 1 26.33 19 ALA B N 1
ATOM 5734 C CA . ALA B 1 19 ? -2.52 4.977 -58.969 1 26.33 19 ALA B CA 1
ATOM 5735 C C . ALA B 1 19 ? -3.004 5.551 -57.656 1 26.33 19 ALA B C 1
ATOM 5737 O O . ALA B 1 19 ? -2.885 4.902 -56.594 1 26.33 19 ALA B O 1
ATOM 5738 N N . SER B 1 20 ? -3.568 6.746 -57.656 1 27.98 20 SER B N 1
ATOM 5739 C CA . SER B 1 20 ? -3.908 7.828 -56.75 1 27.98 20 SER B CA 1
ATOM 5740 C C . SER B 1 20 ? -4.914 7.367 -55.688 1 27.98 20 SER B C 1
ATOM 5742 O O . SER B 1 20 ? -5.91 6.719 -56.031 1 27.98 20 SER B O 1
ATOM 5744 N N . PRO B 1 21 ? -4.582 7.055 -54.594 1 29.25 21 PRO B N 1
ATOM 5745 C CA . PRO B 1 21 ? -5.539 6.504 -53.625 1 29.25 21 PRO B CA 1
ATOM 5746 C C . PRO B 1 21 ? -6.836 7.305 -53.562 1 29.25 21 PRO B C 1
ATOM 5748 O O . PRO B 1 21 ? -6.82 8.523 -53.75 1 29.25 21 PRO B O 1
ATOM 5751 N N . PRO B 1 22 ? -7.949 6.816 -54.125 1 33.34 22 PRO B N 1
ATOM 5752 C CA . PRO B 1 22 ? -9.039 7.746 -54.438 1 33.34 22 PRO B CA 1
ATOM 5753 C C . PRO B 1 22 ? -9.273 8.773 -53.344 1 33.34 22 PRO B C 1
ATOM 5755 O O . PRO B 1 22 ? -8.898 8.539 -52.188 1 33.34 22 PRO B O 1
ATOM 5758 N N . PRO B 1 23 ? -9.695 9.961 -53.656 1 28.02 23 PRO B N 1
ATOM 5759 C CA . PRO B 1 23 ? -9.758 11.094 -52.75 1 28.02 23 PRO B CA 1
ATOM 5760 C C . PRO B 1 23 ? -10.414 10.727 -51.406 1 28.02 23 PRO B C 1
ATOM 5762 O O . PRO B 1 23 ? -11.156 9.75 -51.344 1 28.02 23 PRO B O 1
ATOM 5765 N N . LYS B 1 24 ? -9.914 11.359 -50.312 1 31.12 24 LYS B N 1
ATOM 5766 C CA . LYS B 1 24 ? -10.328 11.461 -48.938 1 31.12 24 LYS B CA 1
ATOM 5767 C C . LYS B 1 24 ? -11.844 11.578 -48.812 1 31.12 24 LYS B C 1
ATOM 5769 O O . LYS B 1 24 ? -12.453 12.477 -49.406 1 31.12 24 LYS B O 1
ATOM 5774 N N . LYS B 1 25 ? -12.609 10.531 -48.906 1 36.41 25 LYS B N 1
ATOM 5775 C CA . LYS B 1 25 ? -14.008 10.938 -48.906 1 36.41 25 LYS B CA 1
ATOM 5776 C C . LYS B 1 25 ? -14.219 12.164 -48.031 1 36.41 25 LYS B C 1
ATOM 5778 O O . LYS B 1 25 ? -13.609 12.281 -46.938 1 36.41 25 LYS B O 1
ATOM 5783 N N . PRO B 1 26 ? -14.555 13.297 -48.375 1 32.84 26 PRO B N 1
ATOM 5784 C CA . PRO B 1 26 ? -14.5 14.398 -47.406 1 32.84 26 PRO B CA 1
ATOM 5785 C C . PRO B 1 26 ? -15.023 14 -46.031 1 32.84 26 PRO B C 1
ATOM 5787 O O . PRO B 1 26 ? -15.844 13.078 -45.938 1 32.84 26 PRO B O 1
ATOM 5790 N N . LYS B 1 27 ? -14.195 13.961 -45 1 37.47 27 LYS B N 1
ATOM 5791 C CA . LYS B 1 27 ? -14.523 13.969 -43.562 1 37.47 27 LYS B CA 1
ATOM 5792 C C . LYS B 1 27 ? -15.906 14.562 -43.312 1 37.47 27 LYS B C 1
ATOM 5794 O O . LYS B 1 27 ? -16.078 15.781 -43.375 1 37.47 27 LYS B O 1
ATOM 5799 N N . LEU B 1 28 ? -16.922 13.773 -43.875 1 37.81 28 LEU B N 1
ATOM 5800 C CA . LEU B 1 28 ? -18.219 14.406 -43.625 1 37.81 28 LEU B CA 1
ATOM 5801 C C . LEU B 1 28 ? -18.375 14.742 -42.125 1 37.81 28 LEU B C 1
ATOM 5803 O O . LEU B 1 28 ? -17.859 14.039 -41.281 1 37.81 28 LEU B O 1
ATOM 5807 N N . ASP B 1 29 ? -18.484 15.984 -41.656 1 37.22 29 ASP B N 1
ATOM 5808 C CA . ASP B 1 29 ? -18.578 16.562 -40.312 1 37.22 29 ASP B CA 1
ATOM 5809 C C . ASP B 1 29 ? -19.531 15.742 -39.438 1 37.22 29 ASP B C 1
ATOM 5811 O O . ASP B 1 29 ? -20.375 15 -39.938 1 37.22 29 ASP B O 1
ATOM 5815 N N . LYS B 1 30 ? -19.281 15.562 -38.219 1 42.31 30 LYS B N 1
ATOM 5816 C CA . LYS B 1 30 ? -20.047 14.875 -37.188 1 42.31 30 LYS B CA 1
ATOM 5817 C C . LYS B 1 30 ? -21.547 14.922 -37.5 1 42.31 30 LYS B C 1
ATOM 5819 O O . LYS B 1 30 ? -22.266 13.953 -37.25 1 42.31 30 LYS B O 1
ATOM 5824 N N . LYS B 1 31 ? -21.844 16.016 -38.25 1 45.31 31 LYS B N 1
ATOM 5825 C CA . LYS B 1 31 ? -23.219 16.312 -38.625 1 45.31 31 LYS B CA 1
ATOM 5826 C C . LYS B 1 31 ? -23.734 15.312 -39.656 1 45.31 31 LYS B C 1
ATOM 5828 O O . LYS B 1 31 ? -24.891 14.883 -39.594 1 45.31 31 LYS B O 1
ATOM 5833 N N . GLN B 1 32 ? -22.781 14.969 -40.406 1 47.41 32 GLN B N 1
ATOM 5834 C CA . GLN B 1 32 ? -23.25 14.188 -41.562 1 47.41 32 GLN B CA 1
ATOM 5835 C C . GLN B 1 32 ? -23.391 12.711 -41.188 1 47.41 32 GLN B C 1
ATOM 5837 O O . GLN B 1 32 ? -24.297 12.023 -41.656 1 47.41 32 GLN B O 1
ATOM 5842 N N . ARG B 1 33 ? -22.484 12.297 -40.281 1 46.75 33 ARG B N 1
ATOM 5843 C CA . ARG B 1 33 ? -22.547 10.898 -39.844 1 46.75 33 ARG B CA 1
ATOM 5844 C C . ARG B 1 33 ? -23.781 10.625 -39 1 46.75 33 ARG B C 1
ATOM 5846 O O . ARG B 1 33 ? -24.406 9.57 -39.156 1 46.75 33 ARG B O 1
ATOM 5853 N N . ASP B 1 34 ? -24.078 11.586 -38.031 1 44 34 ASP B N 1
ATOM 5854 C CA . ASP B 1 34 ? -25.312 11.508 -37.25 1 44 34 ASP B CA 1
ATOM 5855 C C . ASP B 1 34 ? -26.531 11.453 -38.156 1 44 34 ASP B C 1
ATOM 5857 O O . ASP B 1 34 ? -27.5 10.75 -37.844 1 44 34 ASP B O 1
ATOM 5861 N N . LYS B 1 35 ? -26.422 11.969 -39.344 1 46.41 35 LYS B N 1
ATOM 5862 C CA . LYS B 1 35 ? -27.516 12.031 -40.312 1 46.41 35 LYS B CA 1
ATOM 5863 C C . LYS B 1 35 ? -27.766 10.664 -40.969 1 46.41 35 LYS B C 1
ATOM 5865 O O . LYS B 1 35 ? -28.922 10.266 -41.156 1 46.41 35 LYS B O 1
ATOM 5870 N N . LEU B 1 36 ? -26.609 9.992 -41.281 1 46.38 36 LEU B N 1
ATOM 5871 C CA . LEU B 1 36 ? -26.812 8.742 -42 1 46.38 36 LEU B CA 1
ATOM 5872 C C . LEU B 1 36 ? -27.375 7.668 -41.062 1 46.38 36 LEU B C 1
ATOM 5874 O O . LEU B 1 36 ? -28.266 6.902 -41.469 1 46.38 36 LEU B O 1
ATOM 5878 N N . TYR B 1 37 ? -26.828 7.434 -39.75 1 39 37 TYR B N 1
ATOM 5879 C CA . TYR B 1 37 ? -27.344 6.457 -38.812 1 39 37 TYR B CA 1
ATOM 5880 C C . TYR B 1 37 ? -28.812 6.707 -38.531 1 39 37 TYR B C 1
ATOM 5882 O O . TYR B 1 37 ? -29.609 5.77 -38.469 1 39 37 TYR B O 1
ATOM 5890 N N . ASP B 1 38 ? -29.156 7.973 -38.406 1 39.72 38 ASP B N 1
ATOM 5891 C CA . ASP B 1 38 ? -30.562 8.336 -38.219 1 39.72 38 ASP B CA 1
ATOM 5892 C C . ASP B 1 38 ? -31.422 7.805 -39.375 1 39.72 38 ASP B C 1
ATOM 5894 O O . ASP B 1 38 ? -32.562 7.422 -39.156 1 39.72 38 ASP B O 1
ATOM 5898 N N . VAL B 1 39 ? -30.891 7.848 -40.594 1 40.31 39 VAL B N 1
ATOM 5899 C CA . VAL B 1 39 ? -31.719 7.484 -41.719 1 40.31 39 VAL B CA 1
ATOM 5900 C C . VAL B 1 39 ? -31.984 5.977 -41.719 1 40.31 39 VAL B C 1
ATOM 5902 O O . VAL B 1 39 ? -33.094 5.531 -42 1 40.31 39 VAL B O 1
ATOM 5905 N N . GLU B 1 40 ? -30.922 5.148 -41.75 1 37.62 40 GLU B N 1
ATOM 5906 C CA . GLU B 1 40 ? -31.172 3.758 -42.094 1 37.62 40 GLU B CA 1
ATOM 5907 C C . GLU B 1 40 ? -31.875 3.012 -40.969 1 37.62 40 GLU B C 1
ATOM 5909 O O . GLU B 1 40 ? -32.781 2.201 -41.219 1 37.62 40 GLU B O 1
ATOM 5914 N N . LYS B 1 41 ? -31.219 2.785 -39.812 1 38.75 41 LYS B N 1
ATOM 5915 C CA . LYS B 1 41 ? -31.672 1.73 -38.906 1 38.75 41 LYS B CA 1
ATOM 5916 C C . LYS B 1 41 ? -32.719 2.248 -37.969 1 38.75 41 LYS B C 1
ATOM 5918 O O . LYS B 1 41 ? -33.469 1.464 -37.344 1 38.75 41 LYS B O 1
ATOM 5923 N N . ARG B 1 42 ? -32.562 3.443 -37.469 1 34.19 42 ARG B N 1
ATOM 5924 C CA . ARG B 1 42 ? -33.375 3.646 -36.281 1 34.19 42 ARG B CA 1
ATOM 5925 C C . ARG B 1 42 ? -34.844 3.834 -36.656 1 34.19 42 ARG B C 1
ATOM 5927 O O . ARG B 1 42 ? -35.25 4.926 -37.062 1 34.19 42 ARG B O 1
ATOM 5934 N N . THR B 1 43 ? -35.344 2.844 -37.375 1 33.59 43 THR B N 1
ATOM 5935 C CA . THR B 1 43 ? -36.812 2.939 -37.469 1 33.59 43 THR B CA 1
ATOM 5936 C C . THR B 1 43 ? -37.469 2.844 -36.094 1 33.59 43 THR B C 1
ATOM 5938 O O . THR B 1 43 ? -37.344 1.82 -35.438 1 33.59 43 THR B O 1
ATOM 5941 N N . ARG B 1 44 ? -37.281 3.777 -35.25 1 33.22 44 ARG B N 1
ATOM 5942 C CA . ARG B 1 44 ? -37.812 3.865 -33.875 1 33.22 44 ARG B CA 1
ATOM 5943 C C . ARG B 1 44 ? -39.312 3.68 -33.875 1 33.22 44 ARG B C 1
ATOM 5945 O O . ARG B 1 44 ? -40.031 4.465 -34.5 1 33.22 44 ARG B O 1
ATOM 5952 N N . GLY B 1 45 ? -39.875 2.432 -34.094 1 34.72 45 GLY B N 1
ATOM 5953 C CA . GLY B 1 45 ? -41.312 2.168 -34.156 1 34.72 45 GLY B CA 1
ATOM 5954 C C . GLY B 1 45 ? -42 2.25 -32.781 1 34.72 45 GLY B C 1
ATOM 5955 O O . GLY B 1 45 ? -41.312 2.283 -31.75 1 34.72 45 GLY B O 1
ATOM 5956 N N . MET B 1 46 ? -43.188 2.666 -32.625 1 36.78 46 MET B N 1
ATOM 5957 C CA . MET B 1 46 ? -44.094 2.811 -31.516 1 36.78 46 MET B CA 1
ATOM 5958 C C . MET B 1 46 ? -44.406 1.458 -30.875 1 36.78 46 MET B C 1
ATOM 5960 O O . MET B 1 46 ? -44.562 0.459 -31.578 1 36.78 46 MET B O 1
ATOM 5964 N N . CYS B 1 47 ? -43.938 1.208 -29.688 1 32.81 47 CYS B N 1
ATOM 5965 C CA . CYS B 1 47 ? -44.406 0.005 -29 1 32.81 47 CYS B CA 1
ATOM 5966 C C . CYS B 1 47 ? -45.906 -0.058 -28.938 1 32.81 47 CYS B C 1
ATOM 5968 O O . CYS B 1 47 ? -46.562 0.851 -28.406 1 32.81 47 CYS B O 1
ATOM 5970 N N . LEU B 1 48 ? -46.594 -0.776 -29.609 1 39.94 48 LEU B N 1
ATOM 5971 C CA . LEU B 1 48 ? -48.031 -1.042 -29.781 1 39.94 48 LEU B CA 1
ATOM 5972 C C . LEU B 1 48 ? -48.688 -1.299 -28.438 1 39.94 48 LEU B C 1
ATOM 5974 O O . LEU B 1 48 ? -49.875 -0.974 -28.266 1 39.94 48 LEU B O 1
ATOM 5978 N N . SER B 1 49 ? -47.938 -1.79 -27.438 1 41 49 SER B N 1
ATOM 5979 C CA . SER B 1 49 ? -48.625 -2.156 -26.203 1 41 49 SER B CA 1
ATOM 5980 C C . SER B 1 49 ? -49.156 -0.922 -25.469 1 41 49 SER B C 1
ATOM 5982 O O . SER B 1 49 ? -50.031 -1.019 -24.625 1 41 49 SER B O 1
ATOM 5984 N N . TRP B 1 50 ? -48.469 0.263 -25.797 1 37.81 50 TRP B N 1
ATOM 5985 C CA . TRP B 1 50 ? -48.938 1.504 -25.188 1 37.81 50 TRP B CA 1
ATOM 5986 C C . TRP B 1 50 ? -50.344 1.855 -25.672 1 37.81 50 TRP B C 1
ATOM 5988 O O . TRP B 1 50 ? -51.031 2.629 -25.016 1 37.81 50 TRP B O 1
ATOM 5998 N N . LYS B 1 51 ? -50.656 1.369 -26.797 1 42.22 51 LYS B N 1
ATOM 5999 C CA . LYS B 1 51 ? -52 1.606 -27.312 1 42.22 51 LYS B CA 1
ATOM 6000 C C . LYS B 1 51 ? -53.062 1.077 -26.344 1 42.22 51 LYS B C 1
ATOM 6002 O O . LYS B 1 51 ? -54.094 1.717 -26.141 1 42.22 51 LYS B O 1
ATOM 6007 N N . ASP B 1 52 ? -52.656 -0.123 -26 1 43.56 52 ASP B N 1
ATOM 6008 C CA . ASP B 1 52 ? -53.688 -0.769 -25.172 1 43.56 52 ASP B CA 1
ATOM 6009 C C . ASP B 1 52 ? -53.719 -0.153 -23.766 1 43.56 52 ASP B C 1
ATOM 6011 O O . ASP B 1 52 ? -54.781 -0 -23.188 1 43.56 52 ASP B O 1
ATOM 6015 N N . GLU B 1 53 ? -52.469 0.182 -23.234 1 38.19 53 GLU B N 1
ATOM 6016 C CA . GLU B 1 53 ? -52.406 0.677 -21.859 1 38.19 53 GLU B CA 1
ATOM 6017 C C . GLU B 1 53 ? -52.906 2.115 -21.766 1 38.19 53 GLU B C 1
ATOM 6019 O O . GLU B 1 53 ? -53.469 2.514 -20.766 1 38.19 53 GLU B O 1
ATOM 6024 N N . PHE B 1 54 ? -52.594 3.021 -22.906 1 38.22 54 PHE B N 1
ATOM 6025 C CA . PHE B 1 54 ? -53.031 4.406 -22.938 1 38.22 54 PHE B CA 1
ATOM 6026 C C . PHE B 1 54 ? -54.281 4.555 -23.781 1 38.22 54 PHE B C 1
ATOM 6028 O O . PHE B 1 54 ? -54.312 4.113 -24.938 1 38.22 54 PHE B O 1
ATOM 6035 N N . ASN B 1 55 ? -55.375 4.43 -23.203 1 36.5 55 ASN B N 1
ATOM 6036 C CA . ASN B 1 55 ? -56.719 4.5 -23.812 1 36.5 55 ASN B CA 1
ATOM 6037 C C . ASN B 1 55 ? -56.844 5.676 -24.781 1 36.5 55 ASN B C 1
ATOM 6039 O O . ASN B 1 55 ? -56.344 6.773 -24.484 1 36.5 55 ASN B O 1
ATOM 6043 N N . GLY B 1 56 ? -56.938 5.621 -26.047 1 35.75 56 GLY B N 1
ATOM 6044 C CA . GLY B 1 56 ? -57.25 6.25 -27.312 1 35.75 56 GLY B CA 1
ATOM 6045 C C . GLY B 1 56 ? -57.156 7.762 -27.281 1 35.75 56 GLY B C 1
ATOM 6046 O O . GLY B 1 56 ? -57.219 8.422 -28.312 1 35.75 56 GLY B O 1
ATOM 6047 N N . ASP B 1 57 ? -57.625 8.523 -26.25 1 37.38 57 ASP B N 1
ATOM 6048 C CA . ASP B 1 57 ? -58 9.922 -26.359 1 37.38 57 ASP B CA 1
ATOM 6049 C C . ASP B 1 57 ? -56.781 10.836 -26.422 1 37.38 57 ASP B C 1
ATOM 6051 O O . ASP B 1 57 ? -56.906 12.047 -26.266 1 37.38 57 ASP B O 1
ATOM 6055 N N . TYR B 1 58 ? -55.562 10.391 -26.219 1 37.84 58 TYR B N 1
ATOM 6056 C CA . TYR B 1 58 ? -54.531 11.438 -26.219 1 37.84 58 TYR B CA 1
ATOM 6057 C C . TYR B 1 58 ? -54.156 11.844 -27.625 1 37.84 58 TYR B C 1
ATOM 6059 O O . TYR B 1 58 ? -53.719 11.016 -28.438 1 37.84 58 TYR B O 1
ATOM 6067 N N . PRO B 1 59 ? -54.75 12.984 -28.203 1 39.06 59 PRO B N 1
ATOM 6068 C CA . PRO B 1 59 ? -54.438 13.5 -29.531 1 39.06 59 PRO B CA 1
ATOM 6069 C C . PRO B 1 59 ? -52.938 13.492 -29.828 1 39.06 59 PRO B C 1
ATOM 6071 O O . PRO B 1 59 ? -52.5 13.664 -30.969 1 39.06 59 PRO B O 1
ATOM 6074 N N . PHE B 1 60 ? -52.219 13.844 -28.719 1 39.41 60 PHE B N 1
ATOM 6075 C CA . PHE B 1 60 ? -50.812 13.977 -29.016 1 39.41 60 PHE B CA 1
ATOM 6076 C C . PHE B 1 60 ? -50.281 12.742 -29.75 1 39.41 60 PHE B C 1
ATOM 6078 O O . PHE B 1 60 ? -49.219 12.766 -30.344 1 39.41 60 PHE B O 1
ATOM 6085 N N . LEU B 1 61 ? -51 11.57 -29.516 1 37.03 61 LEU B N 1
ATOM 6086 C CA . LEU B 1 61 ? -50.594 10.375 -30.234 1 37.03 61 LEU B CA 1
ATOM 6087 C C . LEU B 1 61 ? -50.875 10.5 -31.734 1 37.03 61 LEU B C 1
ATOM 6089 O O . LEU B 1 61 ? -50.594 9.602 -32.5 1 37.03 61 LEU B O 1
ATOM 6093 N N . ALA B 1 62 ? -51.844 11.422 -31.984 1 35.47 62 ALA B N 1
ATOM 6094 C CA . ALA B 1 62 ? -52.219 11.398 -33.406 1 35.47 62 ALA B CA 1
ATOM 6095 C C . ALA B 1 62 ? -51.062 11.828 -34.281 1 35.47 62 ALA B C 1
ATOM 6097 O O . ALA B 1 62 ? -50.969 11.367 -35.438 1 35.47 62 ALA B O 1
ATOM 6098 N N . GLY B 1 63 ? -50.625 13.156 -34.156 1 34 63 GLY B N 1
ATOM 6099 C CA . GLY B 1 63 ? -49.844 13.57 -35.312 1 34 63 GLY B CA 1
ATOM 6100 C C . GLY B 1 63 ? -48.5 12.859 -35.406 1 34 63 GLY B C 1
ATOM 6101 O O . GLY B 1 63 ? -48.125 12.125 -34.469 1 34 63 GLY B O 1
ATOM 6102 N N . LYS B 1 64 ? -47.719 13.094 -36.562 1 37.5 64 LYS B N 1
ATOM 6103 C CA . LYS B 1 64 ? -46.438 12.578 -37.062 1 37.5 64 LYS B CA 1
ATOM 6104 C C . LYS B 1 64 ? -45.312 12.82 -36.062 1 37.5 64 LYS B C 1
ATOM 6106 O O . LYS B 1 64 ? -44.156 12.648 -36.375 1 37.5 64 LYS B O 1
ATOM 6111 N N . ASN B 1 65 ? -45.562 13.625 -35 1 36.25 65 ASN B N 1
ATOM 6112 C CA . ASN B 1 65 ? -44.375 14.008 -34.25 1 36.25 65 ASN B CA 1
ATOM 6113 C C . ASN B 1 65 ? -43.75 12.82 -33.531 1 36.25 65 ASN B C 1
ATOM 6115 O O . ASN B 1 65 ? -44.438 11.828 -33.281 1 36.25 65 ASN B O 1
ATOM 6119 N N . GLN B 1 66 ? -42.344 12.766 -33.5 1 40.09 66 GLN B N 1
ATOM 6120 C CA . GLN B 1 66 ? -41.438 11.773 -32.906 1 40.09 66 GLN B CA 1
ATOM 6121 C C . GLN B 1 66 ? -41.969 11.312 -31.547 1 40.09 66 GLN B C 1
ATOM 6123 O O . GLN B 1 66 ? -41.656 10.227 -31.078 1 40.09 66 GLN B O 1
ATOM 6128 N N . PHE B 1 67 ? -42.719 12.211 -30.859 1 43.12 67 PHE B N 1
ATOM 6129 C CA . PHE B 1 67 ? -43.281 11.828 -29.578 1 43.12 67 PHE B CA 1
ATOM 6130 C C . PHE B 1 67 ? -44.344 10.75 -29.734 1 43.12 67 PHE B C 1
ATOM 6132 O O . PHE B 1 67 ? -44.531 9.906 -28.859 1 43.12 67 PHE B O 1
ATOM 6139 N N . VAL B 1 68 ? -45.125 10.906 -30.781 1 39.53 68 VAL B N 1
ATOM 6140 C CA . VAL B 1 68 ? -46.156 9.906 -31.125 1 39.53 68 VAL B CA 1
ATOM 6141 C C . VAL B 1 68 ? -45.469 8.656 -31.672 1 39.53 68 VAL B C 1
ATOM 6143 O O . VAL B 1 68 ? -45.875 7.531 -31.359 1 39.53 68 VAL B O 1
ATOM 6146 N N . LYS B 1 69 ? -44.562 8.961 -32.656 1 39 69 LYS B N 1
ATOM 6147 C CA . LYS B 1 69 ? -44 7.797 -33.312 1 39 69 LYS B CA 1
ATOM 6148 C C . LYS B 1 69 ? -43.094 7.008 -32.375 1 39 69 LYS B C 1
ATOM 6150 O O . LYS B 1 69 ? -42.938 5.793 -32.5 1 39 69 LYS B O 1
ATOM 6155 N N . GLY B 1 70 ? -43.094 6.836 -31.125 1 35.72 70 GLY B N 1
ATOM 6156 C CA . GLY B 1 70 ? -42.281 6.09 -30.172 1 35.72 70 GLY B CA 1
ATOM 6157 C C . GLY B 1 70 ? -40.812 6.098 -30.5 1 35.72 70 GLY B C 1
ATOM 6158 O O . GLY B 1 70 ? -40.406 5.715 -31.594 1 35.72 70 GLY B O 1
ATOM 6159 N N . SER B 1 71 ? -40.062 7.16 -30.484 1 36.72 71 SER B N 1
ATOM 6160 C CA . SER B 1 71 ? -38.625 7.023 -30.703 1 36.72 71 SER B CA 1
ATOM 6161 C C . SER B 1 71 ? -37.906 6.48 -29.453 1 36.72 71 SER B C 1
ATOM 6163 O O . SER B 1 71 ? -38.375 6.734 -28.328 1 36.72 71 SER B O 1
ATOM 6165 N N . ASP B 1 72 ? -37.344 5.324 -29.641 1 36.84 72 ASP B N 1
ATOM 6166 C CA . ASP B 1 72 ? -36.469 4.758 -28.625 1 36.84 72 ASP B CA 1
ATOM 6167 C C . ASP B 1 72 ? -35.5 5.812 -28.078 1 36.84 72 ASP B C 1
ATOM 6169 O O . ASP B 1 72 ? -34.781 5.566 -27.109 1 36.84 72 ASP B O 1
ATOM 6173 N N . SER B 1 73 ? -35.312 6.801 -28.953 1 37.19 73 SER B N 1
ATOM 6174 C CA . SER B 1 73 ? -34.281 7.766 -28.547 1 37.19 73 SER B CA 1
ATOM 6175 C C . SER B 1 73 ? -34.906 8.93 -27.781 1 37.19 73 SER B C 1
ATOM 6177 O O . SER B 1 73 ? -34.312 10.016 -27.734 1 37.19 73 SER B O 1
ATOM 6179 N N . LEU B 1 74 ? -36.188 8.844 -27.562 1 40.22 74 LEU B N 1
ATOM 6180 C CA . LEU B 1 74 ? -36.688 9.977 -26.781 1 40.22 74 LEU B CA 1
ATOM 6181 C C . LEU B 1 74 ? -35.969 10.07 -25.438 1 40.22 74 LEU B C 1
ATOM 6183 O O . LEU B 1 74 ? -36.062 9.148 -24.625 1 40.22 74 LEU B O 1
ATOM 6187 N N . HIS B 1 75 ? -34.875 10.727 -25.531 1 39.94 75 HIS B N 1
ATOM 6188 C CA . HIS B 1 75 ? -34.156 11.008 -24.281 1 39.94 75 HIS B CA 1
ATOM 6189 C C . HIS B 1 75 ? -35.062 11.789 -23.312 1 39.94 75 HIS B C 1
ATOM 6191 O O . HIS B 1 75 ? -35.844 12.625 -23.75 1 39.94 75 HIS B O 1
ATOM 6197 N N . HIS B 1 76 ? -35.344 11.203 -22.234 1 44.5 76 HIS B N 1
ATOM 6198 C CA . HIS B 1 76 ? -36.125 11.852 -21.172 1 44.5 76 HIS B CA 1
ATOM 6199 C C . HIS B 1 76 ? -35.906 13.359 -21.188 1 44.5 76 HIS B C 1
ATOM 6201 O O . HIS B 1 76 ? -36.875 14.117 -21.016 1 44.5 76 HIS B O 1
ATOM 6207 N N . ASN B 1 77 ? -34.844 13.688 -21.641 1 44.5 77 ASN B N 1
ATOM 6208 C CA . ASN B 1 77 ? -34.531 15.117 -21.656 1 44.5 77 ASN B CA 1
ATOM 6209 C C . ASN B 1 77 ? -35.281 15.836 -22.781 1 44.5 77 ASN B C 1
ATOM 6211 O O . ASN B 1 77 ? -35.719 16.984 -22.609 1 44.5 77 ASN B O 1
ATOM 6215 N N . SER B 1 78 ? -35.5 15.109 -23.875 1 47.5 78 SER B N 1
ATOM 6216 C CA . SER B 1 78 ? -36.188 15.727 -25 1 47.5 78 SER B CA 1
ATOM 6217 C C . SER B 1 78 ? -37.688 15.945 -24.672 1 47.5 78 SER B C 1
ATOM 6219 O O . SER B 1 78 ? -38.25 16.969 -25.047 1 47.5 78 SER B O 1
ATOM 6221 N N . LEU B 1 79 ? -38.125 14.961 -23.969 1 49.03 79 LEU B N 1
ATOM 6222 C CA . LEU B 1 79 ? -39.531 15.086 -23.594 1 49.03 79 LEU B CA 1
ATOM 6223 C C . LEU B 1 79 ? -39.719 16.172 -22.562 1 49.03 79 LEU B C 1
ATOM 6225 O O . LEU B 1 79 ? -40.688 16.953 -22.641 1 49.03 79 LEU B O 1
ATOM 6229 N N . LYS B 1 80 ? -38.781 16.266 -21.672 1 47.38 80 LYS B N 1
ATOM 6230 C CA . LYS B 1 80 ? -38.844 17.312 -20.641 1 47.38 80 LYS B CA 1
ATOM 6231 C C . LYS B 1 80 ? -38.688 18.688 -21.25 1 47.38 80 LYS B C 1
ATOM 6233 O O . LYS B 1 80 ? -39.406 19.625 -20.891 1 47.38 80 LYS B O 1
ATOM 6238 N N . SER B 1 81 ? -37.812 18.75 -22.203 1 52.62 81 SER B N 1
ATOM 6239 C CA . SER B 1 81 ? -37.625 20.016 -22.906 1 52.62 81 SER B CA 1
ATOM 6240 C C . SER B 1 81 ? -38.875 20.406 -23.688 1 52.62 81 SER B C 1
ATOM 6242 O O . SER B 1 81 ? -39.281 21.578 -23.734 1 52.62 81 SER B O 1
ATOM 6244 N N . HIS B 1 82 ? -39.531 19.438 -24.234 1 53.91 82 HIS B N 1
ATOM 6245 C CA . HIS B 1 82 ? -40.75 19.688 -25 1 53.91 82 HIS B CA 1
ATOM 6246 C C . HIS B 1 82 ? -41.875 20.188 -24.094 1 53.91 82 HIS B C 1
ATOM 6248 O O . HIS B 1 82 ? -42.594 21.109 -24.469 1 53.91 82 HIS B O 1
ATOM 6254 N N . ASN B 1 83 ? -41.844 19.578 -22.953 1 54.12 83 ASN B N 1
ATOM 6255 C CA . ASN B 1 83 ? -42.906 19.953 -22.016 1 54.12 83 ASN B CA 1
ATOM 6256 C C . ASN B 1 83 ? -42.719 21.391 -21.531 1 54.12 83 ASN B C 1
ATOM 6258 O O . ASN B 1 83 ? -43.719 22.078 -21.25 1 54.12 83 ASN B O 1
ATOM 6262 N N . ASP B 1 84 ? -41.469 21.859 -21.625 1 53.69 84 ASP B N 1
ATOM 6263 C CA . ASP B 1 84 ? -41.188 23.172 -21.078 1 53.69 84 ASP B CA 1
ATOM 6264 C C . ASP B 1 84 ? -41.188 24.234 -22.188 1 53.69 84 ASP B C 1
ATOM 6266 O O . ASP B 1 84 ? -40.969 25.422 -21.906 1 53.69 84 ASP B O 1
ATOM 6270 N N . THR B 1 85 ? -41.406 23.797 -23.359 1 53.97 85 THR B N 1
ATOM 6271 C CA . THR B 1 85 ? -41.438 24.766 -24.438 1 53.97 85 THR B CA 1
ATOM 6272 C C . THR B 1 85 ? -42.75 25.594 -24.391 1 53.97 85 THR B C 1
ATOM 6274 O O . THR B 1 85 ? -43.781 25.078 -24 1 53.97 85 THR B O 1
ATOM 6277 N N . GLU B 1 86 ? -42.594 26.859 -24.609 1 58.91 86 GLU B N 1
ATOM 6278 C CA . GLU B 1 86 ? -43.719 27.766 -24.609 1 58.91 86 GLU B CA 1
ATOM 6279 C C . GLU B 1 86 ? -44.781 27.312 -25.578 1 58.91 86 GLU B C 1
ATOM 6281 O O . GLU B 1 86 ? -46 27.469 -25.312 1 58.91 86 GLU B O 1
ATOM 6286 N N . ALA B 1 87 ? -44.312 26.75 -26.594 1 54.88 87 ALA B N 1
ATOM 6287 C CA . ALA B 1 87 ? -45.281 26.281 -27.594 1 54.88 87 ALA B CA 1
ATOM 6288 C C . ALA B 1 87 ? -46.156 25.172 -27.031 1 54.88 87 ALA B C 1
ATOM 6290 O O . ALA B 1 87 ? -47.344 25.156 -27.234 1 54.88 87 ALA B O 1
ATOM 6291 N N . HIS B 1 88 ? -45.594 24.266 -26.25 1 56.75 88 HIS B N 1
ATOM 6292 C CA . HIS B 1 88 ? -46.344 23.172 -25.656 1 56.75 88 HIS B CA 1
ATOM 6293 C C . HIS B 1 88 ? -47.281 23.688 -24.578 1 56.75 88 HIS B C 1
ATOM 6295 O O . HIS B 1 88 ? -48.469 23.281 -24.531 1 56.75 88 HIS B O 1
ATOM 6301 N N . LYS B 1 89 ? -46.75 24.562 -23.844 1 59.16 89 LYS B N 1
ATOM 6302 C CA . LYS B 1 89 ? -47.562 25.188 -22.812 1 59.16 89 LYS B CA 1
ATOM 6303 C C . LYS B 1 89 ? -48.75 25.953 -23.422 1 59.16 89 LYS B C 1
ATOM 6305 O O . LYS B 1 89 ? -49.875 25.875 -22.938 1 59.16 89 LYS B O 1
ATOM 6310 N N . SER B 1 90 ? -48.375 26.688 -24.422 1 60.34 90 SER B N 1
ATOM 6311 C CA . SER B 1 90 ? -49.406 27.453 -25.125 1 60.34 90 SER B CA 1
ATOM 6312 C C . SER B 1 90 ? -50.438 26.531 -25.75 1 60.34 90 SER B C 1
ATOM 6314 O O . SER B 1 90 ? -51.656 26.797 -25.672 1 60.34 90 SER B O 1
ATOM 6316 N N . CYS B 1 91 ? -49.969 25.438 -26.281 1 55.59 91 CYS B N 1
ATOM 6317 C CA . CYS B 1 91 ? -50.906 24.484 -26.875 1 55.59 91 CYS B CA 1
ATOM 6318 C C . CYS B 1 91 ? -51.781 23.844 -25.797 1 55.59 91 CYS B C 1
ATOM 6320 O O . CYS B 1 91 ? -53 23.656 -26.016 1 55.59 91 CYS B O 1
ATOM 6322 N N . ARG B 1 92 ? -51.188 23.594 -24.703 1 57.5 92 ARG B N 1
ATOM 6323 C CA . ARG B 1 92 ? -51.938 23.047 -23.562 1 57.5 92 ARG B CA 1
ATOM 6324 C C . ARG B 1 92 ? -52.969 24.031 -23.078 1 57.5 92 ARG B C 1
ATOM 6326 O O . ARG B 1 92 ? -54.125 23.641 -22.797 1 57.5 92 ARG B O 1
ATOM 6333 N N . ARG B 1 93 ? -52.5 25.234 -22.984 1 58.91 93 ARG B N 1
ATOM 6334 C CA . ARG B 1 93 ? -53.438 26.266 -22.578 1 58.91 93 ARG B CA 1
ATOM 6335 C C . ARG B 1 93 ? -54.594 26.391 -23.562 1 58.91 93 ARG B C 1
ATOM 6337 O O . ARG B 1 93 ? -55.75 26.5 -23.172 1 58.91 93 ARG B O 1
ATOM 6344 N N . ARG B 1 94 ? -54.188 26.469 -24.781 1 56.41 94 ARG B N 1
ATOM 6345 C CA . ARG B 1 94 ? -55.219 26.594 -25.812 1 56.41 94 ARG B CA 1
ATOM 6346 C C . ARG B 1 94 ? -56.156 25.391 -25.797 1 56.41 94 ARG B C 1
ATOM 6348 O O . ARG B 1 94 ? -57.375 25.547 -25.969 1 56.41 94 ARG B O 1
ATOM 6355 N N . TYR B 1 95 ? -55.594 24.328 -25.594 1 51.28 95 TYR B N 1
ATOM 6356 C CA . TYR B 1 95 ? -56.406 23.125 -25.516 1 51.28 95 TYR B CA 1
ATOM 6357 C C . TYR B 1 95 ? -57.406 23.219 -24.375 1 51.28 95 TYR B C 1
ATOM 6359 O O . TYR B 1 95 ? -58.594 22.922 -24.562 1 51.28 95 TYR B O 1
ATOM 6367 N N . TYR B 1 96 ? -56.938 23.703 -23.281 1 55.59 96 TYR B N 1
ATOM 6368 C CA . TYR B 1 96 ? -57.844 23.844 -22.141 1 55.59 96 TYR B CA 1
ATOM 6369 C C . TYR B 1 96 ? -58.875 24.953 -22.391 1 55.59 96 TYR B C 1
ATOM 6371 O O . TYR B 1 96 ? -60.031 24.828 -22.016 1 55.59 96 TYR B O 1
ATOM 6379 N N . THR B 1 97 ? -58.375 25.969 -23 1 57.47 97 THR B N 1
ATOM 6380 C CA . THR B 1 97 ? -59.312 27.062 -23.328 1 57.47 97 THR B CA 1
ATOM 6381 C C . THR B 1 97 ? -60.344 26.594 -24.359 1 57.47 97 THR B C 1
ATOM 6383 O O . THR B 1 97 ? -61.531 26.938 -24.25 1 57.47 97 THR B O 1
ATOM 6386 N N . ASP B 1 98 ? -59.875 25.969 -25.344 1 52.75 98 ASP B N 1
ATOM 6387 C CA . ASP B 1 98 ? -60.781 25.578 -26.422 1 52.75 98 ASP B CA 1
ATOM 6388 C C . ASP B 1 98 ? -61.75 24.484 -25.953 1 52.75 98 ASP B C 1
ATOM 6390 O O . ASP B 1 98 ? -62.844 24.375 -26.469 1 52.75 98 ASP B O 1
ATOM 6394 N N . HIS B 1 99 ? -61.281 23.656 -25.188 1 49.75 99 HIS B N 1
ATOM 6395 C CA . HIS B 1 99 ? -62.156 22.578 -24.75 1 49.75 99 HIS B CA 1
ATOM 6396 C C . HIS B 1 99 ? -62.781 22.906 -23.406 1 49.75 99 HIS B C 1
ATOM 6398 O O . HIS B 1 99 ? -63.438 22.047 -22.797 1 49.75 99 HIS B O 1
ATOM 6404 N N . ASP B 1 100 ? -62.969 24.25 -23.078 1 46.5 100 ASP B N 1
ATOM 6405 C CA . ASP B 1 100 ? -63.625 24.797 -21.875 1 46.5 100 ASP B CA 1
ATOM 6406 C C . ASP B 1 100 ? -63.25 23.969 -20.641 1 46.5 100 ASP B C 1
ATOM 6408 O O . ASP B 1 100 ? -64.062 23.688 -19.812 1 46.5 100 ASP B O 1
ATOM 6412 N N . LYS B 1 101 ? -62.25 23.188 -20.766 1 48.59 101 LYS B N 1
ATOM 6413 C CA . LYS B 1 101 ? -61.844 22.406 -19.609 1 48.59 101 LYS B CA 1
ATOM 6414 C C . LYS B 1 101 ? -60.875 23.203 -18.734 1 48.59 101 LYS B C 1
ATOM 6416 O O . LYS B 1 101 ? -60.156 24.062 -19.234 1 48.59 101 LYS B O 1
ATOM 6421 N N . GLN B 1 102 ? -61.312 23.531 -17.469 1 43.56 102 GLN B N 1
ATOM 6422 C CA . GLN B 1 102 ? -60.5 24.25 -16.484 1 43.56 102 GLN B CA 1
ATOM 6423 C C . GLN B 1 102 ? -59.125 23.641 -16.344 1 43.56 102 GLN B C 1
ATOM 6425 O O . GLN B 1 102 ? -58.969 22.422 -16.406 1 43.56 102 GLN B O 1
ATOM 6430 N N . PRO B 1 103 ? -58.062 24.328 -16.688 1 45.72 103 PRO B N 1
ATOM 6431 C CA . PRO B 1 103 ? -56.719 23.75 -16.406 1 45.72 103 PRO B CA 1
ATOM 6432 C C . PRO B 1 103 ? -56.688 23.016 -15.078 1 45.72 103 PRO B C 1
ATOM 6434 O O . PRO B 1 103 ? -57.312 23.422 -14.109 1 45.72 103 PRO B O 1
ATOM 6437 N N . PRO B 1 104 ? -56.625 21.641 -15.047 1 39.41 104 PRO B N 1
ATOM 6438 C CA . PRO B 1 104 ? -56.688 20.984 -13.734 1 39.41 104 PRO B CA 1
ATOM 6439 C C . PRO B 1 104 ? -55.906 21.766 -12.664 1 39.41 104 PRO B C 1
ATOM 6441 O O . PRO B 1 104 ? -54.844 22.312 -12.938 1 39.41 104 PRO B O 1
ATOM 6444 N N . SER B 1 105 ? -56.594 22.484 -11.852 1 35.59 105 SER B N 1
ATOM 6445 C CA . SER B 1 105 ? -56 23.031 -10.633 1 35.59 105 SER B CA 1
ATOM 6446 C C . SER B 1 105 ? -54.938 22.094 -10.078 1 35.59 105 SER B C 1
ATOM 6448 O O . SER B 1 105 ? -55 20.891 -10.289 1 35.59 105 SER B O 1
ATOM 6450 N N . THR B 1 106 ? -53.688 22.578 -9.805 1 37.97 106 THR B N 1
ATOM 6451 C CA . THR B 1 106 ? -52.562 21.875 -9.195 1 37.97 106 THR B CA 1
ATOM 6452 C C . THR B 1 106 ? -53.062 20.766 -8.273 1 37.97 106 THR B C 1
ATOM 6454 O O . THR B 1 106 ? -52.312 19.828 -7.965 1 37.97 106 THR B O 1
ATOM 6457 N N . SER B 1 107 ? -54.094 21.031 -7.383 1 35.12 107 SER B N 1
ATOM 6458 C CA . SER B 1 107 ? -54.562 20.094 -6.359 1 35.12 107 SER B CA 1
ATOM 6459 C C . SER B 1 107 ? -55.312 18.906 -6.98 1 35.12 107 SER B C 1
ATOM 6461 O O . SER B 1 107 ? -55.625 17.953 -6.285 1 35.12 107 SER B O 1
ATOM 6463 N N . ASP B 1 108 ? -56.125 19.094 -8.023 1 35.78 108 ASP B N 1
ATOM 6464 C CA . ASP B 1 108 ? -56.969 18 -8.492 1 35.78 108 ASP B CA 1
ATOM 6465 C C . ASP B 1 108 ? -56.156 17 -9.305 1 35.78 108 ASP B C 1
ATOM 6467 O O . ASP B 1 108 ? -56.094 17.078 -10.531 1 35.78 108 ASP B O 1
ATOM 6471 N N . SER B 1 109 ? -54.969 16.641 -9.023 1 38.41 109 SER B N 1
ATOM 6472 C CA . SER B 1 109 ? -53.969 15.688 -9.461 1 38.41 109 SER B CA 1
ATOM 6473 C C . SER B 1 109 ? -54.594 14.43 -10.031 1 38.41 109 SER B C 1
ATOM 6475 O O . SER B 1 109 ? -53.906 13.57 -10.586 1 38.41 109 SER B O 1
ATOM 6477 N N . SER B 1 110 ? -55.781 13.961 -9.492 1 37.56 110 SER B N 1
ATOM 6478 C CA . SER B 1 110 ? -56.312 12.625 -9.727 1 37.56 110 SER B CA 1
ATOM 6479 C C . SER B 1 110 ? -56.906 12.508 -11.125 1 37.56 110 SER B C 1
ATOM 6481 O O . SER B 1 110 ? -56.906 11.43 -11.727 1 37.56 110 SER B O 1
ATOM 6483 N N . GLY B 1 111 ? -58 13.352 -11.547 1 37.47 111 GLY B N 1
ATOM 6484 C CA . GLY B 1 111 ? -58.969 12.922 -12.539 1 37.47 111 GLY B CA 1
ATOM 6485 C C . GLY B 1 111 ? -58.5 13.109 -13.969 1 37.47 111 GLY B C 1
ATOM 6486 O O . GLY B 1 111 ? -59.031 12.5 -14.891 1 37.47 111 GLY B O 1
ATOM 6487 N N . THR B 1 112 ? -57.906 14.25 -14.352 1 38.56 112 THR B N 1
ATOM 6488 C CA . THR B 1 112 ? -57.719 14.422 -15.797 1 38.56 112 THR B CA 1
ATOM 6489 C C . THR B 1 112 ? -56.406 13.797 -16.266 1 38.56 112 THR B C 1
ATOM 6491 O O . THR B 1 112 ? -55.5 13.617 -15.461 1 38.56 112 THR B O 1
ATOM 6494 N N . CYS B 1 113 ? -56.344 13.211 -17.562 1 38.06 113 CYS B N 1
ATOM 6495 C CA . CYS B 1 113 ? -55.25 12.547 -18.234 1 38.06 113 CYS B CA 1
ATOM 6496 C C . CYS B 1 113 ? -53.938 13.344 -18.078 1 38.06 113 CYS B C 1
ATOM 6498 O O . CYS B 1 113 ? -52.875 12.766 -17.844 1 38.06 113 CYS B O 1
ATOM 6500 N N . ILE B 1 114 ? -54.156 14.633 -18.188 1 44.78 114 ILE B N 1
ATOM 6501 C CA . ILE B 1 114 ? -52.969 15.477 -18.109 1 44.78 114 ILE B CA 1
ATOM 6502 C C . ILE B 1 114 ? -52.406 15.445 -16.688 1 44.78 114 ILE B C 1
ATOM 6504 O O . ILE B 1 114 ? -51.188 15.391 -16.5 1 44.78 114 ILE B O 1
ATOM 6508 N N . GLY B 1 115 ? -53.281 15.469 -15.781 1 45.31 115 GLY B N 1
ATOM 6509 C CA . GLY B 1 115 ? -52.844 15.406 -14.391 1 45.31 115 GLY B CA 1
ATOM 6510 C C . GLY B 1 115 ? -52.094 14.117 -14.055 1 45.31 115 GLY B C 1
ATOM 6511 O O . GLY B 1 115 ? -51.094 14.141 -13.352 1 45.31 115 GLY B O 1
ATOM 6512 N N . LYS B 1 116 ? -52.594 13.062 -14.617 1 49.97 116 LYS B N 1
ATOM 6513 C CA . LYS B 1 116 ? -51.969 11.766 -14.406 1 49.97 116 LYS B CA 1
ATOM 6514 C C . LYS B 1 116 ? -50.594 11.719 -15.078 1 49.97 116 LYS B C 1
ATOM 6516 O O . LYS B 1 116 ? -49.656 11.141 -14.539 1 49.97 116 LYS B O 1
ATOM 6521 N N . LEU B 1 117 ? -50.625 12.336 -16.312 1 50.38 117 LEU B N 1
ATOM 6522 C CA . LEU B 1 117 ? -49.344 12.375 -17.031 1 50.38 117 LEU B CA 1
ATOM 6523 C C . LEU B 1 117 ? -48.344 13.227 -16.266 1 50.38 117 LEU B C 1
ATOM 6525 O O . LEU B 1 117 ? -47.156 12.859 -16.188 1 50.38 117 LEU B O 1
ATOM 6529 N N . ASP B 1 118 ? -48.781 14.375 -15.805 1 55 118 ASP B N 1
ATOM 6530 C CA . ASP B 1 118 ? -47.875 15.227 -15.016 1 55 118 ASP B CA 1
ATOM 6531 C C . ASP B 1 118 ? -47.406 14.516 -13.758 1 55 118 ASP B C 1
ATOM 6533 O O . ASP B 1 118 ? -46.25 14.633 -13.383 1 55 118 ASP B O 1
ATOM 6537 N N . GLN B 1 119 ? -48.281 13.812 -13.156 1 61.12 119 GLN B N 1
ATOM 6538 C CA . GLN B 1 119 ? -47.906 13.062 -11.969 1 61.12 119 GLN B CA 1
ATOM 6539 C C . GLN B 1 119 ? -46.938 11.953 -12.305 1 61.12 119 GLN B C 1
ATOM 6541 O O . GLN B 1 119 ? -46 11.688 -11.539 1 61.12 119 GLN B O 1
ATOM 6546 N N . ALA B 1 120 ? -47.125 11.375 -13.414 1 56.38 120 ALA B N 1
ATOM 6547 C CA . ALA B 1 120 ? -46.219 10.328 -13.852 1 56.38 120 ALA B CA 1
ATOM 6548 C C . ALA B 1 120 ? -44.812 10.883 -14.109 1 56.38 120 ALA B C 1
ATOM 6550 O O . ALA B 1 120 ? -43.812 10.273 -13.734 1 56.38 120 ALA B O 1
ATOM 6551 N N . PHE B 1 121 ? -44.812 12.039 -14.789 1 56.16 121 PHE B N 1
ATOM 6552 C CA . PHE B 1 121 ? -43.531 12.672 -15.047 1 56.16 121 PHE B CA 1
ATOM 6553 C C . PHE B 1 121 ? -42.844 13.07 -13.742 1 56.16 121 PHE B C 1
ATOM 6555 O O . PHE B 1 121 ? -41.625 12.961 -13.609 1 56.16 121 PHE B O 1
ATOM 6562 N N . LYS B 1 122 ? -43.656 13.523 -12.867 1 63.81 122 LYS B N 1
ATOM 6563 C CA . LYS B 1 122 ? -43.094 13.875 -11.562 1 63.81 122 LYS B CA 1
ATOM 6564 C C . LYS B 1 122 ? -42.562 12.648 -10.844 1 63.81 122 LYS B C 1
ATOM 6566 O O . LYS B 1 122 ? -41.5 12.711 -10.203 1 63.81 122 LYS B O 1
ATOM 6571 N N . ASN B 1 123 ? -43.281 11.602 -11.008 1 64.94 123 ASN B N 1
ATOM 6572 C CA . ASN B 1 123 ? -42.812 10.367 -10.367 1 64.94 123 ASN B CA 1
ATOM 6573 C C . ASN B 1 123 ? -41.531 9.859 -10.984 1 64.94 123 ASN B C 1
ATOM 6575 O O . ASN B 1 123 ? -40.656 9.367 -10.273 1 64.94 123 ASN B O 1
ATOM 6579 N N . ILE B 1 124 ? -41.469 9.977 -12.234 1 58.78 124 ILE B N 1
ATOM 6580 C CA . ILE B 1 124 ? -40.281 9.547 -12.922 1 58.78 124 ILE B CA 1
ATOM 6581 C C . ILE B 1 124 ? -39.094 10.438 -12.508 1 58.78 124 ILE B C 1
ATOM 6583 O O . ILE B 1 124 ? -38 9.945 -12.258 1 58.78 124 ILE B O 1
ATOM 6587 N N . ALA B 1 125 ? -39.438 11.68 -12.461 1 67.5 125 ALA B N 1
ATOM 6588 C CA . ALA B 1 125 ? -38.375 12.617 -12.047 1 67.5 125 ALA B CA 1
ATOM 6589 C C . ALA B 1 125 ? -37.938 12.328 -10.617 1 67.5 125 ALA B C 1
ATOM 6591 O O . ALA B 1 125 ? -36.719 12.406 -10.312 1 67.5 125 ALA B O 1
ATOM 6592 N N . GLU B 1 126 ? -38.906 11.953 -9.875 1 78.38 126 GLU B N 1
ATOM 6593 C CA . GLU B 1 126 ? -38.562 11.656 -8.484 1 78.38 126 GLU B CA 1
ATOM 6594 C C . GLU B 1 126 ? -37.75 10.359 -8.375 1 78.38 126 GLU B C 1
ATOM 6596 O O . GLU B 1 126 ? -36.844 10.25 -7.559 1 78.38 126 GLU B O 1
ATOM 6601 N N . SER B 1 127 ? -38.156 9.477 -9.195 1 79.75 127 SER B N 1
ATOM 6602 C CA . SER B 1 127 ? -37.406 8.219 -9.188 1 79.75 127 SER B CA 1
ATOM 6603 C C . SER B 1 127 ? -36 8.398 -9.703 1 79.75 127 SER B C 1
ATOM 6605 O O . SER B 1 127 ? -35.062 7.781 -9.188 1 79.75 127 SER B O 1
ATOM 6607 N N . ASP B 1 128 ? -35.906 9.188 -10.648 1 81.44 128 ASP B N 1
ATOM 6608 C CA . ASP B 1 128 ? -34.562 9.469 -11.188 1 81.44 128 ASP B CA 1
ATOM 6609 C C . ASP B 1 128 ? -33.719 10.227 -10.164 1 81.44 128 ASP B C 1
ATOM 6611 O O . ASP B 1 128 ? -32.531 9.984 -10.062 1 81.44 128 ASP B O 1
ATOM 6615 N N . ARG B 1 129 ? -34.375 11.094 -9.562 1 86.5 129 ARG B N 1
ATOM 6616 C CA . ARG B 1 129 ? -33.656 11.836 -8.531 1 86.5 129 ARG B CA 1
ATOM 6617 C C . ARG B 1 129 ? -33.219 10.914 -7.41 1 86.5 129 ARG B C 1
ATOM 6619 O O . ARG B 1 129 ? -32.094 11.055 -6.887 1 86.5 129 ARG B O 1
ATOM 6626 N N . ARG B 1 130 ? -34.062 10.031 -7.109 1 88.5 130 ARG B N 1
ATOM 6627 C CA . ARG B 1 130 ? -33.688 9.078 -6.062 1 88.5 130 ARG B CA 1
ATOM 6628 C C . ARG B 1 130 ? -32.531 8.203 -6.5 1 88.5 130 ARG B C 1
ATOM 6630 O O . ARG B 1 130 ? -31.641 7.891 -5.691 1 88.5 130 ARG B O 1
ATOM 6637 N N . ARG B 1 131 ? -32.562 7.84 -7.707 1 90.94 131 ARG B N 1
ATOM 6638 C CA . ARG B 1 131 ? -31.469 7.047 -8.266 1 90.94 131 ARG B CA 1
ATOM 6639 C C . ARG B 1 131 ? -30.156 7.82 -8.234 1 90.94 131 ARG B C 1
ATOM 6641 O O . ARG B 1 131 ? -29.125 7.277 -7.852 1 90.94 131 ARG B O 1
ATOM 6648 N N . MET B 1 132 ? -30.281 9.016 -8.633 1 91.94 132 MET B N 1
ATOM 6649 C CA . MET B 1 132 ? -29.078 9.844 -8.664 1 91.94 132 MET B CA 1
ATOM 6650 C C . MET B 1 132 ? -28.562 10.094 -7.25 1 91.94 132 MET B C 1
ATOM 6652 O O . MET B 1 132 ? -27.359 10.141 -7.027 1 91.94 132 MET B O 1
ATOM 6656 N N . CYS B 1 133 ? -29.469 10.258 -6.328 1 94.38 133 CYS B N 1
ATOM 6657 C CA . CYS B 1 133 ? -29.062 10.453 -4.941 1 94.38 133 CYS B CA 1
ATOM 6658 C C . CYS B 1 133 ? -28.312 9.234 -4.41 1 94.38 133 CYS B C 1
ATOM 6660 O O . CYS B 1 133 ? -27.344 9.367 -3.674 1 94.38 133 CYS B O 1
ATOM 6662 N N . SER B 1 134 ? -28.797 8.078 -4.848 1 95.44 134 SER B N 1
ATOM 6663 C CA . SER B 1 134 ? -28.109 6.855 -4.445 1 95.44 134 SER B CA 1
ATOM 6664 C C . SER B 1 134 ? -26.703 6.793 -5.027 1 95.44 134 SER B C 1
ATOM 6666 O O . SER B 1 134 ? -25.766 6.387 -4.344 1 95.44 134 SER B O 1
ATOM 6668 N N . LEU B 1 135 ? -26.594 7.215 -6.266 1 96.44 135 LEU B N 1
ATOM 6669 C CA . LEU B 1 135 ? -25.281 7.207 -6.922 1 96.44 135 LEU B CA 1
ATOM 6670 C C . LEU B 1 135 ? -24.344 8.203 -6.266 1 96.44 135 LEU B C 1
ATOM 6672 O O . LEU B 1 135 ? -23.156 7.914 -6.078 1 96.44 135 LEU B O 1
ATOM 6676 N N . PHE B 1 136 ? -24.844 9.344 -5.863 1 97.38 136 PHE B N 1
ATOM 6677 C CA . PHE B 1 136 ? -24.031 10.352 -5.191 1 97.38 136 PHE B CA 1
ATOM 6678 C C . PHE B 1 136 ? -23.562 9.852 -3.824 1 97.38 136 PHE B C 1
ATOM 6680 O O . PHE B 1 136 ? -22.438 10.125 -3.402 1 97.38 136 PHE B O 1
ATOM 6687 N N . ASN B 1 137 ? -24.438 9.172 -3.199 1 97.38 137 ASN B N 1
ATOM 6688 C CA . ASN B 1 137 ? -24.078 8.617 -1.898 1 97.38 137 ASN B CA 1
ATOM 6689 C C . ASN B 1 137 ? -22.969 7.578 -2.021 1 97.38 137 ASN B C 1
ATOM 6691 O O . ASN B 1 137 ? -22.078 7.523 -1.186 1 97.38 137 ASN B O 1
ATOM 6695 N N . ILE B 1 138 ? -23.078 6.77 -3.033 1 97.81 138 ILE B N 1
ATOM 6696 C CA . ILE B 1 138 ? -22.062 5.746 -3.262 1 97.81 138 ILE B CA 1
ATOM 6697 C C . ILE B 1 138 ? -20.719 6.402 -3.607 1 97.81 138 ILE B C 1
ATOM 6699 O O . ILE B 1 138 ? -19.688 6.043 -3.051 1 97.81 138 ILE B O 1
ATOM 6703 N N . ALA B 1 139 ? -20.781 7.359 -4.512 1 97.94 139 ALA B N 1
ATOM 6704 C CA . ALA B 1 139 ? -19.562 8.07 -4.895 1 97.94 139 ALA B CA 1
ATOM 6705 C C . ALA B 1 139 ? -18.953 8.789 -3.699 1 97.94 139 ALA B C 1
ATOM 6707 O O . ALA B 1 139 ? -17.734 8.773 -3.523 1 97.94 139 ALA B O 1
ATOM 6708 N N . TYR B 1 140 ? -19.766 9.453 -2.891 1 98.31 140 TYR B N 1
ATOM 6709 C CA . TYR B 1 140 ? -19.281 10.172 -1.716 1 98.31 140 TYR B CA 1
ATOM 6710 C C . TYR B 1 140 ? -18.625 9.219 -0.724 1 98.31 140 TYR B C 1
ATOM 6712 O O . TYR B 1 140 ? -17.609 9.555 -0.12 1 98.31 140 TYR B O 1
ATOM 6720 N N . TYR B 1 141 ? -19.281 8.031 -0.58 1 97.62 141 TYR B N 1
ATOM 6721 C CA . TYR B 1 141 ? -18.703 7.023 0.297 1 97.62 141 TYR B CA 1
ATOM 6722 C C . TYR B 1 141 ? -17.297 6.641 -0.16 1 97.62 141 TYR B C 1
ATOM 6724 O O . TYR B 1 141 ? -16.375 6.527 0.657 1 97.62 141 TYR B O 1
ATOM 6732 N N . LEU B 1 142 ? -17.125 6.402 -1.434 1 97.56 142 LEU B N 1
ATOM 6733 C CA . LEU B 1 142 ? -15.82 6.027 -1.983 1 97.56 142 LEU B CA 1
ATOM 6734 C C . LEU B 1 142 ? -14.789 7.121 -1.738 1 97.56 142 LEU B C 1
ATOM 6736 O O . LEU B 1 142 ? -13.656 6.832 -1.344 1 97.56 142 LEU B O 1
ATOM 6740 N N . GLY B 1 143 ? -15.148 8.344 -1.956 1 97.19 143 GLY B N 1
ATOM 6741 C CA . GLY B 1 143 ? -14.234 9.453 -1.732 1 97.19 143 GLY B CA 1
ATOM 6742 C C . GLY B 1 143 ? -13.891 9.656 -0.269 1 97.19 143 GLY B C 1
ATOM 6743 O O . GLY B 1 143 ? -12.727 9.836 0.08 1 97.19 143 GLY B O 1
ATOM 6744 N N . LYS B 1 144 ? -14.898 9.602 0.597 1 97.44 144 LYS B N 1
ATOM 6745 C CA . LYS B 1 144 ? -14.719 9.859 2.023 1 97.44 144 LYS B CA 1
ATOM 6746 C C . LYS B 1 144 ? -13.859 8.781 2.678 1 97.44 144 LYS B C 1
ATOM 6748 O O . LYS B 1 144 ? -13.07 9.07 3.574 1 97.44 144 LYS B O 1
ATOM 6753 N N . GLU B 1 145 ? -14.008 7.551 2.205 1 95.44 145 GLU B N 1
ATOM 6754 C CA . GLU B 1 145 ? -13.281 6.434 2.795 1 95.44 145 GLU B CA 1
ATOM 6755 C C . GLU B 1 145 ? -11.992 6.145 2.021 1 95.44 145 GLU B C 1
ATOM 6757 O O . GLU B 1 145 ? -11.312 5.152 2.285 1 95.44 145 GLU B O 1
ATOM 6762 N N . ARG B 1 146 ? -11.633 6.941 1.108 1 94.19 146 ARG B N 1
ATOM 6763 C CA . ARG B 1 146 ? -10.383 6.898 0.36 1 94.19 146 ARG B CA 1
ATOM 6764 C C . ARG B 1 146 ? -10.273 5.613 -0.456 1 94.19 146 ARG B C 1
ATOM 6766 O O . ARG B 1 146 ? -9.211 4.992 -0.508 1 94.19 146 ARG B O 1
ATOM 6773 N N . LYS B 1 147 ? -11.414 5.164 -0.969 1 95.12 147 LYS B N 1
ATOM 6774 C CA . LYS B 1 147 ? -11.422 3.984 -1.827 1 95.12 147 LYS B CA 1
ATOM 6775 C C . LYS B 1 147 ? -11.219 4.363 -3.291 1 95.12 147 LYS B C 1
ATOM 6777 O O . LYS B 1 147 ? -11.516 5.496 -3.689 1 95.12 147 LYS B O 1
ATOM 6782 N N . PRO B 1 148 ? -10.617 3.445 -4.102 1 94 148 PRO B N 1
ATOM 6783 C CA . PRO B 1 148 ? -10.469 3.748 -5.527 1 94 148 PRO B CA 1
ATOM 6784 C C . PRO B 1 148 ? -11.797 3.99 -6.227 1 94 148 PRO B C 1
ATOM 6786 O O . PRO B 1 148 ? -12.789 3.312 -5.934 1 94 148 PRO B O 1
ATOM 6789 N N . LEU B 1 149 ? -11.789 4.918 -7.152 1 95.81 149 LEU B N 1
ATOM 6790 C CA . LEU B 1 149 ? -13.023 5.27 -7.852 1 95.81 149 LEU B CA 1
ATOM 6791 C C . LEU B 1 149 ? -13.422 4.176 -8.836 1 95.81 149 LEU B C 1
ATOM 6793 O O . LEU B 1 149 ? -14.57 4.137 -9.289 1 95.81 149 LEU B O 1
ATOM 6797 N N . THR B 1 150 ? -12.484 3.307 -9.141 1 93.25 150 THR B N 1
ATOM 6798 C CA . THR B 1 150 ? -12.805 2.16 -9.984 1 93.25 150 THR B CA 1
ATOM 6799 C C . THR B 1 150 ? -13.781 1.225 -9.273 1 93.25 150 THR B C 1
ATOM 6801 O O . THR B 1 150 ? -14.414 0.379 -9.914 1 93.25 150 THR B O 1
ATOM 6804 N N . ASP B 1 151 ? -13.906 1.373 -7.988 1 95.06 151 ASP B N 1
ATOM 6805 C CA . ASP B 1 151 ? -14.82 0.545 -7.203 1 95.06 151 ASP B CA 1
ATOM 6806 C C . ASP B 1 151 ? -16.266 0.981 -7.398 1 95.06 151 ASP B C 1
ATOM 6808 O O . ASP B 1 151 ? -17.188 0.314 -6.93 1 95.06 151 ASP B O 1
ATOM 6812 N N . MET B 1 152 ? -16.5 2.109 -8.094 1 97 152 MET B N 1
ATOM 6813 C CA . MET B 1 152 ? -17.859 2.59 -8.328 1 97 152 MET B CA 1
ATOM 6814 C C . MET B 1 152 ? -18.719 1.506 -8.969 1 97 152 MET B C 1
ATOM 6816 O O . MET B 1 152 ? -19.844 1.271 -8.547 1 97 152 MET B O 1
ATOM 6820 N N . LYS B 1 153 ? -18.156 0.841 -9.945 1 95.5 153 LYS B N 1
ATOM 6821 C CA . LYS B 1 153 ? -18.891 -0.219 -10.633 1 95.5 153 LYS B CA 1
ATOM 6822 C C . LYS B 1 153 ? -19.234 -1.364 -9.68 1 95.5 153 LYS B C 1
ATOM 6824 O O . LYS B 1 153 ? -20.359 -1.859 -9.664 1 95.5 153 LYS B O 1
ATOM 6829 N N . LYS B 1 154 ? -18.312 -1.779 -8.891 1 95.19 154 LYS B N 1
ATOM 6830 C CA . LYS B 1 154 ? -18.484 -2.883 -7.953 1 95.19 154 LYS B CA 1
ATOM 6831 C C . LYS B 1 154 ? -19.5 -2.52 -6.863 1 95.19 154 LYS B C 1
ATOM 6833 O O . LYS B 1 154 ? -20.297 -3.355 -6.449 1 95.19 154 LYS B O 1
ATOM 6838 N N . GLN B 1 155 ? -19.359 -1.298 -6.391 1 96.25 155 GLN B N 1
ATOM 6839 C CA . GLN B 1 155 ? -20.281 -0.851 -5.352 1 96.25 155 GLN B CA 1
ATOM 6840 C C . GLN B 1 155 ? -21.719 -0.776 -5.875 1 96.25 155 GLN B C 1
ATOM 6842 O O . GLN B 1 155 ? -22.672 -1.076 -5.148 1 96.25 155 GLN B O 1
ATOM 6847 N N . CYS B 1 156 ? -21.859 -0.315 -7.086 1 95.94 156 CYS B N 1
ATOM 6848 C CA . CYS B 1 156 ? -23.188 -0.268 -7.695 1 95.94 156 CYS B CA 1
ATOM 6849 C C . CYS B 1 156 ? -23.75 -1.671 -7.879 1 95.94 156 CYS B C 1
ATOM 6851 O O . CYS B 1 156 ? -24.953 -1.896 -7.676 1 95.94 156 CYS B O 1
ATOM 6853 N N . MET B 1 157 ? -22.891 -2.592 -8.281 1 94.94 157 MET B N 1
ATOM 6854 C CA . MET B 1 157 ? -23.312 -3.98 -8.438 1 94.94 157 MET B CA 1
ATOM 6855 C C . MET B 1 157 ? -23.781 -4.551 -7.109 1 94.94 157 MET B C 1
ATOM 6857 O O . MET B 1 157 ? -24.781 -5.273 -7.062 1 94.94 157 MET B O 1
ATOM 6861 N N . LEU B 1 158 ? -23.062 -4.277 -6.039 1 95.88 158 LEU B N 1
ATOM 6862 C CA . LEU B 1 158 ? -23.484 -4.727 -4.711 1 95.88 158 LEU B CA 1
ATOM 6863 C C . LEU B 1 158 ? -24.812 -4.098 -4.309 1 95.88 158 LEU B C 1
ATOM 6865 O O . LEU B 1 158 ? -25.688 -4.777 -3.77 1 95.88 158 LEU B O 1
ATOM 6869 N N . ALA B 1 159 ? -24.922 -2.773 -4.562 1 96 159 ALA B N 1
ATOM 6870 C CA . ALA B 1 159 ? -26.172 -2.08 -4.234 1 96 159 ALA B CA 1
ATOM 6871 C C . ALA B 1 159 ? -27.359 -2.697 -4.973 1 96 159 ALA B C 1
ATOM 6873 O O . ALA B 1 159 ? -28.422 -2.883 -4.395 1 96 159 ALA B O 1
ATOM 6874 N N . LYS B 1 160 ? -27.125 -3 -6.246 1 94 160 LYS B N 1
ATOM 6875 C CA . LYS B 1 160 ? -28.172 -3.648 -7.035 1 94 160 LYS B CA 1
ATOM 6876 C C . LYS B 1 160 ? -28.531 -5.008 -6.445 1 94 160 LYS B C 1
ATOM 6878 O O . LYS B 1 160 ? -29.719 -5.367 -6.383 1 94 160 LYS B O 1
ATOM 6883 N N . LYS B 1 161 ? -27.531 -5.711 -6.07 1 93.88 161 LYS B N 1
ATOM 6884 C CA . LYS B 1 161 ? -27.75 -7.027 -5.477 1 93.88 161 LYS B CA 1
ATOM 6885 C C . LYS B 1 161 ? -28.531 -6.922 -4.172 1 93.88 161 LYS B C 1
ATOM 6887 O O . LYS B 1 161 ? -29.312 -7.816 -3.836 1 93.88 161 LYS B O 1
ATOM 6892 N N . LEU B 1 162 ? -28.375 -5.824 -3.443 1 94.5 162 LEU B N 1
ATOM 6893 C CA . LEU B 1 162 ? -29.047 -5.609 -2.172 1 94.5 162 LEU B CA 1
ATOM 6894 C C . LEU B 1 162 ? -30.438 -5.031 -2.393 1 94.5 162 LEU B C 1
ATOM 6896 O O . LEU B 1 162 ? -31.172 -4.766 -1.431 1 94.5 162 LEU B O 1
ATOM 6900 N N . GLY B 1 163 ? -30.844 -4.738 -3.619 1 91.56 163 GLY B N 1
ATOM 6901 C CA . GLY B 1 163 ? -32.188 -4.305 -3.936 1 91.56 163 GLY B CA 1
ATOM 6902 C C . GLY B 1 163 ? -32.312 -2.807 -4.141 1 91.56 163 GLY B C 1
ATOM 6903 O O . GLY B 1 163 ? -33.406 -2.268 -4.207 1 91.56 163 GLY B O 1
ATOM 6904 N N . VAL B 1 164 ? -31.172 -2.121 -4.16 1 94.38 164 VAL B N 1
ATOM 6905 C CA . VAL B 1 164 ? -31.188 -0.679 -4.375 1 94.38 164 VAL B CA 1
ATOM 6906 C C . VAL B 1 164 ? -31.234 -0.379 -5.871 1 94.38 164 VAL B C 1
ATOM 6908 O O . VAL B 1 164 ? -30.562 -1.042 -6.664 1 94.38 164 VAL B O 1
ATOM 6911 N N . ASP B 1 165 ? -32.031 0.525 -6.207 1 91.31 165 ASP B N 1
ATOM 6912 C CA . ASP B 1 165 ? -32.125 0.913 -7.609 1 91.31 165 ASP B CA 1
ATOM 6913 C C . ASP B 1 165 ? -31.062 1.958 -7.965 1 91.31 165 ASP B C 1
ATOM 6915 O O . ASP B 1 165 ? -31.219 3.139 -7.648 1 91.31 165 ASP B O 1
ATOM 6919 N N . VAL B 1 166 ? -30.094 1.569 -8.633 1 91.81 166 VAL B N 1
ATOM 6920 C CA . VAL B 1 166 ? -29.031 2.48 -9.023 1 91.81 166 VAL B CA 1
ATOM 6921 C C . VAL B 1 166 ? -29.031 2.664 -10.539 1 91.81 166 VAL B C 1
ATOM 6923 O O . VAL B 1 166 ? -28.203 3.4 -11.078 1 91.81 166 VAL B O 1
ATOM 6926 N N . GLY B 1 167 ? -29.875 2.129 -11.211 1 88.5 167 GLY B N 1
ATOM 6927 C CA . GLY B 1 167 ? -29.938 2.258 -12.656 1 88.5 167 GLY B CA 1
ATOM 6928 C C . GLY B 1 167 ? -28.812 1.526 -13.375 1 88.5 167 GLY B C 1
ATOM 6929 O O . GLY B 1 167 ? -28.188 0.627 -12.805 1 88.5 167 GLY B O 1
ATOM 6930 N N . SER B 1 168 ? -28.594 1.812 -14.609 1 86.25 168 SER B N 1
ATOM 6931 C CA . SER B 1 168 ? -27.578 1.115 -15.383 1 86.25 168 SER B CA 1
ATOM 6932 C C . SER B 1 168 ? -26.516 2.082 -15.891 1 86.25 168 SER B C 1
ATOM 6934 O O . SER B 1 168 ? -25.469 1.657 -16.391 1 86.25 168 SER B O 1
ATOM 6936 N N . ASN B 1 169 ? -26.75 3.326 -15.57 1 87.31 169 ASN B N 1
ATOM 6937 C CA . ASN B 1 169 ? -25.812 4.324 -16.094 1 87.31 169 ASN B CA 1
ATOM 6938 C C . ASN B 1 169 ? -24.953 4.914 -14.969 1 87.31 169 ASN B C 1
ATOM 6940 O O . ASN B 1 169 ? -25.266 4.75 -13.789 1 87.31 169 ASN B O 1
ATOM 6944 N N . TYR B 1 170 ? -23.906 5.512 -15.281 1 91.88 170 TYR B N 1
ATOM 6945 C CA . TYR B 1 170 ? -23.047 6.281 -14.391 1 91.88 170 TYR B CA 1
ATOM 6946 C C . TYR B 1 170 ? -22.391 5.379 -13.352 1 91.88 170 TYR B C 1
ATOM 6948 O O . TYR B 1 170 ? -22.281 5.746 -12.18 1 91.88 170 TYR B O 1
ATOM 6956 N N . HIS B 1 171 ? -22.062 4.176 -13.719 1 93 171 HIS B N 1
ATOM 6957 C CA . HIS B 1 171 ? -21.453 3.229 -12.797 1 93 171 HIS B CA 1
ATOM 6958 C C . HIS B 1 171 ? -19.938 3.209 -12.953 1 93 171 HIS B C 1
ATOM 6960 O O . HIS B 1 171 ? -19.25 2.383 -12.344 1 93 171 HIS B O 1
ATOM 6966 N N . ASN B 1 172 ? -19.422 4.113 -13.695 1 92.25 172 ASN B N 1
ATOM 6967 C CA . ASN B 1 172 ? -18 4.059 -14.008 1 92.25 172 ASN B CA 1
ATOM 6968 C C . ASN B 1 172 ? -17.219 5.078 -13.188 1 92.25 172 ASN B C 1
ATOM 6970 O O . ASN B 1 172 ? -17.797 5.863 -12.438 1 92.25 172 ASN B O 1
ATOM 6974 N N . ASP B 1 173 ? -15.945 5.016 -13.273 1 92.81 173 ASP B N 1
ATOM 6975 C CA . ASP B 1 173 ? -15.055 5.863 -12.484 1 92.81 173 ASP B CA 1
ATOM 6976 C C . ASP B 1 173 ? -15.148 7.32 -12.93 1 92.81 173 ASP B C 1
ATOM 6978 O O . ASP B 1 173 ? -15.039 8.234 -12.109 1 92.81 173 ASP B O 1
ATOM 6982 N N . LEU B 1 174 ? -15.391 7.516 -14.195 1 92.75 174 LEU B N 1
ATOM 6983 C CA . LEU B 1 174 ? -15.508 8.875 -14.711 1 92.75 174 LEU B CA 1
ATOM 6984 C C . LEU B 1 174 ? -16.719 9.578 -14.109 1 92.75 174 LEU B C 1
ATOM 6986 O O . LEU B 1 174 ? -16.656 10.766 -13.781 1 92.75 174 LEU B O 1
ATOM 6990 N N . SER B 1 175 ? -17.828 8.859 -14.039 1 93.69 175 SER B N 1
ATOM 6991 C CA . SER B 1 175 ? -19.016 9.43 -13.422 1 93.69 175 SER B CA 1
ATOM 6992 C C . SER B 1 175 ? -18.766 9.766 -11.953 1 93.69 175 SER B C 1
ATOM 6994 O O . SER B 1 175 ? -19.188 10.82 -11.469 1 93.69 175 SER B O 1
ATOM 6996 N N . ALA B 1 176 ? -18.172 8.828 -11.266 1 96.06 176 ALA B N 1
ATOM 6997 C CA . ALA B 1 176 ? -17.844 9.078 -9.859 1 96.06 176 ALA B CA 1
ATOM 6998 C C . ALA B 1 176 ? -17 10.336 -9.711 1 96.06 176 ALA B C 1
ATOM 7000 O O . ALA B 1 176 ? -17.203 11.117 -8.773 1 96.06 176 ALA B O 1
ATOM 7001 N N . LYS B 1 177 ? -16.016 10.531 -10.625 1 95.75 177 LYS B N 1
ATOM 7002 C CA . LYS B 1 177 ? -15.164 11.719 -10.609 1 95.75 177 LYS B CA 1
ATOM 7003 C C . LYS B 1 177 ? -15.992 12.992 -10.773 1 95.75 177 LYS B C 1
ATOM 7005 O O . LYS B 1 177 ? -15.742 13.992 -10.094 1 95.75 177 LYS B O 1
ATOM 7010 N N . GLN B 1 178 ? -16.922 12.93 -11.617 1 94.69 178 GLN B N 1
ATOM 7011 C CA . GLN B 1 178 ? -17.781 14.086 -11.859 1 94.69 178 GLN B CA 1
ATOM 7012 C C . GLN B 1 178 ? -18.641 14.398 -10.633 1 94.69 178 GLN B C 1
ATOM 7014 O O . GLN B 1 178 ? -18.844 15.562 -10.289 1 94.69 178 GLN B O 1
ATOM 7019 N N . PHE B 1 179 ? -19.203 13.367 -10.07 1 96.69 179 PHE B N 1
ATOM 7020 C CA . PHE B 1 179 ? -20 13.555 -8.867 1 96.69 179 PHE B CA 1
ATOM 7021 C C . PHE B 1 179 ? -19.172 14.203 -7.758 1 96.69 179 PHE B C 1
ATOM 7023 O O . PHE B 1 179 ? -19.625 15.133 -7.098 1 96.69 179 PHE B O 1
ATOM 7030 N N . LEU B 1 180 ? -18 13.727 -7.598 1 97.06 180 LEU B N 1
ATOM 7031 C CA . LEU B 1 180 ? -17.125 14.227 -6.531 1 97.06 180 LEU B CA 1
ATOM 7032 C C . LEU B 1 180 ? -16.641 15.641 -6.836 1 97.06 180 LEU B C 1
ATOM 7034 O O . LEU B 1 180 ? -16.391 16.422 -5.918 1 97.06 180 LEU B O 1
ATOM 7038 N N . ASN B 1 181 ? -16.453 15.891 -8.148 1 95.75 181 ASN B N 1
ATOM 7039 C CA . ASN B 1 181 ? -16.125 17.266 -8.523 1 95.75 181 ASN B CA 1
ATOM 7040 C C . ASN B 1 181 ? -17.188 18.25 -8.055 1 95.75 181 ASN B C 1
ATOM 7042 O O . ASN B 1 181 ? -16.875 19.359 -7.621 1 95.75 181 ASN B O 1
ATOM 7046 N N . ALA B 1 182 ? -18.438 17.844 -8.203 1 96.19 182 ALA B N 1
ATOM 7047 C CA . ALA B 1 182 ? -19.531 18.688 -7.73 1 96.19 182 ALA B CA 1
ATOM 7048 C C . ALA B 1 182 ? -19.469 18.891 -6.219 1 96.19 182 ALA B C 1
ATOM 7050 O O . ALA B 1 182 ? -19.688 20 -5.719 1 96.19 182 ALA B O 1
ATOM 7051 N N . THR B 1 183 ? -19.219 17.812 -5.527 1 96.81 183 THR B N 1
ATOM 7052 C CA . THR B 1 183 ? -19.094 17.891 -4.074 1 96.81 183 THR B CA 1
ATOM 7053 C C . THR B 1 183 ? -17.938 18.797 -3.68 1 96.81 183 THR B C 1
ATOM 7055 O O . THR B 1 183 ? -18.062 19.609 -2.766 1 96.81 183 THR B O 1
ATOM 7058 N N . TYR B 1 184 ? -16.828 18.656 -4.359 1 95.94 184 TYR B N 1
ATOM 7059 C CA . TYR B 1 184 ? -15.648 19.484 -4.109 1 95.94 184 TYR B CA 1
ATOM 7060 C C . TYR B 1 184 ? -15.953 20.953 -4.332 1 95.94 184 TYR B C 1
ATOM 7062 O O . TYR B 1 184 ? -15.562 21.812 -3.529 1 95.94 184 TYR B O 1
ATOM 7070 N N . THR B 1 185 ? -16.625 21.25 -5.418 1 94.69 185 THR B N 1
ATOM 7071 C CA . THR B 1 185 ? -16.969 22.625 -5.762 1 94.69 185 THR B CA 1
ATOM 7072 C C . THR B 1 185 ? -17.781 23.266 -4.652 1 94.69 185 THR B C 1
ATOM 7074 O O . THR B 1 185 ? -17.547 24.422 -4.293 1 94.69 185 THR B O 1
ATOM 7077 N N . ASN B 1 186 ? -18.688 22.531 -4.121 1 95.31 186 ASN B N 1
ATOM 7078 C CA . ASN B 1 186 ? -19.516 23.062 -3.041 1 95.31 186 ASN B CA 1
ATOM 7079 C C . ASN B 1 186 ? -18.719 23.234 -1.751 1 95.31 186 ASN B C 1
ATOM 7081 O O . ASN B 1 186 ? -18.938 24.172 -0.999 1 95.31 186 ASN B O 1
ATOM 7085 N N . LEU B 1 187 ? -17.859 22.312 -1.477 1 94.88 187 LEU B N 1
ATOM 7086 C CA . LEU B 1 187 ? -17.031 22.406 -0.281 1 94.88 187 LEU B CA 1
ATOM 7087 C C . LEU B 1 187 ? -16.125 23.625 -0.338 1 94.88 187 LEU B C 1
ATOM 7089 O O . LEU B 1 187 ? -15.945 24.328 0.666 1 94.88 187 LEU B O 1
ATOM 7093 N N . ILE B 1 188 ? -15.547 23.844 -1.483 1 94.5 188 ILE B N 1
ATOM 7094 C CA . ILE B 1 188 ? -14.656 24.984 -1.659 1 94.5 188 ILE B CA 1
ATOM 7095 C C . ILE B 1 188 ? -15.438 26.281 -1.524 1 94.5 188 ILE B C 1
ATOM 7097 O O . ILE B 1 188 ? -14.945 27.266 -0.946 1 94.5 188 ILE B O 1
ATOM 7101 N N . LYS B 1 189 ? -16.609 26.281 -2.057 1 93.88 189 LYS B N 1
ATOM 7102 C CA . LYS B 1 189 ? -17.453 27.469 -1.926 1 93.88 189 LYS B CA 1
ATOM 7103 C C . LYS B 1 189 ? -17.766 27.766 -0.461 1 93.88 189 LYS B C 1
ATOM 7105 O O . LYS B 1 189 ? -17.781 28.922 -0.045 1 93.88 189 LYS B O 1
ATOM 7110 N N . ASP B 1 190 ? -18.047 26.734 0.262 1 92.62 190 ASP B N 1
ATOM 7111 C CA . ASP B 1 190 ? -18.297 26.906 1.689 1 92.62 190 ASP B CA 1
ATOM 7112 C C . ASP B 1 190 ? -17.078 27.5 2.396 1 92.62 190 ASP B C 1
ATOM 7114 O O . ASP B 1 190 ? -17.203 28.344 3.273 1 92.62 190 ASP B O 1
ATOM 7118 N N . VAL B 1 191 ? -15.93 27.078 2.061 1 92.38 191 VAL B N 1
ATOM 7119 C CA . VAL B 1 191 ? -14.688 27.562 2.654 1 92.38 191 VAL B CA 1
ATOM 7120 C C . VAL B 1 191 ? -14.469 29.016 2.271 1 92.38 191 VAL B C 1
ATOM 7122 O O . VAL B 1 191 ? -14.086 29.844 3.111 1 92.38 191 VAL B O 1
ATOM 7125 N N . GLN B 1 192 ? -14.711 29.297 1.048 1 93.38 192 GLN B N 1
ATOM 7126 C CA . GLN B 1 192 ? -14.562 30.672 0.561 1 93.38 192 GLN B CA 1
ATOM 7127 C C . GLN B 1 192 ? -15.484 31.625 1.317 1 93.38 192 GLN B C 1
ATOM 7129 O O . GLN B 1 192 ? -15.055 32.719 1.728 1 93.38 192 GLN B O 1
ATOM 7134 N N . ASP B 1 193 ? -16.672 31.203 1.505 1 92.25 193 ASP B N 1
ATOM 7135 C CA . ASP B 1 193 ? -17.641 32.031 2.203 1 92.25 193 ASP B CA 1
ATOM 7136 C C . ASP B 1 193 ? -17.234 32.25 3.658 1 92.25 193 ASP B C 1
ATOM 7138 O O . ASP B 1 193 ? -17.391 33.344 4.191 1 92.25 193 ASP B O 1
ATOM 7142 N N . THR B 1 194 ? -16.719 31.297 4.227 1 92.38 194 THR B N 1
ATOM 7143 C CA . THR B 1 194 ? -16.312 31.406 5.621 1 92.38 194 THR B CA 1
ATOM 7144 C C . THR B 1 194 ? -15.102 32.312 5.77 1 92.38 194 THR B C 1
ATOM 7146 O O . THR B 1 194 ? -15.062 33.156 6.648 1 92.38 194 THR B O 1
ATOM 7149 N N . ILE B 1 195 ? -14.148 32.188 4.918 1 92.88 195 ILE B N 1
ATOM 7150 C CA . ILE B 1 195 ? -12.883 32.906 5.004 1 92.88 195 ILE B CA 1
ATOM 7151 C C . ILE B 1 195 ? -13.109 34.375 4.676 1 92.88 195 ILE B C 1
ATOM 7153 O O . ILE B 1 195 ? -12.484 35.25 5.273 1 92.88 195 ILE B O 1
ATOM 7157 N N . SER B 1 196 ? -14.023 34.656 3.775 1 89.5 196 SER B N 1
ATOM 7158 C CA . SER B 1 196 ? -14.305 36.031 3.371 1 89.5 196 SER B CA 1
ATOM 7159 C C . SER B 1 196 ? -14.852 36.844 4.539 1 89.5 196 SER B C 1
ATOM 7161 O O . SER B 1 196 ? -14.688 38.062 4.57 1 89.5 196 SER B O 1
ATOM 7163 N N . GLY B 1 197 ? -15.422 36.219 5.523 1 87.88 197 GLY B N 1
ATOM 7164 C CA . GLY B 1 197 ? -15.977 36.906 6.668 1 87.88 197 GLY B CA 1
ATOM 7165 C C . GLY B 1 197 ? -15.023 37 7.848 1 87.88 197 GLY B C 1
ATOM 7166 O O . GLY B 1 197 ? -15.344 37.594 8.867 1 87.88 197 GLY B O 1
ATOM 7167 N N . CYS B 1 198 ? -13.828 36.531 7.672 1 92.31 198 CYS B N 1
ATOM 7168 C CA . CYS B 1 198 ? -12.867 36.531 8.766 1 92.31 198 CYS B CA 1
ATOM 7169 C C . CYS B 1 198 ? -11.953 37.75 8.711 1 92.31 198 CYS B C 1
ATOM 7171 O O . CYS B 1 198 ? -11.766 38.344 7.645 1 92.31 198 CYS B O 1
ATOM 7173 N N . ASN B 1 199 ? -11.406 38.125 9.836 1 92.88 199 ASN B N 1
ATOM 7174 C CA . ASN B 1 199 ? -10.523 39.281 9.898 1 92.88 199 ASN B CA 1
ATOM 7175 C C . ASN B 1 199 ? -9.078 38.906 9.594 1 92.88 199 ASN B C 1
ATOM 7177 O O . ASN B 1 199 ? -8.344 39.688 8.984 1 92.88 199 ASN B O 1
ATOM 7181 N N . PHE B 1 200 ? -8.727 37.812 10.141 1 96.06 200 PHE B N 1
ATOM 7182 C CA . PHE B 1 200 ? -7.324 37.406 10.031 1 96.06 200 PHE B CA 1
ATOM 7183 C C . PHE B 1 200 ? -7.207 35.969 9.516 1 96.06 200 PHE B C 1
ATOM 7185 O O . PHE B 1 200 ? -8.102 35.156 9.727 1 96.06 200 PHE B O 1
ATOM 7192 N N . ILE B 1 201 ? -6.137 35.688 8.781 1 96.5 201 ILE B N 1
ATOM 7193 C CA . ILE B 1 201 ? -5.863 34.312 8.312 1 96.5 201 ILE B CA 1
ATOM 7194 C C . ILE B 1 201 ? -4.371 34.031 8.438 1 96.5 201 ILE B C 1
ATOM 7196 O O . ILE B 1 201 ? -3.551 34.938 8.484 1 96.5 201 ILE B O 1
ATOM 7200 N N . SER B 1 202 ? -4.047 32.844 8.586 1 96.38 202 SER B N 1
ATOM 7201 C CA . SER B 1 202 ? -2.676 32.344 8.57 1 96.38 202 SER B CA 1
ATOM 7202 C C . SER B 1 202 ? -2.5 31.234 7.547 1 96.38 202 SER B C 1
ATOM 7204 O O . SER B 1 202 ? -3.438 30.469 7.281 1 96.38 202 SER B O 1
ATOM 7206 N N . ILE B 1 203 ? -1.307 31.188 6.973 1 96.81 203 ILE B N 1
ATOM 7207 C CA . ILE B 1 203 ? -1.024 30.188 5.945 1 96.81 203 ILE B CA 1
ATOM 7208 C C . ILE B 1 203 ? -0.045 29.141 6.488 1 96.81 203 ILE B C 1
ATOM 7210 O O . ILE B 1 203 ? 0.942 29.5 7.137 1 96.81 203 ILE B O 1
ATOM 7214 N N . LEU B 1 204 ? -0.383 27.922 6.312 1 96.75 204 LEU B N 1
ATOM 7215 C CA . LEU B 1 204 ? 0.508 26.797 6.605 1 96.75 204 LEU B CA 1
ATOM 7216 C C . LEU B 1 204 ? 0.809 26 5.344 1 96.75 204 LEU B C 1
ATOM 7218 O O . LEU B 1 204 ? -0.085 25.766 4.531 1 96.75 204 LEU B O 1
ATOM 7222 N N . SER B 1 205 ? 2 25.656 5.113 1 96.31 205 SER B N 1
ATOM 7223 C CA . SER B 1 205 ? 2.359 24.859 3.947 1 96.31 205 SER B CA 1
ATOM 7224 C C . SER B 1 205 ? 3.533 23.922 4.254 1 96.31 205 SER B C 1
ATOM 7226 O O . SER B 1 205 ? 4.363 24.234 5.113 1 96.31 205 SER B O 1
ATOM 7228 N N . ASP B 1 206 ? 3.496 22.812 3.695 1 93.69 206 ASP B N 1
ATOM 7229 C CA . ASP B 1 206 ? 4.559 21.812 3.809 1 93.69 206 ASP B CA 1
ATOM 7230 C C . ASP B 1 206 ? 4.652 20.969 2.543 1 93.69 206 ASP B C 1
ATOM 7232 O O . ASP B 1 206 ? 3.68 20.844 1.796 1 93.69 206 ASP B O 1
ATOM 7236 N N . GLY B 1 207 ? 5.883 20.516 2.32 1 91.81 207 GLY B N 1
ATOM 7237 C CA . GLY B 1 207 ? 6.102 19.734 1.113 1 91.81 207 GLY B CA 1
ATOM 7238 C C . GLY B 1 207 ? 6.434 18.281 1.396 1 91.81 207 GLY B C 1
ATOM 7239 O O . GLY B 1 207 ? 7.027 17.969 2.428 1 91.81 207 GLY B O 1
ATOM 7240 N N . SER B 1 208 ? 5.969 17.391 0.492 1 90.56 208 SER B N 1
ATOM 7241 C CA . SER B 1 208 ? 6.297 15.977 0.547 1 90.56 208 SER B CA 1
ATOM 7242 C C . SER B 1 208 ? 6.305 15.352 -0.846 1 90.56 208 SER B C 1
ATOM 7244 O O . SER B 1 208 ? 5.727 15.906 -1.781 1 90.56 208 SER B O 1
ATOM 7246 N N . THR B 1 209 ? 7.023 14.289 -0.972 1 90.31 209 THR B N 1
ATOM 7247 C CA . THR B 1 209 ? 7.086 13.578 -2.244 1 90.31 209 THR B CA 1
ATOM 7248 C C . THR B 1 209 ? 6.059 12.453 -2.283 1 90.31 209 THR B C 1
ATOM 7250 O O . THR B 1 209 ? 5.945 11.672 -1.331 1 90.31 209 THR B O 1
ATOM 7253 N N . ASP B 1 210 ? 5.348 12.391 -3.297 1 89.5 210 ASP B N 1
ATOM 7254 C CA . ASP B 1 210 ? 4.348 11.336 -3.398 1 89.5 210 ASP B CA 1
ATOM 7255 C C . ASP B 1 210 ? 4.957 10.055 -3.965 1 89.5 210 ASP B C 1
ATOM 7257 O O . ASP B 1 210 ? 6.168 9.992 -4.203 1 89.5 210 ASP B O 1
ATOM 7261 N N . ILE B 1 211 ? 4.156 9.008 -4.141 1 87.88 211 ILE B N 1
ATOM 7262 C CA . ILE B 1 211 ? 4.621 7.684 -4.531 1 87.88 211 ILE B CA 1
ATOM 7263 C C . ILE B 1 211 ? 5.129 7.719 -5.969 1 87.88 211 ILE B C 1
ATOM 7265 O O . ILE B 1 211 ? 5.957 6.891 -6.363 1 87.88 211 ILE B O 1
ATOM 7269 N N . SER B 1 212 ? 4.664 8.656 -6.801 1 85.69 212 SER B N 1
ATOM 7270 C CA . SER B 1 212 ? 5.102 8.797 -8.188 1 85.69 212 SER B CA 1
ATOM 7271 C C . SER B 1 212 ? 6.348 9.672 -8.281 1 85.69 212 SER B C 1
ATOM 7273 O O . SER B 1 212 ? 6.734 10.094 -9.375 1 85.69 212 SER B O 1
ATOM 7275 N N . VAL B 1 213 ? 6.922 10.055 -7.156 1 87.19 213 VAL B N 1
ATOM 7276 C CA . VAL B 1 213 ? 8.156 10.828 -7.062 1 87.19 213 VAL B CA 1
ATOM 7277 C C . VAL B 1 213 ? 7.914 12.242 -7.57 1 87.19 213 VAL B C 1
ATOM 7279 O O . VAL B 1 213 ? 8.695 12.766 -8.375 1 87.19 213 VAL B O 1
ATOM 7282 N N . VAL B 1 214 ? 6.781 12.711 -7.242 1 88.75 214 VAL B N 1
ATOM 7283 C CA . VAL B 1 214 ? 6.426 14.094 -7.539 1 88.75 214 VAL B CA 1
ATOM 7284 C C . VAL B 1 214 ? 6.375 14.906 -6.246 1 88.75 214 VAL B C 1
ATOM 7286 O O . VAL B 1 214 ? 5.777 14.469 -5.258 1 88.75 214 VAL B O 1
ATOM 7289 N N . GLU B 1 215 ? 7.02 16.016 -6.289 1 91.5 215 GLU B N 1
ATOM 7290 C CA . GLU B 1 215 ? 6.949 16.906 -5.137 1 91.5 215 GLU B CA 1
ATOM 7291 C C . GLU B 1 215 ? 5.566 17.547 -5.016 1 91.5 215 GLU B C 1
ATOM 7293 O O . GLU B 1 215 ? 5.039 18.078 -5.992 1 91.5 215 GLU B O 1
ATOM 7298 N N . GLN B 1 216 ? 4.992 17.375 -3.863 1 94.31 216 GLN B N 1
ATOM 7299 C CA . GLN B 1 216 ? 3.674 17.938 -3.588 1 94.31 216 GLN B CA 1
ATOM 7300 C C . GLN B 1 216 ? 3.736 18.938 -2.441 1 94.31 216 GLN B C 1
ATOM 7302 O O . GLN B 1 216 ? 4.461 18.734 -1.465 1 94.31 216 GLN B O 1
ATOM 7307 N N . GLU B 1 217 ? 3.1 20.047 -2.627 1 95.69 217 GLU B N 1
ATOM 7308 C CA . GLU B 1 217 ? 2.979 21.062 -1.587 1 95.69 217 GLU B CA 1
ATOM 7309 C C . GLU B 1 217 ? 1.534 21.203 -1.118 1 95.69 217 GLU B C 1
ATOM 7311 O O . GLU B 1 217 ? 0.643 21.5 -1.917 1 95.69 217 GLU B O 1
ATOM 7316 N N . VAL B 1 218 ? 1.325 20.938 0.155 1 96.81 218 VAL B N 1
ATOM 7317 C CA . VAL B 1 218 ? -0.009 21.125 0.714 1 96.81 218 VAL B CA 1
ATOM 7318 C C . VAL B 1 218 ? -0.111 22.516 1.35 1 96.81 218 VAL B C 1
ATOM 7320 O O . VAL B 1 218 ? 0.808 22.953 2.045 1 96.81 218 VAL B O 1
ATOM 7323 N N . VAL B 1 219 ? -1.14 23.172 1.091 1 97.38 219 VAL B N 1
ATOM 7324 C CA . VAL B 1 219 ? -1.357 24.516 1.617 1 97.38 219 VAL B CA 1
ATOM 7325 C C . VAL B 1 219 ? -2.635 24.531 2.455 1 97.38 219 VAL B C 1
ATOM 7327 O O . VAL B 1 219 ? -3.697 24.125 1.99 1 97.38 219 VAL B O 1
ATOM 7330 N N . TYR B 1 220 ? -2.531 24.969 3.684 1 97.38 220 TYR B N 1
ATOM 7331 C CA . TYR B 1 220 ? -3.646 25.125 4.609 1 97.38 220 TYR B CA 1
ATOM 7332 C C . TYR B 1 220 ? -3.842 26.578 4.996 1 97.38 220 TYR B C 1
ATOM 7334 O O . TYR B 1 220 ? -2.902 27.375 4.926 1 97.38 220 TYR B O 1
ATOM 7342 N N . VAL B 1 221 ? -5 26.906 5.371 1 96.69 221 VAL B N 1
ATOM 7343 C CA . VAL B 1 221 ? -5.324 28.234 5.895 1 96.69 221 VAL B CA 1
ATOM 7344 C C . VAL B 1 221 ? -6.023 28.094 7.242 1 96.69 221 VAL B C 1
ATOM 7346 O O . VAL B 1 221 ? -6.906 27.25 7.41 1 96.69 221 VAL B O 1
ATOM 7349 N N . ARG B 1 222 ? -5.543 28.828 8.18 1 96.25 222 ARG B N 1
ATOM 7350 C CA . ARG B 1 222 ? -6.137 28.859 9.516 1 96.25 222 ARG B CA 1
ATOM 7351 C C . ARG B 1 222 ? -6.91 30.156 9.734 1 96.25 222 ARG B C 1
ATOM 7353 O O . ARG B 1 222 ? -6.465 31.234 9.32 1 96.25 222 ARG B O 1
ATOM 7360 N N . TYR B 1 223 ? -8.125 30.078 10.266 1 95.69 223 TYR B N 1
ATOM 7361 C CA . TYR B 1 223 ? -8.992 31.203 10.555 1 95.69 223 TYR B CA 1
ATOM 7362 C C . TYR B 1 223 ? -9.859 30.938 11.773 1 95.69 223 TYR B C 1
ATOM 7364 O O . TYR B 1 223 ? -9.867 29.828 12.312 1 95.69 223 TYR B O 1
ATOM 7372 N N . ILE B 1 224 ? -10.469 31.953 12.242 1 95.12 224 ILE B N 1
ATOM 7373 C CA . ILE B 1 224 ? -11.352 31.828 13.391 1 95.12 224 ILE B CA 1
ATOM 7374 C C . ILE B 1 224 ? -12.805 31.812 12.922 1 95.12 224 ILE B C 1
ATOM 7376 O O . ILE B 1 224 ? -13.258 32.719 12.234 1 95.12 224 ILE B O 1
ATOM 7380 N N . LYS B 1 225 ? -13.5 30.781 13.266 1 91.81 225 LYS B N 1
ATOM 7381 C CA . LYS B 1 225 ? -14.906 30.641 12.898 1 91.81 225 LYS B CA 1
ATOM 7382 C C . LYS B 1 225 ? -15.789 31.609 13.695 1 91.81 225 LYS B C 1
ATOM 7384 O O . LYS B 1 225 ? -15.32 32.219 14.656 1 91.81 225 LYS B O 1
ATOM 7389 N N . SER B 1 226 ? -17.031 31.625 13.312 1 89 226 SER B N 1
ATOM 7390 C CA . SER B 1 226 ? -17.984 32.531 13.969 1 89 226 SER B CA 1
ATOM 7391 C C . SER B 1 226 ? -18.234 32.094 15.414 1 89 226 SER B C 1
ATOM 7393 O O . SER B 1 226 ? -18.547 32.938 16.266 1 89 226 SER B O 1
ATOM 7395 N N . ASN B 1 227 ? -17.953 30.859 15.711 1 90 227 ASN B N 1
ATOM 7396 C CA . ASN B 1 227 ? -18.141 30.375 17.062 1 90 227 ASN B CA 1
ATOM 7397 C C . ASN B 1 227 ? -16.922 30.625 17.938 1 90 227 ASN B C 1
ATOM 7399 O O . ASN B 1 227 ? -16.891 30.234 19.109 1 90 227 ASN B O 1
ATOM 7403 N N . GLY B 1 228 ? -15.914 31.203 17.375 1 91.25 228 GLY B N 1
ATOM 7404 C CA . GLY B 1 228 ? -14.727 31.578 18.125 1 91.25 228 GLY B CA 1
ATOM 7405 C C . GLY B 1 228 ? -13.633 30.531 18.062 1 91.25 228 GLY B C 1
ATOM 7406 O O . GLY B 1 228 ? -12.531 30.75 18.562 1 91.25 228 GLY B O 1
ATOM 7407 N N . ARG B 1 229 ? -13.969 29.453 17.469 1 91.75 229 ARG B N 1
ATOM 7408 C CA . ARG B 1 229 ? -12.992 28.375 17.406 1 91.75 229 ARG B CA 1
ATOM 7409 C C . ARG B 1 229 ? -12.094 28.516 16.188 1 91.75 229 ARG B C 1
ATOM 7411 O O . ARG B 1 229 ? -12.555 28.922 15.117 1 91.75 229 ARG B O 1
ATOM 7418 N N . ALA B 1 230 ? -10.883 28.188 16.406 1 92.94 230 ALA B N 1
ATOM 7419 C CA . ALA B 1 230 ? -9.938 28.203 15.289 1 92.94 230 ALA B CA 1
ATOM 7420 C C . ALA B 1 230 ? -10.078 26.938 14.438 1 92.94 230 ALA B C 1
ATOM 7422 O O . ALA B 1 230 ? -10.312 25.859 14.969 1 92.94 230 ALA B O 1
ATOM 7423 N N . ASP B 1 231 ? -10.031 27.078 13.164 1 92.75 231 ASP B N 1
ATOM 7424 C CA . ASP B 1 231 ? -10.094 25.938 12.242 1 92.75 231 ASP B CA 1
ATOM 7425 C C . ASP B 1 231 ? -9.008 26.047 11.172 1 92.75 231 ASP B C 1
ATOM 7427 O O . ASP B 1 231 ? -8.609 27.156 10.789 1 92.75 231 ASP B O 1
ATOM 7431 N N . THR B 1 232 ? -8.43 25.016 10.898 1 95.31 232 THR B N 1
ATOM 7432 C CA . THR B 1 232 ? -7.422 24.922 9.844 1 95.31 232 THR B CA 1
ATOM 7433 C C . THR B 1 232 ? -7.902 24 8.719 1 95.31 232 THR B C 1
ATOM 7435 O O . THR B 1 232 ? -8.148 22.812 8.938 1 95.31 232 THR B O 1
ATOM 7438 N N . VAL B 1 233 ? -8.016 24.547 7.531 1 95.12 233 VAL B N 1
ATOM 7439 C CA . VAL B 1 233 ? -8.617 23.781 6.445 1 95.12 233 VAL B CA 1
ATOM 7440 C C . VAL B 1 233 ? -7.633 23.672 5.281 1 95.12 233 VAL B C 1
ATOM 7442 O O . VAL B 1 233 ? -6.84 24.578 5.043 1 95.12 233 VAL B O 1
ATOM 7445 N N . LEU B 1 234 ? -7.723 22.578 4.617 1 96.62 234 LEU B N 1
ATOM 7446 C CA . LEU B 1 234 ? -6.934 22.375 3.402 1 96.62 234 LEU B CA 1
ATOM 7447 C C . LEU B 1 234 ? -7.469 23.234 2.264 1 96.62 234 LEU B C 1
ATOM 7449 O O . LEU B 1 234 ? -8.672 23.25 1.999 1 96.62 234 LEU B O 1
ATOM 7453 N N . VAL B 1 235 ? -6.578 23.922 1.648 1 95.62 235 VAL B N 1
ATOM 7454 C CA . VAL B 1 235 ? -6.965 24.781 0.532 1 95.62 235 VAL B CA 1
ATOM 7455 C C . VAL B 1 235 ? -6.68 24.062 -0.789 1 95.62 235 VAL B C 1
ATOM 7457 O O . VAL B 1 235 ? -7.52 24.062 -1.693 1 95.62 235 VAL B O 1
ATOM 7460 N N . ASN B 1 236 ? -5.48 23.562 -0.851 1 95.5 236 ASN B N 1
ATOM 7461 C CA . ASN B 1 236 ? -5.086 22.906 -2.096 1 95.5 236 ASN B CA 1
ATOM 7462 C C . ASN B 1 236 ? -3.814 22.078 -1.918 1 95.5 236 ASN B C 1
ATOM 7464 O O . ASN B 1 236 ? -3.104 22.234 -0.924 1 95.5 236 ASN B O 1
ATOM 7468 N N . ILE B 1 237 ? -3.627 21.125 -2.738 1 96.44 237 ILE B N 1
ATOM 7469 C CA . ILE B 1 237 ? -2.375 20.391 -2.91 1 96.44 237 ILE B CA 1
ATOM 7470 C C . ILE B 1 237 ? -1.832 20.625 -4.316 1 96.44 237 ILE B C 1
ATOM 7472 O O . ILE B 1 237 ? -2.498 20.312 -5.309 1 96.44 237 ILE B O 1
ATOM 7476 N N . VAL B 1 238 ? -0.652 21.203 -4.406 1 95.81 238 VAL B N 1
ATOM 7477 C CA . VAL B 1 238 ? -0.124 21.641 -5.691 1 95.81 238 VAL B CA 1
ATOM 7478 C C . VAL B 1 238 ? 1.245 21.016 -5.934 1 95.81 238 VAL B C 1
ATOM 7480 O O . VAL B 1 238 ? 2.049 20.891 -5.008 1 95.81 238 VAL B O 1
ATOM 7483 N N . ALA B 1 239 ? 1.432 20.516 -7.133 1 92.94 239 ALA B N 1
ATOM 7484 C CA . ALA B 1 239 ? 2.766 20.109 -7.559 1 92.94 239 ALA B CA 1
ATOM 7485 C C . ALA B 1 239 ? 3.568 21.297 -8.078 1 92.94 239 ALA B C 1
ATOM 7487 O O . ALA B 1 239 ? 3.271 21.828 -9.156 1 92.94 239 ALA B O 1
ATOM 7488 N N . PRO B 1 240 ? 4.559 21.703 -7.266 1 92.75 240 PRO B N 1
ATOM 7489 C CA . PRO B 1 240 ? 5.324 22.875 -7.711 1 92.75 240 PRO B CA 1
ATOM 7490 C C . PRO B 1 240 ? 6.094 22.609 -9 1 92.75 240 PRO B C 1
ATOM 7492 O O . PRO B 1 240 ? 6.555 21.5 -9.234 1 92.75 240 PRO B O 1
ATOM 7495 N N . GLU B 1 241 ? 6.211 23.609 -9.805 1 86.31 241 GLU B N 1
ATOM 7496 C CA . GLU B 1 241 ? 6.969 23.5 -11.047 1 86.31 241 GLU B CA 1
ATOM 7497 C C . GLU B 1 241 ? 8.461 23.359 -10.773 1 86.31 241 GLU B C 1
ATOM 7499 O O . GLU B 1 241 ? 9.172 22.656 -11.5 1 86.31 241 GLU B O 1
ATOM 7504 N N . HIS B 1 242 ? 8.859 24.156 -9.711 1 86.06 242 HIS B N 1
ATOM 7505 C CA . HIS B 1 242 ? 10.258 24.109 -9.305 1 86.06 242 HIS B CA 1
ATOM 7506 C C . HIS B 1 242 ? 10.383 23.953 -7.793 1 86.06 242 HIS B C 1
ATOM 7508 O O . HIS B 1 242 ? 9.492 24.375 -7.047 1 86.06 242 HIS B O 1
ATOM 7514 N N . GLY B 1 243 ? 11.484 23.453 -7.371 1 85.25 243 GLY B N 1
ATOM 7515 C CA . GLY B 1 243 ? 11.688 23.172 -5.957 1 85.25 243 GLY B CA 1
ATOM 7516 C C . GLY B 1 243 ? 12.383 24.297 -5.219 1 85.25 243 GLY B C 1
ATOM 7517 O O . GLY B 1 243 ? 12.617 24.203 -4.012 1 85.25 243 GLY B O 1
ATOM 7518 N N . HIS B 1 244 ? 12.688 25.391 -5.945 1 88.94 244 HIS B N 1
ATOM 7519 C CA . HIS B 1 244 ? 13.352 26.5 -5.262 1 88.94 244 HIS B CA 1
ATOM 7520 C C . HIS B 1 244 ? 12.328 27.453 -4.656 1 88.94 244 HIS B C 1
ATOM 7522 O O . HIS B 1 244 ? 11.125 27.266 -4.824 1 88.94 244 HIS B O 1
ATOM 7528 N N . GLY B 1 245 ? 12.75 28.484 -3.914 1 92.69 245 GLY B N 1
ATOM 7529 C CA . GLY B 1 245 ? 11.906 29.375 -3.148 1 92.69 245 GLY B CA 1
ATOM 7530 C C . GLY B 1 245 ? 10.82 30.031 -3.986 1 92.69 245 GLY B C 1
ATOM 7531 O O . GLY B 1 245 ? 9.656 30.078 -3.582 1 92.69 245 GLY B O 1
ATOM 7532 N N . LEU B 1 246 ? 11.156 30.484 -5.148 1 93.38 246 LEU B N 1
ATOM 7533 C CA . LEU B 1 246 ? 10.203 31.172 -6.023 1 93.38 246 LEU B CA 1
ATOM 7534 C C . LEU B 1 246 ? 9.148 30.188 -6.531 1 93.38 246 LEU B C 1
ATOM 7536 O O . LEU B 1 246 ? 7.969 30.531 -6.613 1 93.38 246 LEU B O 1
ATOM 7540 N N . GLY B 1 247 ? 9.586 29.031 -6.918 1 92.81 247 GLY B N 1
ATOM 7541 C CA . GLY B 1 247 ? 8.648 28.016 -7.379 1 92.81 247 GLY B CA 1
ATOM 7542 C C . GLY B 1 247 ? 7.629 27.625 -6.324 1 92.81 247 GLY B C 1
ATOM 7543 O O . GLY B 1 247 ? 6.441 27.469 -6.625 1 92.81 247 GLY B O 1
ATOM 7544 N N . LEU B 1 248 ? 8.125 27.469 -5.145 1 95.31 248 LEU B N 1
ATOM 7545 C CA . LEU B 1 248 ? 7.242 27.109 -4.039 1 95.31 248 LEU B CA 1
ATOM 7546 C C . LEU B 1 248 ? 6.301 28.266 -3.709 1 95.31 248 LEU B C 1
ATOM 7548 O O . LEU B 1 248 ? 5.137 28.047 -3.367 1 95.31 248 LEU B O 1
ATOM 7552 N N . PHE B 1 249 ? 6.816 29.5 -3.746 1 96.69 249 PHE B N 1
ATOM 7553 C CA . PHE B 1 249 ? 5.992 30.688 -3.523 1 96.69 249 PHE B CA 1
ATOM 7554 C C . PHE B 1 249 ? 4.863 30.766 -4.547 1 96.69 249 PHE B C 1
ATOM 7556 O O . PHE B 1 249 ? 3.713 31.031 -4.191 1 96.69 249 PHE B O 1
ATOM 7563 N N . GLU B 1 250 ? 5.156 30.438 -5.801 1 96.06 250 GLU B N 1
ATOM 7564 C CA . GLU B 1 250 ? 4.148 30.438 -6.855 1 96.06 250 GLU B CA 1
ATOM 7565 C C . GLU B 1 250 ? 3.117 29.328 -6.637 1 96.06 250 GLU B C 1
ATOM 7567 O O . GLU B 1 250 ? 1.937 29.5 -6.945 1 96.06 250 GLU B O 1
ATOM 7572 N N . ALA B 1 251 ? 3.604 28.234 -6.191 1 95.88 251 ALA B N 1
ATOM 7573 C CA . ALA B 1 251 ? 2.693 27.125 -5.891 1 95.88 251 ALA B CA 1
ATOM 7574 C C . ALA B 1 251 ? 1.708 27.516 -4.793 1 95.88 251 ALA B C 1
ATOM 7576 O O . ALA B 1 251 ? 0.518 27.203 -4.879 1 95.88 251 ALA B O 1
ATOM 7577 N N . ILE B 1 252 ? 2.197 28.172 -3.736 1 96.94 252 ILE B N 1
ATOM 7578 C CA . ILE B 1 252 ? 1.354 28.625 -2.635 1 96.94 252 ILE B CA 1
ATOM 7579 C C . ILE B 1 252 ? 0.37 29.688 -3.137 1 96.94 252 ILE B C 1
ATOM 7581 O O . ILE B 1 252 ? -0.808 29.656 -2.771 1 96.94 252 ILE B O 1
ATOM 7585 N N . LYS B 1 253 ? 0.878 30.531 -4.008 1 96.44 253 LYS B N 1
ATOM 7586 C CA . LYS B 1 253 ? 0.027 31.562 -4.598 1 96.44 253 LYS B CA 1
ATOM 7587 C C . LYS B 1 253 ? -1.113 30.938 -5.398 1 96.44 253 LYS B C 1
ATOM 7589 O O . LYS B 1 253 ? -2.264 31.359 -5.285 1 96.44 253 LYS B O 1
ATOM 7594 N N . THR B 1 254 ? -0.772 29.938 -6.137 1 95.31 254 THR B N 1
ATOM 7595 C CA . THR B 1 254 ? -1.766 29.234 -6.945 1 95.31 254 THR B CA 1
ATOM 7596 C C . THR B 1 254 ? -2.811 28.562 -6.055 1 95.31 254 THR B C 1
ATOM 7598 O O . THR B 1 254 ? -4.004 28.578 -6.371 1 95.31 254 THR B O 1
ATOM 7601 N N . ALA B 1 255 ? -2.367 28.016 -4.996 1 96.31 255 ALA B N 1
ATOM 7602 C CA . ALA B 1 255 ? -3.271 27.359 -4.055 1 96.31 255 ALA B CA 1
ATOM 7603 C C . ALA B 1 255 ? -4.242 28.375 -3.441 1 96.31 255 ALA B C 1
ATOM 7605 O O . ALA B 1 255 ? -5.441 28.094 -3.34 1 96.31 255 ALA B O 1
ATOM 7606 N N . LEU B 1 256 ? -3.762 29.5 -3.027 1 96.5 256 LEU B N 1
ATOM 7607 C CA . LEU B 1 256 ? -4.586 30.516 -2.391 1 96.5 256 LEU B CA 1
ATOM 7608 C C . LEU B 1 256 ? -5.574 31.125 -3.387 1 96.5 256 LEU B C 1
ATOM 7610 O O . LEU B 1 256 ? -6.715 31.422 -3.029 1 96.5 256 LEU B O 1
ATOM 7614 N N . LEU B 1 257 ? -5.195 31.188 -4.637 1 94.38 257 LEU B N 1
ATOM 7615 C CA . LEU B 1 257 ? -6.062 31.719 -5.68 1 94.38 257 LEU B CA 1
ATOM 7616 C C . LEU B 1 257 ? -7.273 30.828 -5.902 1 94.38 257 LEU B C 1
ATOM 7618 O O . LEU B 1 257 ? -8.352 31.297 -6.266 1 94.38 257 LEU B O 1
ATOM 7622 N N . SER B 1 258 ? -7.102 29.578 -5.652 1 91.31 258 SER B N 1
ATOM 7623 C CA . SER B 1 258 ? -8.18 28.625 -5.859 1 91.31 258 SER B CA 1
ATOM 7624 C C . SER B 1 258 ? -9.367 28.922 -4.941 1 91.31 258 SER B C 1
ATOM 7626 O O . SER B 1 258 ? -10.5 28.547 -5.246 1 91.31 258 SER B O 1
ATOM 7628 N N . ILE B 1 259 ? -9.148 29.609 -3.82 1 92.56 259 ILE B N 1
ATOM 7629 C CA . ILE B 1 259 ? -10.242 29.922 -2.908 1 92.56 259 ILE B CA 1
ATOM 7630 C C . ILE B 1 259 ? -10.508 31.438 -2.932 1 92.56 259 ILE B C 1
ATOM 7632 O O . ILE B 1 259 ? -11.125 31.969 -2.014 1 92.56 259 ILE B O 1
ATOM 7636 N N . GLY B 1 260 ? -9.914 32.094 -3.84 1 89.5 260 GLY B N 1
ATOM 7637 C CA . GLY B 1 260 ? -10.188 33.531 -4.031 1 89.5 260 GLY B CA 1
ATOM 7638 C C . GLY B 1 260 ? -9.281 34.406 -3.203 1 89.5 260 GLY B C 1
ATOM 7639 O O . GLY B 1 260 ? -9.586 35.594 -2.992 1 89.5 260 GLY B O 1
ATOM 7640 N N . LEU B 1 261 ? -8.242 33.875 -2.66 1 94.19 261 LEU B N 1
ATOM 7641 C CA . LEU B 1 261 ? -7.297 34.656 -1.882 1 94.19 261 LEU B CA 1
ATOM 7642 C C . LEU B 1 261 ? -6.066 35.031 -2.713 1 94.19 261 LEU B C 1
ATOM 7644 O O . LEU B 1 261 ? -5.574 34.188 -3.482 1 94.19 261 LEU B O 1
ATOM 7648 N N . ASP B 1 262 ? -5.711 36.219 -2.617 1 93.31 262 ASP B N 1
ATOM 7649 C CA . ASP B 1 262 ? -4.508 36.75 -3.266 1 93.31 262 ASP B CA 1
ATOM 7650 C C . ASP B 1 262 ? -3.695 37.594 -2.303 1 93.31 262 ASP B C 1
ATOM 7652 O O . ASP B 1 262 ? -4.242 38.156 -1.353 1 93.31 262 ASP B O 1
ATOM 7656 N N . PHE B 1 263 ? -2.449 37.75 -2.508 1 94 263 PHE B N 1
ATOM 7657 C CA . PHE B 1 263 ? -1.597 38.5 -1.592 1 94 263 PHE B CA 1
ATOM 7658 C C . PHE B 1 263 ? -1.947 39.969 -1.616 1 94 263 PHE B C 1
ATOM 7660 O O . PHE B 1 263 ? -1.767 40.688 -0.62 1 94 263 PHE B O 1
ATOM 7667 N N . GLU B 1 264 ? -2.529 40.375 -2.635 1 91.19 264 GLU B N 1
ATOM 7668 C CA . GLU B 1 264 ? -2.973 41.75 -2.721 1 91.19 264 GLU B CA 1
ATOM 7669 C C . GLU B 1 264 ? -4.211 42 -1.862 1 91.19 264 GLU B C 1
ATOM 7671 O O . GLU B 1 264 ? -4.316 43.031 -1.185 1 91.19 264 GLU B O 1
ATOM 7676 N N . ASN B 1 265 ? -5.051 41.062 -1.879 1 91.12 265 ASN B N 1
ATOM 7677 C CA . ASN B 1 265 ? -6.297 41.219 -1.135 1 91.12 265 ASN B CA 1
ATOM 7678 C C . ASN B 1 265 ? -6.121 40.844 0.335 1 91.12 265 ASN B C 1
ATOM 7680 O O . ASN B 1 265 ? -6.965 41.188 1.168 1 91.12 265 ASN B O 1
ATOM 7684 N N . MET B 1 266 ? -5.012 40.25 0.682 1 93.88 266 MET B N 1
ATOM 7685 C CA . MET B 1 266 ? -4.781 39.812 2.061 1 93.88 266 MET B CA 1
ATOM 7686 C C . MET B 1 266 ? -3.967 40.875 2.818 1 93.88 266 MET B C 1
ATOM 7688 O O . MET B 1 266 ? -3.627 40.656 3.986 1 93.88 266 MET B O 1
ATOM 7692 N N . ARG B 1 267 ? -3.73 41.906 2.164 1 91.75 267 ARG B N 1
ATOM 7693 C CA . ARG B 1 267 ? -3.014 43 2.82 1 91.75 267 ARG B CA 1
ATOM 7694 C C . ARG B 1 267 ? -3.857 43.625 3.926 1 91.75 267 ARG B C 1
ATOM 7696 O O . ARG B 1 267 ? -5.09 43.562 3.895 1 91.75 267 ARG B O 1
ATOM 7703 N N . HIS B 1 268 ? -3.199 44.344 4.844 1 89.5 268 HIS B N 1
ATOM 7704 C CA . HIS B 1 268 ? -3.873 44.875 6.027 1 89.5 268 HIS B CA 1
ATOM 7705 C C . HIS B 1 268 ? -4.734 46.094 5.684 1 89.5 268 HIS B C 1
ATOM 7707 O O . HIS B 1 268 ? -5.68 46.406 6.406 1 89.5 268 HIS B O 1
ATOM 7713 N N . ASP B 1 269 ? -4.438 46.656 4.566 1 86 269 ASP B N 1
ATOM 7714 C CA . ASP B 1 269 ? -5.152 47.875 4.172 1 86 269 ASP B CA 1
ATOM 7715 C C . ASP B 1 269 ? -6.336 47.531 3.266 1 86 269 ASP B C 1
ATOM 7717 O O . ASP B 1 269 ? -7.109 48.438 2.891 1 86 269 ASP B O 1
ATOM 7721 N N . GLN B 1 270 ? -6.516 46.312 2.975 1 87.06 270 GLN B N 1
ATOM 7722 C CA . GLN B 1 270 ? -7.59 45.875 2.084 1 87.06 270 GLN B CA 1
ATOM 7723 C C . GLN B 1 270 ? -8.758 45.312 2.871 1 87.06 270 GLN B C 1
ATOM 7725 O O . GLN B 1 270 ? -8.594 44.906 4.023 1 87.06 270 GLN B O 1
ATOM 7730 N N . PRO B 1 271 ? -9.898 45.281 2.303 1 86.19 271 PRO B N 1
ATOM 7731 C CA . PRO B 1 271 ? -11.102 44.812 3.012 1 86.19 271 PRO B CA 1
ATOM 7732 C C . PRO B 1 271 ? -11.133 43.312 3.23 1 86.19 271 PRO B C 1
ATOM 7734 O O . PRO B 1 271 ? -11.867 42.812 4.09 1 86.19 271 PRO B O 1
ATOM 7737 N N . GLY B 1 272 ? -10.438 42.594 2.6 1 86.94 272 GLY B N 1
ATOM 7738 C CA . GLY B 1 272 ? -10.406 41.156 2.812 1 86.94 272 GLY B CA 1
ATOM 7739 C C . GLY B 1 272 ? -9.664 40.75 4.074 1 86.94 272 GLY B C 1
ATOM 7740 O O . GLY B 1 272 ? -9.297 41.594 4.879 1 86.94 272 GLY B O 1
ATOM 7741 N N . PRO B 1 273 ? -9.625 39.438 4.336 1 93.81 273 PRO B N 1
ATOM 7742 C CA . PRO B 1 273 ? -8.898 38.969 5.523 1 93.81 273 PRO B CA 1
ATOM 7743 C C . PRO B 1 273 ? -7.41 39.312 5.465 1 93.81 273 PRO B C 1
ATOM 7745 O O . PRO B 1 273 ? -6.793 39.219 4.402 1 93.81 273 PRO B O 1
ATOM 7748 N N . SER B 1 274 ? -6.867 39.688 6.578 1 94.94 274 SER B N 1
ATOM 7749 C CA . SER B 1 274 ? -5.461 40.062 6.645 1 94.94 274 SER B CA 1
ATOM 7750 C C . SER B 1 274 ? -4.578 38.875 7.008 1 94.94 274 SER B C 1
ATOM 7752 O O . SER B 1 274 ? -4.875 38.156 7.953 1 94.94 274 SER B O 1
ATOM 7754 N N . LEU B 1 275 ? -3.576 38.688 6.211 1 96 275 LEU B N 1
ATOM 7755 C CA . LEU B 1 275 ? -2.609 37.625 6.523 1 96 275 LEU B CA 1
ATOM 7756 C C . LEU B 1 275 ? -1.717 38.031 7.688 1 96 275 LEU B C 1
ATOM 7758 O O . LEU B 1 275 ? -1.092 39.094 7.648 1 96 275 LEU B O 1
ATOM 7762 N N . VAL B 1 276 ? -1.637 37.25 8.695 1 94.56 276 VAL B N 1
ATOM 7763 C CA . VAL B 1 276 ? -0.918 37.688 9.891 1 94.56 276 VAL B CA 1
ATOM 7764 C C . VAL B 1 276 ? 0.281 36.75 10.133 1 94.56 276 VAL B C 1
ATOM 7766 O O . VAL B 1 276 ? 1.247 37.156 10.789 1 94.56 276 VAL B O 1
ATOM 7769 N N . CYS B 1 277 ? 0.16 35.562 9.609 1 94.62 277 CYS B N 1
ATOM 7770 C CA . CYS B 1 277 ? 1.222 34.594 9.938 1 94.62 277 CYS B CA 1
ATOM 7771 C C . CYS B 1 277 ? 1.41 33.594 8.812 1 94.62 277 CYS B C 1
ATOM 7773 O O . CYS B 1 277 ? 0.463 33.281 8.094 1 94.62 277 CYS B O 1
ATOM 7775 N N . ALA B 1 278 ? 2.652 33.125 8.609 1 94.62 278 ALA B N 1
ATOM 7776 C CA . ALA B 1 278 ? 3.023 32.062 7.699 1 94.62 278 ALA B CA 1
ATOM 7777 C C . ALA B 1 278 ? 3.895 31.016 8.406 1 94.62 278 ALA B C 1
ATOM 7779 O O . ALA B 1 278 ? 4.949 31.359 8.953 1 94.62 278 ALA B O 1
ATOM 7780 N N . ASN B 1 279 ? 3.398 29.828 8.453 1 93.62 279 ASN B N 1
ATOM 7781 C CA . ASN B 1 279 ? 4.098 28.766 9.164 1 93.62 279 ASN B CA 1
ATOM 7782 C C . ASN B 1 279 ? 4.621 27.703 8.195 1 93.62 279 ASN B C 1
ATOM 7784 O O . ASN B 1 279 ? 3.844 27.031 7.516 1 93.62 279 ASN B O 1
ATOM 7788 N N . PHE B 1 280 ? 5.953 27.5 8.164 1 93.38 280 PHE B N 1
ATOM 7789 C CA . PHE B 1 280 ? 6.609 26.562 7.262 1 93.38 280 PHE B CA 1
ATOM 7790 C C . PHE B 1 280 ? 7.664 25.734 7.996 1 93.38 280 PHE B C 1
ATOM 7792 O O . PHE B 1 280 ? 7.922 25.969 9.18 1 93.38 280 PHE B O 1
ATOM 7799 N N . ASP B 1 281 ? 8.164 24.766 7.312 1 87.5 281 ASP B N 1
ATOM 7800 C CA . ASP B 1 281 ? 9.258 24 7.906 1 87.5 281 ASP B CA 1
ATOM 7801 C C . ASP B 1 281 ? 10.555 24.797 7.91 1 87.5 281 ASP B C 1
ATOM 7803 O O . ASP B 1 281 ? 10.586 25.953 7.465 1 87.5 281 ASP B O 1
ATOM 7807 N N . GLY B 1 282 ? 11.609 24.297 8.43 1 82.94 282 GLY B N 1
ATOM 7808 C CA . GLY B 1 282 ? 12.844 25.031 8.672 1 82.94 282 GLY B CA 1
ATOM 7809 C C . GLY B 1 282 ? 13.781 25.016 7.48 1 82.94 282 GLY B C 1
ATOM 7810 O O . GLY B 1 282 ? 14.875 25.594 7.543 1 82.94 282 GLY B O 1
ATOM 7811 N N . ALA B 1 283 ? 13.398 24.453 6.395 1 85.5 283 ALA B N 1
ATOM 7812 C CA . ALA B 1 283 ? 14.266 24.406 5.223 1 85.5 283 ALA B CA 1
ATOM 7813 C C . ALA B 1 283 ? 14.578 25.812 4.715 1 85.5 283 ALA B C 1
ATOM 7815 O O . ALA B 1 283 ? 13.727 26.703 4.781 1 85.5 283 ALA B O 1
ATOM 7816 N N . SER B 1 284 ? 15.781 26.031 4.254 1 86.62 284 SER B N 1
ATOM 7817 C CA . SER B 1 284 ? 16.219 27.328 3.779 1 86.62 284 SER B CA 1
ATOM 7818 C C . SER B 1 284 ? 15.352 27.828 2.621 1 86.62 284 SER B C 1
ATOM 7820 O O . SER B 1 284 ? 15.133 29.031 2.467 1 86.62 284 SER B O 1
ATOM 7822 N N . VAL B 1 285 ? 14.875 26.891 1.902 1 90.56 285 VAL B N 1
ATOM 7823 C CA . VAL B 1 285 ? 14.047 27.25 0.752 1 90.56 285 VAL B CA 1
ATOM 7824 C C . VAL B 1 285 ? 12.742 27.875 1.228 1 90.56 285 VAL B C 1
ATOM 7826 O O . VAL B 1 285 ? 12.164 28.719 0.531 1 90.56 285 VAL B O 1
ATOM 7829 N N . MET B 1 286 ? 12.305 27.516 2.412 1 92.69 286 MET B N 1
ATOM 7830 C CA . MET B 1 286 ? 11.055 28.031 2.955 1 92.69 286 MET B CA 1
ATOM 7831 C C . MET B 1 286 ? 11.312 29.266 3.812 1 92.69 286 MET B C 1
ATOM 7833 O O . MET B 1 286 ? 10.695 30.312 3.604 1 92.69 286 MET B O 1
ATOM 7837 N N . GLN B 1 287 ? 12.359 29.234 4.695 1 90.44 287 GLN B N 1
ATOM 7838 C CA . GLN B 1 287 ? 12.547 30.25 5.727 1 90.44 287 GLN B CA 1
ATOM 7839 C C . GLN B 1 287 ? 13.508 31.328 5.258 1 90.44 287 GLN B C 1
ATOM 7841 O O . GLN B 1 287 ? 13.586 32.406 5.863 1 90.44 287 GLN B O 1
ATOM 7846 N N . GLY B 1 288 ? 14.156 31.141 4.141 1 88.25 288 GLY B N 1
ATOM 7847 C CA . GLY B 1 288 ? 15.141 32.125 3.691 1 88.25 288 GLY B CA 1
ATOM 7848 C C . GLY B 1 288 ? 14.547 33.5 3.461 1 88.25 288 GLY B C 1
ATOM 7849 O O . GLY B 1 288 ? 13.508 33.625 2.822 1 88.25 288 GLY B O 1
ATOM 7850 N N . ARG B 1 289 ? 15.211 34.562 3.916 1 88.06 289 ARG B N 1
ATOM 7851 C CA . ARG B 1 289 ? 14.688 35.938 3.861 1 88.06 289 ARG B CA 1
ATOM 7852 C C . ARG B 1 289 ? 14.953 36.562 2.504 1 88.06 289 ARG B C 1
ATOM 7854 O O . ARG B 1 289 ? 14.258 37.5 2.098 1 88.06 289 ARG B O 1
ATOM 7861 N N . LYS B 1 290 ? 15.82 36.031 1.828 1 88.12 290 LYS B N 1
ATOM 7862 C CA . LYS B 1 290 ? 16.172 36.625 0.544 1 88.12 290 LYS B CA 1
ATOM 7863 C C . LYS B 1 290 ? 15.477 35.906 -0.607 1 88.12 290 LYS B C 1
ATOM 7865 O O . LYS B 1 290 ? 14.664 36.5 -1.318 1 88.12 290 LYS B O 1
ATOM 7870 N N . SER B 1 291 ? 15.742 34.594 -0.66 1 90.06 291 SER B N 1
ATOM 7871 C CA . SER B 1 291 ? 15.234 33.875 -1.818 1 90.06 291 SER B CA 1
ATOM 7872 C C . SER B 1 291 ? 14.266 32.781 -1.399 1 90.06 291 SER B C 1
ATOM 7874 O O . SER B 1 291 ? 13.773 32.031 -2.24 1 90.06 291 SER B O 1
ATOM 7876 N N . GLY B 1 292 ? 13.961 32.781 -0.106 1 92.62 292 GLY B N 1
ATOM 7877 C CA . GLY B 1 292 ? 13.031 31.781 0.369 1 92.62 292 GLY B CA 1
ATOM 7878 C C . GLY B 1 292 ? 11.578 32.188 0.231 1 92.62 292 GLY B C 1
ATOM 7879 O O . GLY B 1 292 ? 11.289 33.344 -0.154 1 92.62 292 GLY B O 1
ATOM 7880 N N . VAL B 1 293 ? 10.703 31.328 0.445 1 95.81 293 VAL B N 1
ATOM 7881 C CA . VAL B 1 293 ? 9.273 31.578 0.354 1 95.81 293 VAL B CA 1
ATOM 7882 C C . VAL B 1 293 ? 8.898 32.75 1.283 1 95.81 293 VAL B C 1
ATOM 7884 O O . VAL B 1 293 ? 8.156 33.625 0.894 1 95.81 293 VAL B O 1
ATOM 7887 N N . VAL B 1 294 ? 9.391 32.75 2.539 1 95.06 294 VAL B N 1
ATOM 7888 C CA . VAL B 1 294 ? 9.125 33.781 3.521 1 95.06 294 VAL B CA 1
ATOM 7889 C C . VAL B 1 294 ? 9.586 35.125 2.98 1 95.06 294 VAL B C 1
ATOM 7891 O O . VAL B 1 294 ? 8.898 36.125 3.145 1 95.06 294 VAL B O 1
ATOM 7894 N N . GLY B 1 295 ? 10.773 35.125 2.369 1 94.75 295 GLY B N 1
ATOM 7895 C CA . GLY B 1 295 ? 11.258 36.344 1.773 1 94.75 295 GLY B CA 1
ATOM 7896 C C . GLY B 1 295 ? 10.312 36.938 0.736 1 94.75 295 GLY B C 1
ATOM 7897 O O . GLY B 1 295 ? 10.062 38.125 0.723 1 94.75 295 GLY B O 1
ATOM 7898 N N . HIS B 1 296 ? 9.812 36.094 -0.098 1 95.75 296 HIS B N 1
ATOM 7899 C CA . HIS B 1 296 ? 8.883 36.531 -1.138 1 95.75 296 HIS B CA 1
ATOM 7900 C C . HIS B 1 296 ? 7.574 37.031 -0.535 1 95.75 296 HIS B C 1
ATOM 7902 O O . HIS B 1 296 ? 6.984 38 -1.03 1 95.75 296 HIS B O 1
ATOM 7908 N N . ILE B 1 297 ? 7.082 36.406 0.534 1 95.19 297 ILE B N 1
ATOM 7909 C CA . ILE B 1 297 ? 5.84 36.812 1.188 1 95.19 297 ILE B CA 1
ATOM 7910 C C . ILE B 1 297 ? 6.02 38.156 1.857 1 95.19 297 ILE B C 1
ATOM 7912 O O . ILE B 1 297 ? 5.141 39.031 1.769 1 95.19 297 ILE B O 1
ATOM 7916 N N . LEU B 1 298 ? 7.156 38.375 2.523 1 93.88 298 LEU B N 1
ATOM 7917 C CA . LEU B 1 298 ? 7.441 39.594 3.23 1 93.88 298 LEU B CA 1
ATOM 7918 C C . LEU B 1 298 ? 7.578 40.781 2.252 1 93.88 298 LEU B C 1
ATOM 7920 O O . LEU B 1 298 ? 7.305 41.906 2.605 1 93.88 298 LEU B O 1
ATOM 7924 N N . ASN B 1 299 ? 8 40.438 1.036 1 93.31 299 ASN B N 1
ATOM 7925 C CA . ASN B 1 299 ? 8.055 41.469 0.007 1 93.31 299 ASN B CA 1
ATOM 7926 C C . ASN B 1 299 ? 6.656 41.938 -0.383 1 93.31 299 ASN B C 1
ATOM 7928 O O . ASN B 1 299 ? 6.465 43.094 -0.743 1 93.31 299 ASN B O 1
ATOM 7932 N N . GLU B 1 300 ? 5.684 41.031 -0.275 1 92.69 300 GLU B N 1
ATOM 7933 C CA . GLU B 1 300 ? 4.301 41.375 -0.6 1 92.69 300 GLU B CA 1
ATOM 7934 C C . GLU B 1 300 ? 3.59 42 0.595 1 92.69 300 GLU B C 1
ATOM 7936 O O . GLU B 1 300 ? 2.844 42.969 0.44 1 92.69 300 GLU B O 1
ATOM 7941 N N . ILE B 1 301 ? 3.77 41.375 1.738 1 93.69 301 ILE B N 1
ATOM 7942 C CA . ILE B 1 301 ? 3.17 41.844 2.984 1 93.69 301 ILE B CA 1
ATOM 7943 C C . ILE B 1 301 ? 4.23 41.875 4.082 1 93.69 301 ILE B C 1
ATOM 7945 O O . ILE B 1 301 ? 4.445 40.875 4.789 1 93.69 301 ILE B O 1
ATOM 7949 N N . PRO B 1 302 ? 4.746 42.938 4.43 1 89 302 PRO B N 1
ATOM 7950 C CA . PRO B 1 302 ? 5.898 43.031 5.332 1 89 302 PRO B CA 1
ATOM 7951 C C . PRO B 1 302 ? 5.531 42.781 6.789 1 89 302 PRO B C 1
ATOM 7953 O O . PRO B 1 302 ? 6.379 42.344 7.582 1 89 302 PRO B O 1
ATOM 7956 N N . ASP B 1 303 ? 4.27 43.062 7.184 1 88.06 303 ASP B N 1
ATOM 7957 C CA . ASP B 1 303 ? 3.893 43 8.594 1 88.06 303 ASP B CA 1
ATOM 7958 C C . ASP B 1 303 ? 3.328 41.625 8.938 1 88.06 303 ASP B C 1
ATOM 7960 O O . ASP B 1 303 ? 2.193 41.5 9.406 1 88.06 303 ASP B O 1
ATOM 7964 N N . ILE B 1 304 ? 4.016 40.531 8.578 1 90.19 304 ILE B N 1
ATOM 7965 C CA . ILE B 1 304 ? 3.553 39.219 8.945 1 90.19 304 ILE B CA 1
ATOM 7966 C C . ILE B 1 304 ? 4.609 38.531 9.812 1 90.19 304 ILE B C 1
ATOM 7968 O O . ILE B 1 304 ? 5.781 38.906 9.797 1 90.19 304 ILE B O 1
ATOM 7972 N N . ILE B 1 305 ? 4.211 37.562 10.57 1 90.12 305 ILE B N 1
ATOM 7973 C CA . I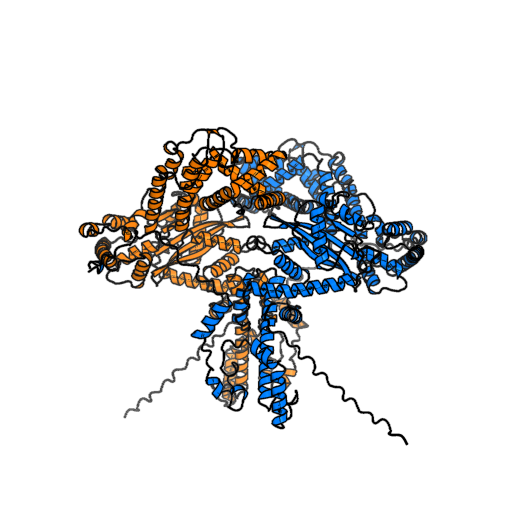LE B 1 305 ? 5.129 36.812 11.414 1 90.12 305 ILE B CA 1
ATOM 7974 C C . ILE B 1 305 ? 5.422 35.469 10.773 1 90.12 305 ILE B C 1
ATOM 7976 O O . ILE B 1 305 ? 4.551 34.594 10.727 1 90.12 305 ILE B O 1
ATOM 7980 N N . PRO B 1 306 ? 6.586 35.312 10.242 1 90.81 306 PRO B N 1
ATOM 7981 C CA . PRO B 1 306 ? 6.969 33.969 9.805 1 90.81 306 PRO B CA 1
ATOM 7982 C C . PRO B 1 306 ? 7.328 33.031 10.961 1 90.81 306 PRO B C 1
ATOM 7984 O O . PRO B 1 306 ? 8.039 33.438 11.883 1 90.81 306 PRO B O 1
ATOM 7987 N N . ILE B 1 307 ? 6.809 31.906 10.977 1 90.38 307 ILE B N 1
ATOM 7988 C CA . ILE B 1 307 ? 7.07 30.969 12.062 1 90.38 307 ILE B CA 1
ATOM 7989 C C . ILE B 1 307 ? 7.68 29.688 11.492 1 90.38 307 ILE B C 1
ATOM 7991 O O . ILE B 1 307 ? 7.207 29.156 10.484 1 90.38 307 ILE B O 1
ATOM 7995 N N . HIS B 1 308 ? 8.766 29.312 12.039 1 89.81 308 HIS B N 1
ATOM 7996 C CA . HIS B 1 308 ? 9.305 27.969 11.828 1 89.81 308 HIS B CA 1
ATOM 7997 C C . HIS B 1 308 ? 8.578 26.938 12.688 1 89.81 308 HIS B C 1
ATOM 7999 O O . HIS B 1 308 ? 8.562 27.047 13.922 1 89.81 308 HIS B O 1
ATOM 8005 N N . CYS B 1 309 ? 7.988 25.984 12.031 1 89.69 309 CYS B N 1
ATOM 8006 C CA . CYS B 1 309 ? 7.215 24.984 12.75 1 89.69 309 CYS B CA 1
ATOM 8007 C C . CYS B 1 309 ? 7.973 24.484 13.977 1 89.69 309 CYS B C 1
ATOM 8009 O O . CYS B 1 309 ? 9.102 24 13.859 1 89.69 309 CYS B O 1
ATOM 8011 N N . ILE B 1 310 ? 7.375 24.578 15.078 1 86.75 310 ILE B N 1
ATOM 8012 C CA . ILE B 1 310 ? 8.031 24.328 16.359 1 86.75 310 ILE B CA 1
ATOM 8013 C C . ILE B 1 310 ? 8.383 22.844 16.484 1 86.75 310 ILE B C 1
ATOM 8015 O O . ILE B 1 310 ? 9.391 22.5 17.094 1 86.75 310 ILE B O 1
ATOM 8019 N N . ALA B 1 311 ? 7.508 22 15.953 1 84.75 311 ALA B N 1
ATOM 8020 C CA . ALA B 1 311 ? 7.793 20.578 15.992 1 84.75 311 ALA B CA 1
ATOM 8021 C C . ALA B 1 311 ? 9.086 20.25 15.242 1 84.75 311 ALA B C 1
ATOM 8023 O O . ALA B 1 311 ? 9.906 19.469 15.719 1 84.75 311 ALA B O 1
ATOM 8024 N N . HIS B 1 312 ? 9.281 20.859 14.117 1 83.94 312 HIS B N 1
ATOM 8025 C CA . HIS B 1 312 ? 10.492 20.672 13.328 1 83.94 312 HIS B CA 1
ATOM 8026 C C . HIS B 1 312 ? 11.695 21.297 14.016 1 83.94 312 HIS B C 1
ATOM 8028 O O . HIS B 1 312 ? 12.805 20.75 13.977 1 83.94 312 HIS B O 1
ATOM 8034 N N . LYS B 1 313 ? 11.477 22.406 14.555 1 83.69 313 LYS B N 1
ATOM 8035 C CA . LYS B 1 313 ? 12.555 23.125 15.219 1 83.69 313 LYS B CA 1
ATOM 8036 C C . LYS B 1 313 ? 13.102 22.328 16.406 1 83.69 313 LYS B C 1
ATOM 8038 O O . LYS B 1 313 ? 14.312 22.281 16.625 1 83.69 313 LYS B O 1
ATOM 8043 N N . LEU B 1 314 ? 12.172 21.781 17.141 1 81.62 314 LEU B N 1
ATOM 8044 C CA . LEU B 1 314 ? 12.578 20.953 18.266 1 81.62 314 LEU B CA 1
ATOM 8045 C C . LEU B 1 314 ? 13.422 19.781 17.812 1 81.62 314 LEU B C 1
ATOM 8047 O O . LEU B 1 314 ? 14.461 19.484 18.406 1 81.62 314 LEU B O 1
ATOM 8051 N N . GLU B 1 315 ? 13.023 19.156 16.797 1 81.12 315 GLU B N 1
ATOM 8052 C CA . GLU B 1 315 ? 13.742 17.984 16.281 1 81.12 315 GLU B CA 1
ATOM 8053 C C . GLU B 1 315 ? 15.133 18.359 15.797 1 81.12 315 GLU B C 1
ATOM 8055 O O . GLU B 1 315 ? 16.109 17.656 16.062 1 81.12 315 GLU B O 1
ATOM 8060 N N . LEU B 1 316 ? 15.242 19.438 15.094 1 79.12 316 LEU B N 1
ATOM 8061 C CA . LEU B 1 316 ? 16.531 19.906 14.586 1 79.12 316 LEU B CA 1
ATOM 8062 C C . LEU B 1 316 ? 17.453 20.297 15.734 1 79.12 316 LEU B C 1
ATOM 8064 O O . LEU B 1 316 ? 18.672 20.062 15.672 1 79.12 316 LEU B O 1
ATOM 8068 N N . ALA B 1 317 ? 16.859 20.922 16.734 1 78.88 317 ALA B N 1
ATOM 8069 C CA . ALA B 1 317 ? 17.641 21.328 17.891 1 78.88 317 ALA B CA 1
ATOM 8070 C C . ALA B 1 317 ? 18.219 20.125 18.625 1 78.88 317 ALA B C 1
ATOM 8072 O O . ALA B 1 317 ? 19.359 20.141 19.078 1 78.88 317 ALA B O 1
ATOM 8073 N N . VAL B 1 318 ? 17.406 19.141 18.719 1 77.62 318 VAL B N 1
ATOM 8074 C CA . VAL B 1 318 ? 17.844 17.922 19.391 1 77.62 318 VAL B CA 1
ATOM 8075 C C . VAL B 1 318 ? 18.938 17.25 18.562 1 77.62 318 VAL B C 1
ATOM 8077 O O . VAL B 1 318 ? 19.953 16.797 19.109 1 77.62 318 VAL B O 1
ATOM 8080 N N . LEU B 1 319 ? 18.781 17.172 17.266 1 77.06 319 LEU B N 1
ATOM 8081 C CA . LEU B 1 319 ? 19.766 16.547 16.375 1 77.06 319 LEU B CA 1
ATOM 8082 C C . LEU B 1 319 ? 21.094 17.297 16.438 1 77.06 319 LEU B C 1
ATOM 8084 O O . LEU B 1 319 ? 22.156 16.672 16.406 1 77.06 319 LEU B O 1
ATOM 8088 N N . ASP B 1 320 ? 21.031 18.578 16.594 1 75.69 320 ASP B N 1
ATOM 8089 C CA . ASP B 1 320 ? 22.234 19.406 16.672 1 75.69 320 ASP B CA 1
ATOM 8090 C C . ASP B 1 320 ? 22.969 19.219 18 1 75.69 320 ASP B C 1
ATOM 8092 O O . ASP B 1 320 ? 24.188 19.281 18.047 1 75.69 320 ASP B O 1
ATOM 8096 N N . SER B 1 321 ? 22.219 18.984 18.969 1 72.44 321 SER B N 1
ATOM 8097 C CA . SER B 1 321 ? 22.797 18.828 20.297 1 72.44 321 SER B CA 1
ATOM 8098 C C . SER B 1 321 ? 23.516 17.5 20.453 1 72.44 321 SER B C 1
ATOM 8100 O O . SER B 1 321 ? 24.469 17.375 21.203 1 72.44 321 SER B O 1
ATOM 8102 N N . ILE B 1 322 ? 23.031 16.531 19.656 1 70.62 322 ILE B N 1
ATOM 8103 C CA . ILE B 1 322 ? 23.578 15.195 19.859 1 70.62 322 ILE B CA 1
ATOM 8104 C C . ILE B 1 322 ? 24.672 14.922 18.828 1 70.62 322 ILE B C 1
ATOM 8106 O O . ILE B 1 322 ? 25.406 13.938 18.938 1 70.62 322 ILE B O 1
ATOM 8110 N N . LYS B 1 323 ? 24.828 15.789 17.859 1 71.12 323 LYS B N 1
ATOM 8111 C CA . LYS B 1 323 ? 25.766 15.594 16.766 1 71.12 323 LYS B CA 1
ATOM 8112 C C . LYS B 1 323 ? 27.188 15.438 17.297 1 71.12 323 LYS B C 1
ATOM 8114 O O . LYS B 1 323 ? 28 14.734 16.703 1 71.12 323 LYS B O 1
ATOM 8119 N N . ASN B 1 324 ? 27.422 15.977 18.469 1 71.75 324 ASN B N 1
ATOM 8120 C CA . ASN B 1 324 ? 28.797 16 18.922 1 71.75 324 ASN B CA 1
ATOM 8121 C C . ASN B 1 324 ? 29.062 14.898 19.953 1 71.75 324 ASN B C 1
ATOM 8123 O O . ASN B 1 324 ? 30.156 14.82 20.516 1 71.75 324 ASN B O 1
ATOM 8127 N N . ILE B 1 325 ? 28.078 14.125 20.281 1 72.75 325 ILE B N 1
ATOM 8128 C CA . ILE B 1 325 ? 28.297 13.023 21.203 1 72.75 325 ILE B CA 1
ATOM 8129 C C . ILE B 1 325 ? 29.031 11.898 20.5 1 72.75 325 ILE B C 1
ATOM 8131 O O . ILE B 1 325 ? 28.547 11.328 19.531 1 72.75 325 ILE B O 1
ATOM 8135 N N . PRO B 1 326 ? 30.156 11.688 21.219 1 75.94 326 PRO B N 1
ATOM 8136 C CA . PRO B 1 326 ? 30.953 10.625 20.594 1 75.94 326 PRO B CA 1
ATOM 8137 C C . PRO B 1 326 ? 30.266 9.266 20.641 1 75.94 326 PRO B C 1
ATOM 8139 O O . PRO B 1 326 ? 29.406 9.031 21.5 1 75.94 326 PRO B O 1
ATOM 8142 N N . PHE B 1 327 ? 30.172 8.414 19.766 1 82.19 327 PHE B N 1
ATOM 8143 C CA . PHE B 1 327 ? 29.766 7.016 19.703 1 82.19 327 PHE B CA 1
ATOM 8144 C C . PHE B 1 327 ? 28.297 6.91 19.312 1 82.19 327 PHE B C 1
ATOM 8146 O O . PHE B 1 327 ? 27.797 5.82 19 1 82.19 327 PHE B O 1
ATOM 8153 N N . LEU B 1 328 ? 27.594 8.078 19.484 1 83.44 328 LEU B N 1
ATOM 8154 C CA . LEU B 1 328 ? 26.172 8.023 19.172 1 83.44 328 LEU B CA 1
ATOM 8155 C C . LEU B 1 328 ? 25.953 7.559 17.734 1 83.44 328 LEU B C 1
ATOM 8157 O O . LEU B 1 328 ? 24.984 6.84 17.453 1 83.44 328 LEU B O 1
ATOM 8161 N N . LYS B 1 329 ? 26.781 7.969 16.891 1 83.88 329 LYS B N 1
ATOM 8162 C CA . LYS B 1 329 ? 26.672 7.531 15.5 1 83.88 329 LYS B CA 1
ATOM 8163 C C . LYS B 1 329 ? 26.844 6.02 15.391 1 83.88 329 LYS B C 1
ATOM 8165 O O . LYS B 1 329 ? 26.094 5.359 14.664 1 83.88 329 LYS B O 1
ATOM 8170 N N . ARG B 1 330 ? 27.812 5.574 16.125 1 88.38 330 ARG B N 1
ATOM 8171 C CA . ARG B 1 330 ? 28.047 4.137 16.125 1 88.38 330 ARG B CA 1
ATOM 8172 C C . ARG B 1 330 ? 26.859 3.391 16.734 1 88.38 330 ARG B C 1
ATOM 8174 O O . ARG B 1 330 ? 26.5 2.305 16.281 1 88.38 330 ARG B O 1
ATOM 8181 N N . TYR B 1 331 ? 26.375 3.959 17.812 1 90.5 331 TYR B N 1
ATOM 8182 C CA . TYR B 1 331 ? 25.188 3.387 18.453 1 90.5 331 TYR B CA 1
ATOM 8183 C C . TYR B 1 331 ? 24.031 3.275 17.469 1 90.5 331 TYR B C 1
ATOM 8185 O O . TYR B 1 331 ? 23.406 2.217 17.359 1 90.5 331 TYR B O 1
ATOM 8193 N N . GLU B 1 332 ? 23.75 4.336 16.672 1 87.62 332 GLU B N 1
ATOM 8194 C CA . GLU B 1 332 ? 22.641 4.379 15.742 1 87.62 332 GLU B CA 1
ATOM 8195 C C . GLU B 1 332 ? 22.859 3.426 14.57 1 87.62 332 GLU B C 1
ATOM 8197 O O . GLU B 1 332 ? 21.922 2.791 14.086 1 87.62 332 GLU B O 1
ATOM 8202 N N . ASP B 1 333 ? 24.047 3.357 14.172 1 89.44 333 ASP B N 1
ATOM 8203 C CA . ASP B 1 333 ? 24.375 2.463 13.062 1 89.44 333 ASP B CA 1
ATOM 8204 C C . ASP B 1 333 ? 24.172 1.002 13.461 1 89.44 333 ASP B C 1
ATOM 8206 O O . ASP B 1 333 ? 23.703 0.193 12.656 1 89.44 333 ASP B O 1
ATOM 8210 N N . THR B 1 334 ? 24.578 0.714 14.641 1 92.5 334 THR B N 1
ATOM 8211 C CA . THR B 1 334 ? 24.406 -0.646 15.133 1 92.5 334 THR B CA 1
ATOM 8212 C C . THR B 1 334 ? 22.922 -0.987 15.273 1 92.5 334 THR B C 1
ATOM 8214 O O . THR B 1 334 ? 22.5 -2.086 14.914 1 92.5 334 THR B O 1
ATOM 8217 N N . MET B 1 335 ? 22.203 -0.035 15.773 1 91.31 335 MET B N 1
ATOM 8218 C CA . MET B 1 335 ? 20.766 -0.24 15.914 1 91.31 335 MET B CA 1
ATOM 8219 C C . MET B 1 335 ? 20.109 -0.463 14.562 1 91.31 335 MET B C 1
ATOM 8221 O O . MET B 1 335 ? 19.266 -1.353 14.414 1 91.31 335 MET B O 1
ATOM 8225 N N . LYS B 1 336 ? 20.422 0.36 13.57 1 89.94 336 LYS B N 1
ATOM 8226 C CA . LYS B 1 336 ? 19.891 0.217 12.219 1 89.94 336 LYS B CA 1
ATOM 8227 C C . LYS B 1 336 ? 20.297 -1.126 11.609 1 89.94 336 LYS B C 1
ATOM 8229 O O . LYS B 1 336 ? 19.5 -1.763 10.922 1 89.94 336 LYS B O 1
ATOM 8234 N N . GLY B 1 337 ? 21.531 -1.482 11.852 1 91.75 337 GLY B N 1
ATOM 8235 C CA . GLY B 1 337 ? 22.016 -2.758 11.352 1 91.75 337 GLY B CA 1
ATOM 8236 C C . GLY B 1 337 ? 21.25 -3.947 11.898 1 91.75 337 GLY B C 1
ATOM 8237 O O . GLY B 1 337 ? 20.906 -4.871 11.156 1 91.75 337 GLY B O 1
ATOM 8238 N N . ILE B 1 338 ? 21.016 -3.867 13.164 1 90.94 338 ILE B N 1
ATOM 8239 C CA . ILE B 1 338 ? 20.281 -4.941 13.82 1 90.94 338 ILE B CA 1
ATOM 8240 C C . ILE B 1 338 ? 18.859 -5.004 13.266 1 90.94 338 ILE B C 1
ATOM 8242 O O . ILE B 1 338 ? 18.328 -6.09 13.016 1 90.94 338 ILE B O 1
ATOM 8246 N N . PHE B 1 339 ? 18.266 -3.926 12.984 1 90.69 339 PHE B N 1
ATOM 8247 C CA . PHE B 1 339 ? 16.906 -3.863 12.43 1 90.69 339 PHE B CA 1
ATOM 8248 C C . PHE B 1 339 ? 16.859 -4.488 11.047 1 90.69 339 PHE B C 1
ATOM 8250 O O . PHE B 1 339 ? 16 -5.316 10.758 1 90.69 339 PHE B O 1
ATOM 8257 N N . ILE B 1 340 ? 17.781 -4.105 10.281 1 90 340 ILE B N 1
ATOM 8258 C CA . ILE B 1 340 ? 17.812 -4.594 8.906 1 90 340 ILE B CA 1
ATOM 8259 C C . ILE B 1 340 ? 18.062 -6.098 8.906 1 90 340 ILE B C 1
ATOM 8261 O O . ILE B 1 340 ? 17.469 -6.828 8.102 1 90 340 ILE B O 1
ATOM 8265 N N . MET B 1 341 ? 18.906 -6.555 9.797 1 91.62 341 MET B N 1
ATOM 8266 C CA . MET B 1 341 ? 19.266 -7.969 9.867 1 91.62 341 MET B CA 1
ATOM 8267 C C . MET B 1 341 ? 18.031 -8.828 10.117 1 91.62 341 MET B C 1
ATOM 8269 O O . MET B 1 341 ? 17.828 -9.844 9.445 1 91.62 341 MET B O 1
ATOM 8273 N N . TYR B 1 342 ? 17.188 -8.43 10.984 1 89 342 TYR B N 1
ATOM 8274 C CA . TYR B 1 342 ? 16.031 -9.242 11.336 1 89 342 TYR B CA 1
ATOM 8275 C C . TYR B 1 342 ? 14.867 -8.961 10.398 1 89 342 TYR B C 1
ATOM 8277 O O . TYR B 1 342 ? 14.047 -9.844 10.141 1 89 342 TYR B O 1
ATOM 8285 N N . HIS B 1 343 ? 14.82 -7.75 9.844 1 87.69 343 HIS B N 1
ATOM 8286 C CA . HIS B 1 343 ? 13.727 -7.387 8.945 1 87.69 343 HIS B CA 1
ATOM 8287 C C . HIS B 1 343 ? 13.906 -8.016 7.566 1 87.69 343 HIS B C 1
ATOM 8289 O O . HIS B 1 343 ? 12.93 -8.219 6.84 1 87.69 343 HIS B O 1
ATOM 8295 N N . ALA B 1 344 ? 15.102 -8.32 7.223 1 85.5 344 ALA B N 1
ATOM 8296 C CA . ALA B 1 344 ? 15.406 -8.82 5.883 1 85.5 344 ALA B CA 1
ATOM 8297 C C . ALA B 1 344 ? 15.344 -10.344 5.84 1 85.5 344 ALA B C 1
ATOM 8299 O O . ALA B 1 344 ? 15.266 -10.938 4.758 1 85.5 344 ALA B O 1
ATOM 8300 N N . SER B 1 345 ? 15.344 -10.961 7.012 1 86.38 345 SER B N 1
ATOM 8301 C CA . SER B 1 345 ? 15.438 -12.414 7 1 86.38 345 SER B CA 1
ATOM 8302 C C . SER B 1 345 ? 14.398 -13.047 7.922 1 86.38 345 SER B C 1
ATOM 8304 O O . SER B 1 345 ? 14.555 -13.031 9.141 1 86.38 345 SER B O 1
ATOM 8306 N N . PRO B 1 346 ? 13.43 -13.648 7.289 1 86 346 PRO B N 1
ATOM 8307 C CA . PRO B 1 346 ? 12.453 -14.359 8.117 1 86 346 PRO B CA 1
ATOM 8308 C C . PRO B 1 346 ? 13.086 -15.477 8.945 1 86 346 PRO B C 1
ATOM 8310 O O . PRO B 1 346 ? 12.617 -15.766 10.055 1 86 346 PRO B O 1
ATOM 8313 N N . LYS B 1 347 ? 14.109 -16.094 8.461 1 85.31 347 LYS B N 1
ATOM 8314 C CA . LYS B 1 347 ? 14.805 -17.156 9.18 1 85.31 347 LYS B CA 1
ATOM 8315 C C . LYS B 1 347 ? 15.414 -16.625 10.477 1 85.31 347 LYS B C 1
ATOM 8317 O O . LYS B 1 347 ? 15.258 -17.25 11.531 1 85.31 347 LYS B O 1
ATOM 8322 N N . LYS B 1 348 ? 16.094 -15.516 10.375 1 88.56 348 LYS B N 1
ATOM 8323 C CA . LYS B 1 348 ? 16.719 -14.93 11.562 1 88.56 348 LYS B CA 1
ATOM 8324 C C . LYS B 1 348 ? 15.664 -14.484 12.57 1 88.56 348 LYS B C 1
ATOM 8326 O O . LYS B 1 348 ? 15.867 -14.625 13.781 1 88.56 348 LYS B O 1
ATOM 8331 N N . LEU B 1 349 ? 14.609 -13.961 12.086 1 89.12 349 LEU B N 1
ATOM 8332 C CA . LEU B 1 349 ? 13.547 -13.516 12.969 1 89.12 349 LEU B CA 1
ATOM 8333 C C . LEU B 1 349 ? 12.906 -14.695 13.695 1 89.12 349 LEU B C 1
ATOM 8335 O O . LEU B 1 349 ? 12.562 -14.594 14.875 1 89.12 349 LEU B O 1
ATOM 8339 N N . ARG B 1 350 ? 12.711 -15.758 12.984 1 86.75 350 ARG B N 1
ATOM 8340 C CA . ARG B 1 350 ? 12.18 -16.969 13.617 1 86.75 350 ARG B CA 1
ATOM 8341 C C . ARG B 1 350 ? 13.125 -17.469 14.703 1 86.75 350 ARG B C 1
ATOM 8343 O O . ARG B 1 350 ? 12.672 -17.891 15.766 1 86.75 350 ARG B O 1
ATOM 8350 N N . GLY B 1 351 ? 14.375 -17.484 14.383 1 87.19 351 GLY B N 1
ATOM 8351 C CA . GLY B 1 351 ? 15.359 -17.859 15.383 1 87.19 351 GLY B CA 1
ATOM 8352 C C . GLY B 1 351 ? 15.312 -17 16.625 1 87.19 351 GLY B C 1
ATOM 8353 O O . GLY B 1 351 ? 15.438 -17.516 17.75 1 87.19 351 GLY B O 1
ATOM 8354 N N . LEU B 1 352 ? 15.172 -15.773 16.391 1 91.25 352 LEU B N 1
ATOM 8355 C CA . LEU B 1 352 ? 15.078 -14.836 17.5 1 91.25 352 LEU B CA 1
ATOM 8356 C C . LEU B 1 352 ? 13.836 -15.117 18.344 1 91.25 352 LEU B C 1
ATOM 8358 O O . LEU B 1 352 ? 13.906 -15.117 19.578 1 91.25 352 LEU B O 1
ATOM 8362 N N . ASN B 1 353 ? 12.734 -15.375 17.734 1 87.69 353 ASN B N 1
ATOM 8363 C CA . ASN B 1 353 ? 11.477 -15.633 18.438 1 87.69 353 ASN B CA 1
ATOM 8364 C C . ASN B 1 353 ? 11.531 -16.953 19.203 1 87.69 353 ASN B C 1
ATOM 8366 O O . ASN B 1 353 ? 10.969 -17.047 20.297 1 87.69 353 ASN B O 1
ATOM 8370 N N . GLU B 1 354 ? 12.094 -17.906 18.578 1 88.38 354 GLU B N 1
ATOM 8371 C CA . GLU B 1 354 ? 12.258 -19.188 19.266 1 88.38 354 GLU B CA 1
ATOM 8372 C C . GLU B 1 354 ? 13.086 -19.031 20.547 1 88.38 354 GLU B C 1
ATOM 8374 O O . GLU B 1 354 ? 12.758 -19.609 21.578 1 88.38 354 GLU B O 1
ATOM 8379 N N . LEU B 1 355 ? 14.148 -18.281 20.422 1 90.75 355 LEU B N 1
ATOM 8380 C CA . LEU B 1 355 ? 14.992 -18.047 21.594 1 90.75 355 LEU B CA 1
ATOM 8381 C C . LEU B 1 355 ? 14.242 -17.234 22.641 1 90.75 355 LEU B C 1
ATOM 8383 O O . LEU B 1 355 ? 14.453 -17.422 23.844 1 90.75 355 LEU B O 1
ATOM 8387 N N . ALA B 1 356 ? 13.445 -16.328 22.219 1 91.38 356 ALA B N 1
ATOM 8388 C CA . ALA B 1 356 ? 12.641 -15.516 23.125 1 91.38 356 ALA B CA 1
ATOM 8389 C C . ALA B 1 356 ? 11.688 -16.391 23.938 1 91.38 356 ALA B C 1
ATOM 8391 O O . ALA B 1 356 ? 11.484 -16.172 25.125 1 91.38 356 ALA B O 1
ATOM 8392 N N . VAL B 1 357 ? 11.109 -17.344 23.266 1 88.88 357 VAL B N 1
ATOM 8393 C CA . VAL B 1 357 ? 10.211 -18.281 23.938 1 88.88 357 VAL B CA 1
ATOM 8394 C C . VAL B 1 357 ? 10.992 -19.109 24.953 1 88.88 357 VAL B C 1
ATOM 8396 O O . VAL B 1 357 ? 10.523 -19.359 26.062 1 88.88 357 VAL B O 1
ATOM 8399 N N . ALA B 1 358 ? 12.172 -19.516 24.594 1 89 358 ALA B N 1
ATOM 8400 C CA . ALA B 1 358 ? 13.023 -20.328 25.469 1 89 358 ALA B CA 1
ATOM 8401 C C . ALA B 1 358 ? 13.43 -19.531 26.703 1 89 358 ALA B C 1
ATOM 8403 O O . ALA B 1 358 ? 13.523 -20.078 27.797 1 89 358 ALA B O 1
ATOM 8404 N N . LEU B 1 359 ? 13.688 -18.234 26.531 1 89.12 359 LEU B N 1
ATOM 8405 C CA . LEU B 1 359 ? 14.141 -17.391 27.625 1 89.12 359 LEU B CA 1
ATOM 8406 C C . LEU B 1 359 ? 12.953 -16.734 28.328 1 89.12 359 LEU B C 1
ATOM 8408 O O . LEU B 1 359 ? 13.141 -15.977 29.281 1 89.12 359 LEU B O 1
ATOM 8412 N N . GLU B 1 360 ? 11.695 -16.984 27.75 1 86.56 360 GLU B N 1
ATOM 8413 C CA . GLU B 1 360 ? 10.445 -16.5 28.328 1 86.56 360 GLU B CA 1
ATOM 8414 C C . GLU B 1 360 ? 10.398 -14.969 28.312 1 86.56 360 GLU B C 1
ATOM 8416 O O . GLU B 1 360 ? 10.117 -14.344 29.344 1 86.56 360 GLU B O 1
ATOM 8421 N N . VAL B 1 361 ? 10.938 -14.406 27.281 1 85.5 361 VAL B N 1
ATOM 8422 C CA . VAL B 1 361 ? 10.875 -12.969 27.078 1 85.5 361 VAL B CA 1
ATOM 8423 C C . VAL B 1 361 ? 9.883 -12.641 25.953 1 85.5 361 VAL B C 1
ATOM 8425 O O . VAL B 1 361 ? 9.875 -13.305 24.922 1 85.5 361 VAL B O 1
ATOM 8428 N N . ASP B 1 362 ? 9.031 -11.758 26.219 1 85.44 362 ASP B N 1
ATOM 8429 C CA . ASP B 1 362 ? 8.141 -11.273 25.172 1 85.44 362 ASP B CA 1
ATOM 8430 C C . ASP B 1 362 ? 8.828 -10.211 24.312 1 85.44 362 ASP B C 1
ATOM 8432 O O . ASP B 1 362 ? 9.031 -9.086 24.75 1 85.44 362 ASP B O 1
ATOM 8436 N N . ILE B 1 363 ? 9.102 -10.578 23.125 1 87.12 363 ILE B N 1
ATOM 8437 C CA . ILE B 1 363 ? 9.875 -9.711 22.25 1 87.12 363 ILE B CA 1
ATOM 8438 C C . ILE B 1 363 ? 8.984 -8.586 21.719 1 87.12 363 ILE B C 1
ATOM 8440 O O . ILE B 1 363 ? 7.816 -8.805 21.406 1 87.12 363 ILE B O 1
ATOM 8444 N N . LEU B 1 364 ? 9.578 -7.449 21.766 1 84.75 364 LEU B N 1
ATOM 8445 C CA . LEU B 1 364 ? 8.945 -6.297 21.125 1 84.75 364 LEU B CA 1
ATOM 8446 C C . LEU B 1 364 ? 9.438 -6.117 19.703 1 84.75 364 LEU B C 1
ATOM 8448 O O . LEU B 1 364 ? 10.602 -6.383 19.406 1 84.75 364 LEU B O 1
ATOM 8452 N N . GLN B 1 365 ? 8.586 -5.664 18.844 1 80.44 365 GLN B N 1
ATOM 8453 C CA . GLN B 1 365 ? 8.938 -5.465 17.438 1 80.44 365 GLN B CA 1
ATOM 8454 C C . GLN B 1 365 ? 9.938 -4.324 17.281 1 80.44 365 GLN B C 1
ATOM 8456 O O . GLN B 1 365 ? 9.812 -3.283 17.922 1 80.44 365 GLN B O 1
ATOM 8461 N N . PHE B 1 366 ? 10.93 -4.633 16.422 1 79.75 366 PHE B N 1
ATOM 8462 C CA . PHE B 1 366 ? 11.93 -3.613 16.141 1 79.75 366 PHE B CA 1
ATOM 8463 C C . PHE B 1 366 ? 11.352 -2.525 15.242 1 79.75 366 PHE B C 1
ATOM 8465 O O . PHE B 1 366 ? 10.531 -2.809 14.367 1 79.75 366 PHE B O 1
ATOM 8472 N N . SER B 1 367 ? 11.609 -1.361 15.539 1 77.75 367 SER B N 1
ATOM 8473 C CA . SER B 1 367 ? 11.172 -0.245 14.711 1 77.75 367 SER B CA 1
ATOM 8474 C C . SER B 1 367 ? 12.344 0.401 13.984 1 77.75 367 SER B C 1
ATOM 8476 O O . SER B 1 367 ? 13.477 0.391 14.484 1 77.75 367 SER B O 1
ATOM 8478 N N . ASP B 1 368 ? 12.047 0.797 12.742 1 75.88 368 ASP B N 1
ATOM 8479 C CA . ASP B 1 368 ? 13.062 1.499 11.961 1 75.88 368 ASP B CA 1
ATOM 8480 C C . ASP B 1 368 ? 13.312 2.898 12.516 1 75.88 368 ASP B C 1
ATOM 8482 O O . ASP B 1 368 ? 12.484 3.439 13.25 1 75.88 368 ASP B O 1
ATOM 8486 N N . LEU B 1 369 ? 14.547 3.344 12.391 1 72.19 369 LEU B N 1
ATOM 8487 C CA . LEU B 1 369 ? 14.891 4.711 12.766 1 72.19 369 LEU B CA 1
ATOM 8488 C C . LEU B 1 369 ? 14.547 5.684 11.648 1 72.19 369 LEU B C 1
ATOM 8490 O O . LEU B 1 369 ? 15.25 5.758 10.641 1 72.19 369 LEU B O 1
ATOM 8494 N N . LYS B 1 370 ? 13.406 6.266 11.789 1 67.19 370 LYS B N 1
ATOM 8495 C CA . LYS B 1 370 ? 12.953 7.188 10.75 1 67.19 370 LYS B CA 1
ATOM 8496 C C . LYS B 1 370 ? 13.672 8.531 10.859 1 67.19 370 LYS B C 1
ATOM 8498 O O . LYS B 1 370 ? 14.031 8.961 11.953 1 67.19 370 LYS B 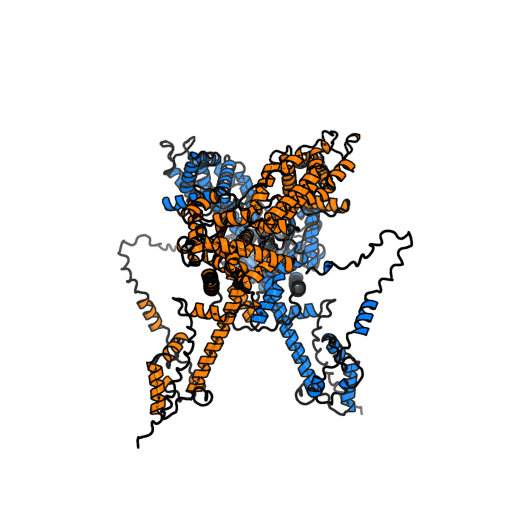O 1
ATOM 8503 N N . LYS B 1 371 ? 13.805 9.133 9.742 1 62.25 371 LYS B N 1
ATOM 8504 C CA . LYS B 1 371 ? 14.484 10.422 9.68 1 62.25 371 LYS B CA 1
ATOM 8505 C C . LYS B 1 371 ? 13.555 11.562 10.086 1 62.25 371 LYS B C 1
ATOM 8507 O O . LYS B 1 371 ? 13.961 12.492 10.781 1 62.25 371 LYS B O 1
ATOM 8512 N N . THR B 1 372 ? 12.297 11.57 9.688 1 59.25 372 THR B N 1
ATOM 8513 C CA . THR B 1 372 ? 11.398 12.703 9.898 1 59.25 372 THR B CA 1
ATOM 8514 C C . THR B 1 372 ? 10.875 12.711 11.336 1 59.25 372 THR B C 1
ATOM 8516 O O . THR B 1 372 ? 10.602 13.773 11.891 1 59.25 372 THR B O 1
ATOM 8519 N N . ARG B 1 373 ? 10.68 11.602 11.945 1 65.06 373 ARG B N 1
ATOM 8520 C CA . ARG B 1 373 ? 10.25 11.516 13.336 1 65.06 373 ARG B CA 1
ATOM 8521 C C . ARG B 1 373 ? 11.258 10.719 14.172 1 65.06 373 ARG B C 1
ATOM 8523 O O . ARG B 1 373 ? 10.891 9.734 14.805 1 65.06 373 ARG B O 1
ATOM 8530 N N . TRP B 1 374 ? 12.328 11.453 14.156 1 71.62 374 TRP B N 1
ATOM 8531 C CA . TRP B 1 374 ? 13.516 10.797 14.703 1 71.62 374 TRP B CA 1
ATOM 8532 C C . TRP B 1 374 ? 13.328 10.492 16.188 1 71.62 374 TRP B C 1
ATOM 8534 O O . TRP B 1 374 ? 13.641 9.391 16.641 1 71.62 374 TRP B O 1
ATOM 8544 N N . VAL B 1 375 ? 12.68 11.438 16.922 1 77.06 375 VAL B N 1
ATOM 8545 C CA . VAL B 1 375 ? 12.648 11.312 18.375 1 77.06 375 VAL B CA 1
ATOM 8546 C C . VAL B 1 375 ? 11.719 10.164 18.766 1 77.06 375 VAL B C 1
ATOM 8548 O O . VAL B 1 375 ? 12.086 9.297 19.562 1 77.06 375 VAL B O 1
ATOM 8551 N N . SER B 1 376 ? 10.555 10.25 18.203 1 77.19 376 SER B N 1
ATOM 8552 C CA . SER B 1 376 ? 9.578 9.227 18.562 1 77.19 376 SER B CA 1
ATOM 8553 C C . SER B 1 376 ? 10.023 7.852 18.062 1 77.19 376 SER B C 1
ATOM 8555 O O . SER B 1 376 ? 9.867 6.852 18.766 1 77.19 376 SER B O 1
ATOM 8557 N N . SER B 1 377 ? 10.516 7.836 16.922 1 82.94 377 SER B N 1
ATOM 8558 C CA . SER B 1 377 ? 10.977 6.57 16.359 1 82.94 377 SER B CA 1
ATOM 8559 C C . SER B 1 377 ? 12.156 6.012 17.156 1 82.94 377 SER B C 1
ATOM 8561 O O . SER B 1 377 ? 12.242 4.805 17.391 1 82.94 377 SER B O 1
ATOM 8563 N N . LYS B 1 378 ? 13.016 6.91 17.516 1 83.88 378 LYS B N 1
ATOM 8564 C CA . LYS B 1 378 ? 14.188 6.488 18.281 1 83.88 378 LYS B CA 1
ATOM 8565 C C . LYS B 1 378 ? 13.781 5.977 19.656 1 83.88 378 LYS B C 1
ATOM 8567 O O . LYS B 1 378 ? 14.352 5 20.156 1 83.88 378 LYS B O 1
ATOM 8572 N N . SER B 1 379 ? 12.867 6.672 20.219 1 85.31 379 SER B N 1
ATOM 8573 C CA . SER B 1 379 ? 12.398 6.254 21.531 1 85.31 379 SER B CA 1
ATOM 8574 C C . SER B 1 379 ? 11.828 4.84 21.5 1 85.31 379 SER B C 1
ATOM 8576 O O . SER B 1 379 ? 12.164 4.008 22.344 1 85.31 379 SER B O 1
ATOM 8578 N N . ARG B 1 380 ? 11.062 4.578 20.5 1 86.12 380 ARG B N 1
ATOM 8579 C CA . ARG B 1 380 ? 10.469 3.25 20.359 1 86.12 380 ARG B CA 1
ATOM 8580 C C . ARG B 1 380 ? 11.547 2.195 20.109 1 86.12 380 ARG B C 1
ATOM 8582 O O . ARG B 1 380 ? 11.477 1.088 20.656 1 86.12 380 ARG B O 1
ATOM 8589 N N . ALA B 1 381 ? 12.43 2.549 19.312 1 88.94 381 ALA B N 1
ATOM 8590 C CA . ALA B 1 381 ? 13.5 1.618 18.953 1 88.94 381 ALA B CA 1
ATOM 8591 C C . ALA B 1 381 ? 14.367 1.278 20.156 1 88.94 381 ALA B C 1
ATOM 8593 O O . ALA B 1 381 ? 14.734 0.119 20.359 1 88.94 381 ALA B O 1
ATOM 8594 N N . VAL B 1 382 ? 14.727 2.258 21 1 91 382 VAL B N 1
ATOM 8595 C CA . VAL B 1 382 ? 15.586 2.053 22.156 1 91 382 VAL B CA 1
ATOM 8596 C C . VAL B 1 382 ? 14.844 1.24 23.219 1 91 382 VAL B C 1
ATOM 8598 O O . VAL B 1 382 ? 15.43 0.372 23.859 1 91 382 VAL B O 1
ATOM 8601 N N . ILE B 1 383 ? 13.602 1.482 23.375 1 90.5 383 ILE B N 1
ATOM 8602 C CA . ILE B 1 383 ? 12.797 0.745 24.344 1 90.5 383 ILE B CA 1
ATOM 8603 C C . ILE B 1 383 ? 12.703 -0.721 23.922 1 90.5 383 ILE B C 1
ATOM 8605 O O . ILE B 1 383 ? 12.844 -1.619 24.75 1 90.5 383 ILE B O 1
ATOM 8609 N N . ALA B 1 384 ? 12.469 -0.864 22.641 1 90.62 384 ALA B N 1
ATOM 8610 C CA . ALA B 1 384 ? 12.383 -2.229 22.125 1 90.62 384 ALA B CA 1
ATOM 8611 C C . ALA B 1 384 ? 13.703 -2.967 22.312 1 90.62 384 ALA B C 1
ATOM 8613 O O . ALA B 1 384 ? 13.719 -4.145 22.688 1 90.62 384 ALA B O 1
ATOM 8614 N N . LEU B 1 385 ? 14.781 -2.312 22.094 1 91.31 385 LEU B N 1
ATOM 8615 C CA . LEU B 1 385 ? 16.094 -2.949 22.203 1 91.31 385 LEU B CA 1
ATOM 8616 C C . LEU B 1 385 ? 16.391 -3.312 23.656 1 91.31 385 LEU B C 1
ATOM 8618 O O . LEU B 1 385 ? 16.953 -4.375 23.938 1 91.31 385 LEU B O 1
ATOM 8622 N N . LYS B 1 386 ? 16.125 -2.4 24.516 1 91.69 386 LYS B N 1
ATOM 8623 C CA . LYS B 1 386 ? 16.328 -2.697 25.922 1 91.69 386 LYS B CA 1
ATOM 8624 C C . LYS B 1 386 ? 15.562 -3.941 26.344 1 91.69 386 LYS B C 1
ATOM 8626 O O . LYS B 1 386 ? 16.109 -4.816 27.031 1 91.69 386 LYS B O 1
ATOM 8631 N N . ASN B 1 387 ? 14.336 -4.004 25.922 1 90.69 387 ASN B N 1
ATOM 8632 C CA . ASN B 1 387 ? 13.492 -5.145 26.266 1 90.69 387 ASN B CA 1
ATOM 8633 C C . ASN B 1 387 ? 14.039 -6.438 25.656 1 90.69 387 ASN B C 1
ATOM 8635 O O . ASN B 1 387 ? 13.938 -7.5 26.281 1 90.69 387 ASN B O 1
ATOM 8639 N N . ASN B 1 388 ? 14.547 -6.32 24.469 1 91.88 388 ASN B N 1
ATOM 8640 C CA . ASN B 1 388 ? 15 -7.492 23.734 1 91.88 388 ASN B CA 1
ATOM 8641 C C . ASN B 1 388 ? 16.484 -7.746 23.938 1 91.88 388 ASN B C 1
ATOM 8643 O O . ASN B 1 388 ? 17.062 -8.633 23.297 1 91.88 388 ASN B O 1
ATOM 8647 N N . LEU B 1 389 ? 17.156 -7.008 24.719 1 91.75 389 LEU B N 1
ATOM 8648 C CA . LEU B 1 389 ? 18.609 -6.965 24.781 1 91.75 389 LEU B CA 1
ATOM 8649 C C . LEU B 1 389 ? 19.188 -8.359 25.047 1 91.75 389 LEU B C 1
ATOM 8651 O O . LEU B 1 389 ? 20.094 -8.797 24.344 1 91.75 389 LEU B O 1
ATOM 8655 N N . SER B 1 390 ? 18.672 -9.055 26 1 90.38 390 SER B N 1
ATOM 8656 C CA . SER B 1 390 ? 19.203 -10.359 26.375 1 90.38 390 SER B CA 1
ATOM 8657 C C . SER B 1 390 ? 19.031 -11.375 25.25 1 90.38 390 SER B C 1
ATOM 8659 O O . SER B 1 390 ? 19.953 -12.133 24.938 1 90.38 390 SER B O 1
ATOM 8661 N N . VAL B 1 391 ? 17.875 -11.336 24.609 1 92.38 391 VAL B N 1
ATOM 8662 C CA . VAL B 1 391 ? 17.562 -12.289 23.547 1 92.38 391 VAL B CA 1
ATOM 8663 C C . VAL B 1 391 ? 18.406 -11.969 22.312 1 92.38 391 VAL B C 1
ATOM 8665 O O . VAL B 1 391 ? 18.938 -12.875 21.672 1 92.38 391 VAL B O 1
ATOM 8668 N N . VAL B 1 392 ? 18.5 -10.688 22 1 94.25 392 VAL B N 1
ATOM 8669 C CA . VAL B 1 392 ? 19.25 -10.258 20.812 1 94.25 392 VAL B CA 1
ATOM 8670 C C . VAL B 1 392 ? 20.734 -10.57 21 1 94.25 392 VAL B C 1
ATOM 8672 O O . VAL B 1 392 ? 21.391 -11.055 20.078 1 94.25 392 VAL B O 1
ATOM 8675 N N . ALA B 1 393 ? 21.266 -10.305 22.156 1 93 393 ALA B N 1
ATOM 8676 C CA . ALA B 1 393 ? 22.672 -10.594 22.453 1 93 393 ALA B CA 1
ATOM 8677 C C . ALA B 1 393 ? 22.953 -12.086 22.328 1 93 393 ALA B C 1
ATOM 8679 O O . ALA B 1 393 ? 23.969 -12.477 21.75 1 93 393 ALA B O 1
ATOM 8680 N N . ALA B 1 394 ? 22.062 -12.875 22.859 1 92.5 394 ALA B N 1
ATOM 8681 C CA . ALA B 1 394 ? 22.25 -14.328 22.812 1 92.5 394 ALA B CA 1
ATOM 8682 C C . ALA B 1 394 ? 22.172 -14.836 21.375 1 92.5 394 ALA B C 1
ATOM 8684 O O . ALA B 1 394 ? 22.953 -15.703 20.984 1 92.5 394 ALA B O 1
ATOM 8685 N N . HIS B 1 395 ? 21.203 -14.359 20.656 1 94.44 395 HIS B N 1
ATOM 8686 C CA . HIS B 1 395 ? 21.047 -14.805 19.281 1 94.44 395 HIS B CA 1
ATOM 8687 C C . HIS B 1 395 ? 22.219 -14.359 18.422 1 94.44 395 HIS B C 1
ATOM 8689 O O . HIS B 1 395 ? 22.688 -15.117 17.578 1 94.44 395 HIS B O 1
ATOM 8695 N N . LEU B 1 396 ? 22.656 -13.117 18.625 1 94.88 396 LEU B N 1
ATOM 8696 C CA . LEU B 1 396 ? 23.812 -12.609 17.875 1 94.88 396 LEU B CA 1
ATOM 8697 C C . LEU B 1 396 ? 25.062 -13.414 18.219 1 94.88 396 LEU B C 1
ATOM 8699 O O . LEU B 1 396 ? 25.891 -13.664 17.344 1 94.88 396 LEU B O 1
ATOM 8703 N N . GLU B 1 397 ? 25.172 -13.797 19.406 1 92.94 397 GLU B N 1
ATOM 8704 C CA . GLU B 1 397 ? 26.312 -14.625 19.812 1 92.94 397 GLU B CA 1
ATOM 8705 C C . GLU B 1 397 ? 26.281 -15.977 19.125 1 92.94 397 GLU B C 1
ATOM 8707 O O . GLU B 1 397 ? 27.312 -16.469 18.672 1 92.94 397 GLU B O 1
ATOM 8712 N N . SER B 1 398 ? 25.094 -16.547 19.109 1 92.5 398 SER B N 1
ATOM 8713 C CA . SER B 1 398 ? 24.922 -17.828 18.422 1 92.5 398 SER B CA 1
ATOM 8714 C C . SER B 1 398 ? 25.25 -17.703 16.938 1 92.5 398 SER B C 1
ATOM 8716 O O . SER B 1 398 ? 25.922 -18.578 16.375 1 92.5 398 SER B O 1
ATOM 8718 N N . MET B 1 399 ? 24.844 -16.672 16.344 1 93.75 399 MET B N 1
ATOM 8719 C CA . MET B 1 399 ? 25.109 -16.453 14.922 1 93.75 399 MET B CA 1
ATOM 8720 C C . MET B 1 399 ? 26.578 -16.156 14.68 1 93.75 399 MET B C 1
ATOM 8722 O O . MET B 1 399 ? 27.141 -16.516 13.648 1 93.75 399 MET B O 1
ATOM 8726 N N . ALA B 1 400 ? 27.125 -15.453 15.617 1 91.69 400 ALA B N 1
ATOM 8727 C CA . ALA B 1 400 ? 28.562 -15.188 15.539 1 91.69 400 ALA B CA 1
ATOM 8728 C C . ALA B 1 400 ? 29.359 -16.484 15.602 1 91.69 400 ALA B C 1
ATOM 8730 O O . ALA B 1 400 ? 30.375 -16.625 14.93 1 91.69 400 ALA B O 1
ATOM 8731 N N . ALA B 1 401 ? 28.891 -17.391 16.359 1 90.12 401 ALA B N 1
ATOM 8732 C CA . ALA B 1 401 ? 29.516 -18.703 16.469 1 90.12 401 ALA B CA 1
ATOM 8733 C C . ALA B 1 401 ? 29.422 -19.469 15.148 1 90.12 401 ALA B C 1
ATOM 8735 O O . ALA B 1 401 ? 30.312 -20.266 14.82 1 90.12 401 ALA B O 1
ATOM 8736 N N . ASP B 1 402 ? 28.391 -19.203 14.422 1 90.06 402 ASP B N 1
ATOM 8737 C CA . ASP B 1 402 ? 28.203 -19.828 13.117 1 90.06 402 ASP B CA 1
ATOM 8738 C C . ASP B 1 402 ? 28.984 -19.094 12.039 1 90.06 402 ASP B C 1
ATOM 8740 O O . ASP B 1 402 ? 28.75 -19.281 10.844 1 90.06 402 ASP B O 1
ATOM 8744 N N . ASN B 1 403 ? 29.797 -18.078 12.43 1 89.38 403 ASN B N 1
ATOM 8745 C CA . ASN B 1 403 ? 30.75 -17.359 11.594 1 89.38 403 ASN B CA 1
ATOM 8746 C C . ASN B 1 403 ? 30.047 -16.359 10.68 1 89.38 403 ASN B C 1
ATOM 8748 O O . ASN B 1 403 ? 30.406 -16.219 9.508 1 89.38 403 ASN B O 1
ATOM 8752 N N . ILE B 1 404 ? 29.078 -15.734 11.102 1 90.44 404 ILE B N 1
ATOM 8753 C CA . ILE B 1 404 ? 28.484 -14.594 10.414 1 90.44 404 ILE B CA 1
ATOM 8754 C C . ILE B 1 404 ? 29.156 -13.305 10.875 1 90.44 404 ILE B C 1
ATOM 8756 O O . ILE B 1 404 ? 28.938 -12.859 12.016 1 90.44 404 ILE B O 1
ATOM 8760 N N . PRO B 1 405 ? 29.906 -12.703 10.078 1 91.5 405 PRO B N 1
ATOM 8761 C CA . PRO B 1 405 ? 30.734 -11.57 10.508 1 91.5 405 PRO B CA 1
ATOM 8762 C C . PRO B 1 405 ? 29.891 -10.383 10.984 1 91.5 405 PRO B C 1
ATOM 8764 O O . PRO B 1 405 ? 30.266 -9.703 11.945 1 91.5 405 PRO B O 1
ATOM 8767 N N . GLU B 1 406 ? 28.828 -10.102 10.289 1 92.81 406 GLU B N 1
ATOM 8768 C CA . GLU B 1 406 ? 27.984 -8.984 10.688 1 92.81 406 GLU B CA 1
ATOM 8769 C C . GLU B 1 406 ? 27.422 -9.188 12.094 1 92.81 406 GLU B C 1
ATOM 8771 O O . GLU B 1 406 ? 27.359 -8.242 12.883 1 92.81 406 GLU B O 1
ATOM 8776 N N . ALA B 1 407 ? 27.047 -10.367 12.406 1 94.12 407 ALA B N 1
ATOM 8777 C CA . ALA B 1 407 ? 26.5 -10.688 13.719 1 94.12 407 ALA B CA 1
ATOM 8778 C C . ALA B 1 407 ? 27.562 -10.531 14.812 1 94.12 407 ALA B C 1
ATOM 8780 O O . ALA B 1 407 ? 27.266 -10.109 15.93 1 94.12 407 ALA B O 1
ATOM 8781 N N . LYS B 1 408 ? 28.797 -10.883 14.492 1 94.12 408 LYS B N 1
ATOM 8782 C CA . LYS B 1 408 ? 29.891 -10.75 15.453 1 94.12 408 LYS B CA 1
ATOM 8783 C C . LYS B 1 408 ? 30.156 -9.281 15.773 1 94.12 408 LYS B C 1
ATOM 8785 O O . LYS B 1 408 ? 30.344 -8.914 16.938 1 94.12 408 LYS B O 1
ATOM 8790 N N . ALA B 1 409 ? 30.172 -8.508 14.719 1 94.12 409 ALA B N 1
ATOM 8791 C CA . ALA B 1 409 ? 30.406 -7.078 14.898 1 94.12 409 ALA B CA 1
ATOM 8792 C C . ALA B 1 409 ? 29.312 -6.445 15.75 1 94.12 409 ALA B C 1
ATOM 8794 O O . ALA B 1 409 ? 29.594 -5.66 16.656 1 94.12 409 ALA B O 1
ATOM 8795 N N . TYR B 1 410 ? 28.094 -6.723 15.469 1 95.44 410 TYR B N 1
ATOM 8796 C CA . TYR B 1 410 ? 26.969 -6.168 16.203 1 95.44 410 TYR B CA 1
ATOM 8797 C C . TYR B 1 410 ? 26.969 -6.664 17.656 1 95.44 410 TYR B C 1
ATOM 8799 O O . TYR B 1 410 ? 26.641 -5.914 18.578 1 95.44 410 TYR B O 1
ATOM 8807 N N . HIS B 1 411 ? 27.328 -7.926 17.812 1 94.94 411 HIS B N 1
ATOM 8808 C CA . HIS B 1 411 ? 27.359 -8.484 19.156 1 94.94 411 HIS B CA 1
ATOM 8809 C C . HIS B 1 411 ? 28.422 -7.797 20.016 1 94.94 411 HIS B C 1
ATOM 8811 O O . HIS B 1 411 ? 28.156 -7.422 21.156 1 94.94 411 HIS B O 1
ATOM 8817 N N . THR B 1 412 ? 29.547 -7.578 19.438 1 93.62 412 THR B N 1
ATOM 8818 C CA . THR B 1 412 ? 30.656 -6.949 20.156 1 93.62 412 THR B CA 1
ATOM 8819 C C . THR B 1 412 ? 30.281 -5.527 20.578 1 93.62 412 THR B C 1
ATOM 8821 O O . THR B 1 412 ? 30.594 -5.098 21.688 1 93.62 412 THR B O 1
ATOM 8824 N N . THR B 1 413 ? 29.656 -4.848 19.734 1 94.38 413 THR B N 1
ATOM 8825 C CA . THR B 1 413 ? 29.266 -3.473 20.031 1 94.38 413 THR B CA 1
ATOM 8826 C C . THR B 1 413 ? 28.109 -3.439 21.031 1 94.38 413 THR B C 1
ATOM 8828 O O . THR B 1 413 ? 28.094 -2.602 21.922 1 94.38 413 THR B O 1
ATOM 8831 N N . LEU B 1 414 ? 27.203 -4.312 20.906 1 94.62 414 LEU B N 1
ATOM 8832 C CA . LEU B 1 414 ? 25.984 -4.352 21.719 1 94.62 414 LEU B CA 1
ATOM 8833 C C . LEU B 1 414 ? 26.312 -4.613 23.188 1 94.62 414 LEU B C 1
ATOM 8835 O O . LEU B 1 414 ? 25.688 -4.043 24.078 1 94.62 414 LEU B O 1
ATOM 8839 N N . VAL B 1 415 ? 27.328 -5.457 23.391 1 93.62 415 VAL B N 1
ATOM 8840 C CA . VAL B 1 415 ? 27.656 -5.844 24.766 1 93.62 415 VAL B CA 1
ATOM 8841 C C . VAL B 1 415 ? 28.812 -4.992 25.281 1 93.62 415 VAL B C 1
ATOM 8843 O O . VAL B 1 415 ? 29.406 -5.312 26.312 1 93.62 415 VAL B O 1
ATOM 8846 N N . SER B 1 416 ? 29.109 -3.91 24.609 1 93.12 416 SER B N 1
ATOM 8847 C CA . SER B 1 416 ? 30.109 -2.977 25.109 1 93.12 416 SER B CA 1
ATOM 8848 C C . SER B 1 416 ? 29.531 -2.033 26.156 1 93.12 416 SER B C 1
ATOM 8850 O O . SER B 1 416 ? 28.344 -1.75 26.141 1 93.12 416 SER B O 1
ATOM 8852 N N . VAL B 1 417 ? 30.391 -1.557 27.031 1 91.69 417 VAL B N 1
ATOM 8853 C CA . VAL B 1 417 ? 29.938 -0.688 28.109 1 91.69 417 VAL B CA 1
ATOM 8854 C C . VAL B 1 417 ? 29.438 0.636 27.547 1 91.69 417 VAL B C 1
ATOM 8856 O O . VAL B 1 417 ? 28.453 1.197 28.047 1 91.69 417 VAL B O 1
ATOM 8859 N N . GLN B 1 418 ? 30.094 1.097 26.531 1 88.62 418 GLN B N 1
ATOM 8860 C CA . GLN B 1 418 ? 29.703 2.367 25.938 1 88.62 418 GLN B CA 1
ATOM 8861 C C . GLN B 1 418 ? 28.297 2.283 25.344 1 88.62 418 GLN B C 1
ATOM 8863 O O . GLN B 1 418 ? 27.5 3.211 25.484 1 88.62 418 GLN B O 1
ATOM 8868 N N . PHE B 1 419 ? 28.047 1.199 24.672 1 92.81 419 PHE B N 1
ATOM 8869 C CA . PHE B 1 419 ? 26.734 1.012 24.062 1 92.81 419 PHE B CA 1
ATOM 8870 C C . PHE B 1 419 ? 25.641 0.922 25.109 1 92.81 419 PHE B C 1
ATOM 8872 O O . PHE B 1 419 ? 24.609 1.57 25 1 92.81 419 PHE B O 1
ATOM 8879 N N . LEU B 1 420 ? 25.906 0.223 26.125 1 92.62 420 LEU B N 1
ATOM 8880 C CA . LEU B 1 420 ? 24.938 0.023 27.188 1 92.62 420 LEU B CA 1
ATOM 8881 C C . LEU B 1 420 ? 24.703 1.317 27.953 1 92.62 420 LEU B C 1
ATOM 8883 O O . LEU B 1 420 ? 23.562 1.623 28.328 1 92.62 420 LEU B O 1
ATOM 8887 N N . LYS B 1 421 ? 25.719 2.006 28.141 1 89 421 LYS B N 1
ATOM 8888 C CA . LYS B 1 421 ? 25.609 3.287 28.828 1 89 421 LYS B CA 1
ATOM 8889 C C . LYS B 1 421 ? 24.75 4.266 28.031 1 89 421 LYS B C 1
ATOM 8891 O O . LYS B 1 421 ? 23.844 4.887 28.594 1 89 421 LYS B O 1
ATOM 8896 N N . ILE B 1 422 ? 25.031 4.391 26.766 1 87.62 422 ILE B N 1
ATOM 8897 C CA . ILE B 1 422 ? 24.297 5.32 25.922 1 87.62 422 ILE B CA 1
ATOM 8898 C C . ILE B 1 422 ? 22.828 4.891 25.828 1 87.62 422 ILE B C 1
ATOM 8900 O O . ILE B 1 422 ? 21.922 5.734 25.781 1 87.62 422 ILE B O 1
ATOM 8904 N N . MET B 1 423 ? 22.625 3.648 25.734 1 91.31 423 MET B N 1
ATOM 8905 C CA . MET B 1 423 ? 21.25 3.137 25.672 1 91.31 423 MET B CA 1
ATOM 8906 C C . MET B 1 423 ? 20.453 3.58 26.906 1 91.31 423 MET B C 1
ATOM 8908 O O . MET B 1 423 ? 19.344 4.09 26.766 1 91.31 423 MET B O 1
ATOM 8912 N N . HIS B 1 424 ? 21.016 3.449 28.078 1 90.62 424 HIS B N 1
ATOM 8913 C CA . HIS B 1 424 ? 20.328 3.797 29.312 1 90.62 424 HIS B CA 1
ATOM 8914 C C . HIS B 1 424 ? 20.188 5.309 29.469 1 90.62 424 HIS B C 1
ATOM 8916 O O . HIS B 1 424 ? 19.203 5.797 30.031 1 90.62 424 HIS B O 1
ATOM 8922 N N . LEU B 1 425 ? 21.141 5.957 28.969 1 86.25 425 LEU B N 1
ATOM 8923 C CA . LEU B 1 425 ? 21.047 7.41 28.953 1 86.25 425 LEU B CA 1
ATOM 8924 C C . LEU B 1 425 ? 19.906 7.875 28.062 1 86.25 425 LEU B C 1
ATOM 8926 O O . LEU B 1 425 ? 19.156 8.781 28.422 1 86.25 425 LEU B O 1
ATOM 8930 N N . LEU B 1 426 ? 19.844 7.285 26.922 1 86.06 426 LEU B N 1
ATOM 8931 C CA . LEU B 1 426 ? 18.812 7.652 25.969 1 86.06 426 LEU B CA 1
ATOM 8932 C C . LEU B 1 426 ? 17.422 7.293 26.5 1 86.06 426 LEU B C 1
ATOM 8934 O O . LEU B 1 426 ? 16.453 7.996 26.234 1 86.06 426 LEU B O 1
ATOM 8938 N N . LEU B 1 427 ? 17.312 6.285 27.25 1 91.12 427 LEU B N 1
ATOM 8939 C CA . LEU B 1 427 ? 16.031 5.852 27.812 1 91.12 427 LEU B CA 1
ATOM 8940 C C . LEU B 1 427 ? 15.5 6.879 28.797 1 91.12 427 LEU B C 1
ATOM 8942 O O . LEU B 1 427 ? 14.289 6.973 29.016 1 91.12 427 LEU B O 1
ATOM 8946 N N . ASP B 1 428 ? 16.391 7.586 29.359 1 88.19 428 ASP B N 1
ATOM 8947 C CA . ASP B 1 428 ? 15.984 8.641 30.281 1 88.19 428 ASP B CA 1
ATOM 8948 C C . ASP B 1 428 ? 15.734 9.953 29.547 1 88.19 428 ASP B C 1
ATOM 8950 O O . ASP B 1 428 ? 14.828 10.711 29.906 1 88.19 428 ASP B O 1
ATOM 8954 N N . PHE B 1 429 ? 16.453 10.18 28.625 1 84.06 429 PHE B N 1
ATOM 8955 C CA . PHE B 1 429 ? 16.453 11.453 27.922 1 84.06 429 PHE B CA 1
ATOM 8956 C C . PHE B 1 429 ? 15.297 11.531 26.953 1 84.06 429 PHE B C 1
ATOM 8958 O O . PHE B 1 429 ? 14.578 12.539 26.906 1 84.06 429 PHE B O 1
ATOM 8965 N N . LEU B 1 430 ? 15.047 10.5 26.156 1 85.38 430 LEU B N 1
ATOM 8966 C CA . LEU B 1 430 ? 14.133 10.523 25.016 1 85.38 430 LEU B CA 1
ATOM 8967 C C . LEU B 1 430 ? 12.695 10.703 25.484 1 85.38 430 LEU B C 1
ATOM 8969 O O . LEU B 1 430 ? 11.914 11.422 24.844 1 85.38 430 LEU B O 1
ATOM 8973 N N . PRO B 1 431 ? 12.344 10.117 26.547 1 86.88 431 PRO B N 1
ATOM 8974 C CA . PRO B 1 431 ? 10.953 10.297 26.969 1 86.88 431 PRO B CA 1
ATOM 8975 C C . PRO B 1 431 ? 10.617 11.758 27.281 1 86.88 431 PRO B C 1
ATOM 8977 O O . PRO B 1 431 ? 9.484 12.195 27.062 1 86.88 431 PRO B O 1
ATOM 8980 N N . ILE B 1 432 ? 11.555 12.469 27.797 1 86.38 432 ILE B N 1
ATOM 8981 C CA . ILE B 1 432 ? 11.359 13.875 28.109 1 86.38 432 ILE B CA 1
ATOM 8982 C C . ILE B 1 432 ? 11.102 14.664 26.828 1 86.38 432 ILE B C 1
ATOM 8984 O O . ILE B 1 432 ? 10.156 15.453 26.75 1 86.38 432 ILE B O 1
ATOM 8988 N N . ILE B 1 433 ? 11.875 14.445 25.891 1 84.62 433 ILE B N 1
ATOM 8989 C CA . ILE B 1 433 ? 11.766 15.172 24.641 1 84.62 433 ILE B CA 1
ATOM 8990 C C . ILE B 1 433 ? 10.539 14.695 23.875 1 84.62 433 ILE B C 1
ATOM 8992 O O . ILE B 1 433 ? 9.859 15.484 23.219 1 84.62 433 ILE B O 1
ATOM 8996 N N . THR B 1 434 ? 10.281 13.391 23.953 1 86.81 434 THR B N 1
ATOM 8997 C CA . THR B 1 434 ? 9.148 12.812 23.234 1 86.81 434 THR B CA 1
ATOM 8998 C C . THR B 1 434 ? 7.832 13.391 23.75 1 86.81 434 THR B C 1
ATOM 9000 O O . THR B 1 434 ? 6.898 13.594 22.969 1 86.81 434 THR B O 1
ATOM 9003 N N . ARG B 1 435 ? 7.742 13.609 24.938 1 88 435 ARG B N 1
ATOM 9004 C CA . ARG B 1 435 ? 6.535 14.188 25.531 1 88 435 ARG B CA 1
ATOM 9005 C C . ARG B 1 435 ? 6.238 15.555 24.922 1 88 435 ARG B C 1
ATOM 9007 O O . ARG B 1 435 ? 5.105 15.82 24.5 1 88 435 ARG B O 1
ATOM 9014 N N . VAL B 1 436 ? 7.215 16.375 24.828 1 85.5 436 VAL B N 1
ATOM 9015 C CA . VAL B 1 436 ? 7.035 17.719 24.297 1 85.5 436 VAL B CA 1
ATOM 9016 C C . VAL B 1 436 ? 6.828 17.656 22.781 1 85.5 436 VAL B C 1
ATOM 9018 O O . VAL B 1 436 ? 6.051 18.422 22.219 1 85.5 436 VAL B O 1
ATOM 9021 N N . SER B 1 437 ? 7.555 16.75 22.172 1 86.5 437 SER B N 1
ATOM 9022 C CA . SER B 1 437 ? 7.387 16.578 20.734 1 86.5 437 SER B CA 1
ATOM 9023 C C . SER B 1 437 ? 5.941 16.219 20.391 1 86.5 437 SER B C 1
ATOM 9025 O O . SER B 1 437 ? 5.402 16.703 19.391 1 86.5 437 SER B O 1
ATOM 9027 N N . LYS B 1 438 ? 5.324 15.445 21.203 1 87.62 438 LYS B N 1
ATOM 9028 C CA . LYS B 1 438 ? 3.932 15.062 20.984 1 87.62 438 LYS B CA 1
ATOM 9029 C C . LYS B 1 438 ? 2.998 16.25 21.172 1 87.62 438 LYS B C 1
ATOM 9031 O O . LYS B 1 438 ? 2.029 16.422 20.438 1 87.62 438 LYS B O 1
ATOM 9036 N N . VAL B 1 439 ? 3.291 17.062 22.141 1 88.12 439 VAL B N 1
ATOM 9037 C CA . VAL B 1 439 ? 2.49 18.25 22.406 1 88.12 439 VAL B CA 1
ATOM 9038 C C . VAL B 1 439 ? 2.586 19.219 21.234 1 88.12 439 VAL B C 1
ATOM 9040 O O . VAL B 1 439 ? 1.587 19.812 20.828 1 88.12 439 VAL B O 1
ATOM 9043 N N . PHE B 1 440 ? 3.768 19.375 20.703 1 87.88 440 PHE B N 1
ATOM 9044 C CA . PHE B 1 440 ? 4.012 20.297 19.609 1 87.88 440 PHE B CA 1
ATOM 9045 C C . PHE B 1 440 ? 3.365 19.812 18.328 1 87.88 440 PHE B C 1
ATOM 9047 O O . PHE B 1 440 ? 3.266 20.562 17.344 1 87.88 440 PHE B O 1
ATOM 9054 N N . GLN B 1 441 ? 2.895 18.625 18.312 1 86.62 441 GLN B N 1
ATOM 9055 C CA . GLN B 1 441 ? 2.236 18.094 17.125 1 86.62 441 GLN B CA 1
ATOM 9056 C C . GLN B 1 441 ? 0.718 18.125 17.266 1 86.62 441 GLN B C 1
ATOM 9058 O O . GLN B 1 441 ? -0.012 17.719 16.359 1 86.62 441 GLN B O 1
ATOM 9063 N N . TYR B 1 442 ? 0.383 18.672 18.359 1 86.31 442 TYR B N 1
ATOM 9064 C CA . TYR B 1 442 ? -1.054 18.812 18.578 1 86.31 442 TYR B CA 1
ATOM 9065 C C . TYR B 1 442 ? -1.617 19.953 17.734 1 86.31 442 TYR B C 1
ATOM 9067 O O . TYR B 1 442 ? -1.037 21.047 17.703 1 86.31 442 TYR B O 1
ATOM 9075 N N . LYS B 1 443 ? -2.744 19.766 17.109 1 81 443 LYS B N 1
ATOM 9076 C CA . LYS B 1 443 ? -3.285 20.734 16.156 1 81 443 LYS B CA 1
ATOM 9077 C C . LYS B 1 443 ? -3.773 22 16.859 1 81 443 LYS B C 1
ATOM 9079 O O . LYS B 1 443 ? -3.766 23.078 16.281 1 81 443 LYS B O 1
ATOM 9084 N N . ASP B 1 444 ? -4.203 21.844 18.125 1 82.81 444 ASP B N 1
ATOM 9085 C CA . ASP B 1 444 ? -4.832 22.969 18.781 1 82.81 444 ASP B CA 1
ATOM 9086 C C . ASP B 1 444 ? -3.891 23.609 19.797 1 82.81 444 ASP B C 1
ATOM 9088 O O . ASP B 1 444 ? -4.336 24.266 20.75 1 82.81 444 ASP B O 1
ATOM 9092 N N . ILE B 1 445 ? -2.672 23.453 19.547 1 88.06 445 ILE B N 1
ATOM 9093 C CA . ILE B 1 445 ? -1.722 24.078 20.453 1 88.06 445 ILE B CA 1
ATOM 9094 C C . ILE B 1 445 ? -1.716 25.594 20.219 1 88.06 445 ILE B C 1
ATOM 9096 O O . ILE B 1 445 ? -1.804 26.062 19.094 1 88.06 445 ILE B O 1
ATOM 9100 N N . MET B 1 446 ? -1.776 26.297 21.359 1 89.44 446 MET B N 1
ATOM 9101 C CA . MET B 1 446 ? -1.758 27.75 21.297 1 89.44 446 MET B CA 1
ATOM 9102 C C . MET B 1 446 ? -0.336 28.281 21.422 1 89.44 446 MET B C 1
ATOM 9104 O O . MET B 1 446 ? 0.503 27.672 22.094 1 89.44 446 MET B O 1
ATOM 9108 N N . ILE B 1 447 ? -0.082 29.391 20.906 1 87.62 447 ILE B N 1
ATOM 9109 C CA . ILE B 1 447 ? 1.261 29.953 20.812 1 87.62 447 ILE B CA 1
ATOM 9110 C C . ILE B 1 447 ? 1.794 30.266 22.203 1 87.62 447 ILE B C 1
ATOM 9112 O O . ILE B 1 447 ? 2.996 30.156 22.453 1 87.62 447 ILE B O 1
ATOM 9116 N N . TYR B 1 448 ? 0.944 30.656 23.125 1 87.06 448 TYR B N 1
ATOM 9117 C CA . TYR B 1 448 ? 1.411 31.047 24.438 1 87.06 448 TYR B CA 1
ATOM 9118 C C . TYR B 1 448 ? 1.839 29.844 25.266 1 87.06 448 TYR B C 1
ATOM 9120 O O . TYR B 1 448 ? 2.533 29.969 26.266 1 87.06 448 TYR B O 1
ATOM 9128 N N . GLU B 1 449 ? 1.476 28.641 24.828 1 85.75 449 GLU B N 1
ATOM 9129 C CA . GLU B 1 449 ? 1.797 27.422 25.562 1 85.75 449 GLU B CA 1
ATOM 9130 C C . GLU B 1 449 ? 3.199 26.922 25.219 1 85.75 449 GLU B C 1
ATOM 9132 O O . GLU B 1 449 ? 3.768 26.109 25.938 1 85.75 449 GLU B O 1
ATOM 9137 N N . VAL B 1 450 ? 3.746 27.375 24.156 1 84.94 450 VAL B N 1
ATOM 9138 C CA . VAL B 1 450 ? 4.988 26.828 23.609 1 84.94 450 VAL B CA 1
ATOM 9139 C C . VAL B 1 450 ? 6.133 27.062 24.594 1 84.94 450 VAL B C 1
ATOM 9141 O O . VAL B 1 450 ? 6.906 26.156 24.875 1 84.94 450 VAL B O 1
ATOM 9144 N N . GLU B 1 451 ? 6.207 28.188 25.125 1 80.19 451 GLU B N 1
ATOM 9145 C CA . GLU B 1 451 ? 7.312 28.531 26.016 1 80.19 451 GLU B CA 1
ATOM 9146 C C . GLU B 1 451 ? 7.242 27.734 27.312 1 80.19 451 GLU B C 1
ATOM 9148 O O . GLU B 1 451 ? 8.273 27.359 27.875 1 80.19 451 GLU B O 1
ATOM 9153 N N . GLU B 1 452 ? 6.086 27.641 27.734 1 80.75 452 GLU B N 1
ATOM 9154 C CA . GLU B 1 452 ? 5.91 26.859 28.969 1 80.75 452 GLU B CA 1
ATOM 9155 C C . GLU B 1 452 ? 6.395 25.438 28.781 1 80.75 452 GLU B C 1
ATOM 9157 O O . GLU B 1 452 ? 7.035 24.875 29.672 1 80.75 452 GLU B O 1
ATOM 9162 N N . GLN B 1 453 ? 6.066 24.875 27.719 1 83.31 453 GLN B N 1
ATOM 9163 C CA . GLN B 1 453 ? 6.48 23.516 27.453 1 83.31 453 GLN B CA 1
ATOM 9164 C C . GLN B 1 453 ? 8 23.406 27.328 1 83.31 453 GLN B C 1
ATOM 9166 O O . GLN B 1 453 ? 8.602 22.453 27.812 1 83.31 453 GLN B O 1
ATOM 9171 N N . LEU B 1 454 ? 8.586 24.344 26.734 1 80.62 454 LEU B N 1
ATOM 9172 C CA . LEU B 1 454 ? 10.031 24.359 26.562 1 80.62 454 LEU B CA 1
ATOM 9173 C C . LEU B 1 454 ? 10.742 24.531 27.906 1 80.62 454 LEU B C 1
ATOM 9175 O O . LEU B 1 454 ? 11.773 23.891 28.156 1 80.62 454 LEU B O 1
ATOM 9179 N N . GLU B 1 455 ? 10.195 25.328 28.688 1 79.62 455 GLU B N 1
ATOM 9180 C CA . GLU B 1 455 ? 10.773 25.516 30.016 1 79.62 455 GLU B CA 1
ATOM 9181 C C . GLU B 1 455 ? 10.664 24.25 30.844 1 79.62 455 GLU B C 1
ATOM 9183 O O . GLU B 1 455 ? 11.562 23.938 31.625 1 79.62 455 GLU B O 1
ATOM 9188 N N . GLY B 1 456 ? 9.578 23.641 30.703 1 80.38 456 GLY B N 1
ATOM 9189 C CA . GLY B 1 456 ? 9.422 22.375 31.391 1 80.38 456 GLY B CA 1
ATOM 9190 C C . GLY B 1 456 ? 10.484 21.359 31.016 1 80.38 456 GLY B C 1
ATOM 9191 O O . GLY B 1 456 ? 11.023 20.672 31.891 1 80.38 456 GLY B O 1
ATOM 9192 N N . ILE B 1 457 ? 10.812 21.312 29.828 1 82.62 457 ILE B N 1
ATOM 9193 C CA . ILE B 1 457 ? 11.844 20.391 29.344 1 82.62 457 ILE B CA 1
ATOM 9194 C C . ILE B 1 457 ? 13.203 20.781 29.906 1 82.62 457 ILE B C 1
ATOM 9196 O O . ILE B 1 457 ? 13.984 19.922 30.312 1 82.62 457 ILE B O 1
ATOM 9200 N N . MET B 1 458 ? 13.422 22.062 29.906 1 79 458 MET B N 1
ATOM 9201 C CA . MET B 1 458 ? 14.711 22.547 30.391 1 79 458 MET B CA 1
ATOM 9202 C C . MET B 1 458 ? 14.914 22.203 31.859 1 79 458 MET B C 1
ATOM 9204 O O . MET B 1 458 ? 16.016 21.812 32.281 1 79 458 MET B O 1
ATOM 9208 N N . LEU B 1 459 ? 13.867 22.281 32.562 1 82.5 459 LEU B N 1
ATOM 9209 C CA . LEU B 1 459 ? 13.945 21.953 33.969 1 82.5 459 LEU B CA 1
ATOM 9210 C C . LEU B 1 459 ? 14.164 20.469 34.188 1 82.5 459 LEU B C 1
ATOM 9212 O O . LEU B 1 459 ? 14.938 20.062 35.062 1 82.5 459 LEU B O 1
ATOM 9216 N N . ASP B 1 460 ? 13.477 19.719 33.406 1 84.44 460 ASP B N 1
ATOM 9217 C CA . ASP B 1 460 ? 13.641 18.281 33.469 1 84.44 460 ASP B CA 1
ATOM 9218 C C . ASP B 1 460 ? 15.062 17.859 33.125 1 84.44 460 ASP B C 1
ATOM 9220 O O . ASP B 1 460 ? 15.641 16.984 33.75 1 84.44 460 ASP B O 1
ATOM 9224 N N . LEU B 1 461 ? 15.602 18.438 32.125 1 80 461 LEU B N 1
ATOM 9225 C CA . LEU B 1 461 ? 16.938 18.109 31.672 1 80 461 LEU B CA 1
ATOM 9226 C C . LEU B 1 461 ? 17.984 18.578 32.688 1 80 461 LEU B C 1
ATOM 9228 O O . LEU B 1 461 ? 19 17.891 32.906 1 80 461 LEU B O 1
ATOM 9232 N N . LEU B 1 462 ? 17.75 19.734 33.25 1 79.19 462 LEU B N 1
ATOM 9233 C CA . LEU B 1 462 ? 18.656 20.234 34.25 1 79.19 462 LEU B CA 1
ATOM 9234 C C . LEU B 1 462 ? 18.641 19.312 35.5 1 79.19 462 LEU B C 1
ATOM 9236 O O . LEU B 1 462 ? 19.703 19.062 36.094 1 79.19 462 LEU B O 1
ATOM 9240 N N . ASN B 1 463 ? 17.516 18.859 35.781 1 83.06 463 ASN B N 1
ATOM 9241 C CA . ASN B 1 463 ? 17.406 17.891 36.875 1 83.06 463 ASN B CA 1
ATOM 9242 C C . ASN B 1 463 ? 18.156 16.609 36.562 1 83.06 463 ASN B C 1
ATOM 9244 O O . ASN B 1 463 ? 18.797 16.016 37.438 1 83.06 463 ASN B O 1
ATOM 9248 N N . MET B 1 464 ? 18.062 16.156 35.406 1 81.94 464 MET B N 1
ATOM 9249 C CA . MET B 1 464 ? 18.703 14.922 35 1 81.94 464 MET B CA 1
ATOM 9250 C C . MET B 1 464 ? 20.219 15.07 35 1 81.94 464 MET B C 1
ATOM 9252 O O . MET B 1 464 ? 20.938 14.086 35.188 1 81.94 464 MET B O 1
ATOM 9256 N N . SER B 1 465 ? 20.688 16.25 34.719 1 77.62 465 SER B N 1
ATOM 9257 C CA . SER B 1 465 ? 22.125 16.5 34.719 1 77.62 465 SER B CA 1
ATOM 9258 C C . SER B 1 465 ? 22.703 16.391 36.125 1 77.62 465 SER B C 1
ATOM 9260 O O . SER B 1 465 ? 23.875 16.047 36.281 1 77.62 465 SER B O 1
ATOM 9262 N N . GLN B 1 466 ? 21.875 16.672 37.062 1 79.19 466 GLN B N 1
ATOM 9263 C CA . GLN B 1 466 ? 22.344 16.625 38.438 1 79.19 466 GLN B CA 1
ATOM 9264 C C . GLN B 1 466 ? 22.094 15.258 39.062 1 79.19 466 GLN B C 1
ATOM 9266 O O . GLN B 1 466 ? 22.891 14.766 39.844 1 79.19 466 GLN B O 1
ATOM 9271 N N . ASN B 1 467 ? 20.984 14.703 38.656 1 83 467 ASN B N 1
ATOM 9272 C CA . ASN B 1 467 ? 20.578 13.398 39.156 1 83 467 ASN B CA 1
ATOM 9273 C C . ASN B 1 467 ? 20.344 12.391 38.031 1 83 467 ASN B C 1
ATOM 9275 O O . ASN B 1 467 ? 19.625 12.672 37.094 1 83 467 ASN B O 1
ATOM 9279 N N . PRO B 1 468 ? 21.078 11.289 38.188 1 84.38 468 PRO B N 1
ATOM 9280 C CA . PRO B 1 468 ? 20.844 10.297 37.125 1 84.38 468 PRO B CA 1
ATOM 9281 C C . PRO B 1 468 ? 19.406 9.812 37.094 1 84.38 468 PRO B C 1
ATOM 9283 O O . PRO B 1 468 ? 18.75 9.688 38.125 1 84.38 468 PRO B O 1
ATOM 9286 N N . GLY B 1 469 ? 18.891 9.609 35.906 1 87.94 469 GLY B N 1
ATOM 9287 C CA . GLY B 1 469 ? 17.547 9.094 35.75 1 87.94 469 GLY B CA 1
ATOM 9288 C C . GLY B 1 469 ? 17.375 7.672 36.25 1 87.94 469 GLY B C 1
ATOM 9289 O O . GLY B 1 469 ? 18.328 7.07 36.75 1 87.94 469 GLY B O 1
ATOM 9290 N N . THR B 1 470 ? 16.219 7.156 36.094 1 90.81 470 THR B N 1
ATOM 9291 C CA . THR B 1 470 ? 15.898 5.828 36.625 1 90.81 470 THR B CA 1
ATOM 9292 C C . THR B 1 470 ? 16.688 4.758 35.875 1 90.81 470 THR B C 1
ATOM 9294 O O . THR B 1 470 ? 17.203 3.814 36.5 1 90.81 470 THR B O 1
ATOM 9297 N N . ASN B 1 471 ? 16.844 4.895 34.594 1 91.38 471 ASN B N 1
ATOM 9298 C CA . ASN B 1 471 ? 17.531 3.893 33.781 1 91.38 471 ASN B CA 1
ATOM 9299 C C . ASN B 1 471 ? 19.047 3.975 33.969 1 91.38 471 ASN B C 1
ATOM 9301 O O . ASN B 1 471 ? 19.734 2.951 34 1 91.38 471 ASN B O 1
ATOM 9305 N N . MET B 1 472 ? 19.547 5.125 34.094 1 88.75 472 MET B N 1
ATOM 9306 C CA . MET B 1 472 ? 20.984 5.273 34.344 1 88.75 472 MET B CA 1
ATOM 9307 C C . MET B 1 472 ? 21.344 4.742 35.719 1 88.75 472 MET B C 1
ATOM 9309 O O . MET B 1 472 ? 22.438 4.195 35.906 1 88.75 472 MET B O 1
ATOM 9313 N N . LYS B 1 473 ? 20.484 4.883 36.656 1 90.56 473 LYS B N 1
ATOM 9314 C CA . LYS B 1 473 ? 20.703 4.281 37.969 1 90.56 473 LYS B CA 1
ATOM 9315 C C . LYS B 1 473 ? 20.75 2.76 37.875 1 90.56 473 LYS B C 1
ATOM 9317 O O . LYS B 1 473 ? 21.562 2.119 38.531 1 90.56 473 LYS B O 1
ATOM 9322 N N . GLU B 1 474 ? 19.859 2.352 37.062 1 92.19 474 GLU B N 1
ATOM 9323 C CA . GLU B 1 474 ? 19.859 0.911 36.812 1 92.19 474 GLU B CA 1
ATOM 9324 C C . GLU B 1 474 ? 21.172 0.458 36.188 1 92.19 474 GLU B C 1
ATOM 9326 O O . GLU B 1 474 ? 21.719 -0.58 36.562 1 92.19 474 GLU B O 1
ATOM 9331 N N . PHE B 1 475 ? 21.672 1.225 35.281 1 92.56 475 PHE B N 1
ATOM 9332 C CA . PHE B 1 475 ? 22.938 0.911 34.625 1 92.56 475 PHE B CA 1
ATOM 9333 C C . PHE B 1 475 ? 24.062 0.881 35.656 1 92.56 475 PHE B C 1
ATOM 9335 O O . PHE B 1 475 ? 24.875 -0.048 35.656 1 92.56 475 PHE B O 1
ATOM 9342 N N . LEU B 1 476 ? 24.078 1.831 36.531 1 89.12 476 LEU B N 1
ATOM 9343 C CA . LEU B 1 476 ? 25.141 1.938 37.5 1 89.12 476 LEU B CA 1
ATOM 9344 C C . LEU B 1 476 ? 25.062 0.799 38.5 1 89.12 476 LEU B C 1
ATOM 9346 O O . LEU B 1 476 ? 26.094 0.341 39.031 1 89.12 476 LEU B O 1
ATOM 9350 N N . ARG B 1 477 ? 23.922 0.337 38.688 1 91.06 477 ARG B N 1
ATOM 9351 C CA . ARG B 1 477 ? 23.734 -0.766 39.625 1 91.06 477 ARG B CA 1
ATOM 9352 C C . ARG B 1 477 ? 24.156 -2.092 39 1 91.06 477 ARG B C 1
ATOM 9354 O O . ARG B 1 477 ? 24.75 -2.939 39.656 1 91.06 477 ARG B O 1
ATOM 9361 N N . LEU B 1 478 ? 23.844 -2.244 37.75 1 91.94 478 LEU B N 1
ATOM 9362 C CA . LEU B 1 478 ? 24.031 -3.527 37.062 1 91.94 478 LEU B CA 1
ATOM 9363 C C . LEU B 1 478 ? 25.453 -3.646 36.5 1 91.94 478 LEU B C 1
ATOM 9365 O O . LEU B 1 478 ? 25.953 -4.754 36.312 1 91.94 478 LEU B O 1
ATOM 9369 N N . TYR B 1 479 ? 26.062 -2.518 36.25 1 92.12 479 TYR B N 1
ATOM 9370 C CA . TYR B 1 479 ? 27.391 -2.514 35.656 1 92.12 479 TYR B CA 1
ATOM 9371 C C . TYR B 1 479 ? 28.453 -2.793 36.719 1 92.12 479 TYR B C 1
ATOM 9373 O O . TYR B 1 479 ? 28.578 -2.041 37.688 1 92.12 479 TYR B O 1
ATOM 9381 N N . LYS B 1 480 ? 29.156 -3.906 36.562 1 92 480 LYS B N 1
ATOM 9382 C CA . LYS B 1 480 ? 30.25 -4.305 37.469 1 92 480 LYS B CA 1
ATOM 9383 C C . LYS B 1 480 ? 31.562 -4.379 36.688 1 92 480 LYS B C 1
ATOM 9385 O O . LYS B 1 480 ? 31.922 -5.434 36.156 1 92 480 LYS B O 1
ATOM 9390 N N . PRO B 1 481 ? 32.281 -3.312 36.781 1 89.88 481 PRO B N 1
ATOM 9391 C CA . PRO B 1 481 ? 33.5 -3.254 36 1 89.88 481 PRO B CA 1
ATOM 9392 C C . PRO B 1 481 ? 34.531 -4.312 36.406 1 89.88 481 PRO B C 1
ATOM 9394 O O . PRO B 1 481 ? 35.25 -4.832 35.562 1 89.88 481 PRO B O 1
ATOM 9397 N N . ALA B 1 482 ? 34.625 -4.652 37.656 1 87.69 482 ALA B N 1
ATOM 9398 C CA . ALA B 1 482 ? 35.625 -5.617 38.156 1 87.69 482 ALA B CA 1
ATOM 9399 C C . ALA B 1 482 ? 35.375 -7.004 37.562 1 87.69 482 ALA B C 1
ATOM 9401 O O . ALA B 1 482 ? 36.312 -7.723 37.219 1 87.69 482 ALA B O 1
ATOM 9402 N N . ASP B 1 483 ? 34.125 -7.324 37.375 1 89.44 483 ASP B N 1
ATOM 9403 C CA . ASP B 1 483 ? 33.75 -8.641 36.875 1 89.44 483 ASP B CA 1
ATOM 9404 C C . ASP B 1 483 ? 33.562 -8.617 35.375 1 89.44 483 ASP B C 1
ATOM 9406 O O . ASP B 1 483 ? 33.344 -9.648 34.75 1 89.44 483 ASP B O 1
ATOM 9410 N N . LYS B 1 484 ? 33.625 -7.457 34.75 1 89.5 484 LYS B N 1
ATOM 9411 C CA . LYS B 1 484 ? 33.406 -7.273 33.312 1 89.5 484 LYS B CA 1
ATOM 9412 C C . LYS B 1 484 ? 32.031 -7.789 32.906 1 89.5 484 LYS B C 1
ATOM 9414 O O . LYS B 1 484 ? 31.891 -8.531 31.938 1 89.5 484 LYS B O 1
ATOM 9419 N N . LYS B 1 485 ? 31.125 -7.488 33.781 1 90.5 485 LYS B N 1
ATOM 9420 C CA . LYS B 1 485 ? 29.781 -7.988 33.562 1 90.5 485 LYS B CA 1
ATOM 9421 C C . LYS B 1 485 ? 28.75 -6.867 33.656 1 90.5 485 LYS B C 1
ATOM 9423 O O . LYS B 1 485 ? 28.969 -5.891 34.406 1 90.5 485 LYS B O 1
ATOM 9428 N N . PHE B 1 486 ? 27.766 -6.953 32.875 1 91.25 486 PHE B N 1
ATOM 9429 C CA . PHE B 1 486 ? 26.547 -6.172 33 1 91.25 486 PHE B CA 1
ATOM 9430 C C . PHE B 1 486 ? 25.344 -7.078 33.25 1 91.25 486 PHE B C 1
ATOM 9432 O O . PHE B 1 486 ? 24.875 -7.758 32.312 1 91.25 486 PHE B O 1
ATOM 9439 N N . ALA B 1 487 ? 24.844 -7.152 34.438 1 86.75 487 ALA B N 1
ATOM 9440 C CA . ALA B 1 487 ? 23.828 -8.117 34.844 1 86.75 487 ALA B CA 1
ATOM 9441 C C . ALA B 1 487 ? 24.281 -9.547 34.562 1 86.75 487 ALA B C 1
ATOM 9443 O O . ALA B 1 487 ? 25.328 -9.977 35.062 1 86.75 487 ALA B O 1
ATOM 9444 N N . ASP B 1 488 ? 23.672 -10.195 33.531 1 81.25 488 ASP B N 1
ATOM 9445 C CA . ASP B 1 488 ? 24.047 -11.57 33.25 1 81.25 488 ASP B CA 1
ATOM 9446 C C . ASP B 1 488 ? 24.828 -11.648 31.922 1 81.25 488 ASP B C 1
ATOM 9448 O O . ASP B 1 488 ? 25.219 -12.734 31.484 1 81.25 488 ASP B O 1
ATOM 9452 N N . THR B 1 489 ? 25.172 -10.469 31.453 1 85 489 THR B N 1
ATOM 9453 C CA . THR B 1 489 ? 25.828 -10.445 30.156 1 85 489 THR B CA 1
ATOM 9454 C C . THR B 1 489 ? 27.312 -10.117 30.312 1 85 489 THR B C 1
ATOM 9456 O O . THR B 1 489 ? 27.688 -9.25 31.109 1 85 489 THR B O 1
ATOM 9459 N N . VAL B 1 490 ? 28.109 -10.844 29.656 1 87.88 490 VAL B N 1
ATOM 9460 C CA . VAL B 1 490 ? 29.547 -10.617 29.672 1 87.88 490 VAL B CA 1
ATOM 9461 C C . VAL B 1 490 ? 29.906 -9.469 28.734 1 87.88 490 VAL B C 1
ATOM 9463 O O . VAL B 1 490 ? 29.484 -9.461 27.578 1 87.88 490 VAL B O 1
ATOM 9466 N N . ILE B 1 491 ? 30.594 -8.523 29.219 1 91.06 491 ILE B N 1
ATOM 9467 C CA . ILE B 1 491 ? 30.953 -7.34 28.453 1 91.06 491 ILE B CA 1
ATOM 9468 C C . ILE B 1 491 ? 32.188 -7.613 27.625 1 91.06 491 ILE B C 1
ATOM 9470 O O . ILE B 1 491 ? 33.125 -8.258 28.094 1 91.06 491 ILE B O 1
ATOM 9474 N N . LYS B 1 492 ? 32.094 -7.191 26.406 1 89.12 492 LYS B N 1
ATOM 9475 C CA . LYS B 1 492 ? 33.25 -7.27 25.531 1 89.12 492 LYS B CA 1
ATOM 9476 C C . LYS B 1 492 ? 33.906 -5.906 25.375 1 89.12 492 LYS B C 1
ATOM 9478 O O . LYS B 1 492 ? 33.219 -4.895 25.172 1 89.12 492 LYS B O 1
ATOM 9483 N N . GLY B 1 493 ? 35.219 -5.793 25.531 1 85.19 493 GLY B N 1
ATOM 9484 C CA . GLY B 1 493 ? 35.938 -4.535 25.391 1 85.19 493 GLY B CA 1
ATOM 9485 C C . GLY B 1 493 ? 36.406 -3.965 26.719 1 85.19 493 GLY B C 1
ATOM 9486 O O . GLY B 1 493 ? 36.406 -4.66 27.734 1 85.19 493 GLY B O 1
ATOM 9487 N N . PRO B 1 494 ? 36.75 -2.695 26.703 1 87.44 494 PRO B N 1
ATOM 9488 C CA . PRO B 1 494 ? 37.219 -2.043 27.922 1 87.44 494 PRO B CA 1
ATOM 9489 C C . PRO B 1 494 ? 36.094 -1.748 28.922 1 87.44 494 PRO B C 1
ATOM 9491 O O . PRO B 1 494 ? 35 -1.402 28.531 1 87.44 494 PRO B O 1
ATOM 9494 N N . THR B 1 495 ? 36.406 -1.961 30.219 1 89.38 495 THR B N 1
ATOM 9495 C CA . THR B 1 495 ? 35.406 -1.753 31.266 1 89.38 495 THR B CA 1
ATOM 9496 C C . THR B 1 495 ? 35.875 -0.66 32.219 1 89.38 495 THR B C 1
ATOM 9498 O O . THR B 1 495 ? 36.25 -0.944 33.375 1 89.38 495 THR B O 1
ATOM 9501 N N . PRO B 1 496 ? 35.844 0.579 31.75 1 85.62 496 PRO B N 1
ATOM 9502 C CA . PRO B 1 496 ? 36.25 1.678 32.625 1 85.62 496 PRO B CA 1
ATOM 9503 C C . PRO B 1 496 ? 35.25 1.908 33.75 1 85.62 496 PRO B C 1
ATOM 9505 O O . PRO B 1 496 ? 34.094 1.498 33.656 1 85.62 496 PRO B O 1
ATOM 9508 N N . ASN B 1 497 ? 35.75 2.488 34.844 1 84.88 497 ASN B N 1
ATOM 9509 C CA . ASN B 1 497 ? 34.844 2.932 35.906 1 84.88 497 ASN B CA 1
ATOM 9510 C C . ASN B 1 497 ? 34.062 4.16 35.469 1 84.88 497 ASN B C 1
ATOM 9512 O O . ASN B 1 497 ? 34.594 5.07 34.844 1 84.88 497 ASN B O 1
ATOM 9516 N N . ILE B 1 498 ? 32.781 4.109 35.562 1 82.25 498 ILE B N 1
ATOM 9517 C CA . ILE B 1 498 ? 31.906 5.188 35.125 1 82.25 498 ILE B CA 1
ATOM 9518 C C . ILE B 1 498 ? 31.297 5.887 36.312 1 82.25 498 ILE B C 1
ATOM 9520 O O . ILE B 1 498 ? 30.719 5.234 37.188 1 82.25 498 ILE B O 1
ATOM 9524 N N . ASP B 1 499 ? 31.656 7.227 36.438 1 74.44 499 ASP B N 1
ATOM 9525 C CA . ASP B 1 499 ? 31.031 8.07 37.438 1 74.44 499 ASP B CA 1
ATOM 9526 C C . ASP B 1 499 ? 30.094 9.086 36.781 1 74.44 499 ASP B C 1
ATOM 9528 O O . ASP B 1 499 ? 30.484 9.812 35.875 1 74.44 499 ASP B O 1
ATOM 9532 N N . TRP B 1 500 ? 28.812 9.047 37.094 1 73.69 500 TRP B N 1
ATOM 9533 C CA . TRP B 1 500 ? 27.766 9.906 36.562 1 73.69 500 TRP B CA 1
ATOM 9534 C C . TRP B 1 500 ? 28.172 11.375 36.656 1 73.69 500 TRP B C 1
ATOM 9536 O O . TRP B 1 500 ? 27.922 12.156 35.719 1 73.69 500 TRP B O 1
ATOM 9546 N N . LYS B 1 501 ? 28.703 11.828 37.656 1 63.5 501 LYS B N 1
ATOM 9547 C CA . LYS B 1 501 ? 29.016 13.242 37.875 1 63.5 501 LYS B CA 1
ATOM 9548 C C . LYS B 1 501 ? 30 13.75 36.844 1 63.5 501 LYS B C 1
ATOM 9550 O O . LYS B 1 501 ? 29.953 14.922 36.438 1 63.5 501 LYS B O 1
ATOM 9555 N N . ASP B 1 502 ? 30.781 13.008 36.281 1 57.34 502 ASP B N 1
ATOM 9556 C CA . ASP B 1 502 ? 31.828 13.406 35.344 1 57.34 502 ASP B CA 1
ATOM 9557 C C . ASP B 1 502 ? 31.328 13.32 33.906 1 57.34 502 ASP B C 1
ATOM 9559 O O . ASP B 1 502 ? 32.031 13.75 32.969 1 57.34 502 ASP B O 1
ATOM 9563 N N . ASP B 1 503 ? 30.109 12.898 33.719 1 57.19 503 ASP B N 1
ATOM 9564 C CA . ASP B 1 503 ? 29.719 12.602 32.344 1 57.19 503 ASP B CA 1
ATOM 9565 C C . ASP B 1 503 ? 29.094 13.82 31.672 1 57.19 503 ASP B C 1
ATOM 9567 O O . ASP B 1 503 ? 27.953 14.188 31.984 1 57.19 503 ASP B O 1
ATOM 9571 N N . ASN B 1 504 ? 29.875 14.695 30.797 1 56.5 504 ASN B N 1
ATOM 9572 C CA . ASN B 1 504 ? 29.688 15.922 30.047 1 56.5 504 ASN B CA 1
ATOM 9573 C C . ASN B 1 504 ? 28.656 15.734 28.938 1 56.5 504 ASN B C 1
ATOM 9575 O O . ASN B 1 504 ? 28.094 16.719 28.438 1 56.5 504 ASN B O 1
ATOM 9579 N N . GLN B 1 505 ? 28.266 14.578 28.625 1 58.06 505 GLN B N 1
ATOM 9580 C CA . GLN B 1 505 ? 27.453 14.391 27.422 1 58.06 505 GLN B CA 1
ATOM 9581 C C . GLN B 1 505 ? 26.047 14.93 27.609 1 58.06 505 GLN B C 1
ATOM 9583 O O . GLN B 1 505 ? 25.438 15.438 26.672 1 58.06 505 GLN B O 1
ATOM 9588 N N . LEU B 1 506 ? 25.516 15.055 28.75 1 55.81 506 LEU B N 1
ATOM 9589 C CA . LEU B 1 506 ? 24.141 15.461 29.031 1 55.81 506 LEU B CA 1
ATOM 9590 C C . LEU B 1 506 ? 24.016 16.984 29 1 55.81 506 LEU B C 1
ATOM 9592 O O . LEU B 1 506 ? 22.969 17.516 28.625 1 55.81 506 LEU B O 1
ATOM 9596 N N . ARG B 1 507 ? 25.031 17.766 29.312 1 54.44 507 ARG B N 1
ATOM 9597 C CA . ARG B 1 507 ? 24.984 19.219 29.375 1 54.44 507 ARG B CA 1
ATOM 9598 C C . ARG B 1 507 ? 24.734 19.812 27.984 1 54.44 507 ARG B C 1
ATOM 9600 O O . ARG B 1 507 ? 24.031 20.828 27.859 1 54.44 507 ARG B O 1
ATOM 9607 N N . LEU B 1 508 ? 25.062 19.188 26.953 1 52.97 508 LEU B N 1
ATOM 9608 C CA . LEU B 1 508 ? 24.969 19.703 25.578 1 52.97 508 LEU B CA 1
ATOM 9609 C C . LEU B 1 508 ? 23.516 19.688 25.109 1 52.97 508 LEU B C 1
ATOM 9611 O O . LEU B 1 508 ? 23.109 20.547 24.328 1 52.97 508 LEU B O 1
ATOM 9615 N N . LEU B 1 509 ? 22.594 18.969 25.625 1 52.69 509 LEU B N 1
ATOM 9616 C CA . LEU B 1 509 ? 21.234 18.844 25.109 1 52.69 509 LEU B CA 1
ATOM 9617 C C . LEU B 1 509 ? 20.359 20 25.562 1 52.69 509 LEU B C 1
ATOM 9619 O O . LEU B 1 509 ? 19.406 20.375 24.875 1 52.69 509 LEU B O 1
ATOM 9623 N N . VAL B 1 510 ? 20.562 20.938 26.578 1 48.38 510 VAL B N 1
ATOM 9624 C CA . VAL B 1 510 ? 19.703 21.906 27.25 1 48.38 510 VAL B CA 1
ATOM 9625 C C . VAL B 1 510 ? 19.734 23.234 26.5 1 48.38 510 VAL B C 1
ATOM 9627 O O . VAL B 1 510 ? 18.719 23.938 26.422 1 48.38 510 VAL B O 1
ATOM 9630 N N . CYS B 1 511 ? 20.688 23.812 25.797 1 45.22 511 CYS B N 1
ATOM 9631 C CA . CYS B 1 511 ? 20.844 25.234 25.469 1 45.22 511 CYS B CA 1
ATOM 9632 C C . CYS B 1 511 ? 19.969 25.609 24.281 1 45.22 511 CYS B C 1
ATOM 9634 O O . CYS B 1 511 ? 19.797 26.797 23.984 1 45.22 511 CYS B O 1
ATOM 9636 N N . MET B 1 512 ? 19.219 24.922 23.562 1 44.75 512 MET B N 1
ATOM 9637 C CA . MET B 1 512 ? 18.891 25.344 22.203 1 44.75 512 MET B CA 1
ATOM 9638 C C . MET B 1 512 ? 17.594 26.125 22.172 1 44.75 512 MET B C 1
ATOM 9640 O O . MET B 1 512 ? 17.234 26.703 21.141 1 44.75 512 MET B O 1
ATOM 9644 N N . LEU B 1 513 ? 16.703 26.391 23.125 1 46.81 513 LEU B N 1
ATOM 9645 C CA . LEU B 1 513 ? 15.383 26.859 22.734 1 46.81 513 LEU B CA 1
ATOM 9646 C C . LEU B 1 513 ? 15.164 28.312 23.141 1 46.81 513 LEU B C 1
ATOM 9648 O O . LEU B 1 513 ? 14.031 28.75 23.328 1 46.81 513 LEU B O 1
ATOM 9652 N N . GLN B 1 514 ? 16.188 29.25 23.25 1 47.47 514 GLN B N 1
ATOM 9653 C CA . GLN B 1 514 ? 15.953 30.594 23.75 1 47.47 514 GLN B CA 1
ATOM 9654 C C . GLN B 1 514 ? 15.781 31.578 22.594 1 47.47 514 GLN B C 1
ATOM 9656 O O . GLN B 1 514 ? 16.375 31.422 21.531 1 47.47 514 GLN B O 1
ATOM 9661 N N . GLY B 1 515 ? 14.531 32.406 22.344 1 53.72 515 GLY B N 1
ATOM 9662 C CA . GLY B 1 515 ? 14.484 33.719 21.719 1 53.72 515 GLY B CA 1
ATOM 9663 C C . GLY B 1 515 ? 13.094 34.125 21.25 1 53.72 515 GLY B C 1
ATOM 9664 O O . GLY B 1 515 ? 12.18 33.281 21.25 1 53.72 515 GLY B O 1
ATOM 9665 N N . GLY B 1 516 ? 12.781 35.625 21.219 1 57.53 516 GLY B N 1
ATOM 9666 C CA . GLY B 1 516 ? 11.633 36.344 20.719 1 57.53 516 GLY B CA 1
ATOM 9667 C C . GLY B 1 516 ? 11.344 36.094 19.25 1 57.53 516 GLY B C 1
ATOM 9668 O O . GLY B 1 516 ? 12.039 35.312 18.609 1 57.53 516 GLY B O 1
ATOM 9669 N N . PRO B 1 517 ? 10.047 36.656 18.781 1 64.75 517 PRO B N 1
ATOM 9670 C CA . PRO B 1 517 ? 8.883 37.469 19.125 1 64.75 517 PRO B CA 1
ATOM 9671 C C . PRO B 1 517 ? 7.715 36.656 19.656 1 64.75 517 PRO B C 1
ATOM 9673 O O . PRO B 1 517 ? 6.797 37.219 20.266 1 64.75 517 PRO B O 1
ATOM 9676 N N . LEU B 1 518 ? 7.652 35.469 19.453 1 75.06 518 LEU B N 1
ATOM 9677 C CA . LEU B 1 518 ? 6.516 34.625 19.828 1 75.06 518 LEU B CA 1
ATOM 9678 C C . LEU B 1 518 ? 6.359 34.562 21.344 1 75.06 518 LEU B C 1
ATOM 9680 O O . LEU B 1 518 ? 5.262 34.344 21.844 1 75.06 518 LEU B O 1
ATOM 9684 N N . SER B 1 519 ? 7.312 35.094 21.906 1 79 519 SER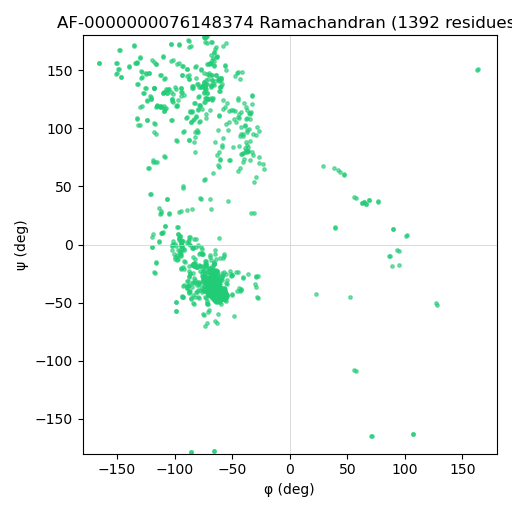 B N 1
ATOM 9685 C CA . SER B 1 519 ? 7.305 35 23.359 1 79 519 SER B CA 1
ATOM 9686 C C . SER B 1 519 ? 6.41 36.062 23.984 1 79 519 SER B C 1
ATOM 9688 O O . SER B 1 519 ? 5.988 35.938 25.141 1 79 519 SER B O 1
ATOM 9690 N N . TYR B 1 520 ? 6.113 37.125 23.188 1 85.88 520 TYR B N 1
ATOM 9691 C CA . TYR B 1 520 ? 5.301 38.188 23.719 1 85.88 520 TYR B CA 1
ATOM 9692 C C . TYR B 1 520 ? 3.875 37.75 23.984 1 85.88 520 TYR B C 1
ATOM 9694 O O . TYR B 1 520 ? 3.158 38.344 24.781 1 85.88 520 TYR B O 1
ATOM 9702 N N . PHE B 1 521 ? 3.502 36.719 23.406 1 89 521 PHE B N 1
ATOM 9703 C CA . PHE B 1 521 ? 2.137 36.25 23.578 1 89 521 PHE B CA 1
ATOM 9704 C C . PHE B 1 521 ? 1.958 35.562 24.922 1 89 521 PHE B C 1
ATOM 9706 O O . PHE B 1 521 ? 0.834 35.25 25.328 1 89 521 PHE B O 1
ATOM 9713 N N . ARG B 1 522 ? 2.934 35.438 25.672 1 88 522 ARG B N 1
ATOM 9714 C CA . ARG B 1 522 ? 2.889 34.781 26.969 1 88 522 ARG B CA 1
ATOM 9715 C C . ARG B 1 522 ? 2.008 35.562 27.938 1 88 522 ARG B C 1
ATOM 9717 O O . ARG B 1 522 ? 1.518 35 28.922 1 88 522 ARG B O 1
ATOM 9724 N N . ILE B 1 523 ? 1.849 36.812 27.641 1 90.5 523 ILE B N 1
ATOM 9725 C CA . ILE B 1 523 ? 1.082 37.656 28.531 1 90.5 523 ILE B CA 1
ATOM 9726 C C . ILE B 1 523 ? -0.373 37.219 28.562 1 90.5 523 ILE B C 1
ATOM 9728 O O . ILE B 1 523 ? -1.119 37.562 29.484 1 90.5 523 ILE B O 1
ATOM 9732 N N . PHE B 1 524 ? -0.771 36.438 27.641 1 91.44 524 PHE B N 1
ATOM 9733 C CA . PHE B 1 524 ? -2.16 36 27.578 1 91.44 524 PHE B CA 1
ATOM 9734 C C . PHE B 1 524 ? -2.346 34.656 28.281 1 91.44 524 PHE B C 1
ATOM 9736 O O . PHE B 1 524 ? -3.465 34.156 28.391 1 91.44 524 PHE B O 1
ATOM 9743 N N . ASP B 1 525 ? -1.319 34.156 28.766 1 89 525 ASP B N 1
ATOM 9744 C CA . ASP B 1 525 ? -1.391 32.938 29.578 1 89 525 ASP B CA 1
ATOM 9745 C C . ASP B 1 525 ? -1.673 33.281 31.047 1 89 525 ASP B C 1
ATOM 9747 O O . ASP B 1 525 ? -0.791 33.781 31.75 1 89 525 ASP B O 1
ATOM 9751 N N . TYR B 1 526 ? -2.803 32.875 31.453 1 87.75 526 TYR B N 1
ATOM 9752 C CA . TYR B 1 526 ? -3.256 33.188 32.812 1 87.75 526 TYR B CA 1
ATOM 9753 C C . TYR B 1 526 ? -2.363 32.531 33.844 1 87.75 526 TYR B C 1
ATOM 9755 O O . TYR B 1 526 ? -2.143 33.094 34.938 1 87.75 526 TYR B O 1
ATOM 9763 N N . ALA B 1 527 ? -1.8 31.469 33.562 1 82.69 527 ALA B N 1
ATOM 9764 C CA . ALA B 1 527 ? -0.984 30.719 34.531 1 82.69 527 ALA B CA 1
ATOM 9765 C C . ALA B 1 527 ? 0.291 31.469 34.875 1 82.69 527 ALA B C 1
ATOM 9767 O O . ALA B 1 527 ? 0.886 31.234 35.938 1 82.69 527 ALA B O 1
ATOM 9768 N N . ARG B 1 528 ? 0.64 32.469 34.125 1 85.06 528 ARG B N 1
ATOM 9769 C CA . ARG B 1 528 ? 1.888 33.188 34.312 1 85.06 528 ARG B CA 1
ATOM 9770 C C . ARG B 1 528 ? 1.639 34.5 35.062 1 85.06 528 ARG B C 1
ATOM 9772 O O . ARG B 1 528 ? 2.584 35.219 35.406 1 85.06 528 ARG B O 1
ATOM 9779 N N . TRP B 1 529 ? 0.425 34.812 35.25 1 89.75 529 TRP B N 1
ATOM 9780 C CA . TRP B 1 529 ? 0.102 36.094 35.812 1 89.75 529 TRP B CA 1
ATOM 9781 C C . TRP B 1 529 ? 0.458 36.125 37.312 1 89.75 529 TRP B C 1
ATOM 9783 O O . TRP B 1 529 ? 0.26 35.125 38.031 1 89.75 529 TRP B O 1
ATOM 9793 N N . PRO B 1 530 ? 1.014 37.219 37.688 1 91.06 530 PRO B N 1
ATOM 9794 C CA . PRO B 1 530 ? 1.323 37.344 39.125 1 91.06 530 PRO B CA 1
ATOM 9795 C C . PRO B 1 530 ? 0.071 37.375 39.969 1 91.06 530 PRO B C 1
ATOM 9797 O O . PRO B 1 530 ? -0.968 37.875 39.562 1 91.06 530 PRO B O 1
ATOM 9800 N N . ARG B 1 531 ? 0.178 36.969 41.25 1 87.69 531 ARG B N 1
ATOM 9801 C CA . ARG B 1 531 ? -0.949 36.938 42.156 1 87.69 531 ARG B CA 1
ATOM 9802 C C . ARG B 1 531 ? -1.149 38.312 42.844 1 87.69 531 ARG B C 1
ATOM 9804 O O . ARG B 1 531 ? -2.277 38.688 43.156 1 87.69 531 ARG B O 1
ATOM 9811 N N . ASP B 1 532 ? 0.001 39.031 42.875 1 90.56 532 ASP B N 1
ATOM 9812 C CA . ASP B 1 532 ? -0.05 40.375 43.469 1 90.56 532 ASP B CA 1
ATOM 9813 C C . ASP B 1 532 ? -0.758 41.375 42.562 1 90.56 532 ASP B C 1
ATOM 9815 O O . ASP B 1 532 ? -0.472 41.438 41.375 1 90.56 532 ASP B O 1
ATOM 9819 N N . ARG B 1 533 ? -1.631 42.188 43.188 1 88.44 533 ARG B N 1
ATOM 9820 C CA . ARG B 1 533 ? -2.48 43.094 42.406 1 88.44 533 ARG B CA 1
ATOM 9821 C C . ARG B 1 533 ? -1.658 44.219 41.75 1 88.44 533 ARG B C 1
ATOM 9823 O O . ARG B 1 533 ? -1.934 44.625 40.625 1 88.44 533 ARG B O 1
ATOM 9830 N N . LEU B 1 534 ? -0.773 44.688 42.5 1 89.69 534 LEU B N 1
ATOM 9831 C CA . LEU B 1 534 ? 0.053 45.781 41.969 1 89.69 534 LEU B CA 1
ATOM 9832 C C . LEU B 1 534 ? 0.945 45.281 40.844 1 89.69 534 LEU B C 1
ATOM 9834 O O . LEU B 1 534 ? 1.123 45.938 39.812 1 89.69 534 LEU B O 1
ATOM 9838 N N . GLU B 1 535 ? 1.418 44.125 41.062 1 90.88 535 GLU B N 1
ATOM 9839 C CA . GLU B 1 535 ? 2.252 43.531 40.031 1 90.88 535 GLU B CA 1
ATOM 9840 C C . GLU B 1 535 ? 1.424 43.156 38.812 1 90.88 535 GLU B C 1
ATOM 9842 O O . GLU B 1 535 ? 1.896 43.25 37.688 1 90.88 535 GLU B O 1
ATOM 9847 N N . LEU B 1 536 ? 0.246 42.75 39 1 92.12 536 LEU B N 1
ATOM 9848 C CA . LEU B 1 536 ? -0.646 42.344 37.906 1 92.12 536 LEU B CA 1
ATOM 9849 C C . LEU B 1 536 ? -1.026 43.562 37.062 1 92.12 536 LEU B C 1
ATOM 9851 O O . LEU B 1 536 ? -1.172 43.438 35.844 1 92.12 536 LEU B O 1
ATOM 9855 N N . ALA B 1 537 ? -1.201 44.656 37.688 1 90.5 537 ALA B N 1
ATOM 9856 C CA . ALA B 1 537 ? -1.58 45.906 36.969 1 90.5 537 ALA B CA 1
ATOM 9857 C C . ALA B 1 537 ? -0.507 46.312 35.969 1 90.5 537 ALA B C 1
ATOM 9859 O O . ALA B 1 537 ? -0.82 46.812 34.906 1 90.5 537 ALA B O 1
ATOM 9860 N N . ARG B 1 538 ? 0.721 45.969 36.281 1 89.81 538 ARG B N 1
ATOM 9861 C CA . ARG B 1 538 ? 1.829 46.375 35.406 1 89.81 538 ARG B CA 1
ATOM 9862 C C . ARG B 1 538 ? 2.248 45.219 34.5 1 89.81 538 ARG B C 1
ATOM 9864 O O . ARG B 1 538 ? 2.922 45.438 33.5 1 89.81 538 ARG B O 1
ATOM 9871 N N . PHE B 1 539 ? 1.763 44.188 34.812 1 92.69 539 PHE B N 1
ATOM 9872 C CA . PHE B 1 539 ? 2.217 43 34.125 1 92.69 539 PHE B CA 1
ATOM 9873 C C . PHE B 1 539 ? 1.801 43 32.656 1 92.69 539 PHE B C 1
ATOM 9875 O O . PHE B 1 539 ? 0.635 43.25 32.344 1 92.69 539 PHE B O 1
ATOM 9882 N N . GLY B 1 540 ? 2.797 42.844 31.719 1 92.44 540 GLY B N 1
ATOM 9883 C CA . GLY B 1 540 ? 2.541 42.531 30.328 1 92.44 540 GLY B CA 1
ATOM 9884 C C . GLY B 1 540 ? 2.273 43.75 29.469 1 92.44 540 GLY B C 1
ATOM 9885 O O . GLY B 1 540 ? 2.148 43.625 28.25 1 92.44 540 GLY B O 1
ATOM 9886 N N . THR B 1 541 ? 2.098 44.906 30.047 1 92.25 541 THR B N 1
ATOM 9887 C CA . THR B 1 541 ? 1.745 46.094 29.281 1 92.25 541 THR B CA 1
ATOM 9888 C C . THR B 1 541 ? 2.826 46.406 28.25 1 92.25 541 THR B C 1
ATOM 9890 O O . THR B 1 541 ? 2.52 46.781 27.125 1 92.25 541 THR B O 1
ATOM 9893 N N . GLU B 1 542 ? 4.023 46.219 28.672 1 90.88 542 GLU B N 1
ATOM 9894 C CA . GLU B 1 542 ? 5.125 46.5 27.75 1 90.88 542 GLU B CA 1
ATOM 9895 C C . GLU B 1 542 ? 5.141 45.469 26.609 1 90.88 542 GLU B C 1
ATOM 9897 O O . GLU B 1 542 ? 5.344 45.844 25.453 1 90.88 542 GLU B O 1
ATOM 9902 N N . ASP B 1 543 ? 4.961 44.281 26.984 1 91.06 543 ASP B N 1
ATOM 9903 C CA . ASP B 1 543 ? 4.926 43.219 25.984 1 91.06 543 ASP B CA 1
ATOM 9904 C C . ASP B 1 543 ? 3.75 43.406 25.016 1 91.06 543 ASP B C 1
ATOM 9906 O O . ASP B 1 543 ? 3.857 43.094 23.828 1 91.06 543 ASP B O 1
ATOM 9910 N N . LEU B 1 544 ? 2.623 43.844 25.531 1 93.75 544 LEU B N 1
ATOM 9911 C CA . LEU B 1 544 ? 1.448 44.094 24.703 1 93.75 544 LEU B CA 1
ATOM 9912 C C . LEU B 1 544 ? 1.743 45.156 23.656 1 93.75 544 LEU B C 1
ATOM 9914 O O . LEU B 1 544 ? 1.402 45 22.484 1 93.75 544 LEU B O 1
ATOM 9918 N N . LEU B 1 545 ? 2.412 46.188 24.078 1 92 545 LEU B N 1
ATOM 9919 C CA . LEU B 1 545 ? 2.723 47.281 23.156 1 92 545 LEU B CA 1
ATOM 9920 C C . LEU B 1 545 ? 3.723 46.812 22.094 1 92 545 LEU B C 1
ATOM 9922 O O . LEU B 1 545 ? 3.617 47.219 20.922 1 92 545 LEU B O 1
ATOM 9926 N N . LYS B 1 546 ? 4.641 46.031 22.516 1 90.38 546 LYS B N 1
ATOM 9927 C CA . LYS B 1 546 ? 5.598 45.5 21.562 1 90.38 546 LYS B CA 1
ATOM 9928 C C . LYS B 1 546 ? 4.898 44.594 20.547 1 90.38 546 LYS B C 1
ATOM 9930 O O . LYS B 1 546 ? 5.277 44.594 19.375 1 90.38 546 LYS B O 1
ATOM 9935 N N . LEU B 1 547 ? 3.943 43.875 21.031 1 90.56 547 LEU B N 1
ATOM 9936 C CA . LEU B 1 547 ? 3.172 43 20.156 1 90.56 547 LEU B CA 1
ATOM 9937 C C . LEU B 1 547 ? 2.41 43.812 19.109 1 90.56 547 LEU B C 1
ATOM 9939 O O . LEU B 1 547 ? 2.363 43.438 17.938 1 90.56 547 LEU B O 1
ATOM 9943 N N . LEU B 1 548 ? 1.813 44.906 19.547 1 92.56 548 LEU B N 1
ATOM 9944 C CA . LEU B 1 548 ? 1.055 45.75 18.641 1 92.56 548 LEU B CA 1
ATOM 9945 C C . LEU B 1 548 ? 1.975 46.406 17.625 1 92.56 548 LEU B C 1
ATOM 9947 O O . LEU B 1 548 ? 1.569 46.656 16.484 1 92.56 548 LEU B O 1
ATOM 9951 N N . ASP B 1 549 ? 3.225 46.562 18 1 89.88 549 ASP B N 1
ATOM 9952 C CA . ASP B 1 549 ? 4.191 47.219 17.125 1 89.88 549 ASP B CA 1
ATOM 9953 C C . ASP B 1 549 ? 4.664 46.281 16.031 1 89.88 549 ASP B C 1
ATOM 9955 O O . ASP B 1 549 ? 5.207 46.719 15.016 1 89.88 549 ASP B O 1
ATOM 9959 N N . ILE B 1 550 ? 4.469 45.094 16.234 1 87.88 550 ILE B N 1
ATOM 9960 C CA . ILE B 1 550 ? 4.844 44.094 15.227 1 87.88 550 ILE B CA 1
ATOM 9961 C C . ILE B 1 550 ? 3.918 44.219 14.016 1 87.88 550 ILE B C 1
ATOM 9963 O O . ILE B 1 550 ? 4.324 43.938 12.883 1 87.88 550 ILE B O 1
ATOM 9967 N N . PHE B 1 551 ? 2.654 44.625 14.32 1 90.25 551 PHE B N 1
ATOM 9968 C CA . PHE B 1 551 ? 1.661 44.719 13.258 1 90.25 551 PHE B CA 1
ATOM 9969 C C . PHE B 1 551 ? 1.223 46.188 13.062 1 90.25 551 PHE B C 1
ATOM 9971 O O . PHE B 1 551 ? 0.041 46.5 13.211 1 90.25 551 PHE B O 1
ATOM 9978 N N . PRO B 1 552 ? 2.08 46.906 12.547 1 86.75 552 PRO B N 1
ATOM 9979 C CA . PRO B 1 552 ? 1.717 48.344 12.398 1 86.75 552 PRO B CA 1
ATOM 9980 C C . PRO B 1 552 ? 0.602 48.562 11.383 1 86.75 552 PRO B C 1
ATOM 9982 O O . PRO B 1 552 ? -0.143 49.531 11.477 1 86.75 552 PRO B O 1
ATOM 9985 N N . GLY B 1 553 ? 0.515 47.688 10.43 1 87.06 553 GLY B N 1
ATOM 9986 C CA . GLY B 1 553 ? -0.533 47.812 9.43 1 87.06 553 GLY B CA 1
ATOM 9987 C C . GLY B 1 553 ? -1.918 47.5 9.977 1 87.06 553 GLY B C 1
ATOM 9988 O O . GLY B 1 553 ? -2.916 48 9.453 1 87.06 553 GLY B O 1
ATOM 9989 N N . ILE B 1 554 ? -2.016 46.75 11.047 1 90.56 554 ILE B N 1
ATOM 9990 C CA . ILE B 1 554 ? -3.289 46.375 11.656 1 90.56 554 ILE B CA 1
ATOM 9991 C C . ILE B 1 554 ? -3.641 47.375 12.773 1 90.56 554 ILE B C 1
ATOM 9993 O O . ILE B 1 554 ? -4.781 47.812 12.867 1 90.56 554 ILE B O 1
ATOM 9997 N N . PHE B 1 555 ? -2.615 47.656 13.57 1 91.56 555 PHE B N 1
ATOM 9998 C CA . PHE B 1 555 ? -2.791 48.562 14.703 1 91.56 555 PHE B CA 1
ATOM 9999 C C . PHE B 1 555 ? -2.074 49.875 14.445 1 91.56 555 PHE B C 1
ATOM 10001 O O . PHE B 1 555 ? -1.056 50.188 15.078 1 91.56 555 PHE B O 1
ATOM 10008 N N . ASN B 1 556 ? -2.623 50.719 13.617 1 85.88 556 ASN B N 1
ATOM 10009 C CA . ASN B 1 556 ? -1.967 51.969 13.203 1 85.88 556 ASN B CA 1
ATOM 10010 C C . ASN B 1 556 ? -2.453 53.156 14.016 1 85.88 556 ASN B C 1
ATOM 10012 O O . ASN B 1 556 ? -1.807 54.219 14.031 1 85.88 556 ASN B O 1
ATOM 10016 N N . ASP B 1 557 ? -3.504 53.031 14.766 1 90.06 557 ASP B N 1
ATOM 10017 C CA . ASP B 1 557 ? -4.121 54.156 15.5 1 90.06 557 ASP B CA 1
ATOM 10018 C C . ASP B 1 557 ? -3.674 54.156 16.953 1 90.06 557 ASP B C 1
ATOM 10020 O O . ASP B 1 557 ? -3.924 53.188 17.703 1 90.06 557 ASP B O 1
ATOM 10024 N N . GLU B 1 558 ? -3.045 55.219 17.328 1 91.25 558 GLU B N 1
ATOM 10025 C CA . GLU B 1 558 ? -2.547 55.344 18.688 1 91.25 558 GLU B CA 1
ATOM 10026 C C . GLU B 1 558 ? -3.691 55.344 19.703 1 91.25 558 GLU B C 1
ATOM 10028 O O . GLU B 1 558 ? -3.537 54.844 20.812 1 91.25 558 GLU B O 1
ATOM 10033 N N . GLU B 1 559 ? -4.793 55.875 19.312 1 92.81 559 GLU B N 1
ATOM 10034 C CA . GLU B 1 559 ? -5.961 55.812 20.188 1 92.81 559 GLU B CA 1
ATOM 10035 C C . GLU B 1 559 ? -6.441 54.406 20.406 1 92.81 559 GLU B C 1
ATOM 10037 O O . GLU B 1 559 ? -6.863 54.031 21.516 1 92.81 559 GLU B O 1
ATOM 10042 N N . GLU B 1 560 ? -6.363 53.719 19.344 1 93 560 GLU B N 1
ATOM 10043 C CA . GLU B 1 560 ? -6.754 52.312 19.453 1 93 560 GLU B CA 1
ATOM 10044 C C . GLU B 1 560 ? -5.82 51.562 20.391 1 93 560 GLU B C 1
ATOM 10046 O O . GLU B 1 560 ? -6.27 50.719 21.188 1 93 560 GLU B O 1
ATOM 10051 N N . LYS B 1 561 ? -4.594 51.844 20.328 1 94 561 LYS B N 1
ATOM 10052 C CA . LYS B 1 561 ? -3.611 51.188 21.188 1 94 561 LYS B CA 1
ATOM 10053 C C . LYS B 1 561 ? -3.881 51.5 22.656 1 94 561 LYS B C 1
ATOM 10055 O O . LYS B 1 561 ? -3.746 50.594 23.516 1 94 561 LYS B O 1
ATOM 10060 N N . GLU B 1 562 ? -4.219 52.719 22.891 1 93.31 562 GLU B N 1
ATOM 10061 C CA . GLU B 1 562 ? -4.527 53.094 24.266 1 93.31 562 GLU B CA 1
ATOM 10062 C C . GLU B 1 562 ? -5.789 52.406 24.766 1 93.31 562 GLU B C 1
ATOM 10064 O O . GLU B 1 562 ? -5.879 52.031 25.938 1 93.31 562 GLU B O 1
ATOM 10069 N N . ARG B 1 563 ? -6.688 52.312 23.906 1 94.31 563 ARG B N 1
ATOM 10070 C CA . ARG B 1 563 ? -7.902 51.594 24.266 1 94.31 563 ARG B CA 1
ATOM 10071 C C . ARG B 1 563 ? -7.602 50.125 24.547 1 94.31 563 ARG B C 1
ATOM 10073 O O . ARG B 1 563 ? -8.156 49.531 25.484 1 94.31 563 ARG B O 1
ATOM 10080 N N . ILE B 1 564 ? -6.77 49.562 23.719 1 96.19 564 ILE B N 1
ATOM 10081 C CA . ILE B 1 564 ? -6.387 48.156 23.891 1 96.19 564 ILE B CA 1
ATOM 10082 C C . ILE B 1 564 ? -5.711 47.969 25.25 1 96.19 564 ILE B C 1
ATOM 10084 O O . ILE B 1 564 ? -5.965 47 25.953 1 96.19 564 ILE B O 1
ATOM 10088 N N . LYS B 1 565 ? -4.922 48.906 25.625 1 94.44 565 LYS B N 1
ATOM 10089 C CA . LYS B 1 565 ? -4.234 48.875 26.906 1 94.44 565 LYS B CA 1
ATOM 10090 C C . LYS B 1 565 ? -5.23 48.906 28.062 1 94.44 565 LYS B C 1
ATOM 10092 O O . LYS B 1 565 ? -5.102 48.125 29.016 1 94.44 565 LYS B O 1
ATOM 10097 N N . SER B 1 566 ? -6.129 49.781 27.938 1 93.75 566 SER B N 1
ATOM 10098 C CA . SER B 1 566 ? -7.16 49.875 28.969 1 93.75 566 SER B CA 1
ATOM 10099 C C . SER B 1 566 ? -7.992 48.594 29.047 1 93.75 566 SER B C 1
ATOM 10101 O O . SER B 1 566 ? -8.305 48.125 30.141 1 93.75 566 SER B O 1
ATOM 10103 N N . GLN B 1 567 ? -8.25 48.156 27.906 1 94.75 567 GLN B N 1
ATOM 10104 C CA . GLN B 1 567 ? -9.07 46.938 27.875 1 94.75 567 GLN B CA 1
ATOM 10105 C C . GLN B 1 567 ? -8.289 45.719 28.359 1 94.75 567 GLN B C 1
ATOM 10107 O O . GLN B 1 567 ? -8.883 44.75 28.844 1 94.75 567 GLN B O 1
ATOM 10112 N N . PHE B 1 568 ? -7.016 45.75 28.172 1 95.56 568 PHE B N 1
ATOM 10113 C CA . PHE B 1 568 ? -6.18 44.688 28.688 1 95.56 568 PHE B CA 1
ATOM 10114 C C . PHE B 1 568 ? -6.316 44.594 30.203 1 95.56 568 PHE B C 1
ATOM 10116 O O . PHE B 1 568 ? -6.352 43.5 30.766 1 95.56 568 PHE B O 1
ATOM 10123 N N . SER B 1 569 ? -6.422 45.688 30.844 1 93.62 569 SER B N 1
ATOM 10124 C CA . SER B 1 569 ? -6.641 45.688 32.281 1 93.62 569 SER B CA 1
ATOM 10125 C C . SER B 1 569 ? -7.996 45.094 32.656 1 93.62 569 SER B C 1
ATOM 10127 O O . SER B 1 569 ? -8.117 44.375 33.656 1 93.62 569 SER B O 1
ATOM 10129 N N . LEU B 1 570 ? -8.898 45.406 31.828 1 92.94 570 LEU B N 1
ATOM 10130 C CA . LEU B 1 570 ? -10.227 44.875 32.031 1 92.94 570 LEU B CA 1
ATOM 10131 C C . LEU B 1 570 ? -10.219 43.344 31.844 1 92.94 570 LEU B C 1
ATOM 10133 O O . LEU B 1 570 ? -10.906 42.625 32.562 1 92.94 570 LEU B O 1
ATOM 10137 N N . LEU B 1 571 ? -9.555 42.938 30.859 1 94 571 LEU B N 1
ATOM 10138 C CA . LEU B 1 571 ? -9.43 41.531 30.578 1 94 571 LEU B CA 1
ATOM 10139 C C . LEU B 1 571 ? -8.781 40.781 31.75 1 94 571 LEU B C 1
ATOM 10141 O O . LEU B 1 571 ? -9.195 39.688 32.094 1 94 571 LEU B O 1
ATOM 10145 N N . LYS B 1 572 ? -7.766 41.406 32.281 1 93.25 572 LYS B N 1
ATOM 10146 C CA . LYS B 1 572 ? -7.113 40.812 33.469 1 93.25 572 LYS B CA 1
ATOM 10147 C C . LYS B 1 572 ? -8.102 40.625 34.625 1 93.25 572 LYS B C 1
ATOM 10149 O O . LYS B 1 572 ? -8.141 39.562 35.219 1 93.25 572 LYS B O 1
ATOM 10154 N N . ALA B 1 573 ? -8.836 41.656 34.781 1 91 573 ALA B N 1
ATOM 10155 C CA . ALA B 1 573 ? -9.828 41.562 35.844 1 91 573 ALA B CA 1
ATOM 10156 C C . ALA B 1 573 ? -10.859 40.5 35.562 1 91 573 ALA B C 1
ATOM 10158 O O . ALA B 1 573 ? -11.273 39.75 36.469 1 91 573 ALA B O 1
ATOM 10159 N N . PHE B 1 574 ? -11.195 40.469 34.375 1 91.75 574 PHE B N 1
ATOM 10160 C CA . PHE B 1 574 ? -12.188 39.5 33.938 1 91.75 574 PHE B CA 1
ATOM 10161 C C . PHE B 1 574 ? -11.664 38.062 34.156 1 91.75 574 PHE B C 1
ATOM 10163 O O . PHE B 1 574 ? -12.359 37.219 34.719 1 91.75 574 PHE B O 1
ATOM 10170 N N . LEU B 1 575 ? -10.461 37.75 33.75 1 91.69 575 LEU B N 1
ATOM 10171 C CA . LEU B 1 575 ? -9.883 36.406 33.812 1 91.69 575 LEU B CA 1
ATOM 10172 C C . LEU B 1 575 ? -9.609 36 35.281 1 91.69 575 LEU B C 1
ATOM 10174 O O . LEU B 1 575 ? -9.758 34.844 35.625 1 91.69 575 LEU B O 1
ATOM 10178 N N . VAL B 1 576 ? -9.188 36.938 36.031 1 89.38 576 VAL B N 1
ATOM 10179 C CA . VAL B 1 576 ? -8.961 36.656 37.438 1 89.38 576 VAL B CA 1
ATOM 10180 C C . VAL B 1 576 ? -10.266 36.219 38.094 1 89.38 576 VAL B C 1
ATOM 10182 O O . VAL B 1 576 ? -10.273 35.312 38.938 1 89.38 576 VAL B O 1
ATOM 10185 N N . ASN B 1 577 ? -11.266 36.844 37.688 1 87.44 577 ASN B N 1
ATOM 10186 C CA . ASN B 1 577 ? -12.578 36.531 38.281 1 87.44 577 ASN B CA 1
ATOM 10187 C C . ASN B 1 577 ? -13.078 35.188 37.812 1 87.44 577 ASN B C 1
ATOM 10189 O O . ASN B 1 577 ? -13.75 34.469 38.531 1 87.44 577 ASN B O 1
ATOM 10193 N N . GLN B 1 578 ? -12.859 34.906 36.594 1 86.5 578 GLN B N 1
ATOM 10194 C CA . GLN B 1 578 ? -13.328 33.656 36 1 86.5 578 GLN B CA 1
ATOM 10195 C C . GLN B 1 578 ? -12.469 32.469 36.438 1 86.5 578 GLN B C 1
ATOM 10197 O O . GLN B 1 578 ? -12.953 31.344 36.531 1 86.5 578 GLN B O 1
ATOM 10202 N N . ASN B 1 579 ? -11.273 32.656 36.75 1 80.62 579 ASN B N 1
ATOM 10203 C CA . ASN B 1 579 ? -10.312 31.641 37.125 1 80.62 579 ASN B CA 1
ATOM 10204 C C . ASN B 1 579 ? -10.414 30.406 36.25 1 80.62 579 ASN B C 1
ATOM 10206 O O . ASN B 1 579 ? -10.688 29.312 36.719 1 80.62 579 ASN B O 1
ATOM 10210 N N . PRO B 1 580 ? -10.125 30.656 35 1 80.88 580 PRO B N 1
ATOM 10211 C CA . PRO B 1 580 ? -10.344 29.578 34.062 1 80.88 580 PRO B CA 1
ATOM 10212 C C . PRO B 1 580 ? -9.32 28.453 34.188 1 80.88 580 PRO B C 1
ATOM 10214 O O . PRO B 1 580 ? -8.148 28.703 34.5 1 80.88 580 PRO B O 1
ATOM 10217 N N . ASN B 1 581 ? -9.859 27.203 34.031 1 79.69 581 ASN B N 1
ATOM 10218 C CA . ASN B 1 581 ? -8.992 26.031 34 1 79.69 581 ASN B CA 1
ATOM 10219 C C . ASN B 1 581 ? -8.391 25.812 32.625 1 79.69 581 ASN B C 1
ATOM 10221 O O . ASN B 1 581 ? -7.293 25.266 32.469 1 79.69 581 ASN B O 1
ATOM 10225 N N . ASP B 1 582 ? -9.172 26.172 31.625 1 84.81 582 ASP B N 1
ATOM 10226 C CA . ASP B 1 582 ? -8.727 26.031 30.25 1 84.81 582 ASP B CA 1
ATOM 10227 C C . ASP B 1 582 ? -8.797 27.375 29.516 1 84.81 582 ASP B C 1
ATOM 10229 O O . ASP B 1 582 ? -9.883 27.859 29.203 1 84.81 582 ASP B O 1
ATOM 10233 N N . MET B 1 583 ? -7.656 27.953 29.266 1 87.69 583 MET B N 1
ATOM 10234 C CA . MET B 1 583 ? -7.57 29.266 28.656 1 87.69 583 MET B CA 1
ATOM 10235 C C . MET B 1 583 ? -8.109 29.25 27.234 1 87.69 583 MET B C 1
ATOM 10237 O O . MET B 1 583 ? -8.68 30.234 26.75 1 87.69 583 MET B O 1
ATOM 10241 N N . LYS B 1 584 ? -7.938 28.188 26.562 1 88.25 584 LYS B N 1
ATOM 10242 C CA . LYS B 1 584 ? -8.414 28.094 25.188 1 88.25 584 LYS B CA 1
ATOM 10243 C C . LYS B 1 584 ? -9.938 28.219 25.125 1 88.25 584 LYS B C 1
ATOM 10245 O O . LYS B 1 584 ? -10.469 28.922 24.25 1 88.25 584 LYS B O 1
ATOM 10250 N N . GLU B 1 585 ? -10.539 27.609 26 1 89.5 585 GLU B N 1
ATOM 10251 C CA . GLU B 1 585 ? -12 27.641 26.031 1 89.5 585 GLU B CA 1
ATOM 10252 C C . GLU B 1 585 ? -12.508 29.047 26.344 1 89.5 585 GLU B C 1
ATOM 10254 O O . GLU B 1 585 ? -13.516 29.5 25.766 1 89.5 585 GLU B O 1
ATOM 10259 N N . ILE B 1 586 ? -11.852 29.688 27.219 1 91.69 586 ILE B N 1
ATOM 10260 C CA . ILE B 1 586 ? -12.281 31.016 27.609 1 91.69 586 ILE B CA 1
ATOM 10261 C C . ILE B 1 586 ? -12.109 31.984 26.438 1 91.69 586 ILE B C 1
ATOM 10263 O O . ILE B 1 586 ? -12.953 32.844 26.219 1 91.69 586 ILE B O 1
ATOM 10267 N N . TYR B 1 587 ? -11.008 31.891 25.812 1 93.31 587 TYR B N 1
ATOM 10268 C CA . TYR B 1 587 ? -10.797 32.75 24.656 1 93.31 587 TYR B CA 1
ATOM 10269 C C . TYR B 1 587 ? -11.805 32.469 23.562 1 93.31 587 TYR B C 1
ATOM 10271 O O . TYR B 1 587 ? -12.234 33.375 22.844 1 93.31 587 TYR B O 1
ATOM 10279 N N . GLU B 1 588 ? -12.188 31.234 23.391 1 92.5 588 GLU B N 1
ATOM 10280 C CA . GLU B 1 588 ? -13.219 30.891 22.422 1 92.5 588 GLU B CA 1
ATOM 10281 C C . GLU B 1 588 ? -14.547 31.562 22.766 1 92.5 588 GLU B C 1
ATOM 10283 O O . GLU B 1 588 ? -15.25 32.062 21.875 1 92.5 588 GLU B O 1
ATOM 10288 N N . VAL B 1 589 ? -14.82 31.609 24 1 91.81 589 VAL B N 1
ATOM 10289 C CA . VAL B 1 589 ? -16.062 32.219 24.469 1 91.81 589 VAL B CA 1
ATOM 10290 C C . VAL B 1 589 ? -16.016 33.75 24.25 1 91.81 589 VAL B C 1
ATOM 10292 O O . VAL B 1 589 ? -17 34.344 23.828 1 91.81 589 VAL B O 1
ATOM 10295 N N . ILE B 1 590 ? -14.875 34.281 24.547 1 93 590 ILE B N 1
ATOM 10296 C CA . ILE B 1 590 ? -14.703 35.719 24.391 1 93 590 ILE B CA 1
ATOM 10297 C C . ILE B 1 590 ? -14.852 36.094 22.906 1 93 590 ILE B C 1
ATOM 10299 O O . ILE B 1 590 ? -15.492 37.094 22.578 1 93 590 ILE B O 1
ATOM 10303 N N . LEU B 1 591 ? -14.336 35.312 22.078 1 94.06 591 LEU B N 1
ATOM 10304 C CA . LEU B 1 591 ? -14.375 35.594 20.641 1 94.06 591 LEU B CA 1
ATOM 10305 C C . LEU B 1 591 ? -15.773 35.375 20.078 1 94.06 591 LEU B C 1
ATOM 10307 O O . LEU B 1 591 ? -16.172 36.031 19.125 1 94.06 591 LEU B O 1
ATOM 10311 N N . ALA B 1 592 ? -16.469 34.438 20.672 1 93.25 592 ALA B N 1
ATOM 10312 C CA . ALA B 1 592 ? -17.844 34.156 20.234 1 93.25 592 ALA B CA 1
ATOM 10313 C C . ALA B 1 592 ? -18.797 35.25 20.688 1 93.25 592 ALA B C 1
ATOM 10315 O O . ALA B 1 592 ? -19.703 35.656 19.953 1 93.25 592 ALA B O 1
ATOM 10316 N N . ALA B 1 593 ? -18.594 35.75 21.859 1 91.38 593 ALA B N 1
ATOM 10317 C CA . ALA B 1 593 ? -19.516 36.719 22.469 1 91.38 593 ALA B CA 1
ATOM 10318 C C . ALA B 1 593 ? -19.25 38.125 21.906 1 91.38 593 ALA B C 1
ATOM 10320 O O . ALA B 1 593 ? -20.203 38.875 21.688 1 91.38 593 ALA B O 1
ATOM 10321 N N . LYS B 1 594 ? -18.094 38.406 21.641 1 90.69 594 LYS B N 1
ATOM 10322 C CA . LYS B 1 594 ? -17.688 39.719 21.141 1 90.69 594 LYS B CA 1
ATOM 10323 C C . LYS B 1 594 ? -18.312 40.844 21.953 1 90.69 594 LYS B C 1
ATOM 10325 O O . LYS B 1 594 ? -18.969 41.719 21.406 1 90.69 594 LYS B O 1
ATOM 10330 N N . GLN B 1 595 ? -18.031 40.844 23.125 1 88.06 595 GLN B N 1
ATOM 10331 C CA . GLN B 1 595 ? -18.562 41.875 24.016 1 88.06 595 GLN B CA 1
ATOM 10332 C C . GLN B 1 595 ? -17.984 43.25 23.688 1 88.06 595 GLN B C 1
ATOM 10334 O O . GLN B 1 595 ? -16.812 43.344 23.344 1 88.06 595 GLN B O 1
ATOM 10339 N N . GLU B 1 596 ? -18.734 44.188 23.844 1 90.81 596 GLU B N 1
ATOM 10340 C CA . GLU B 1 596 ? -18.344 45.562 23.469 1 90.81 596 GLU B CA 1
ATOM 10341 C C . GLU B 1 596 ? -17.234 46.094 24.391 1 90.81 596 GLU B C 1
ATOM 10343 O O . GLU B 1 596 ? -16.375 46.844 23.953 1 90.81 596 GLU B O 1
ATOM 10348 N N . ARG B 1 597 ? -17.219 45.594 25.594 1 91.06 597 ARG B N 1
ATOM 10349 C CA . ARG B 1 597 ? -16.219 46.062 26.547 1 91.06 597 ARG B CA 1
ATOM 10350 C C . ARG B 1 597 ? -14.82 45.625 26.125 1 91.06 597 ARG B C 1
ATOM 10352 O O . ARG B 1 597 ? -13.828 46.219 26.547 1 91.06 597 ARG B O 1
ATOM 10359 N N . PHE B 1 598 ? -14.758 44.625 25.344 1 92.31 598 PHE B N 1
ATOM 10360 C CA . PHE B 1 598 ? -13.477 44.094 24.875 1 92.31 598 PHE B CA 1
ATOM 10361 C C . PHE B 1 598 ? -13.32 44.312 23.375 1 92.31 598 PHE B C 1
ATOM 10363 O O . PHE B 1 598 ? -12.586 43.562 22.719 1 92.31 598 PHE B O 1
ATOM 10370 N N . ARG B 1 599 ? -13.859 45.188 22.797 1 91.56 599 ARG B N 1
ATOM 10371 C CA . ARG B 1 599 ? -13.977 45.375 21.359 1 91.56 599 ARG B CA 1
ATOM 10372 C C . ARG B 1 599 ? -12.602 45.438 20.703 1 91.56 599 ARG B C 1
ATOM 10374 O O . ARG B 1 599 ? -12.359 44.75 19.688 1 91.56 599 ARG B O 1
ATOM 10381 N N . ASP B 1 600 ? -11.695 46.125 21.266 1 93.94 600 ASP B N 1
ATOM 10382 C CA . ASP B 1 600 ? -10.391 46.344 20.641 1 93.94 600 ASP B CA 1
ATOM 10383 C C . ASP B 1 600 ? -9.422 45.219 21.016 1 93.94 600 ASP B C 1
ATOM 10385 O O . ASP B 1 600 ? -8.617 44.781 20.172 1 93.94 600 ASP B O 1
ATOM 10389 N N . ILE B 1 601 ? -9.516 44.75 22.188 1 94.94 601 ILE B N 1
ATOM 10390 C CA . ILE B 1 601 ? -8.57 43.719 22.625 1 94.94 601 ILE B CA 1
ATOM 10391 C C . ILE B 1 601 ? -8.914 42.375 21.969 1 94.94 601 ILE B C 1
ATOM 10393 O O . ILE B 1 601 ? -8.062 41.5 21.859 1 94.94 601 ILE B O 1
ATOM 10397 N N . ILE B 1 602 ? -10.141 42.219 21.547 1 94.62 602 ILE B N 1
ATOM 10398 C CA . ILE B 1 602 ? -10.578 41 20.859 1 94.62 602 ILE B CA 1
ATOM 10399 C C . ILE B 1 602 ? -9.797 40.812 19.562 1 94.62 602 ILE B C 1
ATOM 10401 O O . ILE B 1 602 ? -9.484 39.688 19.172 1 94.62 602 ILE B O 1
ATOM 10405 N N . LYS B 1 603 ? -9.469 41.906 18.969 1 93.44 603 LYS B N 1
ATOM 10406 C CA . LYS B 1 603 ? -8.672 41.844 17.75 1 93.44 603 LYS B CA 1
ATOM 10407 C C . LYS B 1 603 ? -7.312 41.188 18.016 1 93.44 603 LYS B C 1
ATOM 10409 O O . LYS B 1 603 ? -6.82 40.406 17.188 1 93.44 603 LYS B O 1
ATOM 10414 N N . VAL B 1 604 ? -6.762 41.5 19.125 1 94.62 604 VAL B N 1
ATOM 10415 C CA . VAL B 1 604 ? -5.457 40.969 19.484 1 94.62 604 VAL B CA 1
ATOM 10416 C C . VAL B 1 604 ? -5.594 39.5 19.828 1 94.62 604 VAL B C 1
ATOM 10418 O O . VAL B 1 604 ? -4.746 38.688 19.453 1 94.62 604 VAL B O 1
ATOM 10421 N N . ILE B 1 605 ? -6.66 39.219 20.516 1 94.25 605 ILE B N 1
ATOM 10422 C CA . ILE B 1 605 ? -6.914 37.844 20.891 1 94.25 605 ILE B CA 1
ATOM 10423 C C . ILE B 1 605 ? -7.18 37 19.641 1 94.25 605 ILE B C 1
ATOM 10425 O O . ILE B 1 605 ? -6.703 35.875 19.531 1 94.25 605 ILE B O 1
ATOM 10429 N N . GLU B 1 606 ? -7.938 37.531 18.766 1 94.88 606 GLU B N 1
ATOM 10430 C CA . GLU B 1 606 ? -8.219 36.844 17.5 1 94.88 606 GLU B CA 1
ATOM 10431 C C . GLU B 1 606 ? -6.938 36.594 16.719 1 94.88 606 GLU B C 1
ATOM 10433 O O . GLU B 1 606 ? -6.758 35.531 16.141 1 94.88 606 GLU B O 1
ATOM 10438 N N . LEU B 1 607 ? -6.141 37.594 16.688 1 94.19 607 LEU B N 1
ATOM 10439 C CA . LEU B 1 607 ? -4.848 37.469 16.016 1 94.19 607 LEU B CA 1
ATOM 10440 C C . LEU B 1 607 ? -4.008 36.344 16.641 1 94.19 607 LEU B C 1
ATOM 10442 O O . LEU B 1 607 ? -3.424 35.531 15.922 1 94.19 607 LEU B O 1
ATOM 10446 N N . MET B 1 608 ? -3.959 36.312 17.875 1 93.38 608 MET B N 1
ATOM 10447 C CA . MET B 1 608 ? -3.195 35.312 18.594 1 93.38 608 MET B CA 1
ATOM 10448 C C . MET B 1 608 ? -3.719 33.906 18.281 1 93.38 608 MET B C 1
ATOM 10450 O O . MET B 1 608 ? -2.936 33 18.031 1 93.38 608 MET B O 1
ATOM 10454 N N . CYS B 1 609 ? -5.035 33.781 18.281 1 93.5 609 CYS B N 1
ATOM 10455 C CA . CYS B 1 609 ? -5.652 32.469 18.062 1 93.5 609 CYS B CA 1
ATOM 10456 C C . CYS B 1 609 ? -5.488 32.031 16.609 1 93.5 609 CYS B C 1
ATOM 10458 O O . CYS B 1 609 ? -5.559 30.828 16.312 1 93.5 609 CYS B O 1
ATOM 10460 N N . CYS B 1 610 ? -5.238 32.938 15.766 1 93.94 610 CYS B N 1
ATOM 10461 C CA . CYS B 1 610 ? -5.086 32.625 14.344 1 93.94 610 CYS B CA 1
ATOM 10462 C C . CYS B 1 610 ? -3.67 32.156 14.039 1 93.94 610 CYS B C 1
ATOM 10464 O O . CYS B 1 610 ? -3.43 31.547 13 1 93.94 610 CYS B O 1
ATOM 10466 N N . ILE B 1 611 ? -2.783 32.406 14.898 1 92.19 611 ILE B N 1
ATOM 10467 C CA . ILE B 1 611 ? -1.393 32 14.711 1 92.19 611 ILE B CA 1
ATOM 10468 C C . ILE B 1 611 ? -1.219 30.547 15.109 1 92.19 611 ILE B C 1
ATOM 10470 O O . ILE B 1 611 ? -1.592 30.141 16.219 1 92.19 611 ILE B O 1
ATOM 10474 N N . SER B 1 612 ? -0.742 29.734 14.148 1 89.81 612 SER B N 1
ATOM 10475 C CA . SER B 1 612 ? -0.474 28.328 14.43 1 89.81 612 SER B CA 1
ATOM 10476 C C . SER B 1 612 ? 1.019 28.078 14.625 1 89.81 612 SER B C 1
ATOM 10478 O O . SER B 1 612 ? 1.826 28.391 13.75 1 89.81 612 SER B O 1
ATOM 10480 N N . PRO B 1 613 ? 1.357 27.5 15.734 1 88.44 613 PRO B N 1
ATOM 10481 C CA . PRO B 1 613 ? 2.783 27.266 15.969 1 88.44 613 PRO B CA 1
ATOM 10482 C C . PRO B 1 613 ? 3.293 26.016 15.242 1 88.44 613 PRO B C 1
ATOM 10484 O O . PRO B 1 613 ? 4.504 25.844 15.086 1 88.44 613 PRO B O 1
ATOM 10487 N N . CYS B 1 614 ? 2.385 25.156 14.883 1 89.31 614 CYS B N 1
ATOM 10488 C CA . CYS B 1 614 ? 2.869 23.922 14.281 1 89.31 614 CYS B CA 1
ATOM 10489 C C . CYS B 1 614 ? 2.146 23.641 12.977 1 89.31 614 CYS B C 1
ATOM 10491 O O . CYS B 1 614 ? 1.103 24.219 12.688 1 89.31 614 CYS B O 1
ATOM 10493 N N . THR B 1 615 ? 2.779 22.75 12.156 1 89.44 615 THR B N 1
ATOM 10494 C CA . THR B 1 615 ? 2.205 22.328 10.883 1 89.44 615 THR B CA 1
ATOM 10495 C C . THR B 1 615 ? 1.685 20.906 10.969 1 89.44 615 THR B C 1
ATOM 10497 O O . THR B 1 615 ? 1.901 20.109 10.055 1 89.44 615 THR B O 1
ATOM 10500 N N . ALA B 1 616 ? 1.088 20.531 12.047 1 87.5 616 ALA B N 1
ATOM 10501 C CA . ALA B 1 616 ? 0.567 19.172 12.258 1 87.5 616 ALA B CA 1
ATOM 10502 C C . ALA B 1 616 ? -0.507 18.844 11.227 1 87.5 616 ALA B C 1
ATOM 10504 O O . ALA B 1 616 ? -0.612 17.688 10.789 1 87.5 616 ALA B O 1
ATOM 10505 N N . GLU B 1 617 ? -1.27 19.828 10.852 1 92.25 617 GLU B N 1
ATOM 10506 C CA . GLU B 1 617 ? -2.33 19.625 9.875 1 92.25 617 GLU B CA 1
ATOM 10507 C C . GLU B 1 617 ? -1.757 19.25 8.508 1 92.25 617 GLU B C 1
ATOM 10509 O O . GLU B 1 617 ? -2.363 18.469 7.77 1 92.25 617 GLU B O 1
ATOM 10514 N N . CYS B 1 618 ? -0.637 19.781 8.18 1 93.25 618 CYS B N 1
ATOM 10515 C CA . CYS B 1 618 ? 0.014 19.438 6.926 1 93.25 618 CYS B CA 1
ATOM 10516 C C . CYS B 1 618 ? 0.459 17.984 6.922 1 93.25 618 CYS B C 1
ATOM 10518 O O . CYS B 1 618 ? 0.349 17.297 5.902 1 93.25 618 CYS B O 1
ATOM 10520 N N . GLU B 1 619 ? 0.914 17.516 8.016 1 88.44 619 GLU B N 1
ATOM 10521 C CA . GLU B 1 619 ? 1.312 16.125 8.133 1 88.44 619 GLU B CA 1
ATOM 10522 C C . GLU B 1 619 ? 0.117 15.188 7.941 1 88.44 619 GLU B C 1
ATOM 10524 O O . GLU B 1 619 ? 0.249 14.109 7.355 1 88.44 619 GLU B O 1
ATOM 10529 N N . ARG B 1 620 ? -0.943 15.625 8.484 1 90.12 620 ARG B N 1
ATOM 10530 C CA . ARG B 1 620 ? -2.166 14.859 8.281 1 90.12 620 ARG B CA 1
ATOM 10531 C C . ARG B 1 620 ? -2.572 14.844 6.812 1 90.12 620 ARG B C 1
ATOM 10533 O O . ARG B 1 620 ? -3.078 13.836 6.312 1 90.12 620 ARG B O 1
ATOM 10540 N N . GLY B 1 621 ? -2.42 15.984 6.246 1 93.94 621 GLY B N 1
ATOM 10541 C CA . GLY B 1 621 ? -2.672 16.062 4.816 1 93.94 621 GLY B CA 1
ATOM 10542 C C . GLY B 1 621 ? -1.827 15.086 4.012 1 93.94 621 GLY B C 1
ATOM 10543 O O . GLY B 1 621 ? -2.334 14.414 3.111 1 93.94 621 GLY B O 1
ATOM 10544 N N . PHE B 1 622 ? -0.631 14.922 4.332 1 92.5 622 PHE B N 1
ATOM 10545 C CA . PHE B 1 622 ? 0.255 14.016 3.615 1 92.5 622 PHE B CA 1
ATOM 10546 C C . PHE B 1 622 ? -0.102 12.562 3.912 1 92.5 622 PHE B C 1
ATOM 10548 O O . PHE B 1 622 ? 0.034 11.695 3.047 1 92.5 622 PHE B O 1
ATOM 10555 N N . SER B 1 623 ? -0.446 12.398 5.141 1 91.19 623 SER B N 1
ATOM 10556 C CA . SER B 1 623 ? -0.905 11.055 5.461 1 91.19 623 SER B CA 1
ATOM 10557 C C . SER B 1 623 ? -2.098 10.656 4.598 1 91.19 623 SER B C 1
ATOM 10559 O O . SER B 1 623 ? -2.176 9.516 4.121 1 91.19 623 SER B O 1
ATOM 10561 N N . THR B 1 624 ? -2.992 11.578 4.445 1 95.31 624 THR B N 1
ATOM 10562 C CA . THR B 1 624 ? -4.156 11.344 3.6 1 95.31 624 THR B CA 1
ATOM 10563 C C . THR B 1 624 ? -3.74 11.133 2.146 1 95.31 624 THR B C 1
ATOM 10565 O O . THR B 1 624 ? -4.254 10.242 1.467 1 95.31 624 THR B O 1
ATOM 10568 N N . MET B 1 625 ? -2.834 11.93 1.697 1 95.69 625 MET B N 1
ATOM 10569 C CA . MET B 1 625 ? -2.334 11.805 0.331 1 95.69 625 MET B CA 1
ATOM 10570 C C . MET B 1 625 ? -1.752 10.414 0.092 1 95.69 625 MET B C 1
ATOM 10572 O O . MET B 1 625 ? -2.027 9.789 -0.933 1 95.69 625 MET B O 1
ATOM 10576 N N . LYS B 1 626 ? -0.983 9.961 1.046 1 92.31 626 LYS B N 1
ATOM 10577 C CA . LYS B 1 626 ? -0.317 8.664 0.912 1 92.31 626 LYS B CA 1
ATOM 10578 C C . LYS B 1 626 ? -1.325 7.52 0.952 1 92.31 626 LYS B C 1
ATOM 10580 O O . LYS B 1 626 ? -1.113 6.477 0.331 1 92.31 626 LYS B O 1
ATOM 10585 N N . SER B 1 627 ? -2.377 7.746 1.645 1 92.94 627 SER B N 1
ATOM 10586 C CA . SER B 1 627 ? -3.422 6.73 1.715 1 92.94 627 SER B CA 1
ATOM 10587 C C . SER B 1 627 ? -4.234 6.688 0.426 1 92.94 627 SER B C 1
ATOM 10589 O O . SER B 1 627 ? -4.797 5.645 0.077 1 92.94 627 SER B O 1
ATOM 10591 N N . ILE B 1 628 ? -4.348 7.758 -0.193 1 94.94 628 ILE B N 1
ATOM 10592 C CA . ILE B 1 628 ? -5.121 7.844 -1.427 1 94.94 628 ILE B CA 1
ATOM 10593 C C . ILE B 1 628 ? -4.266 7.391 -2.605 1 94.94 628 ILE B C 1
ATOM 10595 O O . ILE B 1 628 ? -4.695 6.566 -3.416 1 94.94 628 ILE B O 1
ATOM 10599 N N . LYS B 1 629 ? -3.113 7.961 -2.68 1 93.19 629 LYS B N 1
ATOM 10600 C CA . LYS B 1 629 ? -2.201 7.625 -3.77 1 93.19 629 LYS B CA 1
ATOM 10601 C C . LYS B 1 629 ? -1.332 6.422 -3.408 1 93.19 629 LYS B C 1
ATOM 10603 O O . LYS B 1 629 ? -0.192 6.582 -2.969 1 93.19 629 LYS B O 1
ATOM 10608 N N . THR B 1 630 ? -1.801 5.305 -3.719 1 89.25 630 THR B N 1
ATOM 10609 C CA . THR B 1 630 ? -1.111 4.047 -3.461 1 89.25 630 THR B CA 1
ATOM 10610 C C . THR B 1 630 ? -0.348 3.584 -4.699 1 89.25 630 THR B C 1
ATOM 10612 O O . THR B 1 630 ? -0.472 4.184 -5.77 1 89.25 630 THR B O 1
ATOM 10615 N N . PRO B 1 631 ? 0.465 2.553 -4.621 1 84.44 631 PRO B N 1
ATOM 10616 C CA . PRO B 1 631 ? 1.188 2.057 -5.793 1 84.44 631 PRO B CA 1
ATOM 10617 C C . PRO B 1 631 ? 0.257 1.64 -6.93 1 84.44 631 PRO B C 1
ATOM 10619 O O . PRO B 1 631 ? 0.623 1.745 -8.102 1 84.44 631 PRO B O 1
ATOM 10622 N N . LEU B 1 632 ? -0.926 1.24 -6.574 1 84.69 632 LEU B N 1
ATOM 10623 C CA . LEU B 1 632 ? -1.893 0.838 -7.59 1 84.69 632 LEU B CA 1
ATOM 10624 C C . LEU B 1 632 ? -2.586 2.055 -8.195 1 84.69 632 LEU B C 1
ATOM 10626 O O . LEU B 1 632 ? -3.193 1.963 -9.258 1 84.69 632 LEU B O 1
ATOM 10630 N N . ARG B 1 633 ? -2.494 3.195 -7.453 1 89.81 633 ARG B N 1
ATOM 10631 C CA . ARG B 1 633 ? -3.119 4.434 -7.91 1 89.81 633 ARG B CA 1
ATOM 10632 C C . ARG B 1 633 ? -2.084 5.539 -8.078 1 89.81 633 ARG B C 1
ATOM 10634 O O . ARG B 1 633 ? -2.291 6.664 -7.621 1 89.81 633 ARG B O 1
ATOM 10641 N N . ASN B 1 634 ? -0.999 5.258 -8.625 1 86.31 634 ASN B N 1
ATOM 10642 C CA . ASN B 1 634 ? 0.109 6.203 -8.703 1 86.31 634 ASN B CA 1
ATOM 10643 C C . ASN B 1 634 ? -0.044 7.145 -9.891 1 86.31 634 ASN B C 1
ATOM 10645 O O . ASN B 1 634 ? 0.701 8.117 -10.023 1 86.31 634 ASN B O 1
ATOM 10649 N N . ARG B 1 635 ? -1.134 6.953 -10.742 1 84.94 635 ARG B N 1
ATOM 10650 C CA . ARG B 1 635 ? -1.343 7.797 -11.914 1 84.94 635 ARG B CA 1
ATOM 10651 C C . ARG B 1 635 ? -2.523 8.742 -11.703 1 84.94 635 ARG B C 1
ATOM 10653 O O . ARG B 1 635 ? -3.043 9.312 -12.664 1 84.94 635 ARG B O 1
ATOM 10660 N N . LEU B 1 636 ? -2.855 8.844 -10.531 1 90 636 LEU B N 1
ATOM 10661 C CA . LEU B 1 636 ? -3.982 9.703 -10.195 1 90 636 LEU B CA 1
ATOM 10662 C C . LEU B 1 636 ? -3.691 11.156 -10.586 1 90 636 LEU B C 1
ATOM 10664 O O . LEU B 1 636 ? -2.604 11.664 -10.312 1 90 636 LEU B O 1
ATOM 10668 N N . GLU B 1 637 ? -4.664 11.727 -11.242 1 91.69 637 GLU B N 1
ATOM 10669 C CA . GLU B 1 637 ? -4.523 13.125 -11.633 1 91.69 637 GLU B CA 1
ATOM 10670 C C . GLU B 1 637 ? -4.57 14.055 -10.422 1 91.69 637 GLU B C 1
ATOM 10672 O O . GLU B 1 637 ? -5.207 13.734 -9.414 1 91.69 637 GLU B O 1
ATOM 10677 N N . GLN B 1 638 ? -3.977 15.25 -10.578 1 92.81 638 GLN B N 1
ATOM 10678 C CA . GLN B 1 638 ? -3.873 16.219 -9.484 1 92.81 638 GLN B CA 1
ATOM 10679 C C . GLN B 1 638 ? -5.254 16.688 -9.031 1 92.81 638 GLN B C 1
ATOM 10681 O O . GLN B 1 638 ? -5.5 16.844 -7.836 1 92.81 638 GLN B O 1
ATOM 10686 N N . ASP B 1 639 ? -6.156 16.875 -9.984 1 93.12 639 ASP B N 1
ATOM 10687 C CA . ASP B 1 639 ? -7.492 17.359 -9.648 1 93.12 639 ASP B CA 1
ATOM 10688 C C . ASP B 1 639 ? -8.258 16.328 -8.828 1 93.12 639 ASP B C 1
ATOM 10690 O O . ASP B 1 639 ? -8.93 16.672 -7.852 1 93.12 639 ASP B O 1
ATOM 10694 N N . THR B 1 640 ? -8.18 15.141 -9.289 1 95 640 THR B N 1
ATOM 10695 C CA . THR B 1 640 ? -8.867 14.086 -8.562 1 95 640 THR B CA 1
ATOM 10696 C C . THR B 1 640 ? -8.297 13.922 -7.156 1 95 640 THR B C 1
ATOM 10698 O O . THR B 1 640 ? -9.039 13.695 -6.199 1 95 640 THR B O 1
ATOM 10701 N N . LEU B 1 641 ? -6.965 14.008 -7.094 1 95.69 641 LEU B N 1
ATOM 10702 C CA . LEU B 1 641 ? -6.316 13.938 -5.789 1 95.69 641 LEU B CA 1
ATOM 10703 C C . LEU B 1 641 ? -6.82 15.039 -4.867 1 95.69 641 LEU B C 1
ATOM 10705 O O . LEU B 1 641 ? -7.121 14.789 -3.697 1 95.69 641 LEU B O 1
ATOM 10709 N N . GLN B 1 642 ? -6.957 16.25 -5.375 1 95.19 642 GLN B N 1
ATOM 10710 C CA . GLN B 1 642 ? -7.449 17.391 -4.621 1 95.19 642 GLN B CA 1
ATOM 10711 C C . GLN B 1 642 ? -8.883 17.156 -4.141 1 95.19 642 GLN B C 1
ATOM 10713 O O . GLN B 1 642 ? -9.211 17.453 -2.99 1 95.19 642 GLN B O 1
ATOM 10718 N N . HIS B 1 643 ? -9.719 16.656 -5.031 1 96.44 643 HIS B N 1
ATOM 10719 C CA . HIS B 1 643 ? -11.117 16.391 -4.684 1 96.44 643 HIS B CA 1
ATOM 10720 C C . HIS B 1 643 ? -11.211 15.383 -3.541 1 96.44 643 HIS B C 1
ATOM 10722 O O . HIS B 1 643 ? -11.938 15.609 -2.57 1 96.44 643 HIS B O 1
ATOM 10728 N N . LEU B 1 644 ? -10.484 14.344 -3.697 1 97.31 644 LEU B N 1
ATOM 10729 C CA . LEU B 1 644 ? -10.547 13.258 -2.721 1 97.31 644 LEU B CA 1
ATOM 10730 C C . LEU B 1 644 ? -10.016 13.719 -1.368 1 97.31 644 LEU B C 1
ATOM 10732 O O . LEU B 1 644 ? -10.57 13.367 -0.325 1 97.31 644 LEU B O 1
ATOM 10736 N N . MET B 1 645 ? -8.969 14.477 -1.338 1 97.31 645 MET B N 1
ATOM 10737 C CA . MET B 1 645 ? -8.383 14.953 -0.087 1 97.31 645 MET B CA 1
ATOM 10738 C C . MET B 1 645 ? -9.344 15.898 0.628 1 97.31 645 MET B C 1
ATOM 10740 O O . MET B 1 645 ? -9.531 15.805 1.842 1 97.31 645 MET B O 1
ATOM 10744 N N . HIS B 1 646 ? -9.938 16.828 -0.158 1 96.88 646 HIS B N 1
ATOM 10745 C CA . HIS B 1 646 ? -10.891 17.766 0.435 1 96.88 646 HIS B CA 1
ATOM 10746 C C . HIS B 1 646 ? -12.086 17.016 1.037 1 96.88 646 HIS B C 1
ATOM 10748 O O . HIS B 1 646 ? -12.516 17.344 2.148 1 96.88 646 HIS B O 1
ATOM 10754 N N . ILE B 1 647 ? -12.602 16.109 0.296 1 97.31 647 ILE B N 1
ATOM 10755 C CA . ILE B 1 647 ? -13.773 15.352 0.74 1 97.31 647 ILE B CA 1
ATOM 10756 C C . ILE B 1 647 ? -13.422 14.547 1.987 1 97.31 647 ILE B C 1
ATOM 10758 O O . ILE B 1 647 ? -14.203 14.492 2.941 1 97.31 647 ILE B O 1
ATOM 10762 N N . ASN B 1 648 ? -12.297 13.891 2.016 1 97.38 648 ASN B N 1
ATOM 10763 C CA . ASN B 1 648 ? -11.891 13.086 3.158 1 97.38 648 ASN B CA 1
ATOM 10764 C C . ASN B 1 648 ? -11.648 13.945 4.398 1 97.38 648 ASN B C 1
ATOM 10766 O O . ASN B 1 648 ? -12.055 13.57 5.5 1 97.38 648 ASN B O 1
ATOM 10770 N N . LEU B 1 649 ? -11.039 15.07 4.273 1 95.81 649 LEU B N 1
ATOM 10771 C CA . LEU B 1 649 ? -10.586 15.859 5.414 1 95.81 649 LEU B CA 1
ATOM 10772 C C . LEU B 1 649 ? -11.672 16.812 5.883 1 95.81 649 LEU B C 1
ATOM 10774 O O . LEU B 1 649 ? -11.82 17.062 7.086 1 95.81 649 LEU B O 1
ATOM 10778 N N . SER B 1 650 ? -12.438 17.391 4.961 1 92.56 650 SER B N 1
ATOM 10779 C CA . SER B 1 650 ? -13.336 18.469 5.348 1 92.56 650 SER B CA 1
ATOM 10780 C C . SER B 1 650 ? -14.797 18.078 5.137 1 92.56 650 SER B C 1
ATOM 10782 O O . SER B 1 650 ? -15.703 18.75 5.613 1 92.56 650 SER B O 1
ATOM 10784 N N . GLY B 1 651 ? -15.062 17.047 4.402 1 93.94 651 GLY B N 1
ATOM 10785 C CA . GLY B 1 651 ? -16.438 16.656 4.129 1 93.94 651 GLY B CA 1
ATOM 10786 C C . GLY B 1 651 ? -17.125 16.062 5.34 1 93.94 651 GLY B C 1
ATOM 10787 O O . GLY B 1 651 ? -16.484 15.562 6.258 1 93.94 651 GLY B O 1
ATOM 10788 N N . PRO B 1 652 ? -18.438 16.172 5.297 1 94.81 652 PRO B N 1
ATOM 10789 C CA . PRO B 1 652 ? -19.219 15.547 6.371 1 94.81 652 PRO B CA 1
ATOM 10790 C C . PRO B 1 652 ? -19.109 14.023 6.348 1 94.81 652 PRO B C 1
ATOM 10792 O O . PRO B 1 652 ? -18.625 13.445 5.371 1 94.81 652 PRO B O 1
ATOM 10795 N N . SER B 1 653 ? -19.5 13.422 7.402 1 94.81 653 SER B N 1
ATOM 10796 C CA . SER B 1 653 ? -19.531 11.961 7.453 1 94.81 653 SER B CA 1
ATOM 10797 C C . SER B 1 653 ? -20.516 11.391 6.445 1 94.81 653 SER B C 1
ATOM 10799 O O . SER B 1 653 ? -21.406 12.094 5.969 1 94.81 653 SER B O 1
ATOM 10801 N N . VAL B 1 654 ? -20.375 10.156 6.125 1 94.81 654 VAL B N 1
ATOM 10802 C CA . VAL B 1 654 ? -21.234 9.508 5.141 1 94.81 654 VAL B CA 1
ATOM 10803 C C . VAL B 1 654 ? -22.688 9.539 5.613 1 94.81 654 VAL B C 1
ATOM 10805 O O . VAL B 1 654 ? -23.594 9.734 4.812 1 94.81 654 VAL B O 1
ATOM 10808 N N . GLU B 1 655 ? -22.906 9.422 6.887 1 92.5 655 GLU B N 1
ATOM 10809 C CA . GLU B 1 655 ? -24.25 9.438 7.457 1 92.5 655 GLU B CA 1
ATOM 10810 C C . GLU B 1 655 ? -24.891 10.82 7.312 1 92.5 655 GLU B C 1
ATOM 10812 O O . GLU B 1 655 ? -26.094 10.93 7.043 1 92.5 655 GLU B O 1
ATOM 10817 N N . ASP B 1 656 ? -24.062 11.828 7.406 1 93.94 656 ASP B N 1
ATOM 10818 C CA . ASP B 1 656 ? -24.578 13.195 7.438 1 93.94 656 ASP B CA 1
ATOM 10819 C C . ASP B 1 656 ? -24.562 13.82 6.043 1 93.94 656 ASP B C 1
ATOM 10821 O O . ASP B 1 656 ? -25.109 14.906 5.836 1 93.94 656 ASP B O 1
ATOM 10825 N N . TYR B 1 657 ? -24.016 13.18 5.129 1 96.81 657 TYR B N 1
ATOM 10826 C CA . TYR B 1 657 ? -23.891 13.711 3.777 1 96.81 657 TYR B CA 1
ATOM 10827 C C . TYR B 1 657 ? -25.266 13.805 3.111 1 96.81 657 TYR B C 1
ATOM 10829 O O . TYR B 1 657 ? -26.031 12.844 3.125 1 96.81 657 TYR B O 1
ATOM 10837 N N . ASN B 1 658 ? -25.547 15 2.641 1 94.06 658 ASN B N 1
ATOM 10838 C CA . ASN B 1 658 ? -26.766 15.242 1.872 1 94.06 658 ASN B CA 1
ATOM 10839 C C . ASN B 1 658 ? -26.453 15.484 0.396 1 94.06 658 ASN B C 1
ATOM 10841 O O . ASN B 1 658 ? -25.891 16.516 0.033 1 94.06 658 ASN B O 1
ATOM 10845 N N . PRO B 1 659 ? -26.875 14.625 -0.483 1 95.44 659 PRO B N 1
ATOM 10846 C CA . PRO B 1 659 ? -26.5 14.703 -1.894 1 95.44 659 PRO B CA 1
ATOM 10847 C C . PRO B 1 659 ? -27.281 15.758 -2.664 1 95.44 659 PRO B C 1
ATOM 10849 O O . PRO B 1 659 ? -26.938 16.094 -3.799 1 95.44 659 PRO B O 1
ATOM 10852 N N . ASP B 1 660 ? -28.266 16.375 -2.109 1 93.12 660 ASP B N 1
ATOM 10853 C CA . ASP B 1 660 ? -29.188 17.234 -2.852 1 93.12 660 ASP B CA 1
ATOM 10854 C C . ASP B 1 660 ? -28.469 18.438 -3.432 1 93.12 660 ASP B C 1
ATOM 10856 O O . ASP B 1 660 ? -28.625 18.75 -4.613 1 93.12 660 ASP B O 1
ATOM 10860 N N . ARG B 1 661 ? -27.734 19.047 -2.605 1 93.75 661 ARG B N 1
ATOM 10861 C CA . ARG B 1 661 ? -27.016 20.234 -3.047 1 93.75 661 ARG B CA 1
ATOM 10862 C C . ARG B 1 661 ? -26 19.906 -4.137 1 93.75 661 ARG B C 1
ATOM 10864 O O . ARG B 1 661 ? -25.875 20.625 -5.121 1 93.75 661 ARG B O 1
ATOM 10871 N N . ASP B 1 662 ? -25.297 18.844 -3.947 1 95.88 662 ASP B N 1
ATOM 10872 C CA . ASP B 1 662 ? -24.266 18.422 -4.898 1 95.88 662 ASP B CA 1
ATOM 10873 C C . ASP B 1 662 ? -24.891 17.969 -6.219 1 95.88 662 ASP B C 1
ATOM 10875 O O . ASP B 1 662 ? -24.344 18.234 -7.289 1 95.88 662 ASP B O 1
ATOM 10879 N N . LEU B 1 663 ? -26 17.297 -6.109 1 93.69 663 LEU B N 1
ATOM 10880 C CA . LEU B 1 663 ? -26.719 16.875 -7.301 1 93.69 663 LEU B CA 1
ATOM 10881 C C . LEU B 1 663 ? -27.172 18.078 -8.125 1 93.69 663 LEU B C 1
ATOM 10883 O O . LEU B 1 663 ? -27.047 18.062 -9.359 1 93.69 663 LEU B O 1
ATOM 10887 N N . ASN B 1 664 ? -27.625 19.109 -7.457 1 90.62 664 ASN B N 1
ATOM 10888 C CA . ASN B 1 664 ? -28.047 20.312 -8.148 1 90.62 664 ASN B CA 1
ATOM 10889 C C . ASN B 1 664 ? -26.891 21 -8.859 1 90.62 664 ASN B C 1
ATOM 10891 O O . ASN B 1 664 ? -27.047 21.5 -9.977 1 90.62 664 ASN B O 1
ATOM 10895 N N . THR B 1 665 ? -25.75 21 -8.211 1 93.06 665 THR B N 1
ATOM 10896 C CA . THR B 1 665 ? -24.562 21.594 -8.812 1 93.06 665 THR B CA 1
ATOM 10897 C C . THR B 1 665 ? -24.141 20.797 -10.047 1 93.06 665 THR B C 1
ATOM 10899 O O . THR B 1 665 ? -23.734 21.375 -11.055 1 93.06 665 THR B O 1
ATOM 10902 N N . TRP B 1 666 ? -24.219 19.5 -9.914 1 91.88 666 TRP B N 1
ATOM 10903 C CA . TRP B 1 666 ? -23.844 18.641 -11.016 1 91.88 666 TRP B CA 1
ATOM 10904 C C . TRP B 1 666 ? -24.797 18.797 -12.195 1 91.88 666 TRP B C 1
ATOM 10906 O O . TRP B 1 666 ? -24.375 18.797 -13.352 1 91.88 666 TRP B O 1
ATOM 10916 N N . LEU B 1 667 ? -26.047 19 -11.914 1 83.88 667 LEU B N 1
ATOM 10917 C CA . LEU B 1 667 ? -27.062 19.156 -12.945 1 83.88 667 LEU B CA 1
ATOM 10918 C C . LEU B 1 667 ? -26.891 20.484 -13.688 1 83.88 667 LEU B C 1
ATOM 10920 O O . LEU B 1 667 ? -27.188 20.578 -14.875 1 83.88 667 LEU B O 1
ATOM 10924 N N . THR B 1 668 ? -26.328 21.469 -12.945 1 80.31 668 THR B N 1
ATOM 10925 C CA . THR B 1 668 ? -26.219 22.812 -13.516 1 80.31 668 THR B CA 1
ATOM 10926 C C . THR B 1 668 ? -24.844 23.016 -14.164 1 80.31 668 THR B C 1
ATOM 10928 O O . THR B 1 668 ? -24.625 24.016 -14.844 1 80.31 668 THR B O 1
ATOM 10931 N N . SER B 1 669 ? -23.906 22.281 -13.836 1 72.88 669 SER B N 1
ATOM 10932 C CA . SER B 1 669 ? -22.562 22.453 -14.383 1 72.88 669 SER B CA 1
ATOM 10933 C C . SER B 1 669 ? -22.562 22.312 -15.898 1 72.88 669 SER B C 1
ATOM 10935 O O . SER B 1 669 ? -23.391 21.594 -16.469 1 72.88 669 SER B O 1
ATOM 10937 N N . LYS B 1 670 ? -21.75 23.328 -16.609 1 56.62 670 LYS B N 1
ATOM 10938 C CA . LYS B 1 670 ? -21.609 23.516 -18.047 1 56.62 670 LYS B CA 1
ATOM 10939 C C . LYS B 1 670 ? -21.172 22.234 -18.734 1 56.62 670 LYS B C 1
ATOM 10941 O O . LYS B 1 670 ? -20.359 21.469 -18.188 1 56.62 670 LYS B O 1
ATOM 10946 N N . GLY B 1 671 ? -21.859 21.625 -19.719 1 48.66 671 GLY B N 1
ATOM 10947 C CA . GLY B 1 671 ? -21.562 20.609 -20.719 1 48.66 671 GLY B CA 1
ATOM 10948 C C . GLY B 1 671 ? -22.547 19.469 -20.719 1 48.66 671 GLY B C 1
ATOM 10949 O O . GLY B 1 671 ? -22.625 18.703 -21.688 1 48.66 671 GLY B O 1
ATOM 10950 N N . THR B 1 672 ? -22.719 18.891 -19.422 1 45.16 672 THR B N 1
ATOM 10951 C CA . THR B 1 672 ? -23.359 17.578 -19.484 1 45.16 672 THR B CA 1
ATOM 10952 C C . THR B 1 672 ? -24.859 17.719 -19.672 1 45.16 672 THR B C 1
ATOM 10954 O O . THR B 1 672 ? -25.5 18.562 -19.047 1 45.16 672 THR B O 1
ATOM 10957 N N . LYS B 1 673 ? -25.25 17.469 -20.734 1 42.12 673 LYS B N 1
ATOM 10958 C CA . LYS B 1 673 ? -26.641 17.172 -21.062 1 42.12 673 LYS B CA 1
ATOM 10959 C C . LYS B 1 673 ? -27.359 16.5 -19.906 1 42.12 673 LYS B C 1
ATOM 10961 O O . LYS B 1 673 ? -27.75 15.336 -20 1 42.12 673 LYS B O 1
ATOM 10966 N N . HIS B 1 674 ? -26.797 16.844 -18.5 1 43.91 674 HIS B N 1
ATOM 10967 C CA . HIS B 1 674 ? -27.438 16.125 -17.406 1 43.91 674 HIS B CA 1
ATOM 10968 C C . HIS B 1 674 ? -28.906 16.531 -17.266 1 43.91 674 HIS B C 1
ATOM 10970 O O . HIS B 1 674 ? -29.312 17.594 -17.75 1 43.91 674 HIS B O 1
ATOM 10976 N N . VAL B 1 675 ? -29.781 15.844 -16.719 1 38.44 675 VAL B N 1
ATOM 10977 C CA . VAL B 1 675 ? -31.203 16.078 -16.5 1 38.44 675 VAL B CA 1
ATOM 10978 C C . VAL B 1 675 ? -31.391 17.344 -15.648 1 38.44 675 VAL B C 1
ATOM 10980 O O . VAL B 1 675 ? -30.906 17.406 -14.516 1 38.44 675 VAL B O 1
ATOM 10983 N N . LYS B 1 676 ? -31.203 18.594 -16.078 1 34.84 676 LYS B N 1
ATOM 10984 C CA . LYS B 1 676 ? -31.516 19.828 -15.367 1 34.84 676 LYS B CA 1
ATOM 10985 C C . LYS B 1 676 ? -32.688 19.609 -14.391 1 34.84 676 LYS B C 1
ATOM 10987 O O . LYS B 1 676 ? -33.719 19.047 -14.758 1 34.84 676 LYS B O 1
ATOM 10992 N N . GLY B 1 677 ? -32.438 19.438 -13.086 1 32.53 677 GLY B N 1
ATOM 10993 C CA . GLY B 1 677 ? -33.469 19.562 -12.078 1 32.53 677 GLY B CA 1
ATOM 10994 C C . GLY B 1 677 ? -34.406 20.734 -12.336 1 32.53 677 GLY B C 1
ATOM 10995 O O . GLY B 1 677 ? -33.969 21.875 -12.359 1 32.53 677 GLY B O 1
ATOM 10996 N N . HIS B 1 678 ? -35.312 20.75 -13.141 1 31.25 678 HIS B N 1
ATOM 10997 C CA . HIS B 1 678 ? -36.375 21.734 -13.336 1 31.25 678 HIS B CA 1
ATOM 10998 C C . HIS B 1 678 ? -37 22.156 -12 1 31.25 678 HIS B C 1
ATOM 11000 O O . HIS B 1 678 ? -37.719 21.375 -11.375 1 31.25 678 HIS B O 1
ATOM 11006 N N . MET B 1 679 ? -36.188 22.797 -11.094 1 29.91 679 MET B N 1
ATOM 11007 C CA . MET B 1 679 ? -36.938 23.469 -10.039 1 29.91 679 MET B CA 1
ATOM 11008 C C . MET B 1 679 ? -38.156 24.203 -10.617 1 29.91 679 MET B C 1
ATOM 11010 O O . MET B 1 679 ? -38.031 24.969 -11.562 1 29.91 679 MET B O 1
ATOM 11014 N N . ILE B 1 680 ? -39.281 23.578 -10.633 1 28.12 680 ILE B N 1
ATOM 11015 C CA . ILE B 1 680 ? -40.562 24.25 -10.867 1 28.12 680 ILE B CA 1
ATOM 11016 C C . ILE B 1 680 ? -40.562 25.625 -10.211 1 28.12 680 ILE B C 1
ATOM 11018 O O . ILE B 1 680 ? -40.344 25.734 -9 1 28.12 680 ILE B O 1
ATOM 11022 N N . SER B 1 681 ? -40.062 26.641 -10.867 1 26.06 681 SER B N 1
ATOM 11023 C CA . SER B 1 681 ? -40.281 27.984 -10.367 1 26.06 681 SER B CA 1
ATOM 11024 C C . SER B 1 681 ? -41.656 28.109 -9.727 1 26.06 681 SER B C 1
ATOM 11026 O O . SER B 1 681 ? -42.625 27.531 -10.203 1 26.06 681 SER B O 1
ATOM 11028 N N . PRO B 1 682 ? -41.719 28.328 -8.367 1 25.77 682 PRO B N 1
ATOM 11029 C CA . PRO B 1 682 ? -43.031 28.609 -7.781 1 25.77 682 PRO B CA 1
ATOM 11030 C C . PRO B 1 682 ? -43.938 29.406 -8.719 1 25.77 682 PRO B C 1
ATOM 11032 O O . PRO B 1 682 ? -43.438 30.219 -9.5 1 25.77 682 PRO B O 1
ATOM 11035 N N . VAL B 1 683 ? -44.906 28.828 -9.242 1 25.62 683 VAL B N 1
ATOM 11036 C CA . VAL B 1 683 ? -46 29.562 -9.906 1 25.62 683 VAL B CA 1
ATOM 11037 C C . VAL B 1 683 ? -46.156 30.922 -9.25 1 25.62 683 VAL B C 1
ATOM 11039 O O . VAL B 1 683 ? -46.281 31.031 -8.023 1 25.62 683 VAL B O 1
ATOM 11042 N N . LEU B 1 684 ? -45.531 32 -9.758 1 24.36 684 LEU B N 1
ATOM 11043 C CA . LEU B 1 684 ? -45.844 33.406 -9.422 1 24.36 684 LEU B CA 1
ATOM 11044 C C . LEU B 1 684 ? -47.344 33.531 -9.125 1 24.36 684 LEU B C 1
ATOM 11046 O O . LEU B 1 684 ? -48.188 33.25 -9.977 1 24.36 684 LEU B O 1
ATOM 11050 N N . SER B 1 685 ? -47.781 33.094 -7.898 1 23.62 685 SER B N 1
ATOM 11051 C CA . SER B 1 685 ? -49.094 33.562 -7.438 1 23.62 685 SER B CA 1
ATOM 11052 C C . SER B 1 685 ? -49.344 35 -7.859 1 23.62 685 SER B C 1
ATOM 11054 O O . SER B 1 685 ? -48.531 35.875 -7.551 1 23.62 685 SER B O 1
ATOM 11056 N N . MET B 1 686 ? -49.75 35.219 -9.102 1 23.78 686 MET B N 1
ATOM 11057 C CA . MET B 1 686 ? -50.281 36.531 -9.391 1 23.78 686 MET B CA 1
ATOM 11058 C C . MET B 1 686 ? -51.062 37.094 -8.203 1 23.78 686 MET B C 1
ATOM 11060 O O . MET B 1 686 ? -51.875 36.375 -7.609 1 23.78 686 MET B O 1
ATOM 11064 N N . PRO B 1 687 ? -50.406 37.969 -7.422 1 23.23 687 PRO B N 1
ATOM 11065 C CA . PRO B 1 687 ? -51.281 38.562 -6.391 1 23.23 687 PRO B CA 1
ATOM 11066 C C . PRO B 1 687 ? -52.656 38.906 -6.902 1 23.23 687 PRO B C 1
ATOM 11068 O O . PRO B 1 687 ? -52.812 39.375 -8.023 1 23.23 687 PRO B O 1
ATOM 11071 N N . ARG B 1 688 ? -53.562 37.969 -6.695 1 22.84 688 ARG B N 1
ATOM 11072 C CA . ARG B 1 688 ? -54.906 38.5 -6.883 1 22.84 688 ARG B CA 1
ATOM 11073 C C . ARG B 1 688 ? -55 39.938 -6.367 1 22.84 688 ARG B C 1
ATOM 11075 O O . ARG B 1 688 ? -54.781 40.188 -5.184 1 22.84 688 ARG B O 1
ATOM 11082 N N . LYS B 1 689 ? -54.5 40.906 -7.215 1 26.66 689 LYS B N 1
ATOM 11083 C CA . LYS B 1 689 ? -54.938 42.25 -6.906 1 26.66 689 LYS B CA 1
ATOM 11084 C C . LYS B 1 689 ? -56.375 42.281 -6.414 1 26.66 689 LYS B C 1
ATOM 11086 O O . LYS B 1 689 ? -57.281 41.812 -7.105 1 26.66 689 LYS B O 1
ATOM 11091 N N . ASN B 1 690 ? -56.562 41.969 -5.133 1 22.23 690 ASN B N 1
ATOM 11092 C CA . ASN B 1 690 ? -57.812 42.406 -4.559 1 22.23 690 ASN B CA 1
ATOM 11093 C C . ASN B 1 690 ? -58.281 43.75 -5.145 1 22.23 690 ASN B C 1
ATOM 11095 O O . ASN B 1 690 ? -57.594 44.75 -5.016 1 22.23 690 ASN B O 1
ATOM 11099 N N . LYS B 1 691 ? -58.75 43.719 -6.398 1 24.28 691 LYS B N 1
ATOM 11100 C CA . LYS B 1 691 ? -59.594 44.812 -6.863 1 24.28 691 LYS B CA 1
ATOM 11101 C C . LYS B 1 691 ? -60.375 45.438 -5.715 1 24.28 691 LYS B C 1
ATOM 11103 O O . LYS B 1 691 ? -61.312 44.844 -5.211 1 24.28 691 LYS B O 1
ATOM 11108 N N . GLU B 1 692 ? -59.656 45.969 -4.629 1 23.52 692 GLU B N 1
ATOM 11109 C CA . GLU B 1 692 ? -60.406 46.969 -3.889 1 23.52 692 GLU B CA 1
ATOM 11110 C C . GLU B 1 692 ? -61.219 47.844 -4.828 1 23.52 692 GLU B C 1
ATOM 11112 O O . GLU B 1 692 ? -60.656 48.469 -5.742 1 23.52 692 GLU B O 1
ATOM 11117 N N . LEU B 1 693 ? -62.406 47.375 -5.234 1 24.91 693 LEU B N 1
ATOM 11118 C CA . LEU B 1 693 ? -63.562 48.125 -5.66 1 24.91 693 LEU B CA 1
ATOM 11119 C C . LEU B 1 693 ? -63.594 49.531 -5.012 1 24.91 693 LEU B C 1
ATOM 11121 O O . LEU B 1 693 ? -63.75 49.625 -3.791 1 24.91 693 LEU B O 1
ATOM 11125 N N . GLU B 1 694 ? -62.656 50.469 -5.414 1 23.97 694 GLU B N 1
ATOM 11126 C CA . GLU B 1 694 ? -62.906 51.875 -5.148 1 23.97 694 GLU B CA 1
ATOM 11127 C C . GLU B 1 694 ? -64.375 52.219 -5.305 1 23.97 694 GLU B C 1
ATOM 11129 O O . GLU B 1 694 ? -65.062 51.781 -6.246 1 23.97 694 GLU B O 1
ATOM 11134 N N . PRO B 1 695 ? -65 52.625 -4.199 1 27.66 695 PRO B N 1
ATOM 11135 C CA . PRO B 1 695 ? -66.312 53.25 -4.211 1 27.66 695 PRO B CA 1
ATOM 11136 C C . PRO B 1 695 ? -66.438 54.312 -5.316 1 27.66 695 PRO B C 1
ATOM 11138 O O . PRO B 1 695 ? -65.438 54.906 -5.73 1 27.66 695 PRO B O 1
ATOM 11141 N N . GLU B 1 696 ? -67.25 54.031 -6.281 1 22.5 696 GLU B N 1
ATOM 11142 C CA . GLU B 1 696 ? -67.875 55.094 -7.035 1 22.5 696 GLU B CA 1
ATOM 11143 C C . GLU B 1 696 ? -68.312 56.25 -6.125 1 22.5 696 GLU B C 1
ATOM 11145 O O . GLU B 1 696 ? -68.938 56.031 -5.098 1 22.5 696 GLU B O 1
ATOM 11150 N N . ASP B 1 697 ? -67.438 57.281 -5.973 1 19.23 697 ASP B N 1
ATOM 11151 C CA . ASP B 1 697 ? -68 58.594 -5.629 1 19.23 697 ASP B CA 1
ATOM 11152 C C . ASP B 1 697 ? -69.312 58.875 -6.297 1 19.23 697 ASP B C 1
ATOM 11154 O O . ASP B 1 697 ? -69.438 58.812 -7.523 1 19.23 697 ASP B O 1
ATOM 11158 N N . LYS B 1 698 ? -70.188 58.531 -5.246 1 15.54 698 LYS B N 1
ATOM 11159 C CA . LYS B 1 698 ? -70.938 59.625 -4.703 1 15.54 698 LYS B CA 1
ATOM 11160 C C . LYS B 1 698 ? -70.125 60.5 -3.746 1 15.54 698 LYS B C 1
ATOM 11162 O O . LYS B 1 698 ? -69.375 59.969 -2.951 1 15.54 698 LYS B O 1
#

Foldseek 3Di:
DDVVPDDDDDDDPPDDDDDDPPDDPPPPPPVVVVVVVVPPPQQQADPCVVPVVVPPPDCVLPDPDCVNRRGPPPDLLVVVVCCPDPVNVVVVVVVCVVVVPDPPDPPNLPDDPVSVVVVVNVVVVVVVVQLVQVLLLLLLVCLQVLHQLQCLLVSVVVCVVVPHPNDDPLSGSVSSLLLLVLVLVVLLQVVLVFQQPFAAKEKEKEWDAAPLRFIKIWIWMWTAGLLLAIDIATQAIFGFPDDAQVSVLVRNQVSLVSSPDHLQCQELPHSGHHYAEYEYAPDCQDPPLPGHVVVVSCVSHVLHYYAHQVLRVLVVLQCVLQVPPPCVVVLLVLLQLLLCVCVVDVVLVVVLVVLCVVVVADQDRAFHQDDRPNLVRVLSRLVRCVSSVVSLLVSLVVVVVVVDVSSVVSNQQSQALVSLLVSLQSNQLSVLSVVLSVVSLDFQDFLLCNVVSLVVSLVSLVVCLVPPDPSNVLQLVQQDLVQCDRNPHRHHDHRDDDDSNPDPSSVSSRPGDDDDDSNLCNQLPPVPADPDPVRNLPPSLVSLVVVLVSRCSNVVDPVLNVLLSVLVNVVSVVCVVVVDPDSSVVLSNCLNVCDPSNVSVNVVSSSSSNDRSHNSVNVVLVVSLNSNCDPVNVPDDSVSSGSSSNSNPPNDDSVPDDSVSSVQSSLPDPDPSHNNPPPVPPPPPPPPPPPPPPPPDD/DPVVDDDDDDDPDPDDDDDDPPDDPPPPPVVVVVVVVVPPPQQQADPCVVPVVVDDPDCVLPDPDCVNRRRPPPDLQVVVVCCPDPVNVVVVVVVCVVVVNDPPDPPNLPPDPVSVVVVVNVVVVVVVVQLVQVLLLLLLVCLQVLHQLQCLLVSVVVCVVVPHDNDDPLSGSVSSLLLLVLVLVVLLQVVLVFQQPFAAKEKEKEWDAAPLRFIKMWIWMWTAGLLLAIDIATQAIFGFPDDAQVSVLVRNQVSCVSSPDHLQCQELVHSGHHYAEYEYAPDCQDPPLPGHVVVVSCVSHVLHYYAHQVLRVLVVLQCVLQVPPPCVVVLLVLLQLLLCVCVVDVVLVVVLVVLCVVVVADQDRAFHQDDRPNLVRVLSRLVRCVSSVVSLLVSLVVVVVVVDVSSVVSNQQSQALVSLLVSLQSNQLSVLSVVLSVVSLDFQDFLLCNVVSLVVSLVSLVVCLVPPDPSNVLQLVQQDLVQCGRNPHHHHDHRDDDDSNPDPSSVSSRPPDDDDDSNLCNQLPPVPADPDPVRNLPPSLVSLVVLLVSRCSNNVDPVLNVLLSVLVNVVNVVCVVVVDPDSSVVSSNCSNVCDPSNVSVNVVSSSSSNDRSHNSVNVVLVVSLNSNCDPVNVPDDSVSSGSSSNSNPPNDDSVPDDSVSSVQSSLPDPDDPRSNPPPVPPPPPPPPPPPPPPDDDD

Sequence (1396 aa):
MSLHKFGFTSKRLNDINQASPPPKKPKLDKKQRDKLYDVEKRTRGMCLSWKDEFNGDYPFLAGKNQFVKGSDSLHHNSLKSHNDTEAHKSCRRRYYTDHDKQPPSTSDSSGTCIGKLDQAFKNIAESDRRRMCSLFNIAYYLGKERKPLTDMKKQCMLAKKLGVDVGSNYHNDLSAKQFLNATYTNLIKDVQDTISGCNFISILSDGSTDISVVEQEVVYVRYIKSNGRADTVLVNIVAPEHGHGLGLFEAIKTALLSIGLDFENMRHDQPGPSLVCANFDGASVMQGRKSGVVGHILNEIPDIIPIHCIAHKLELAVLDSIKNIPFLKRYEDTMKGIFIMYHASPKKLRGLNELAVALEVDILQFSDLKKTRWVSSKSRAVIALKNNLSVVAAHLESMAADNIPEAKAYHTTLVSVQFLKIMHLLLDFLPIITRVSKVFQYKDIMIYEVEEQLEGIMLDLLNMSQNPGTNMKEFLRLYKPADKKFADTVIKGPTPNIDWKDDNQLRLLVCMLQGGPLSYFRIFDYARWPRDRLELARFGTEDLLKLLDIFPGIFNDEEEKERIKSQFSLLKAFLVNQNPNDMKEIYEVILAAKQERFRDIIKVIELMCCISPCTAECERGFSTMKSIKTPLRNRLEQDTLQHLMHINLSGPSVEDYNPDRDLNTWLTSKGTKHVKGHMISPVLSMPRKNKELEPEDKMSLHKFGFTSKRLNDINQASPPPKKPKLDKKQRDKLYDVEKRTRGMCLSWKDEFNGDYPFLAGKNQFVKGSDSLHHNSLKSHNDTEAHKSCRRRYYTDHDKQPPSTSDSSGTCIGKLDQAFKNIAESDRRRMCSLFNIAYYLGKERKPLTDMKKQCMLAKKLGVDVGSNYHNDLSAKQFLNATYTNLIKDVQDTISGCNFISILSDGSTDISVVEQEVVYVRYIKSNGRADTVLVNIVAPEHGHGLGLFEAIKTALLSIGLDFENMRHDQPGPSLVCANFDGASVMQGRKSGVVGHILNEIPDIIPIHCIAHKLELAVLDSIKNIPFLKRYEDTMKGIFIMYHASPKKLRGLNELAVALEVDILQFSDLKKTRWVSSKSRAVIALKNNLSVVAAHLESMAADNIPEAKAYHTTLVSVQFLKIMHLLLDFLPIITRVSKVFQYKDIMIYEVEEQLEGIMLDLLNMSQNPGTNMKEFLRLYKPADKKFADTVIKGPTPNIDWKDDNQLRLLVCMLQGGPLSYFRIFDYARWPRDRLELARFGTEDLLKLLDIFPGIFNDEEEKERIKSQFSLLKAFLVNQNPNDMKEIYEVILAAKQERFRDIIKVIELMCCISPCTAECERGFSTMKSIKTPLRNRLEQDTLQHLMHINLSGPSVEDYNPDRDLNTWLTSKGTKHVKGHMISPVLSMPRKNKELEPEDK

Organism: Mytilus galloprovincialis (NCBI:txid29158)

Solvent-accessible surface area (backbone atoms only — not comparable to full-atom values): 77429 Å² total; per-residue (Å²): 143,72,81,79,71,71,78,88,72,88,80,85,86,80,72,87,85,88,75,74,78,76,78,75,72,77,79,72,52,76,66,52,55,56,48,50,56,56,64,69,68,60,70,46,64,51,68,64,67,50,54,70,74,48,72,79,74,58,62,73,56,63,54,90,47,61,80,35,42,28,41,84,71,62,43,69,57,55,55,52,51,46,60,68,31,64,66,46,44,49,47,51,49,46,48,23,59,72,62,73,40,73,70,72,54,88,81,55,45,77,80,48,72,63,31,44,50,52,50,48,52,49,47,49,51,48,49,49,47,50,22,49,41,46,49,42,51,51,39,48,42,31,34,50,68,51,45,65,52,72,44,37,40,58,52,49,52,50,38,43,73,61,69,37,69,53,78,88,61,74,42,42,38,68,44,36,49,50,52,43,48,26,44,37,52,52,54,47,50,53,50,33,58,54,51,62,74,24,68,46,30,15,41,34,44,44,74,48,67,47,85,68,43,42,54,33,35,39,36,32,40,25,30,52,46,82,69,27,45,66,46,73,42,82,65,36,62,37,68,44,90,39,90,48,15,64,31,44,41,50,35,52,49,52,33,38,44,75,56,73,40,48,73,74,45,24,27,61,88,36,91,41,28,18,53,46,31,40,27,29,54,78,49,59,46,41,56,23,68,76,65,6,28,47,19,55,47,38,72,72,42,67,56,44,47,77,39,60,16,46,44,56,50,52,52,51,44,51,53,61,35,48,66,74,43,79,62,50,64,57,49,51,50,48,53,51,49,54,43,48,55,40,65,73,25,42,67,54,37,50,53,46,51,53,47,18,59,76,70,71,46,82,76,54,74,80,50,70,77,43,81,91,49,38,60,59,27,40,42,49,28,51,53,24,43,63,71,28,38,70,51,52,46,51,47,24,46,54,42,27,71,71,67,36,66,71,35,38,54,47,32,45,48,60,38,16,56,68,42,48,49,52,52,26,47,43,64,45,50,38,56,59,52,34,53,52,48,54,52,39,47,40,77,82,47,53,50,42,52,50,59,57,54,53,50,52,47,44,51,52,47,54,48,42,68,76,36,74,41,74,44,38,47,47,47,61,69,38,49,35,49,91,76,38,27,44,70,93,40,70,46,43,77,75,57,70,89,83,58,74,90,73,57,67,70,60,68,52,62,60,74,68,84,82,80,81,74,68,56,47,47,36,66,74,34,72,90,70,56,59,48,40,54,72,56,39,74,58,53,47,55,67,39,50,52,54,54,45,60,59,28,44,67,76,55,68,48,68,66,55,52,53,48,26,53,55,30,47,54,49,47,50,53,50,47,65,71,62,59,68,91,50,66,67,58,52,52,19,48,50,56,43,63,57,47,74,82,42,56,63,40,46,55,54,51,51,52,52,62,28,38,58,47,40,56,36,64,47,54,50,50,49,53,50,47,53,61,53,38,33,89,92,40,51,78,64,51,65,66,59,50,42,34,36,50,48,37,43,74,70,42,69,53,74,88,70,55,68,47,65,65,32,50,52,46,50,25,64,42,89,84,56,90,44,71,60,74,71,71,75,68,75,77,77,74,70,71,76,73,71,78,71,78,72,75,80,74,127,90,61,89,74,68,81,77,88,74,88,82,83,89,79,73,85,81,85,74,73,73,73,76,72,68,74,81,65,50,76,68,48,56,59,49,50,56,54,64,71,68,60,71,43,63,50,68,64,68,52,54,71,75,47,68,82,76,57,62,73,58,63,51,90,48,61,82,34,42,27,42,82,71,63,44,69,58,56,54,52,51,46,61,68,31,65,65,46,44,47,48,49,48,46,48,24,60,71,62,72,40,72,69,72,54,87,82,55,44,76,80,47,71,63,32,43,49,53,48,46,51,50,47,49,50,48,50,49,48,51,22,50,42,44,50,42,49,52,37,47,44,30,34,47,69,51,45,65,50,70,45,39,40,58,53,48,51,50,38,44,73,62,68,37,68,54,79,89,62,74,40,43,38,68,44,35,48,51,52,43,47,25,44,36,54,52,52,48,50,53,50,33,59,54,50,63,73,25,67,47,31,18,40,35,43,45,75,49,67,48,86,68,44,42,54,34,34,40,34,33,40,24,30,54,44,82,69,26,45,67,46,74,44,82,65,35,62,36,68,43,90,39,90,49,16,64,30,45,40,50,34,52,49,54,34,38,45,74,56,73,41,46,74,73,45,24,28,60,88,36,91,43,26,19,53,46,29,39,29,29,53,76,48,59,47,40,57,24,68,75,63,6,28,48,20,56,46,38,73,72,43,66,55,44,47,76,39,59,17,46,42,57,49,51,53,52,46,51,52,61,36,48,67,74,44,81,59,50,64,56,51,51,49,47,52,52,48,53,43,48,54,42,66,73,26,43,67,55,38,50,52,47,51,54,48,19,58,74,69,70,46,84,73,54,75,79,48,69,76,42,80,90,47,37,60,59,28,41,42,50,28,52,53,24,42,65,72,29,39,70,51,50,47,51,47,24,47,54,40,27,72,72,66,36,66,69,34,38,54,48,33,45,48,61,36,14,55,68,43,47,50,50,51,26,46,44,66,46,49,38,58,58,52,38,54,52,49,55,52,37,47,39,79,82,48,51,52,45,52,52,60,57,54,52,51,51,47,44,51,52,50,54,46,42,68,75,38,74,40,74,44,38,47,48,47,62,69,38,48,36,48,92,74,38,27,44,70,92,41,70,44,44,77,75,58,70,87,82,58,75,88,74,56,68,74,62,68,53,63,61,76,71,83,83,78,83,73,69,59,47,48,36,68,75,35,70,88,71,56,60,87,48,67,72,57,40,74,58,53,48,55,67,40,50,52,54,53,43,60,58,28,44,67,77,54,68,48,69,66,56,52,52,49,26,54,56,30,48,55,50,48,50,54,50,47,66,71,64,59,69,91,50,65,68,60,50,52,20,50,49,54,42,63,57,48,76,83,40,56,61,41,46,56,56,51,51,51,51,62,28,38,57,46,41,59,37,64,49,54,50,50,49,52,51,48,53,61,53,38,32,90,91,39,51,79,65,50,66,67,58,51,40,35,35,50,47,37,43,74,71,43,69,54,75,88,71,54,66,45,64,67,32,50,52,46,48,25,64,41,91,83,57,89,44,73,59,75,73,71,73,67,74,72,76,70,67,72,73,70,72,73,72,75,71,74,73,81,123

InterPro domains:
  IPR008906 HAT, C-terminal dimerisation domain [PF05699] (593-648)
  IPR012337 Ribonuclease H-like superfamily [SSF53098] (195-649)
  IPR025398 ZMYM1-like, RNase-like domain [PF14291] (176-291)